Protein AF-0000000087537264 (afdb_homodimer)

Radius of gyration: 38.95 Å; Cα contacts (8 Å, |Δi|>4): 2372; chains: 2; bounding box: 138×179×101 Å

Nearest PDB structures (foldseek):
  8iyk-assembly1_J  TM=7.758E-01  e=7.927E-03  Escherichia phage Lambda
  2djs-assembly1_A  TM=6.678E-01  e=9.769E-03  Homo sapiens
  2dn7-assembly1_A  TM=6.296E-01  e=3.420E-02  Homo sapiens
  4m4p-assembly1_A  TM=7.066E-01  e=7.885E-02  Homo sapiens
  4m4r-assembly3_E  TM=4.573E-01  e=1.725E-01  Homo sapiens

Solvent-accessible surface area (backbone atoms only — not comparable to full-atom values): 61587 Å² total; per-residue (Å²): 141,79,83,76,79,78,79,81,77,75,80,76,80,79,78,82,76,78,76,78,76,74,76,72,75,76,76,78,84,72,79,81,85,74,55,74,66,70,61,75,67,54,57,50,68,74,81,53,69,80,65,58,87,62,48,70,43,25,36,40,35,38,34,28,56,49,42,67,93,79,44,10,56,36,44,65,68,60,42,72,69,51,28,49,65,52,28,58,74,67,71,48,76,80,51,22,23,25,16,27,55,22,31,31,46,96,84,36,64,30,88,94,36,42,42,48,92,58,88,59,65,38,26,34,36,29,65,38,65,60,79,60,19,69,42,89,63,59,20,35,38,33,37,41,36,89,93,53,58,49,58,94,83,32,39,53,48,34,35,39,39,49,55,87,43,70,68,63,42,47,40,54,51,45,30,58,54,30,66,76,34,60,62,41,53,55,54,60,65,42,41,28,38,39,30,39,22,61,39,41,86,42,86,78,57,52,29,38,70,69,30,61,29,37,32,42,56,53,83,36,45,64,36,27,48,73,38,73,44,58,50,68,7,36,29,28,42,33,58,54,43,41,60,64,55,52,71,87,43,58,53,45,71,84,42,92,77,50,43,66,70,63,30,37,57,26,38,32,78,52,40,41,72,74,37,60,66,58,48,52,53,26,52,55,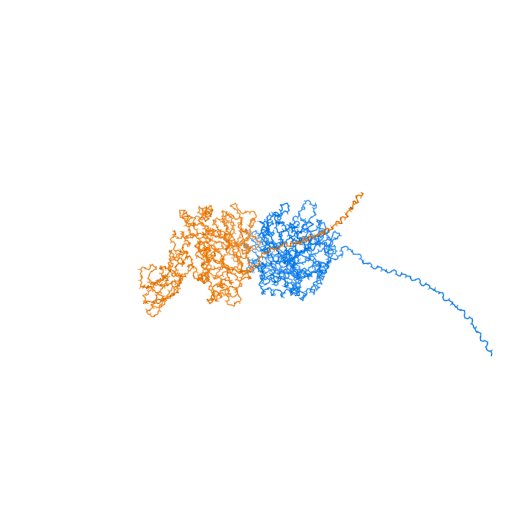67,67,35,80,86,53,59,55,69,59,49,40,69,58,33,36,45,63,65,34,52,26,41,51,51,28,52,35,33,34,38,49,29,61,78,46,48,32,20,43,31,31,44,35,25,42,67,90,34,66,28,38,42,70,34,78,38,82,45,62,54,30,64,39,66,64,56,34,56,75,67,63,43,48,66,72,53,86,53,43,39,33,62,38,42,30,51,82,14,50,62,49,34,52,44,61,71,32,68,67,50,45,53,52,25,51,50,34,34,54,53,47,53,62,67,55,26,48,67,56,46,46,53,51,49,57,48,42,45,70,44,42,51,59,42,46,72,28,59,52,39,27,65,56,50,76,52,54,72,69,56,42,54,56,40,65,69,46,46,37,54,42,33,60,54,27,45,52,44,28,57,49,36,63,68,22,38,37,54,27,49,70,48,82,59,45,59,58,81,64,33,31,37,42,40,39,53,75,61,48,42,87,82,69,50,60,57,28,29,36,42,36,33,15,42,21,91,80,52,82,48,64,78,43,74,49,71,75,34,71,60,58,54,49,73,46,69,57,66,78,64,34,42,36,26,40,34,41,36,39,30,33,75,86,66,32,61,26,44,25,71,35,51,42,70,54,97,62,31,60,40,75,14,21,47,43,30,33,36,44,92,65,59,42,70,46,73,63,75,80,46,129,137,81,79,76,77,76,76,81,78,77,80,77,81,76,75,79,74,73,75,71,73,70,77,72,73,75,80,72,58,64,57,80,81,59,55,69,66,68,62,77,67,55,55,52,67,75,81,53,69,81,67,58,88,63,49,69,44,24,36,41,36,37,35,28,42,34,24,65,76,79,43,11,59,37,42,67,67,60,40,71,69,49,27,48,66,51,29,58,74,69,68,50,76,79,52,20,23,25,17,27,54,22,30,30,47,98,90,40,64,30,86,92,36,39,42,48,92,58,90,60,66,37,25,34,38,29,65,37,64,58,80,57,19,69,42,88,65,58,20,36,38,34,36,40,36,82,48,53,56,48,60,94,83,32,40,53,48,33,36,39,40,50,57,88,42,72,70,64,42,47,40,56,51,47,30,60,54,29,66,76,35,61,60,41,51,56,54,59,65,44,40,28,39,38,29,41,22,62,37,41,88,43,88,80,57,65,73,39,74,68,29,61,29,38,31,43,57,52,84,35,44,67,36,27,46,73,38,72,45,45,47,68,7,36,30,28,42,32,57,53,41,40,59,65,55,52,73,88,42,58,53,46,71,84,42,90,77,48,43,68,70,64,30,37,57,27,38,32,76,51,38,44,72,74,36,60,65,60,49,52,52,25,51,55,67,67,34,79,87,51,59,55,68,59,48,39,69,59,34,35,43,64,63,32,52,28,42,50,50,27,50,34,32,33,38,50,29,58,78,47,46,32,20,43,31,30,44,34,25,42,68,83,34,65,28,37,44,70,35,78,36,81,46,62,52,30,65,38,65,64,55,34,54,75,67,60,39,45,66,72,49,85,50,40,40,32,64,36,40,31,52,81,14,48,60,51,34,51,43,61,71,31,67,69,47,45,52,51,26,50,51,34,34,54,54,47,52,62,68,57,27,47,68,56,46,46,55,52,48,57,48,42,46,71,46,42,51,59,42,47,71,29,82,53,38,36,79,56,51,78,53,52,72,67,56,42,52,54,40,65,68,44,46,37,54,40,34,58,54,27,45,52,43,28,58,49,36,63,69,20,38,37,52,26,48,70,49,80,60,44,58,58,82,64,33,31,36,41,40,38,53,75,61,49,44,87,81,69,50,59,57,27,28,36,43,38,32,14,63,38,93,83,52,84,49,64,79,44,74,50,68,76,34,70,61,58,57,51,72,45,68,56,64,77,64,43,60,36,26,41,35,40,36,40,31,32,75,87,66,34,60,26,42,27,69,37,53,41,77,55,98,54,31,55,40,76,13,20,47,42,34,33,38,44,89,64,57,42,68,46,74,63,76,84,80,131

Foldseek 3Di:
DDPPPPDPPPPPPDPPPPPPPPPPPPPDDDDDDDDPQQDFQFFDLVLCPPDDLLDAKEKEKEWAADDVVVLARDFPCQQLVDAPVRCVVVVHDRHKTFMQMAIDDPVDGDPPTQRVPPDGGQWMKHFDDHPQSPDNQTKMWIAGDPPSDAGSQARIKTWAQLLVQLLQCQVVLLLVLQSPPGNADHWDKHKYWYWYFTPHPHDDTDTDTSFIIMITGDPALSNCVNGVHASQWWKWAAQFEQLALPVQAQDAPPPPSHDVVSNVNGTNTRHHRGCVLVNVLSVVLPPPVDQLVVSCSQAEDLSQVLLVLLSCLLQLVLVPLGGQWMWIDHPPGNYIHIHGGDSSSGLCVLVCVVVLAPPCDFLSHALLSNCSRSSSVSLLLDPVSVVSNVVSNVVVLVSLALVVSLVSSVSNCVRSVVRCVDPPSVVSNPDDPVSSVVSSNCSSVSSVVSVVRNVLSLQAWHAWAKDFWFDDPFKIKTFIDDIDHSVPFQKFKKKWKAQDLVRPGTDDIDTRHRHRMDMDTQDDWHKMKMFMWIAGPVGHIGAHQDWDADPSGTHTRMWMWTDDPSGDIGTDDDDD/DPPPPVPPPPPPPPPPPPPPPPPPPPDDDDDDDDDPQQDFQFFDLVLCVPDDLLDAKEKEKEWAADDVVVQARDFPCVQLVDAPVRCVVVVHDRHKTFMQIAIDDPVDGDPPTQRVPPDGGQWMKHFDDHPQSPDNQTKMWIAGDPPSDAGSQARIKTWAQLLVQLLQCQQVLLLVLQSPPGNADHWDKHKYWYWYFTPHPHDDTDTDTSFIIMITGDPALSNCVNGPHASQWWKWFAQFEQLALPVQAQDAPPPPSHDVVSNNNGTNTRHHRGCVLVNVLSVVLPPPVDQLVVSCSQAEDLSQVLLVLLSCLLQLVLVPLGGQWMWIDHPPYNYIHIHGGDSSSGLCVLVCVVVLAPPCDFLSHALLSNCSRSSSVSQLLDPVSVVSNVVSNVVVLVSLALVVSLVSSVSNCVRRVVRCVDPPSVVSNPDDPVSSVVSSNCSSVSSVVSVVRNVLSLQEWHAWAKDFWFDDPFKIKTFIDDIDHSVPFQKFKKKWKAQDLVRPGTDDIDTRHRHRMDMDTQDDWHKMKMFMWMATPVGHIGAHQDWDQDPSYTHTRIWMWTDDPSGDIGTDDDDD

Secondary structure (DSSP, 8-state):
-----------------------------PPPPPPGGGPPP---GGGGTT--TT-EEEEEEEEE---GGGT-B--HHHHHH--HHHHHHHT-PPP-EEEEEEEEETTEE-TTSTTTT--S--EEEEEE-SGGGGSSS-EEEEEEPTTS--BTTBSEEEEE--TT-TTS-HHHHHHHHHTT-TTS----EEEEEEEEEE-SS-S--PBEEEEEEEEEE--SHHHHHHTT--TTSEEEEESS------TTTS--TTSTT--HHHHHHHEEE-S----HHHHHHHHHHT-TTS-HHHHHHHHB-HHHHHHHHHHHHHHT--TTSSSSEEEEE-TT---BEEEE--GGGTT-HHHHHHTT-B-S-TTSSTTGGGTTSHHHHHHHH-HHHHHHHHHHHHHHHHHS-HHHHHHHHHHHHHHHHHHHTSTTGGGG-SS-HHHHHHHHHHGGGHHHHHHHHHHHHHHSPPP-PBPPPEEETTEEEEEBPPP--TT---EEEEEEEESSTT-SSEEEEEEEE-SSEEEEE---SEEEEEEEEEEETTS-EEE-S-EEEETTEEEETEEEEEEETTTEEEE-----/-----------------------------BPPPPPGGGPPP---GGGGTT--TT-EEEEEEEEE---GGGT-B--HHHHHH--HHHHHHHT-PPP-EEEEEEEEETTEE-TTSTTTT--S--EEEEEE-SGGGGSSS-EEEEEEPTTS--BTTBSEEEEE--TT-TTS-HHHHHHHHHTT-TTS----EEEEEEEEEE-SS-S-PPPEEEEEEEEEE--SHHHHHHTT--TTSEEEEESS------TTTS--TTSTT--HHHHHHHEEE-S----HHHHHHHHHHT-TTS-HHHHHHHHB-HHHHHHHHHHHHHHT--TTSSSSEEEEE-TT---BEEEE--GGGTT-HHHHHHTT-B-S-TTSSTTGGGTTSHHHHHHHH-HHHHHHHHHHHHHHHHHS-HHHHHHHHHHHHHHHHHHHTSTTGGGG--S-HHHHHHHHHHGGGHHHHHHHHHHHHHHSPPP--BPPPEEETTEEEEEBPPP--TT---EEEEEEEESSTT-SSEEEEEEEE-SSEEEEE---SEEEEEEEEEEETTS-EEE-S-EEEETTEEEETEEEEEEETTTEEEE-----

InterPro domains:
  IPR013783 Immunoglobulin-like fold [G3DSA:2.60.40.10] (468-551)
  IPR014867 Spore coat protein CotH/Invasin CotH2/3/7 [PF08757] (125-451)
  IPR014867 Spore coat protein CotH/Invasin CotH2/3/7 [PTHR40050] (117-350)

pLDDT: mean 91.82, std 14.4, range [23.86, 98.88]

Organism: NCBI:txid88431

Sequence (1152 aa):
MSCCLTGCTTPEKTGDTSKKQTEQQEEIKKAETQDINDVHLRDKDSLYENDDEASVVTMYLTVSRGNSSEGTAHTWKEINSYSAYDYDKMGVERYQTAALLQVGDESGPQSGEVGYGENVPNATVQIRGQTSSRNSQKNYKIELKKNKGTWRGQRTINLNKHQTDGMRFRNKLSYDLLKGIPQLMSLRTQFVHLYVRDLTEGNSAEFQDYGLYTQVEQLNKTGMENHGMDSKGQLYKINSFEFFRYEDVIKKEDDPTYDQKAFEKLLEIKGDSDHTKLIQMLTDLNDTSQPIEDILDQYFDRENLTYWMAYQILTGNVDTQNRNTYLYSPQNSDTWYLIAWDNDGSFMRTEYNIQNRFDQGSWECGVSNYWENVLFQRCLQSEDFREELDAAIQDLRSYLSVDRISSMIEEYRTVTQKYLNQMPDQMYAPLTEAKYETIASAIPSEVEQNYELYKESLEKPMPFYIGKPVIKGNILKFNWDASYDFDAETITYTVELAKDYKFNEIVFRKDNIQIPEAETTVPADGQYFVRIRATNTSGQTQDAFDYYVTDAGKNYGMKCFYITGGQNVEEDIYEEMSCCLTGCTTPEKTGDTSKKQTEQQEEIKKAETQDINDVHLRDKDSLYENDDEASVVTMYLTVSRGNSSEGTAHTWKEINSYSAYDYDKMGVERYQTAALLQVGDESGPQSGEVGYGENVPNATVQIRGQTSSRNSQKNYKIELKKNKGTWRGQRTINLNKHQTDGMRFRNKLSYDLLKGIPQLMSLRTQFVHLYVRDLTEGNSAEFQDYGLYTQVEQLNKTGMENHGMDSKGQLYKINSFEFFRYEDVIKKEDDPTYDQKAFEKLLEIKGDSDHTKLIQMLTDLNDTSQPIEDILDQYFDRENLTYWMAYQILTGNVDTQNRNTYLYSPQNSDTWYLIAWDNDGSFMRTEYNIQNRFDQGSWECGVSNYWENVLFQRCLQSEDFREELDAAIQDLRSYLSVDRISSMIEEYRTVTQKYLNQMPDQMYAPLTEAKYETIASAIPSEVEQNYELYKESLEKPMPFYIGKPVIKGNILKFNWDASYDFDAETITYTVELAKDYKFNEIVFRKDNIQIPEAETTVPADGQYFVRIRATNTSGQTQDAFDYYVTDAGKNYGMKCFYITGGQNVEEDIYEE

Structure (mmCIF, N/CA/C/O backbone):
data_AF-0000000087537264-model_v1
#
loop_
_entity.id
_entity.type
_entity.pdbx_description
1 polymer 'Spore coat protein CotH'
#
loop_
_atom_site.group_PDB
_atom_site.id
_atom_site.type_symbol
_atom_site.label_atom_id
_atom_site.label_alt_id
_atom_site.label_comp_id
_atom_site.label_asym_id
_atom_site.label_entity_id
_atom_site.label_seq_id
_atom_site.pdbx_PDB_ins_code
_atom_site.Cartn_x
_atom_site.Cartn_y
_atom_site.Cartn_z
_atom_site.occupancy
_atom_site.B_iso_or_equiv
_atom_site.auth_seq_id
_atom_site.auth_comp_id
_atom_site.auth_asym_id
_atom_site.auth_atom_id
_atom_site.pdbx_PDB_model_num
ATOM 1 N N . MET A 1 1 ? 44.406 130 4.199 1 24.91 1 MET A N 1
ATOM 2 C CA . MET A 1 1 ? 45.188 129.375 5.285 1 24.91 1 MET A CA 1
ATOM 3 C C . MET A 1 1 ? 44.281 128.75 6.32 1 24.91 1 MET A C 1
ATOM 5 O O . MET A 1 1 ? 43.812 129.375 7.238 1 24.91 1 MET A O 1
ATOM 9 N N . SER A 1 2 ? 43.438 127.812 5.824 1 26.64 2 SER A N 1
ATOM 10 C CA . SER A 1 2 ? 42.25 127.062 6.133 1 26.64 2 SER A CA 1
ATOM 11 C C . SER A 1 2 ? 42.531 126 7.195 1 26.64 2 SER A C 1
ATOM 13 O O . SER A 1 2 ? 43.469 125.188 7.062 1 26.64 2 SER A O 1
ATOM 15 N N . CYS A 1 3 ? 42.219 126.25 8.531 1 26.22 3 CYS A N 1
ATOM 16 C CA . CYS A 1 3 ? 42.531 125.75 9.852 1 26.22 3 CYS A CA 1
ATOM 17 C C . CYS A 1 3 ? 42 124.312 10.008 1 26.22 3 CYS A C 1
ATOM 19 O O . CYS A 1 3 ? 40.812 124.125 10.016 1 26.22 3 CYS A O 1
ATOM 21 N N . CYS A 1 4 ? 42.656 123.312 9.352 1 26.52 4 CYS A N 1
ATOM 22 C CA . CYS A 1 4 ? 42.219 121.938 9.07 1 26.52 4 CYS A CA 1
ATOM 23 C C . CYS A 1 4 ? 42.125 121.125 10.352 1 26.52 4 CYS A C 1
ATOM 25 O O . CYS A 1 4 ? 43.156 120.875 11 1 26.52 4 CYS A O 1
ATOM 27 N N . LEU A 1 5 ? 41.062 121.375 11.172 1 25.95 5 LEU A N 1
ATOM 28 C CA . LEU A 1 5 ? 40.844 120.938 12.547 1 25.95 5 LEU A CA 1
ATOM 29 C C . LEU A 1 5 ? 40.844 119.375 12.633 1 25.95 5 LEU A C 1
ATOM 31 O O . LEU A 1 5 ? 40.031 118.75 11.984 1 25.95 5 LEU A O 1
ATOM 35 N N . THR A 1 6 ? 42 118.688 12.68 1 27.69 6 THR A N 1
ATOM 36 C CA . THR A 1 6 ? 42.281 117.25 12.523 1 27.69 6 THR A CA 1
ATOM 37 C C . THR A 1 6 ? 41.719 116.5 13.703 1 27.69 6 THR A C 1
ATOM 39 O O . THR A 1 6 ? 42.125 116.688 14.844 1 27.69 6 THR A O 1
ATOM 42 N N . GLY A 1 7 ? 40.406 116.188 13.688 1 26.19 7 GLY A N 1
ATOM 43 C CA . GLY A 1 7 ? 39.594 115.688 14.789 1 26.19 7 GLY A CA 1
ATOM 44 C C . GLY A 1 7 ? 40.094 114.312 15.312 1 26.19 7 GLY A C 1
ATOM 45 O O . GLY A 1 7 ? 40.781 113.562 14.594 1 26.19 7 GLY A O 1
ATOM 46 N N . CYS A 1 8 ? 40.312 114.062 16.641 1 27.52 8 CYS A N 1
ATOM 47 C CA . CYS A 1 8 ? 40.938 113.188 17.625 1 27.52 8 CYS A CA 1
ATOM 48 C C . CYS A 1 8 ? 40.219 111.875 17.672 1 27.52 8 CYS A C 1
ATOM 50 O O . CYS A 1 8 ? 39.062 111.75 18.125 1 27.52 8 CYS A O 1
ATOM 52 N N . THR A 1 9 ? 40.094 111.062 16.594 1 25.48 9 THR A N 1
ATOM 53 C CA . THR A 1 9 ? 39.219 109.938 16.484 1 25.48 9 THR A CA 1
ATOM 54 C C . THR A 1 9 ? 39.594 108.875 17.516 1 25.48 9 THR A C 1
ATOM 56 O O . THR A 1 9 ? 40.75 108.438 17.594 1 25.48 9 THR A O 1
ATOM 59 N N . THR A 1 10 ? 39.062 108.875 18.703 1 29.47 10 THR A N 1
ATOM 60 C CA . THR A 1 10 ? 39.344 108 19.844 1 29.47 10 THR A CA 1
ATOM 61 C C . THR A 1 10 ? 39.125 106.562 19.484 1 29.47 10 THR A C 1
ATOM 63 O O . THR A 1 10 ? 38.094 106.25 18.875 1 29.47 10 THR A O 1
ATOM 66 N N . PRO A 1 11 ? 40.125 105.625 19.453 1 26.28 11 PRO A N 1
ATOM 67 C CA . PRO A 1 11 ? 40.062 104.25 18.969 1 26.28 11 PRO A CA 1
ATOM 68 C C . PRO A 1 11 ? 39.188 103.375 19.828 1 26.28 11 PRO A C 1
ATOM 70 O O . PRO A 1 11 ? 39.281 103.375 21.062 1 26.28 11 PRO A O 1
ATOM 73 N N . GLU A 1 12 ? 37.938 103.188 19.656 1 23.86 12 GLU A N 1
ATOM 74 C CA . GLU A 1 12 ? 37 102.375 20.438 1 23.86 12 GLU A CA 1
ATOM 75 C C . GLU A 1 12 ? 37.438 100.938 20.5 1 23.86 12 GLU A C 1
ATOM 77 O O . GLU A 1 12 ? 37.531 100.25 19.453 1 23.86 12 GLU A O 1
ATOM 82 N N . LYS A 1 13 ? 38.531 100.5 21.203 1 29.45 13 LYS A N 1
ATOM 83 C CA . LYS A 1 13 ? 38.938 99.125 21.188 1 29.45 13 LYS A CA 1
ATOM 84 C C . LYS A 1 13 ? 37.75 98.188 21.5 1 29.45 13 LYS A C 1
ATOM 86 O O . LYS A 1 13 ? 37 98.5 22.422 1 29.45 13 LYS A O 1
ATOM 91 N N . THR A 1 14 ? 37.25 97.312 20.594 1 25.53 14 THR A N 1
ATOM 92 C CA . THR A 1 14 ? 36.219 96.312 20.375 1 25.53 14 THR A CA 1
ATOM 93 C C . THR A 1 14 ? 36.312 95.188 21.422 1 25.53 14 THR A C 1
ATOM 95 O O . THR A 1 14 ? 37.406 94.625 21.641 1 25.53 14 THR A O 1
ATOM 98 N N . GLY A 1 15 ? 35.719 95.312 22.609 1 26.97 15 GLY A N 1
ATOM 99 C CA . GLY A 1 15 ? 35.656 94.312 23.641 1 26.97 15 GLY A CA 1
ATOM 100 C C . GLY A 1 15 ? 35.25 92.938 23.109 1 26.97 15 GLY A C 1
ATOM 101 O O . GLY A 1 15 ? 34.469 92.812 22.188 1 26.97 15 GLY A O 1
ATOM 102 N N . ASP A 1 16 ? 36.156 91.875 23.125 1 27.77 16 ASP A N 1
ATOM 103 C CA . ASP A 1 16 ? 36.156 90.5 22.688 1 27.77 16 ASP A CA 1
ATOM 104 C C . ASP A 1 16 ? 35 89.75 23.328 1 27.77 16 ASP A C 1
ATOM 106 O O . ASP A 1 16 ? 34.906 89.688 24.547 1 27.77 16 ASP A O 1
ATOM 110 N N . THR A 1 17 ? 33.75 89.812 22.859 1 28.22 17 THR A N 1
ATOM 111 C CA . THR A 1 17 ? 32.625 89 23.281 1 28.22 17 THR A CA 1
ATOM 112 C C . THR A 1 17 ? 32.938 87.562 23.188 1 28.22 17 THR A C 1
ATOM 114 O O . THR A 1 17 ? 33.219 87 22.094 1 28.22 17 THR A O 1
ATOM 117 N N . SER A 1 18 ? 33.625 86.938 24.156 1 31.39 18 SER A N 1
ATOM 118 C CA . SER A 1 18 ? 33.75 85.438 24.266 1 31.39 18 SER A CA 1
ATOM 119 C C . SER A 1 18 ? 32.406 84.75 24.125 1 31.39 18 SER A C 1
ATOM 121 O O . SER A 1 18 ? 31.484 85.062 24.891 1 31.39 18 SER A O 1
ATOM 123 N N . LYS A 1 19 ? 31.984 84.438 22.906 1 36.12 19 LYS A N 1
ATOM 124 C CA . LYS A 1 19 ? 30.812 83.625 22.641 1 36.12 19 LYS A CA 1
ATOM 125 C C . LYS A 1 19 ? 30.859 82.312 23.422 1 36.12 19 LYS A C 1
ATOM 127 O O . LYS A 1 19 ? 31.828 81.562 23.328 1 36.12 19 LYS A O 1
ATOM 132 N N . LYS A 1 20 ? 30.141 82.25 24.562 1 38.19 20 LYS A N 1
ATOM 133 C CA . LYS A 1 20 ? 29.766 81 25.25 1 38.19 20 LYS A CA 1
ATOM 134 C C . LYS A 1 20 ? 29.188 79.938 24.266 1 38.19 20 LYS A C 1
ATOM 136 O O . LYS A 1 20 ? 28.172 80.25 23.625 1 38.19 20 LYS A O 1
ATOM 141 N N . GLN A 1 21 ? 30.016 79.188 23.547 1 33.59 21 GLN A N 1
ATOM 142 C CA . GLN A 1 21 ? 29.531 78.062 22.812 1 33.59 21 GLN A CA 1
ATOM 143 C C . GLN A 1 21 ? 28.594 77.188 23.672 1 33.59 21 GLN A C 1
ATOM 145 O O . GLN A 1 21 ? 29.016 76.688 24.703 1 33.59 21 GLN A O 1
ATOM 150 N N . THR A 1 22 ? 27.281 77.625 23.875 1 35.56 22 THR A N 1
ATOM 151 C CA . THR A 1 22 ? 26.312 76.688 24.438 1 35.56 22 THR A CA 1
ATOM 152 C C . THR A 1 22 ? 26.453 75.312 23.812 1 35.56 22 THR A C 1
ATOM 154 O O . THR A 1 22 ? 26.328 75.125 22.594 1 35.56 22 THR A O 1
ATOM 157 N N . GLU A 1 23 ? 27.281 74.375 24.344 1 40.44 23 GLU A N 1
ATOM 158 C CA . GLU A 1 23 ? 27.312 73 23.984 1 40.44 23 GLU A CA 1
ATOM 159 C C . GLU A 1 23 ? 25.891 72.438 23.75 1 40.44 23 GLU A C 1
ATOM 161 O O . GLU A 1 23 ? 25.047 72.5 24.641 1 40.44 23 GLU A O 1
ATOM 166 N N . GLN A 1 24 ? 25.266 72.625 22.594 1 43.28 24 GLN A N 1
ATOM 167 C CA . GLN A 1 24 ? 24.047 71.938 22.25 1 43.28 24 GLN A CA 1
ATOM 168 C C . GLN A 1 24 ? 24.125 70.438 22.641 1 43.28 24 GLN A C 1
ATOM 170 O O . GLN A 1 24 ? 25.016 69.75 22.172 1 43.28 24 GLN A O 1
ATOM 175 N N . GLN A 1 25 ? 23.797 70.062 23.875 1 45.69 25 GLN A N 1
ATOM 176 C CA . GLN A 1 25 ? 23.609 68.688 24.25 1 45.69 25 GLN A CA 1
ATOM 177 C C . GLN A 1 25 ? 22.922 67.938 23.141 1 45.69 25 GLN A C 1
ATOM 179 O O . GLN A 1 25 ? 21.859 68.312 22.656 1 45.69 25 GLN A O 1
ATOM 184 N N . GLU A 1 26 ? 23.688 67.312 22.266 1 51.03 26 GLU A N 1
ATOM 185 C CA . GLU A 1 26 ? 23.125 66.375 21.281 1 51.03 26 GLU A CA 1
ATOM 186 C C . GLU A 1 26 ? 21.984 65.562 21.859 1 51.03 26 GLU A C 1
ATOM 188 O O . GLU A 1 26 ? 22.156 64.938 22.906 1 51.03 26 GLU A O 1
ATOM 193 N N . GLU A 1 27 ? 20.766 65.875 21.688 1 53.91 27 GLU A N 1
ATOM 194 C CA . GLU A 1 27 ? 19.609 65.062 22.078 1 53.91 27 GLU A CA 1
ATOM 195 C C . GLU A 1 27 ? 19.766 63.625 21.641 1 53.91 27 GLU A C 1
ATOM 197 O O . GLU A 1 27 ? 20 63.344 20.469 1 53.91 27 GLU A O 1
ATOM 202 N N . ILE A 1 28 ? 20.203 62.812 22.547 1 67.94 28 ILE A N 1
ATOM 203 C CA . ILE A 1 28 ? 20.234 61.406 22.297 1 67.94 28 ILE A CA 1
ATOM 204 C C . ILE A 1 28 ? 18.828 60.906 21.938 1 67.94 28 ILE A C 1
ATOM 206 O O . ILE A 1 28 ? 17.875 61.125 22.672 1 67.94 28 ILE A O 1
ATOM 210 N N . LYS A 1 29 ? 18.547 60.562 20.688 1 70 29 LYS A N 1
ATOM 211 C CA . LYS A 1 29 ? 17.297 60 20.234 1 70 29 LYS A CA 1
ATOM 212 C C . LYS A 1 29 ? 17.141 58.562 20.766 1 70 29 LYS A C 1
ATOM 214 O O . LYS A 1 29 ? 17.906 57.688 20.406 1 70 29 LYS A O 1
ATOM 219 N N . LYS A 1 30 ? 16.234 58.375 21.734 1 70.81 30 LYS A N 1
ATOM 220 C CA . LYS A 1 30 ? 15.914 57.062 22.266 1 70.81 30 LYS A CA 1
ATOM 221 C C . LYS A 1 30 ? 14.719 56.438 21.531 1 70.81 30 LYS A C 1
ATOM 223 O O . LYS A 1 30 ? 13.773 57.156 21.172 1 70.81 30 LYS A O 1
ATOM 228 N N . ALA A 1 31 ? 14.914 55.219 21.062 1 67.38 31 ALA A N 1
ATOM 229 C CA . ALA A 1 31 ? 13.789 54.5 20.453 1 67.38 31 ALA A CA 1
ATOM 230 C C . ALA A 1 31 ? 12.617 54.406 21.438 1 67.38 31 ALA A C 1
ATOM 232 O O . ALA A 1 31 ? 12.82 54.281 22.641 1 67.38 31 ALA A O 1
ATOM 233 N N . GLU A 1 32 ? 11.414 54.656 20.969 1 69.06 32 GLU A N 1
ATOM 234 C CA . GLU A 1 32 ? 10.219 54.5 21.797 1 69.06 32 GLU A CA 1
ATOM 235 C C . GLU A 1 32 ? 10.148 53.125 22.438 1 69.06 32 GLU A C 1
ATOM 237 O O . GLU A 1 32 ? 10.523 52.125 21.812 1 69.06 32 GLU A O 1
ATOM 242 N N . THR A 1 33 ? 9.922 53.031 23.734 1 75.5 33 THR A N 1
ATOM 243 C CA . THR A 1 33 ? 9.742 51.781 24.453 1 75.5 33 THR A CA 1
ATOM 244 C C . THR A 1 33 ? 8.508 51.031 23.938 1 75.5 33 THR A C 1
ATOM 246 O O . THR A 1 33 ? 7.414 51.594 23.891 1 75.5 33 THR A O 1
ATOM 249 N N . GLN A 1 34 ? 8.672 49.844 23.5 1 74.56 34 GLN A N 1
ATOM 250 C CA . GLN A 1 34 ? 7.578 49.062 22.953 1 74.56 34 GLN A CA 1
ATOM 251 C C . GLN A 1 34 ? 6.867 48.281 24.062 1 74.56 34 GLN A C 1
ATOM 253 O O . GLN A 1 34 ? 7.5 47.812 25.016 1 74.56 34 GLN A O 1
ATOM 258 N N . ASP A 1 35 ? 5.555 48.312 23.906 1 79.12 35 ASP A N 1
ATOM 259 C CA . ASP A 1 35 ? 4.781 47.406 24.75 1 79.12 35 ASP A CA 1
ATOM 260 C C . ASP A 1 35 ? 5.039 45.938 24.375 1 79.12 35 ASP A C 1
ATOM 262 O O . ASP A 1 35 ? 5.102 45.625 23.188 1 79.12 35 ASP A O 1
ATOM 266 N N . ILE A 1 36 ? 5.266 45.188 25.328 1 78.81 36 ILE A N 1
ATOM 267 C CA . ILE A 1 36 ? 5.594 43.781 25.109 1 78.81 36 ILE A CA 1
ATOM 268 C C . ILE A 1 36 ? 4.5 43.125 24.281 1 78.81 36 ILE A C 1
ATOM 270 O O . ILE A 1 36 ? 4.766 42.188 23.531 1 78.81 36 ILE A O 1
ATOM 274 N N . ASN A 1 37 ? 3.32 43.625 24.391 1 80.38 37 ASN A N 1
ATOM 275 C CA . ASN A 1 37 ? 2.186 43.062 23.672 1 80.38 37 ASN A CA 1
ATOM 276 C C . ASN A 1 37 ? 2.115 43.562 22.234 1 80.38 37 ASN A C 1
ATOM 278 O O . ASN A 1 37 ? 1.321 43.062 21.438 1 80.38 37 ASN A O 1
ATOM 282 N N . ASP A 1 38 ? 2.982 44.438 21.891 1 81.44 38 ASP A N 1
ATOM 283 C CA . ASP A 1 38 ? 2.967 45 20.531 1 81.44 38 ASP A CA 1
ATOM 284 C C . ASP A 1 38 ? 4.211 44.594 19.75 1 81.44 38 ASP A C 1
ATOM 286 O O . ASP A 1 38 ? 4.449 45.094 18.656 1 81.44 38 ASP A O 1
ATOM 290 N N . VAL A 1 39 ? 4.871 43.656 20.297 1 83.44 39 VAL A N 1
ATOM 291 C CA . VAL A 1 39 ? 6.113 43.25 19.656 1 83.44 39 VAL A CA 1
ATOM 292 C C . VAL A 1 39 ? 5.809 42.281 18.516 1 83.44 39 VAL A C 1
ATOM 294 O O . VAL A 1 39 ? 5.074 41.312 18.688 1 83.44 39 VAL A O 1
ATOM 297 N N . HIS A 1 40 ? 6.355 42.594 17.375 1 90.81 40 HIS A N 1
ATOM 298 C CA . HIS A 1 40 ? 6.289 41.656 16.25 1 90.81 40 HIS A CA 1
ATOM 299 C C . HIS A 1 40 ? 7.371 40.594 16.344 1 90.81 40 HIS A C 1
ATOM 301 O O . HIS A 1 40 ? 8.5 40.875 16.75 1 90.81 40 HIS A O 1
ATOM 307 N N . LEU A 1 41 ? 6.984 39.438 16.062 1 90.56 41 LEU A N 1
ATOM 308 C CA . LEU A 1 41 ? 7.953 38.344 15.984 1 90.56 41 LEU A CA 1
ATOM 309 C C . LEU A 1 41 ? 8.891 38.531 14.797 1 90.56 41 LEU A C 1
ATOM 311 O O . LEU A 1 41 ? 8.445 38.812 13.688 1 90.56 41 LEU A O 1
ATOM 315 N N . ARG A 1 42 ? 10.125 38.531 15.047 1 94.44 42 ARG A N 1
ATOM 316 C CA . ARG A 1 42 ? 11.148 38.625 14.016 1 94.44 42 ARG A CA 1
ATOM 317 C C . ARG A 1 42 ? 12.227 37.562 14.227 1 94.44 42 ARG A C 1
ATOM 319 O O . ARG A 1 42 ? 12.664 37.344 15.352 1 94.44 42 ARG A O 1
ATOM 326 N N . ASP A 1 43 ? 12.617 36.969 13.156 1 94.88 43 ASP A N 1
ATOM 327 C CA . ASP A 1 43 ? 13.656 35.938 13.203 1 94.88 43 ASP A CA 1
ATOM 328 C C . ASP A 1 43 ? 15.047 36.562 13.203 1 94.88 43 ASP A C 1
ATOM 330 O O . ASP A 1 43 ? 15.188 37.781 12.938 1 94.88 43 ASP A O 1
ATOM 334 N N . LYS A 1 44 ? 16.031 35.75 13.586 1 93.56 44 LYS A N 1
ATOM 335 C CA . LYS A 1 44 ? 17.422 36.188 13.57 1 93.56 44 LYS A CA 1
ATOM 336 C C . LYS A 1 44 ? 18.109 35.812 12.258 1 93.56 44 LYS A C 1
ATOM 338 O O . LYS A 1 44 ? 18.547 34.688 12.078 1 93.56 44 LYS A O 1
ATOM 343 N N . ASP A 1 45 ? 18.422 36.75 11.477 1 92 45 ASP A N 1
ATOM 344 C CA . ASP A 1 45 ? 19 36.531 10.156 1 92 45 ASP A CA 1
ATOM 345 C C . ASP A 1 45 ? 20.391 35.906 10.266 1 92 45 ASP A C 1
ATOM 347 O O . ASP A 1 45 ? 20.812 35.156 9.383 1 92 45 ASP A O 1
ATOM 351 N N . SER A 1 46 ? 21.047 36.188 11.328 1 91.25 46 SER A N 1
ATOM 352 C CA . SER A 1 46 ? 22.422 35.75 11.508 1 91.25 46 SER A CA 1
ATOM 353 C C . SER A 1 46 ? 22.5 34.219 11.594 1 91.25 46 SER A C 1
ATOM 355 O O . SER A 1 46 ? 23.547 33.625 11.32 1 91.25 46 SER A O 1
ATOM 357 N N . LEU A 1 47 ? 21.438 33.594 11.945 1 92.69 47 LEU A N 1
ATOM 358 C CA . LEU A 1 47 ? 21.391 32.125 12.047 1 92.69 47 LEU A CA 1
ATOM 359 C C . LEU A 1 47 ? 21.578 31.484 10.68 1 92.69 47 LEU A C 1
ATOM 361 O O . LEU A 1 47 ? 22.016 30.328 10.594 1 92.69 47 LEU A O 1
ATOM 365 N N . TYR A 1 48 ? 21.281 32.312 9.609 1 94.12 48 TYR A N 1
ATOM 366 C CA . TYR A 1 48 ? 21.25 31.703 8.273 1 94.12 48 TYR A CA 1
ATOM 367 C C . TYR A 1 48 ? 22.391 32.25 7.414 1 94.12 48 TYR A C 1
ATOM 369 O O . TYR A 1 48 ? 22.531 31.844 6.254 1 94.12 48 TYR A O 1
ATOM 377 N N . GLU A 1 49 ? 23.156 33.062 7.953 1 91 49 GLU A N 1
ATOM 378 C CA . GLU A 1 49 ? 24.141 33.844 7.18 1 91 49 GLU A CA 1
ATOM 379 C C . GLU A 1 49 ? 25.156 32.906 6.516 1 91 49 GLU A C 1
ATOM 381 O O . GLU A 1 49 ? 25.625 33.188 5.414 1 91 49 GLU A O 1
ATOM 386 N N . ASN A 1 50 ? 25.438 31.781 7.078 1 87.38 50 ASN A N 1
ATOM 387 C CA . ASN A 1 50 ? 26.484 30.906 6.547 1 87.38 50 ASN A CA 1
ATOM 388 C C . ASN A 1 50 ? 25.875 29.656 5.91 1 87.38 50 ASN A C 1
ATOM 390 O O . ASN A 1 50 ? 26.594 28.703 5.629 1 87.38 50 ASN A O 1
ATOM 394 N N . ASP A 1 51 ? 24.672 29.734 5.688 1 91.19 51 ASP A N 1
ATOM 395 C CA . ASP A 1 51 ? 24.016 28.562 5.121 1 91.19 51 ASP A CA 1
ATOM 396 C C . ASP A 1 51 ? 24.391 28.375 3.654 1 91.19 51 ASP A C 1
ATOM 398 O O . ASP A 1 51 ? 24.453 29.328 2.893 1 91.19 51 ASP A O 1
ATOM 402 N N . ASP A 1 52 ? 24.828 27.156 3.342 1 93.81 52 ASP A N 1
ATOM 403 C CA . ASP A 1 52 ? 24.938 26.656 1.972 1 93.81 52 ASP A CA 1
ATOM 404 C C . ASP A 1 52 ? 23.828 25.672 1.657 1 93.81 52 ASP A C 1
ATOM 406 O O . ASP A 1 52 ? 23.922 24.484 2.018 1 93.81 52 ASP A O 1
ATOM 410 N N . GLU A 1 53 ? 22.906 26.172 0.907 1 94.88 53 GLU A N 1
ATOM 411 C CA . GLU A 1 53 ? 21.672 25.422 0.744 1 94.88 53 GLU A CA 1
ATOM 412 C C . GLU A 1 53 ? 21.875 24.156 -0.073 1 94.88 53 GLU A C 1
ATOM 414 O O . GLU A 1 53 ? 21.031 23.266 -0.079 1 94.88 53 GLU A O 1
ATOM 419 N N . ALA A 1 54 ? 22.953 24.016 -0.792 1 95.56 54 ALA A N 1
ATOM 420 C CA . ALA A 1 54 ? 23.219 22.828 -1.61 1 95.56 54 ALA A CA 1
ATOM 421 C C . ALA A 1 54 ? 24.266 21.922 -0.95 1 95.56 54 ALA A C 1
ATOM 423 O O . ALA A 1 54 ? 24.672 20.922 -1.525 1 95.56 54 ALA A O 1
ATOM 424 N N . SER A 1 55 ? 24.703 22.281 0.235 1 97 55 SER A N 1
ATOM 425 C CA . SER A 1 55 ? 25.688 21.453 0.916 1 97 55 SER A CA 1
ATOM 426 C C . SER A 1 55 ? 25.047 20.219 1.545 1 97 55 SER A C 1
ATOM 428 O O . SER A 1 55 ? 23.859 20.234 1.878 1 97 55 SER A O 1
ATOM 430 N N . VAL A 1 56 ? 25.828 19.172 1.622 1 98.06 56 VAL A N 1
ATOM 431 C CA . VAL A 1 56 ? 25.422 17.922 2.273 1 98.06 56 VAL A CA 1
ATOM 432 C C . VAL A 1 56 ? 26.391 17.594 3.404 1 98.06 56 VAL A C 1
ATOM 434 O O . VAL A 1 56 ? 27.594 17.5 3.189 1 98.06 56 VAL A O 1
ATOM 437 N N . VAL A 1 57 ? 25.875 17.516 4.621 1 98 57 VAL A N 1
ATOM 438 C CA . VAL A 1 57 ? 26.656 17.062 5.766 1 98 57 VAL A CA 1
ATOM 439 C C . VAL A 1 57 ? 26.516 15.547 5.91 1 98 57 VAL A C 1
ATOM 441 O O . VAL A 1 57 ? 25.422 14.992 5.727 1 98 57 VAL A O 1
ATOM 444 N N . THR A 1 58 ? 27.625 14.859 6.148 1 98.38 58 THR A N 1
ATOM 445 C CA . THR A 1 58 ? 27.562 13.414 6.355 1 98.38 58 THR A CA 1
ATOM 446 C C . THR A 1 58 ? 27.516 13.078 7.844 1 98.38 58 THR A C 1
ATOM 448 O O . THR A 1 58 ? 28.297 13.617 8.625 1 98.38 58 THR A O 1
ATOM 451 N N . MET A 1 59 ? 26.625 12.258 8.242 1 98.69 59 MET A N 1
ATOM 452 C CA . MET A 1 59 ? 26.5 11.805 9.625 1 98.69 59 MET A CA 1
ATOM 453 C C . MET A 1 59 ? 26.672 10.289 9.719 1 98.69 59 MET A C 1
ATOM 455 O O . MET A 1 59 ? 26.188 9.562 8.844 1 98.69 59 MET A O 1
ATOM 459 N N . TYR A 1 60 ? 27.359 9.859 10.703 1 98.25 60 TYR A N 1
ATOM 460 C CA . TYR A 1 60 ? 27.609 8.461 11.023 1 98.25 60 TYR A CA 1
ATOM 461 C C . TYR A 1 60 ? 26.969 8.086 12.359 1 98.25 60 TYR A C 1
ATOM 463 O O . TYR A 1 60 ? 27.375 8.586 13.414 1 98.25 60 TYR A O 1
ATOM 471 N N . LEU A 1 61 ? 26 7.238 12.312 1 98.44 61 LEU A N 1
ATOM 472 C CA . LEU A 1 61 ? 25.234 6.84 13.492 1 98.44 61 LEU A CA 1
ATOM 473 C C . LEU A 1 61 ? 25.484 5.375 13.836 1 98.44 61 LEU A C 1
ATOM 475 O O . LEU A 1 61 ? 25.156 4.484 13.047 1 98.44 61 LEU A O 1
ATOM 479 N N . THR A 1 62 ? 26.109 5.094 14.906 1 97.69 62 THR A N 1
ATOM 480 C CA . THR A 1 62 ? 26.25 3.742 15.438 1 97.69 62 THR A CA 1
ATOM 481 C C . THR A 1 62 ? 25.234 3.486 16.547 1 97.69 62 THR A C 1
ATOM 483 O O . THR A 1 62 ? 25.219 4.199 17.562 1 97.69 62 THR A O 1
ATOM 486 N N . VAL A 1 63 ? 24.406 2.512 16.391 1 98 63 VAL A N 1
ATOM 487 C CA . VAL A 1 63 ? 23.375 2.232 17.375 1 98 63 VAL A CA 1
ATOM 488 C C . VAL A 1 63 ? 23.734 0.978 18.172 1 98 63 VAL A C 1
ATOM 490 O O . VAL A 1 63 ? 24.328 0.043 17.625 1 98 63 VAL A O 1
ATOM 493 N N . SER A 1 64 ? 23.438 0.99 19.422 1 96.69 64 SER A N 1
ATOM 494 C CA . SER A 1 64 ? 23.688 -0.122 20.328 1 96.69 64 SER A CA 1
ATOM 495 C C . SER A 1 64 ? 22.609 -0.198 21.406 1 96.69 64 SER A C 1
ATOM 497 O O . SER A 1 64 ? 21.859 0.763 21.625 1 96.69 64 SER A O 1
ATOM 499 N N . ARG A 1 65 ? 22.484 -1.322 22.031 1 94.5 65 ARG A N 1
ATOM 500 C CA . ARG A 1 65 ? 21.516 -1.474 23.109 1 94.5 65 ARG A CA 1
ATOM 501 C C . ARG A 1 65 ? 21.906 -0.662 24.328 1 94.5 65 ARG A C 1
ATOM 503 O O . ARG A 1 65 ? 23.062 -0.711 24.766 1 94.5 65 ARG A O 1
ATOM 510 N N . GLY A 1 66 ? 21.062 0.143 24.844 1 95.62 66 GLY A N 1
ATOM 511 C CA . GLY A 1 66 ? 21.266 0.891 26.078 1 95.62 66 GLY A CA 1
ATOM 512 C C . GLY A 1 66 ? 20.703 0.196 27.297 1 95.62 66 GLY A C 1
ATOM 513 O O . GLY A 1 66 ? 20.969 -0.985 27.531 1 95.62 66 GLY A O 1
ATOM 514 N N . ASN A 1 67 ? 19.938 0.94 28.016 1 92.31 67 ASN 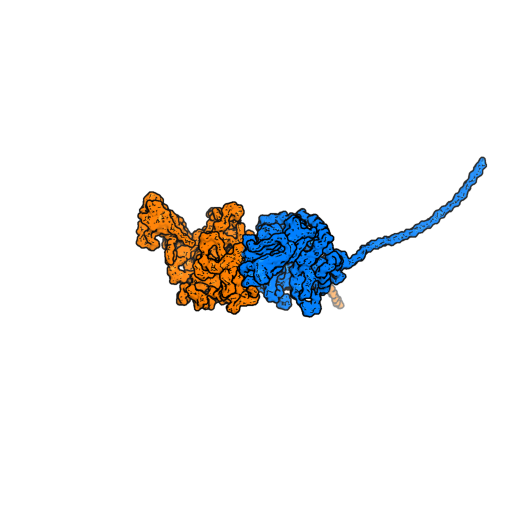A N 1
ATOM 515 C CA . ASN A 1 67 ? 19.375 0.371 29.234 1 92.31 67 ASN A CA 1
ATOM 516 C C . ASN A 1 67 ? 17.875 0.576 29.312 1 92.31 67 ASN A C 1
ATOM 518 O O . ASN A 1 67 ? 17.328 1.485 28.672 1 92.31 67 ASN A O 1
ATOM 522 N N . SER A 1 68 ? 17.141 -0.167 30.078 1 89.06 68 SER A N 1
ATOM 523 C CA . SER A 1 68 ? 15.68 -0.186 30.141 1 89.06 68 SER A CA 1
ATOM 524 C C . SER A 1 68 ? 15.141 1.077 30.797 1 89.06 68 SER A C 1
ATOM 526 O O . SER A 1 68 ? 14.055 1.552 30.438 1 89.06 68 SER A O 1
ATOM 528 N N . SER A 1 69 ? 15.875 1.658 31.734 1 88.81 69 SER A N 1
ATOM 529 C CA . SER A 1 69 ? 15.383 2.828 32.469 1 88.81 69 SER A CA 1
ATOM 530 C C . SER A 1 69 ? 15.266 4.039 31.531 1 88.81 69 SER A C 1
ATOM 532 O O . SER A 1 69 ? 14.398 4.891 31.734 1 88.81 69 SER A O 1
ATOM 534 N N . GLU A 1 70 ? 16.094 4.066 30.516 1 89.75 70 GLU A N 1
ATOM 535 C CA . GLU A 1 70 ? 16.062 5.164 29.562 1 89.75 70 GLU A CA 1
ATOM 536 C C . GLU A 1 70 ? 15.258 4.793 28.312 1 89.75 70 GLU A C 1
ATOM 538 O O . GLU A 1 70 ? 15.148 5.586 27.375 1 89.75 70 GLU A O 1
ATOM 543 N N . GLY A 1 71 ? 14.727 3.586 28.391 1 90.69 71 GLY A N 1
ATOM 544 C CA . GLY A 1 71 ? 13.93 3.131 27.25 1 90.69 71 GLY A CA 1
ATOM 545 C C . GLY A 1 71 ? 14.766 2.83 26.016 1 90.69 71 GLY A C 1
ATOM 546 O O . GLY A 1 71 ? 14.242 2.793 24.906 1 90.69 71 GLY A O 1
ATOM 547 N N . THR A 1 72 ? 16.141 2.59 26.172 1 95.19 72 THR A N 1
ATOM 548 C CA . THR A 1 72 ? 17.047 2.443 25.031 1 95.19 72 THR A CA 1
ATOM 549 C C . THR A 1 72 ? 17.469 0.987 24.859 1 95.19 72 THR A C 1
ATOM 551 O O . THR A 1 72 ? 18.391 0.69 24.109 1 95.19 72 THR A O 1
ATOM 554 N N . ALA A 1 73 ? 16.812 0.114 25.656 1 94.56 73 ALA A N 1
ATOM 555 C CA . ALA A 1 73 ? 17.188 -1.297 25.609 1 94.56 73 ALA A CA 1
ATOM 556 C C . ALA A 1 73 ? 16.422 -2.029 24.516 1 94.56 73 ALA A C 1
ATOM 558 O O . ALA A 1 73 ? 15.828 -3.078 24.75 1 94.56 73 ALA A O 1
ATOM 559 N N . HIS A 1 74 ? 16.469 -1.482 23.281 1 95.62 74 HIS A N 1
ATOM 560 C CA . HIS A 1 74 ? 15.797 -2.09 22.141 1 95.62 74 HIS A CA 1
ATOM 561 C C . HIS A 1 74 ? 16.75 -2.295 20.969 1 95.62 74 HIS A C 1
ATOM 563 O O . HIS A 1 74 ? 17.875 -1.785 20.984 1 95.62 74 HIS A O 1
ATOM 569 N N . THR A 1 75 ? 16.359 -3.076 20 1 94.56 75 THR A N 1
ATOM 570 C CA . THR A 1 75 ? 17.172 -3.316 18.812 1 94.56 75 THR A CA 1
ATOM 571 C C . THR A 1 75 ? 16.781 -2.35 17.703 1 94.56 75 THR A C 1
ATOM 573 O O . THR A 1 75 ? 15.695 -1.775 17.703 1 94.56 75 THR A O 1
ATOM 576 N N . TRP A 1 76 ? 17.719 -2.16 16.797 1 95.56 76 TRP A N 1
ATOM 577 C CA . TRP A 1 76 ? 17.484 -1.315 15.625 1 95.56 76 TRP A CA 1
ATOM 578 C C . TRP A 1 76 ? 16.375 -1.888 14.758 1 95.56 76 TRP A C 1
ATOM 580 O O . TRP A 1 76 ? 15.562 -1.141 14.203 1 95.56 76 TRP A O 1
ATOM 590 N N . LYS A 1 77 ? 16.312 -3.168 14.664 1 90.12 77 LYS A N 1
ATOM 591 C CA . LYS A 1 77 ? 15.258 -3.855 13.938 1 90.12 77 LYS A CA 1
ATOM 592 C C . LYS A 1 77 ? 13.891 -3.541 14.539 1 90.12 77 LYS A C 1
ATOM 594 O O . LYS A 1 77 ? 12.93 -3.262 13.812 1 90.12 77 LYS A O 1
ATOM 599 N N . GLU A 1 78 ? 13.758 -3.576 15.852 1 88.75 78 GLU A N 1
ATOM 600 C CA . GLU A 1 78 ? 12.508 -3.268 16.531 1 88.75 78 GLU A CA 1
ATOM 601 C C . GLU A 1 78 ? 12.062 -1.839 16.25 1 88.75 78 GLU A C 1
ATOM 603 O O . GLU A 1 78 ? 10.898 -1.604 15.906 1 88.75 78 GLU A O 1
ATOM 608 N N . ILE A 1 79 ? 13 -0.947 16.328 1 93.62 79 ILE A N 1
ATOM 609 C CA . ILE A 1 79 ? 12.727 0.475 16.141 1 93.62 79 ILE A CA 1
ATOM 610 C C . ILE A 1 79 ? 12.195 0.72 14.734 1 93.62 79 ILE A C 1
ATOM 612 O O . ILE A 1 79 ? 11.273 1.521 14.547 1 93.62 79 ILE A O 1
ATOM 616 N N . ASN A 1 80 ? 12.688 0.028 13.805 1 92.81 80 ASN A N 1
ATOM 617 C CA . ASN A 1 80 ? 12.359 0.285 12.406 1 92.81 80 ASN A CA 1
ATOM 618 C C . ASN A 1 80 ? 11.188 -0.568 11.945 1 92.81 80 ASN A C 1
ATOM 620 O O . ASN A 1 80 ? 10.734 -0.444 10.805 1 92.81 80 ASN A O 1
ATOM 624 N N . SER A 1 81 ? 10.648 -1.41 12.82 1 85.69 81 SER A N 1
ATOM 625 C CA . SER A 1 81 ? 9.539 -2.287 12.461 1 85.69 81 SER A CA 1
ATOM 626 C C . SER A 1 81 ? 8.195 -1.617 12.727 1 85.69 81 SER A C 1
ATOM 628 O O . SER A 1 81 ? 7.211 -1.899 12.039 1 85.69 81 SER A O 1
ATOM 630 N N . TYR A 1 82 ? 8.148 -0.651 13.68 1 86.12 82 TYR A N 1
ATOM 631 C CA . TYR A 1 82 ? 6.871 -0.122 14.133 1 86.12 82 TYR A CA 1
ATOM 632 C C . TYR A 1 82 ? 6.664 1.306 13.641 1 86.12 82 TYR A C 1
ATOM 634 O O . TYR A 1 82 ? 7.629 2.057 13.477 1 86.12 82 TYR A O 1
ATOM 642 N N . SER A 1 83 ? 5.406 1.622 13.406 1 88.44 83 SER A N 1
ATOM 643 C CA . SER A 1 83 ? 4.98 2.99 13.125 1 88.44 83 SER A CA 1
ATOM 644 C C . SER A 1 83 ? 4.438 3.664 14.383 1 88.44 83 SER A C 1
ATOM 646 O O . SER A 1 83 ? 4.234 3.008 15.406 1 88.44 83 SER A O 1
ATOM 648 N N . ALA A 1 84 ? 4.215 4.953 14.273 1 89.81 84 ALA A N 1
ATOM 649 C CA . ALA A 1 84 ? 3.592 5.691 15.367 1 89.81 84 ALA A CA 1
ATOM 650 C C . ALA A 1 84 ? 2.262 5.062 15.766 1 89.81 84 ALA A C 1
ATOM 652 O O . ALA A 1 84 ? 1.919 5.023 16.953 1 89.81 84 ALA A O 1
ATOM 653 N N . TYR A 1 85 ? 1.566 4.523 14.875 1 82.12 85 TYR A N 1
ATOM 654 C CA . TYR A 1 85 ? 0.257 3.93 15.117 1 82.12 85 TYR A CA 1
ATOM 655 C C . TYR A 1 85 ? 0.388 2.613 15.875 1 82.12 85 TYR A C 1
ATOM 657 O O . TYR A 1 85 ? -0.447 2.295 16.719 1 82.12 85 TYR A O 1
ATOM 665 N N . ASP A 1 86 ? 1.379 1.852 15.539 1 82.94 86 ASP A N 1
ATOM 666 C CA . ASP A 1 86 ? 1.651 0.62 16.266 1 82.94 86 ASP A CA 1
ATOM 667 C C . ASP A 1 86 ? 1.937 0.912 17.75 1 82.94 86 ASP A C 1
ATOM 669 O O . ASP A 1 86 ? 1.426 0.222 18.625 1 82.94 86 ASP A O 1
ATOM 673 N N . TYR A 1 87 ? 2.748 1.936 17.969 1 88.06 87 TYR A N 1
ATOM 674 C CA . TYR A 1 87 ? 3.082 2.311 19.344 1 88.06 87 TYR A CA 1
ATOM 675 C C . TYR A 1 87 ? 1.839 2.762 20.109 1 88.06 87 TYR A C 1
ATOM 677 O O . TYR A 1 87 ? 1.666 2.424 21.281 1 88.06 87 TYR A O 1
ATOM 685 N N . ASP A 1 88 ? 1.016 3.555 19.469 1 83.44 88 ASP A N 1
ATOM 686 C CA . ASP A 1 88 ? -0.238 3.986 20.078 1 83.44 88 ASP A CA 1
ATOM 687 C C . ASP A 1 88 ? -1.107 2.787 20.453 1 83.44 88 ASP A C 1
ATOM 689 O O . ASP A 1 88 ? -1.671 2.74 21.547 1 83.44 88 ASP A O 1
ATOM 693 N N . LYS A 1 89 ? -1.23 1.872 19.562 1 78.19 89 LYS A N 1
ATOM 694 C CA . LYS A 1 89 ? -2.027 0.671 19.797 1 78.19 89 LYS A CA 1
ATOM 695 C C . LYS A 1 89 ? -1.459 -0.15 20.953 1 78.19 89 LYS A C 1
ATOM 697 O O . LYS A 1 89 ? -2.211 -0.717 21.75 1 78.19 89 LYS A O 1
ATOM 702 N N . MET A 1 90 ? -0.127 -0.194 20.984 1 82.12 90 MET A N 1
ATOM 703 C CA . MET A 1 90 ? 0.544 -0.934 22.047 1 82.12 90 MET A CA 1
ATOM 704 C C . MET A 1 90 ? 0.477 -0.169 23.375 1 82.12 90 MET A C 1
ATOM 706 O O . MET A 1 90 ? 0.72 -0.739 24.438 1 82.12 90 MET A O 1
ATOM 710 N N . GLY A 1 91 ? 0.177 1.094 23.312 1 84.12 91 GLY A N 1
ATOM 711 C CA . GLY A 1 91 ? 0.11 1.932 24.5 1 84.12 91 GLY A CA 1
ATOM 712 C C . GLY A 1 91 ? 1.464 2.162 25.141 1 84.12 91 GLY A C 1
ATOM 713 O O . GLY A 1 91 ? 1.57 2.225 26.359 1 84.12 91 GLY A O 1
ATOM 714 N N . VAL A 1 92 ? 2.537 2.213 24.281 1 88.69 92 VAL A N 1
ATOM 715 C CA . VAL A 1 92 ? 3.889 2.391 24.812 1 88.69 92 VAL A CA 1
ATOM 716 C C . VAL A 1 92 ? 4.559 3.574 24.109 1 88.69 92 VAL A C 1
ATOM 718 O O . VAL A 1 92 ? 4.117 4.008 23.047 1 88.69 92 VAL A O 1
ATOM 721 N N . GLU A 1 93 ? 5.59 4.055 24.781 1 90.25 93 GLU A N 1
ATOM 722 C CA . GLU A 1 93 ? 6.418 5.074 24.141 1 90.25 93 GLU A CA 1
ATOM 723 C C . GLU A 1 93 ? 7.246 4.48 23 1 90.25 93 GLU A C 1
ATOM 725 O O . GLU A 1 93 ? 7.527 3.279 23 1 90.25 93 GLU A O 1
ATOM 730 N N . ARG A 1 94 ? 7.621 5.316 22.109 1 93.69 94 ARG A N 1
ATOM 731 C CA . ARG A 1 94 ? 8.445 4.844 21 1 93.69 94 ARG A CA 1
ATOM 732 C C . ARG A 1 94 ? 9.766 4.27 21.516 1 93.69 94 ARG A C 1
ATOM 734 O O . ARG A 1 94 ? 10.414 4.867 22.375 1 93.69 94 ARG A O 1
ATOM 741 N N . TYR A 1 95 ? 10.125 3.148 21.016 1 94.75 95 TYR A N 1
ATOM 742 C CA . TYR A 1 95 ? 11.383 2.498 21.391 1 94.75 95 TYR A CA 1
ATOM 743 C C . TYR A 1 95 ? 12.578 3.34 20.969 1 94.75 95 TYR A C 1
ATOM 745 O O . TYR A 1 95 ? 12.516 4.07 19.984 1 94.75 95 TYR A O 1
ATOM 753 N N . GLN A 1 96 ? 13.656 3.246 21.766 1 97.31 96 GLN A N 1
ATOM 754 C CA . GLN A 1 96 ? 14.906 3.922 21.453 1 97.31 96 GLN A CA 1
ATOM 755 C C . GLN A 1 96 ? 16.094 2.969 21.578 1 97.31 96 GLN A C 1
ATOM 757 O O . GLN A 1 96 ? 15.977 1.897 22.172 1 97.31 96 GLN A O 1
ATOM 762 N N . THR A 1 97 ? 17.156 3.307 20.984 1 97.69 97 THR A N 1
ATOM 763 C CA . THR A 1 97 ? 18.469 2.719 21.234 1 97.69 97 THR A CA 1
ATOM 764 C C . THR A 1 97 ? 19.469 3.783 21.672 1 97.69 97 THR A C 1
ATOM 766 O O . THR A 1 97 ? 19.219 4.98 21.5 1 97.69 97 THR A O 1
ATOM 769 N N . ALA A 1 98 ? 20.5 3.314 22.359 1 97.38 98 ALA A N 1
ATOM 770 C CA . ALA A 1 98 ? 21.672 4.184 22.5 1 97.38 98 ALA A CA 1
ATOM 771 C C . ALA A 1 98 ? 22.328 4.414 21.141 1 97.38 98 ALA A C 1
ATOM 773 O O . ALA A 1 98 ? 22.234 3.58 20.234 1 97.38 98 ALA A O 1
ATOM 774 N N . ALA A 1 99 ? 22.969 5.555 21.047 1 98.25 99 ALA A N 1
ATOM 775 C CA . ALA A 1 99 ? 23.578 5.871 19.75 1 98.25 99 ALA A CA 1
ATOM 776 C C . ALA A 1 99 ? 24.828 6.719 19.922 1 98.25 99 ALA A C 1
ATOM 778 O O . ALA A 1 99 ? 24.953 7.477 20.891 1 98.25 99 ALA A O 1
ATOM 779 N N . LEU A 1 100 ? 25.734 6.496 19.094 1 97.5 100 LEU A N 1
ATOM 780 C CA . LEU A 1 100 ? 26.875 7.387 18.891 1 97.5 100 LEU A CA 1
ATOM 781 C C . LEU A 1 100 ? 26.75 8.148 17.562 1 97.5 100 LEU A C 1
ATOM 783 O O . LEU A 1 100 ? 26.844 7.547 16.484 1 97.5 100 LEU A O 1
ATOM 787 N N . LEU A 1 101 ? 26.484 9.43 17.656 1 98.69 101 LEU A N 1
ATOM 788 C CA . LEU A 1 101 ? 26.438 10.289 16.484 1 98.69 101 LEU A CA 1
ATOM 789 C C . LEU A 1 101 ? 27.781 10.969 16.25 1 98.69 101 LEU A C 1
ATOM 791 O O . LEU A 1 101 ? 28.312 11.633 17.141 1 98.69 101 LEU A O 1
ATOM 795 N N . GLN A 1 102 ? 28.297 10.766 15.062 1 98.12 102 GLN A N 1
ATOM 796 C CA . GLN A 1 102 ? 29.531 11.43 14.617 1 98.12 102 GLN A CA 1
ATOM 797 C C . GLN A 1 102 ? 29.312 12.148 13.289 1 98.12 102 GLN A C 1
ATOM 799 O O . GLN A 1 102 ? 28.688 11.602 12.375 1 98.12 102 GLN A O 1
ATOM 804 N N . VAL A 1 103 ? 29.781 13.398 13.227 1 98.19 103 VAL A N 1
ATOM 805 C CA . VAL A 1 103 ? 29.547 14.219 12.039 1 98.19 103 VAL A CA 1
ATOM 806 C C . VAL A 1 103 ? 30.859 14.422 11.289 1 98.19 103 VAL A C 1
ATOM 808 O O . VAL A 1 103 ? 31.922 14.531 11.906 1 98.19 103 VAL A O 1
ATOM 811 N N . GLY A 1 104 ? 30.781 14.367 9.961 1 97.31 104 GLY A N 1
ATOM 812 C CA . GLY A 1 104 ? 31.953 14.57 9.125 1 97.31 104 GLY A CA 1
ATOM 813 C C . GLY A 1 104 ? 31.609 14.672 7.645 1 97.31 104 GLY A C 1
ATOM 814 O O . GLY A 1 104 ? 30.672 15.375 7.266 1 97.31 104 GLY A O 1
ATOM 815 N N . ASP A 1 105 ? 32.438 14.117 6.84 1 96 105 ASP A N 1
ATOM 816 C CA . ASP A 1 105 ? 32.219 14.047 5.398 1 96 105 ASP A CA 1
ATOM 817 C C . ASP A 1 105 ? 32.25 12.609 4.898 1 96 105 ASP A C 1
ATOM 819 O O . ASP A 1 105 ? 32.156 11.664 5.691 1 96 105 ASP A O 1
ATOM 823 N N . GLU A 1 106 ? 32.344 12.492 3.561 1 94.75 106 GLU A N 1
ATOM 824 C CA . GLU A 1 106 ? 32.25 11.156 2.969 1 94.75 106 GLU A CA 1
ATOM 825 C C . GLU A 1 106 ? 33.438 10.281 3.352 1 94.75 106 GLU A C 1
ATOM 827 O O . GLU A 1 106 ? 33.375 9.055 3.219 1 94.75 106 GLU A O 1
ATOM 832 N N . SER A 1 107 ? 34.438 10.867 3.84 1 94.25 107 SER A N 1
ATOM 833 C CA . SER A 1 107 ? 35.594 10.086 4.23 1 94.25 107 SER A CA 1
ATOM 834 C C . SER A 1 107 ? 35.5 9.625 5.68 1 94.25 107 SER A C 1
ATOM 836 O O . SER A 1 107 ? 36.25 8.734 6.105 1 94.25 107 SER A O 1
ATOM 838 N N . GLY A 1 108 ? 34.594 10.242 6.422 1 95.38 108 GLY A N 1
ATOM 839 C CA . GLY A 1 108 ? 34.406 9.836 7.805 1 95.38 108 GLY A CA 1
ATOM 840 C C . GLY A 1 108 ? 34.188 11.008 8.75 1 95.38 108 GLY A C 1
ATOM 841 O O . GLY A 1 108 ? 34.094 12.156 8.305 1 95.38 108 GLY A O 1
ATOM 842 N N . PRO A 1 109 ? 34.062 10.688 10.055 1 96.56 109 PRO A N 1
ATOM 843 C CA . PRO A 1 109 ? 33.938 11.758 11.047 1 96.56 109 PRO A CA 1
ATOM 844 C C . PRO A 1 109 ? 35.125 12.734 10.992 1 96.56 109 PRO A C 1
ATOM 846 O O . PRO A 1 109 ? 36.25 12.32 10.766 1 96.56 109 PRO A O 1
ATOM 849 N N . GLN A 1 110 ? 34.875 14.008 11.211 1 95.62 110 GLN A N 1
ATOM 850 C CA . GLN A 1 110 ? 35.906 15.039 11.078 1 95.62 110 GLN A CA 1
ATOM 851 C C . GLN A 1 110 ? 36.25 15.641 12.438 1 95.62 110 GLN A C 1
ATOM 853 O O . GLN A 1 110 ? 35.375 15.797 13.297 1 95.62 110 GLN A O 1
ATOM 858 N N . SER A 1 111 ? 37.469 16.094 12.531 1 94.06 111 SER A N 1
ATOM 859 C CA . SER A 1 111 ? 37.906 16.797 13.734 1 94.06 111 SER A CA 1
ATOM 860 C C . SER A 1 111 ? 37.156 18.109 13.938 1 94.06 111 SER A C 1
ATOM 862 O O . SER A 1 111 ? 36.906 18.844 12.977 1 94.06 111 SER A O 1
ATOM 864 N N . GLY A 1 112 ? 36.781 18.344 15.234 1 93.69 112 GLY A N 1
ATOM 865 C CA . GLY A 1 112 ? 36.031 19.562 15.539 1 93.69 112 GLY A CA 1
ATOM 866 C C . GLY A 1 112 ? 34.531 19.375 15.477 1 93.69 112 GLY A C 1
ATOM 867 O O . GLY A 1 112 ? 33.781 20.234 15.938 1 93.69 112 GLY A O 1
ATOM 868 N N . GLU A 1 113 ? 34.125 18.266 14.961 1 96 113 GLU A N 1
ATOM 869 C CA . GLU A 1 113 ? 32.688 17.984 14.852 1 96 113 GLU A CA 1
ATOM 870 C C . GLU A 1 113 ? 32.219 17.094 15.992 1 96 113 GLU A C 1
ATOM 872 O O . GLU A 1 113 ? 33.031 16.438 16.656 1 96 113 GLU A O 1
ATOM 877 N N . VAL A 1 114 ? 30.984 17.078 16.141 1 95.69 114 VAL A N 1
ATOM 878 C CA . VAL A 1 114 ? 30.391 16.328 17.25 1 95.69 114 VAL A CA 1
ATOM 879 C C . VAL A 1 114 ? 30.719 14.844 17.094 1 95.69 114 VAL A C 1
ATOM 881 O O . VAL A 1 114 ? 30.641 14.297 15.992 1 95.69 114 VAL A O 1
ATOM 884 N N . GLY A 1 115 ? 31.156 14.234 18.25 1 95.62 115 GLY A N 1
ATOM 885 C CA . GLY A 1 115 ? 31.344 12.797 18.328 1 95.62 115 GLY A CA 1
ATOM 886 C C . GLY A 1 115 ? 32.688 12.344 17.828 1 95.62 115 GLY A C 1
ATOM 887 O O . GLY A 1 115 ? 33.031 11.156 17.906 1 95.62 115 GLY A O 1
ATOM 888 N N . TYR A 1 116 ? 33.469 13.242 17.328 1 95.06 116 TYR A N 1
ATOM 889 C CA . TYR A 1 116 ? 34.781 12.852 16.812 1 95.06 116 TYR A CA 1
ATOM 890 C C . TYR A 1 116 ? 35.625 12.18 17.891 1 95.06 116 TYR A C 1
ATOM 892 O O . TYR A 1 116 ? 35.75 12.695 19 1 95.06 116 TYR A O 1
ATOM 900 N N . GLY A 1 117 ? 36.094 11.016 17.578 1 91.69 117 GLY A N 1
ATOM 901 C CA . GLY A 1 117 ? 37 10.305 18.469 1 91.69 117 GLY A CA 1
ATOM 902 C C . GLY A 1 117 ? 36.281 9.555 19.578 1 91.69 117 GLY A C 1
ATOM 903 O O . GLY A 1 117 ? 36.906 8.883 20.391 1 91.69 117 GLY A O 1
ATOM 904 N N . GLU A 1 118 ? 34.938 9.727 19.609 1 92.75 118 GLU A N 1
ATOM 905 C CA . GLU A 1 118 ? 34.156 9.039 20.641 1 92.75 118 GLU A CA 1
ATOM 906 C C . GLU A 1 118 ? 33.906 7.59 20.25 1 92.75 118 GLU A C 1
ATOM 908 O O . GLU A 1 118 ? 33.75 7.281 19.062 1 92.75 118 GLU A O 1
ATOM 913 N N . ASN A 1 119 ? 33.875 6.73 21.297 1 91.31 119 ASN A N 1
ATOM 914 C CA . ASN A 1 119 ? 33.594 5.316 21.047 1 91.31 119 ASN A CA 1
ATOM 915 C C . ASN A 1 119 ? 32.438 4.809 21.875 1 91.31 119 ASN A C 1
ATOM 917 O O . ASN A 1 119 ? 32.062 3.633 21.797 1 91.31 119 ASN A O 1
ATOM 921 N N . VAL A 1 120 ? 31.891 5.719 22.672 1 93.81 120 VAL A N 1
ATOM 922 C CA . VAL A 1 120 ? 30.734 5.371 23.469 1 93.81 120 VAL A CA 1
ATOM 923 C C . VAL A 1 120 ? 29.531 6.203 23.031 1 93.81 120 VAL A C 1
ATOM 925 O O . VAL A 1 120 ? 29.688 7.309 22.5 1 93.81 120 VAL A O 1
ATOM 928 N N . PRO A 1 121 ? 28.375 5.723 23.266 1 96.38 121 PRO A N 1
ATOM 929 C CA . PRO A 1 121 ? 27.172 6.449 22.828 1 96.38 121 PRO A CA 1
ATOM 930 C C . PRO A 1 121 ? 27.109 7.863 23.406 1 96.38 121 PRO A C 1
ATOM 932 O O . PRO A 1 121 ? 27.406 8.07 24.578 1 96.38 121 PRO A O 1
ATOM 935 N N . ASN A 1 122 ? 26.781 8.805 22.625 1 97.81 122 ASN A N 1
ATOM 936 C CA . ASN A 1 122 ? 26.578 10.18 23.047 1 97.81 122 ASN A CA 1
ATOM 937 C C . ASN A 1 122 ? 25.156 10.656 22.797 1 97.81 122 ASN A C 1
ATOM 939 O O . ASN A 1 122 ? 24.828 11.82 23.031 1 97.81 122 ASN A O 1
ATOM 943 N N . ALA A 1 123 ? 24.266 9.789 22.328 1 98.12 123 ALA A N 1
ATOM 944 C CA . ALA A 1 123 ? 22.906 10.156 21.953 1 98.12 123 ALA A CA 1
ATOM 945 C C . ALA A 1 123 ? 21.953 8.977 22.109 1 98.12 123 ALA A C 1
ATOM 947 O O . ALA A 1 123 ? 22.375 7.883 22.5 1 98.12 123 ALA A O 1
ATOM 948 N N . THR A 1 124 ? 20.688 9.227 21.984 1 97.94 124 THR A N 1
ATOM 949 C CA . THR A 1 124 ? 19.641 8.234 21.766 1 97.94 124 THR A CA 1
ATOM 950 C C . THR A 1 124 ? 18.922 8.469 20.438 1 97.94 124 THR A C 1
ATOM 952 O O . THR A 1 124 ? 19 9.562 19.875 1 97.94 124 THR A O 1
ATOM 955 N N . VAL A 1 125 ? 18.344 7.465 19.922 1 98.44 125 VAL A N 1
ATOM 956 C CA . VAL A 1 125 ? 17.672 7.621 18.625 1 98.44 125 VAL A CA 1
ATOM 957 C C . VAL A 1 125 ? 16.344 6.859 18.641 1 98.44 125 VAL A C 1
ATOM 959 O O . VAL A 1 125 ? 16.25 5.777 19.234 1 98.44 125 VAL A O 1
ATOM 962 N N . GLN A 1 126 ? 15.328 7.406 18.062 1 97.94 126 GLN A N 1
ATOM 963 C CA . GLN A 1 126 ? 14.016 6.824 17.812 1 97.94 126 GLN A CA 1
ATOM 964 C C . GLN A 1 126 ? 13.477 7.258 16.453 1 97.94 126 GLN A C 1
ATOM 966 O O . GLN A 1 126 ? 14.008 8.172 15.836 1 97.94 126 GLN A O 1
ATOM 971 N N . ILE A 1 127 ? 12.445 6.555 15.977 1 97.31 127 ILE A N 1
ATOM 972 C CA . ILE A 1 127 ? 11.789 7.02 14.758 1 97.31 127 ILE A CA 1
ATOM 973 C C . ILE A 1 127 ? 10.938 8.25 15.07 1 97.31 127 ILE A C 1
ATOM 975 O O . ILE A 1 127 ? 10.617 8.516 16.234 1 97.31 127 ILE A O 1
ATOM 979 N N . ARG A 1 128 ? 10.609 9.047 14.047 1 95.5 128 ARG A N 1
ATOM 980 C CA . ARG A 1 128 ? 9.727 10.195 14.219 1 95.5 128 ARG A CA 1
ATOM 981 C C . ARG A 1 128 ? 8.727 10.289 13.07 1 95.5 128 ARG A C 1
ATOM 983 O O . ARG A 1 128 ? 8.836 9.57 12.078 1 95.5 128 ARG A O 1
ATOM 990 N N . GLY A 1 129 ? 7.719 11.203 13.297 1 90.88 129 GLY A N 1
ATOM 991 C CA . GLY A 1 129 ? 6.656 11.383 12.328 1 90.88 129 GLY A CA 1
ATOM 992 C C . GLY A 1 129 ? 5.395 10.609 12.672 1 90.88 129 GLY A C 1
ATOM 993 O O . GLY A 1 129 ? 5.426 9.703 13.508 1 90.88 129 GLY A O 1
ATOM 994 N N . GLN A 1 130 ? 4.277 11.016 12.047 1 88.25 130 GLN A N 1
ATOM 995 C CA . GLN A 1 130 ? 3.008 10.312 12.188 1 88.25 130 GLN A CA 1
ATOM 996 C C . GLN A 1 130 ? 2.734 9.422 10.977 1 88.25 130 GLN A C 1
ATOM 998 O O . GLN A 1 130 ? 3.336 8.359 10.836 1 88.25 130 GLN A O 1
ATOM 1003 N N . THR A 1 131 ? 2.129 9.938 9.93 1 83.44 131 THR A N 1
ATOM 1004 C CA . THR A 1 131 ? 1.817 9.148 8.742 1 83.44 131 THR A CA 1
ATOM 1005 C C . THR A 1 131 ? 3.096 8.648 8.07 1 83.44 131 THR A C 1
ATOM 1007 O O . THR A 1 131 ? 3.154 7.508 7.605 1 83.44 131 THR A O 1
ATOM 1010 N N . SER A 1 132 ? 4.109 9.398 8.062 1 89.5 132 SER A N 1
ATOM 1011 C CA . SER A 1 132 ? 5.363 9.055 7.398 1 89.5 132 SER A CA 1
ATOM 1012 C C . SER A 1 132 ? 6.094 7.934 8.133 1 89.5 132 SER A C 1
ATOM 1014 O O . SER A 1 132 ? 7 7.309 7.582 1 89.5 132 SER A O 1
ATOM 1016 N N . SER A 1 133 ? 5.734 7.637 9.344 1 91.75 133 SER A N 1
ATOM 1017 C CA . SER A 1 133 ? 6.375 6.566 10.102 1 91.75 133 SER A CA 1
ATOM 1018 C C . SER A 1 133 ? 6.008 5.195 9.547 1 91.75 133 SER A C 1
ATOM 1020 O O . SER A 1 133 ? 6.637 4.191 9.883 1 91.75 133 SER A O 1
ATOM 1022 N N . ARG A 1 134 ? 5.031 5.133 8.688 1 85.38 134 ARG A N 1
ATOM 1023 C CA . ARG A 1 134 ? 4.633 3.879 8.055 1 85.38 134 ARG A CA 1
ATOM 1024 C C . ARG A 1 134 ? 5.566 3.523 6.902 1 85.38 134 ARG A C 1
ATOM 1026 O O . ARG A 1 134 ? 5.574 2.385 6.434 1 85.38 134 ARG A O 1
ATOM 1033 N N . ASN A 1 135 ? 6.336 4.461 6.473 1 89.69 135 ASN A N 1
ATOM 1034 C CA . ASN A 1 135 ? 7.219 4.25 5.328 1 89.69 135 ASN A CA 1
ATOM 1035 C C . ASN A 1 135 ? 8.336 3.27 5.66 1 89.69 135 ASN A C 1
ATOM 1037 O O . ASN A 1 135 ? 8.711 3.115 6.824 1 89.69 135 ASN A O 1
ATOM 1041 N N . SER A 1 136 ? 8.859 2.67 4.578 1 86.88 136 SER A N 1
ATOM 1042 C CA . SER A 1 136 ? 9.984 1.751 4.723 1 86.88 136 SER A CA 1
ATOM 1043 C C . SER A 1 136 ? 11.242 2.486 5.16 1 86.88 136 SER A C 1
ATOM 1045 O O . SER A 1 136 ? 12.016 1.981 5.98 1 86.88 136 SER A O 1
ATOM 1047 N N . GLN A 1 137 ? 11.469 3.613 4.504 1 93.62 137 GLN A N 1
ATOM 1048 C CA . GLN A 1 137 ? 12.555 4.465 4.973 1 93.62 137 GLN A CA 1
ATOM 1049 C C . GLN A 1 137 ? 12.086 5.395 6.086 1 93.62 137 GLN A C 1
ATOM 1051 O O . GLN A 1 137 ? 11.336 6.34 5.836 1 93.62 137 GLN A O 1
ATOM 1056 N N . LYS A 1 138 ? 12.57 5.238 7.285 1 96.19 138 LYS A N 1
ATOM 1057 C CA . LYS A 1 138 ? 12.07 5.914 8.477 1 96.19 138 LYS A CA 1
ATOM 1058 C C . LYS A 1 138 ? 12.711 7.293 8.641 1 96.19 138 LYS A C 1
ATOM 1060 O O . LYS A 1 138 ? 13.797 7.543 8.109 1 96.19 138 LYS A O 1
ATOM 1065 N N . ASN A 1 139 ? 12.008 8.172 9.297 1 97.75 139 ASN A N 1
ATOM 1066 C CA . ASN A 1 139 ? 12.555 9.383 9.891 1 97.75 139 ASN A CA 1
ATOM 1067 C C . ASN A 1 139 ? 13.109 9.133 11.289 1 97.75 139 ASN A C 1
ATOM 1069 O O . ASN A 1 139 ? 12.617 8.258 12.008 1 97.75 139 ASN A O 1
ATOM 1073 N N . TYR A 1 140 ? 14.086 9.977 11.672 1 98.56 140 TYR A N 1
ATOM 1074 C CA . TYR A 1 140 ? 14.703 9.711 12.969 1 98.56 140 TYR A CA 1
ATOM 1075 C C . TYR A 1 140 ? 14.812 10.992 13.789 1 98.56 140 TYR A C 1
ATOM 1077 O O . TYR A 1 140 ? 15.023 12.07 13.234 1 98.56 140 TYR A O 1
ATOM 1085 N N . LYS A 1 141 ? 14.664 10.883 15.016 1 98.25 141 LYS A N 1
ATOM 1086 C CA . LYS A 1 141 ? 15.016 11.891 16.016 1 98.25 141 LYS A CA 1
ATOM 1087 C C . LYS A 1 141 ? 16.203 11.438 16.859 1 98.25 141 LYS A C 1
ATOM 1089 O O . LYS A 1 141 ? 16.109 10.445 17.578 1 98.25 141 LYS A O 1
ATOM 1094 N N . ILE A 1 142 ? 17.281 12.102 16.719 1 98.62 142 ILE A N 1
ATOM 1095 C CA . ILE A 1 142 ? 18.5 11.828 17.469 1 98.62 142 ILE A CA 1
ATOM 1096 C C . ILE A 1 142 ? 18.688 12.891 18.547 1 98.62 142 ILE A C 1
ATOM 1098 O O . ILE A 1 142 ? 18.703 14.094 18.266 1 98.62 142 ILE A O 1
ATOM 1102 N N . GLU A 1 143 ? 18.828 12.453 19.766 1 97.62 143 GLU A N 1
ATOM 1103 C CA . GLU A 1 143 ? 19 13.391 20.859 1 97.62 143 GLU A CA 1
ATOM 1104 C C . GLU A 1 143 ? 20.359 13.234 21.531 1 97.62 143 GLU A C 1
ATOM 1106 O O . GLU A 1 143 ? 20.609 12.258 22.234 1 97.62 143 GLU A O 1
ATOM 1111 N N . LEU A 1 144 ? 21.203 14.18 21.312 1 97.38 144 LEU A N 1
ATOM 1112 C CA . LEU A 1 144 ? 22.5 14.211 21.984 1 97.38 144 LEU A CA 1
ATOM 1113 C C . LEU A 1 144 ? 22.328 14.391 23.5 1 97.38 144 LEU A C 1
ATOM 1115 O O . LEU A 1 144 ? 21.516 15.188 23.938 1 97.38 144 LEU A O 1
ATOM 1119 N N . LYS A 1 145 ? 23.016 13.609 24.188 1 94.62 145 LYS A N 1
ATOM 1120 C CA . LYS A 1 145 ? 22.969 13.711 25.641 1 94.62 145 LYS A CA 1
ATOM 1121 C C . LYS A 1 145 ? 23.531 15.047 26.125 1 94.62 145 LYS A C 1
ATOM 1123 O O . LYS A 1 145 ? 24.328 15.672 25.422 1 94.62 145 LYS A O 1
ATOM 1128 N N . LYS A 1 146 ? 23.062 15.336 27.391 1 91.25 146 LYS A N 1
ATOM 1129 C CA . LYS A 1 146 ? 23.578 16.562 27.969 1 91.25 146 LYS A CA 1
ATOM 1130 C C . LYS A 1 146 ? 25.094 16.5 28.172 1 91.25 146 LYS A C 1
ATOM 1132 O O . LYS A 1 146 ? 25.625 15.477 28.578 1 91.25 146 LYS A O 1
ATOM 1137 N N . ASN A 1 147 ? 25.844 17.484 27.844 1 89.31 147 ASN A N 1
ATOM 1138 C CA . ASN A 1 147 ? 27.281 17.625 28.016 1 89.31 147 ASN A CA 1
ATOM 1139 C C . ASN A 1 147 ? 28.062 16.781 27.016 1 89.31 147 ASN A C 1
ATOM 1141 O O . ASN A 1 147 ? 29.234 16.469 27.234 1 89.31 147 ASN A O 1
ATOM 1145 N N . LYS A 1 148 ? 27.422 16.25 26.016 1 93.56 148 LYS A N 1
ATOM 1146 C CA . LYS A 1 148 ? 28.109 15.484 24.969 1 93.56 148 LYS A CA 1
ATOM 1147 C C . LYS A 1 148 ? 28.234 16.312 23.688 1 93.56 148 LYS A C 1
ATOM 1149 O O . LYS A 1 148 ? 28.391 15.742 22.594 1 93.56 148 LYS A O 1
ATOM 1154 N N . GLY A 1 149 ? 28.094 17.578 23.859 1 91.69 149 GLY A N 1
ATOM 1155 C CA . GLY A 1 149 ? 28.234 18.484 22.734 1 91.69 149 GLY A CA 1
ATOM 1156 C C . GLY A 1 149 ? 26.922 18.75 22.016 1 91.69 149 GLY A C 1
ATOM 1157 O O . GLY A 1 149 ? 25.875 18.297 22.453 1 91.69 149 GLY A O 1
ATOM 1158 N N . THR A 1 150 ? 26.922 19.656 21.031 1 95.12 150 THR A N 1
ATOM 1159 C CA . THR A 1 150 ? 25.812 20.016 20.172 1 95.12 150 THR A CA 1
ATOM 1160 C C . THR A 1 150 ? 26.25 20.062 18.703 1 95.12 150 THR A C 1
ATOM 1162 O O . THR A 1 150 ? 27.438 20.172 18.422 1 95.12 150 THR A O 1
ATOM 1165 N N . TRP A 1 151 ? 25.391 19.828 17.844 1 96.62 151 TRP A N 1
ATOM 1166 C CA . TRP A 1 151 ? 25.625 20.078 16.438 1 96.62 151 TRP A CA 1
ATOM 1167 C C . TRP A 1 151 ? 24.938 21.375 15.984 1 96.62 151 TRP A C 1
ATOM 1169 O O . TRP A 1 151 ? 23.703 21.438 15.922 1 96.62 151 TRP A O 1
ATOM 1179 N N . ARG A 1 152 ? 25.688 22.359 15.703 1 93.81 152 ARG A N 1
ATOM 1180 C CA . ARG A 1 152 ? 25.203 23.672 15.336 1 93.81 152 ARG A CA 1
ATOM 1181 C C . ARG A 1 152 ? 24.219 24.203 16.391 1 93.81 152 ARG A C 1
ATOM 1183 O O . ARG A 1 152 ? 23.141 24.703 16.047 1 93.81 152 ARG A O 1
ATOM 1190 N N . GLY A 1 153 ? 24.531 23.969 17.594 1 92.38 153 GLY A N 1
ATOM 1191 C CA . GLY A 1 153 ? 23.75 24.469 18.719 1 92.38 153 GLY A CA 1
ATOM 1192 C C . GLY A 1 153 ? 22.516 23.641 19 1 92.38 153 GLY A C 1
ATOM 1193 O O . GLY A 1 153 ? 21.656 24.047 19.797 1 92.38 153 GLY A O 1
ATOM 1194 N N . GLN A 1 154 ? 22.406 22.531 18.375 1 95.25 154 GLN A N 1
ATOM 1195 C CA . GLN A 1 154 ? 21.234 21.672 18.531 1 95.25 154 GLN A CA 1
ATOM 1196 C C . GLN A 1 154 ? 21.594 20.375 19.25 1 95.25 154 GLN A C 1
ATOM 1198 O O . GLN A 1 154 ? 22.625 19.781 18.953 1 95.25 154 GLN A O 1
ATOM 1203 N N . ARG A 1 155 ? 20.766 19.984 20.125 1 95.69 155 ARG A N 1
ATOM 1204 C CA . ARG A 1 155 ? 20.922 18.656 20.734 1 95.69 155 ARG A CA 1
ATOM 1205 C C . ARG A 1 155 ? 19.938 17.656 20.125 1 95.69 155 ARG A C 1
ATOM 1207 O O . ARG A 1 155 ? 20.234 16.469 20.078 1 95.69 155 ARG A O 1
ATOM 1214 N N . THR A 1 156 ? 18.797 18.203 19.781 1 97.38 156 THR A N 1
ATOM 1215 C CA . THR A 1 156 ? 17.828 17.359 19.094 1 97.38 156 THR A CA 1
ATOM 1216 C C . THR A 1 156 ? 17.969 17.484 17.578 1 97.38 156 THR A C 1
ATOM 1218 O O . THR A 1 156 ? 17.766 18.547 17.016 1 97.38 156 THR A O 1
ATOM 1221 N N . ILE A 1 157 ? 18.375 16.406 16.969 1 98.38 157 ILE A N 1
ATOM 1222 C CA . ILE A 1 157 ? 18.609 16.375 15.523 1 98.38 157 ILE A CA 1
ATOM 1223 C C . ILE A 1 157 ? 17.5 15.578 14.836 1 98.38 157 ILE A C 1
ATOM 1225 O O . ILE A 1 157 ? 17.469 14.344 14.922 1 98.38 157 ILE A O 1
ATOM 1229 N N . ASN A 1 158 ? 16.609 16.297 14.125 1 98.31 158 ASN A N 1
ATOM 1230 C CA . ASN A 1 158 ? 15.539 15.641 13.367 1 98.31 158 ASN A CA 1
ATOM 1231 C C . ASN A 1 158 ? 15.977 15.344 11.938 1 98.31 158 ASN A C 1
ATOM 1233 O O . ASN A 1 158 ? 16.375 16.25 11.203 1 98.31 158 ASN A O 1
ATOM 1237 N N . LEU A 1 159 ? 15.938 14.141 11.57 1 98.62 159 LEU A N 1
ATOM 1238 C CA . LEU A 1 159 ? 16.25 13.727 10.203 1 98.62 159 LEU A CA 1
ATOM 1239 C C . LEU A 1 159 ? 14.992 13.219 9.492 1 98.62 159 LEU A C 1
ATOM 1241 O O . LEU A 1 159 ? 14.406 12.211 9.898 1 98.62 159 LEU A O 1
ATOM 1245 N N . ASN A 1 160 ? 14.602 13.906 8.453 1 98.06 160 ASN A N 1
ATOM 1246 C CA . ASN A 1 160 ? 13.422 13.562 7.664 1 98.06 160 ASN A CA 1
ATOM 1247 C C . ASN A 1 160 ? 13.805 12.945 6.32 1 98.06 160 ASN A C 1
ATOM 1249 O O . ASN A 1 160 ? 14.539 13.555 5.539 1 98.06 160 ASN A O 1
ATOM 1253 N N . LYS A 1 161 ? 13.289 11.766 6.078 1 97.38 161 LYS A N 1
ATOM 1254 C CA . LYS A 1 161 ? 13.625 11.047 4.855 1 97.38 161 LYS A CA 1
ATOM 1255 C C . LYS A 1 161 ? 12.859 11.609 3.656 1 97.38 161 LYS A C 1
ATOM 1257 O O . LYS A 1 161 ? 13.375 11.617 2.537 1 97.38 161 LYS A O 1
ATOM 1262 N N . HIS A 1 162 ? 11.617 11.992 3.855 1 95.69 162 HIS A N 1
ATOM 1263 C CA . HIS A 1 162 ? 10.719 12.508 2.828 1 95.69 162 HIS A CA 1
ATOM 1264 C C . HIS A 1 162 ? 10.547 11.5 1.693 1 95.69 162 HIS A C 1
ATOM 1266 O O . HIS A 1 162 ? 10.656 11.859 0.519 1 95.69 162 HIS A O 1
ATOM 1272 N N . GLN A 1 163 ? 10.305 10.258 2.102 1 92.94 163 GLN A N 1
ATOM 1273 C CA . GLN A 1 163 ? 10.188 9.18 1.132 1 92.94 163 GLN A CA 1
ATOM 1274 C C . GLN A 1 163 ? 9.062 9.445 0.137 1 92.94 163 GLN A C 1
ATOM 1276 O O . GLN A 1 163 ? 9.172 9.109 -1.043 1 92.94 163 GLN A O 1
ATOM 1281 N N . THR A 1 164 ? 7.984 10.125 0.517 1 89.69 164 THR A N 1
ATOM 1282 C CA . THR A 1 164 ? 6.789 10.266 -0.31 1 89.69 164 THR A CA 1
ATOM 1283 C C . THR A 1 164 ? 6.828 11.57 -1.102 1 89.69 164 THR A C 1
ATOM 1285 O O . THR A 1 164 ? 5.922 11.852 -1.891 1 89.69 164 THR A O 1
ATOM 1288 N N . ASP A 1 165 ? 7.793 12.406 -0.882 1 94.56 165 ASP A N 1
ATOM 1289 C CA . ASP A 1 165 ? 8.055 13.609 -1.67 1 94.56 165 ASP A CA 1
ATOM 1290 C C . ASP A 1 165 ? 8.938 13.297 -2.877 1 94.56 165 ASP A C 1
ATOM 1292 O O . ASP A 1 165 ? 10.141 13.086 -2.732 1 94.56 165 ASP A O 1
ATOM 1296 N N . GLY A 1 166 ? 8.367 13.422 -4.027 1 94.06 166 GLY A N 1
ATOM 1297 C CA . GLY A 1 166 ? 9.109 13.094 -5.23 1 94.06 166 GLY A CA 1
ATOM 1298 C C . GLY A 1 166 ? 10.289 14.008 -5.473 1 94.06 166 GLY A C 1
ATOM 1299 O O . GLY A 1 166 ? 11.234 13.641 -6.18 1 94.06 166 GLY A O 1
ATOM 1300 N N . MET A 1 167 ? 10.305 15.156 -4.879 1 96.44 167 MET A N 1
ATOM 1301 C CA . MET A 1 167 ? 11.383 16.125 -5.078 1 96.44 167 MET A CA 1
ATOM 1302 C C . MET A 1 167 ? 12.453 15.984 -4 1 96.44 167 MET A C 1
ATOM 1304 O O . MET A 1 167 ? 13.617 16.312 -4.227 1 96.44 167 MET A O 1
ATOM 1308 N N . ARG A 1 168 ? 12.133 15.547 -2.869 1 97.06 168 ARG A N 1
ATOM 1309 C CA . ARG A 1 168 ? 12.969 15.344 -1.692 1 97.06 168 ARG A CA 1
ATOM 1310 C C . ARG A 1 168 ? 13.438 16.672 -1.113 1 97.06 168 ARG A C 1
ATOM 1312 O O . ARG A 1 168 ? 14.375 16.719 -0.312 1 97.06 168 ARG A O 1
ATOM 1319 N N . PHE A 1 169 ? 12.805 17.859 -1.54 1 98.06 169 PHE A N 1
ATOM 1320 C CA . PHE A 1 169 ? 13.336 19.125 -1.028 1 98.06 169 PHE A CA 1
ATOM 1321 C C . PHE A 1 169 ? 12.211 20.062 -0.603 1 98.06 169 PHE A C 1
ATOM 1323 O O . PHE A 1 169 ? 12.461 21.188 -0.201 1 98.06 169 PHE A O 1
ATOM 1330 N N . ARG A 1 170 ? 10.984 19.703 -0.651 1 97.81 170 ARG A N 1
ATOM 1331 C CA . ARG A 1 170 ? 9.867 20.625 -0.467 1 97.81 170 ARG A CA 1
ATOM 1332 C C . ARG A 1 170 ? 9.875 21.219 0.94 1 97.81 170 ARG A C 1
ATOM 1334 O O . ARG A 1 170 ? 9.656 22.422 1.116 1 97.81 170 ARG A O 1
ATOM 1341 N N . ASN A 1 171 ? 10.07 20.344 1.89 1 97.5 171 ASN A N 1
ATOM 1342 C CA . ASN A 1 171 ? 10.156 20.844 3.258 1 97.5 171 ASN A CA 1
ATOM 1343 C C . ASN A 1 171 ? 11.266 21.891 3.412 1 97.5 171 ASN A C 1
ATOM 1345 O O . ASN A 1 171 ? 11.055 22.938 4.004 1 97.5 171 ASN A O 1
ATOM 1349 N N . LYS A 1 172 ? 12.422 21.594 2.883 1 98.12 172 LYS A N 1
ATOM 1350 C CA . LYS A 1 172 ? 13.555 22.516 2.93 1 98.12 172 LYS A CA 1
ATOM 1351 C C . LYS A 1 172 ? 13.25 23.797 2.15 1 98.12 172 LYS A C 1
ATOM 1353 O O . LYS A 1 172 ? 13.547 24.891 2.615 1 98.12 172 LYS A O 1
ATOM 1358 N N . LEU A 1 173 ? 12.695 23.641 0.979 1 98.56 173 LEU A N 1
ATOM 1359 C CA . LEU A 1 173 ? 12.305 24.781 0.173 1 98.56 173 LEU A CA 1
ATOM 1360 C C . LEU A 1 173 ? 11.414 25.734 0.972 1 98.56 173 LEU A C 1
ATOM 1362 O O . LEU A 1 173 ? 11.633 26.953 0.965 1 98.56 173 LEU A O 1
ATOM 1366 N N . SER A 1 174 ? 10.461 25.188 1.614 1 98.38 174 SER A N 1
ATOM 1367 C CA . SER A 1 174 ? 9.531 26 2.387 1 98.38 174 SER A CA 1
ATOM 1368 C C . SER A 1 174 ? 10.242 26.766 3.494 1 98.38 174 SER A C 1
ATOM 1370 O O . SER A 1 174 ? 10.031 27.969 3.668 1 98.38 174 SER A O 1
ATOM 1372 N N . TYR A 1 175 ? 11.102 26.109 4.223 1 98.19 175 TYR A N 1
ATOM 1373 C CA . TYR A 1 175 ? 11.82 26.781 5.297 1 98.19 175 TYR A CA 1
ATOM 1374 C C . TYR A 1 175 ? 12.75 27.859 4.734 1 98.19 175 TYR A C 1
ATOM 1376 O O . TYR A 1 175 ? 12.898 28.922 5.324 1 98.19 175 TYR A O 1
ATOM 1384 N N . ASP A 1 176 ? 13.391 27.547 3.666 1 98.06 176 ASP A N 1
ATOM 1385 C CA . ASP A 1 176 ? 14.273 28.531 3.049 1 98.06 176 ASP A CA 1
ATOM 1386 C C . ASP A 1 176 ? 13.484 29.75 2.572 1 98.06 176 ASP A C 1
ATOM 1388 O O . ASP A 1 176 ? 13.977 30.875 2.643 1 98.06 176 ASP A O 1
ATOM 1392 N N . LEU A 1 177 ? 12.32 29.547 2.045 1 98.56 177 LEU A N 1
ATOM 1393 C CA . LEU A 1 177 ? 11.461 30.672 1.655 1 98.56 177 LEU A CA 1
ATOM 1394 C C . LEU A 1 177 ? 11.039 31.484 2.875 1 98.56 177 LEU A C 1
ATOM 1396 O O . LEU A 1 177 ? 11.008 32.719 2.82 1 98.56 177 LEU A O 1
ATOM 1400 N N . LEU A 1 178 ? 10.781 30.859 3.926 1 98.31 178 LEU A N 1
ATOM 1401 C CA . LEU A 1 178 ? 10.344 31.531 5.145 1 98.31 178 LEU A CA 1
ATOM 1402 C C . LEU A 1 178 ? 11.438 32.469 5.664 1 98.31 178 LEU A C 1
ATOM 1404 O O . LEU A 1 178 ? 11.141 33.5 6.285 1 98.31 178 LEU A O 1
ATOM 1408 N N . LYS A 1 179 ? 12.703 32.219 5.352 1 97.06 179 LYS A N 1
ATOM 1409 C CA . LYS A 1 179 ? 13.812 33.062 5.773 1 97.06 179 LYS A CA 1
ATOM 1410 C C . LYS A 1 179 ? 13.648 34.5 5.262 1 97.06 179 LYS A C 1
ATOM 1412 O O . LYS A 1 179 ? 14.086 35.469 5.91 1 97.06 179 LYS A O 1
ATOM 1417 N N . GLY A 1 180 ? 13.039 34.594 4.156 1 96.69 180 GLY A N 1
ATOM 1418 C CA . GLY A 1 180 ? 12.945 35.875 3.521 1 96.69 180 GLY A CA 1
ATOM 1419 C C . GLY A 1 180 ? 11.664 36.625 3.865 1 96.69 180 GLY A C 1
ATOM 1420 O O . GLY A 1 180 ? 11.383 37.688 3.305 1 96.69 180 GLY A O 1
ATOM 1421 N N . ILE A 1 181 ? 10.891 36.094 4.762 1 98.19 181 ILE A N 1
ATOM 1422 C CA . ILE A 1 181 ? 9.633 36.719 5.176 1 98.19 181 ILE A CA 1
ATOM 1423 C C . ILE A 1 181 ? 9.75 37.219 6.617 1 98.19 181 ILE A C 1
ATOM 1425 O O . ILE A 1 181 ? 9.5 36.438 7.559 1 98.19 181 ILE A O 1
ATOM 1429 N N . PRO A 1 182 ? 9.969 38.469 6.816 1 96.94 182 PRO A N 1
ATOM 1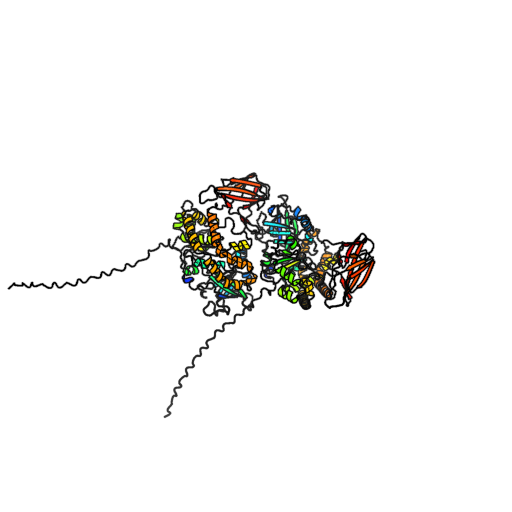430 C CA . PRO A 1 182 ? 10.266 38.969 8.156 1 96.94 182 PRO A CA 1
ATOM 1431 C C . PRO A 1 182 ? 9.125 38.75 9.141 1 96.94 182 PRO A C 1
ATOM 1433 O O . PRO A 1 182 ? 9.352 38.656 10.352 1 96.94 182 PRO A O 1
ATOM 1436 N N . GLN A 1 183 ? 7.969 38.688 8.656 1 97.44 183 GLN A N 1
ATOM 1437 C CA . GLN A 1 183 ? 6.781 38.594 9.5 1 97.44 183 GLN A CA 1
ATOM 1438 C C . GLN A 1 183 ? 6.605 37.188 10.055 1 97.44 183 GLN A C 1
ATOM 1440 O O . GLN A 1 183 ? 5.773 36.938 10.938 1 97.44 183 GLN A O 1
ATOM 1445 N N . LEU A 1 184 ? 7.418 36.188 9.547 1 98 184 LEU A N 1
ATOM 1446 C CA . LEU A 1 184 ? 7.293 34.812 9.953 1 98 184 LEU A CA 1
ATOM 1447 C C . LEU A 1 184 ? 8.633 34.25 10.422 1 98 184 LEU A C 1
ATOM 1449 O O . LEU A 1 184 ? 9.688 34.75 10.039 1 98 184 LEU A O 1
ATOM 1453 N N . MET A 1 185 ? 8.547 33.219 11.305 1 97 185 MET A N 1
ATOM 1454 C CA . MET A 1 185 ? 9.734 32.531 11.766 1 97 185 MET A CA 1
ATOM 1455 C C . MET A 1 185 ? 10.055 31.344 10.859 1 97 185 MET A C 1
ATOM 1457 O O . MET A 1 185 ? 9.148 30.656 10.375 1 97 185 MET A O 1
ATOM 1461 N N . SER A 1 186 ? 11.297 31.125 10.586 1 97.38 186 SER A N 1
ATOM 1462 C CA . SER A 1 186 ? 11.758 29.906 9.93 1 97.38 186 SER A CA 1
ATOM 1463 C C . SER A 1 186 ? 12.539 29.016 10.898 1 97.38 186 SER A C 1
ATOM 1465 O O . SER A 1 186 ? 12.57 29.281 12.102 1 97.38 186 SER A O 1
ATOM 1467 N N . LEU A 1 187 ? 12.977 27.875 10.477 1 97.69 187 LEU A N 1
ATOM 1468 C CA . LEU A 1 187 ? 13.883 26.969 11.172 1 97.69 187 LEU A CA 1
ATOM 1469 C C . LEU A 1 187 ? 15.008 26.516 10.258 1 97.69 187 LEU A C 1
ATOM 1471 O O . LEU A 1 187 ? 14.828 26.438 9.039 1 97.69 187 LEU A O 1
ATOM 1475 N N . ARG A 1 188 ? 16.141 26.281 10.773 1 97.12 188 ARG A N 1
ATOM 1476 C CA . ARG A 1 188 ? 17.297 25.875 9.984 1 97.12 188 ARG A CA 1
ATOM 1477 C C . ARG A 1 188 ? 17.078 24.484 9.391 1 97.12 188 ARG A C 1
ATOM 1479 O O . ARG A 1 188 ? 16.484 23.609 10.039 1 97.12 188 ARG A O 1
ATOM 1486 N N . THR A 1 189 ? 17.562 24.312 8.211 1 97.75 189 THR A N 1
ATOM 1487 C CA . THR A 1 189 ? 17.547 23 7.551 1 97.75 189 THR A CA 1
ATOM 1488 C C . THR A 1 189 ? 18.922 22.672 6.988 1 97.75 189 THR A C 1
ATOM 1490 O O . THR A 1 189 ? 19.75 23.562 6.77 1 97.75 189 THR A O 1
ATOM 1493 N N . GLN A 1 190 ? 19.188 21.375 6.809 1 98.06 190 GLN A N 1
ATOM 1494 C CA . GLN A 1 190 ? 20.438 20.875 6.262 1 98.06 190 GLN A CA 1
ATOM 1495 C C . GLN A 1 190 ? 20.234 19.531 5.574 1 98.06 190 GLN A C 1
ATOM 1497 O O . GLN A 1 190 ? 19.641 18.609 6.152 1 98.06 190 GLN A O 1
ATOM 1502 N N . PHE A 1 191 ? 20.703 19.422 4.281 1 98.62 191 PHE A N 1
ATOM 1503 C CA . PHE A 1 191 ? 20.781 18.094 3.695 1 98.62 191 PHE A CA 1
ATOM 1504 C C . PHE A 1 191 ? 21.797 17.234 4.426 1 98.62 191 PHE A C 1
ATOM 1506 O O . PHE A 1 191 ? 22.891 17.719 4.754 1 98.62 191 PHE A O 1
ATOM 1513 N N . VAL A 1 192 ? 21.453 15.992 4.684 1 98.75 192 VAL A N 1
ATOM 1514 C CA . VAL A 1 192 ? 22.312 15.078 5.43 1 98.75 192 VAL A CA 1
ATOM 1515 C C . VAL A 1 192 ? 22.406 13.742 4.699 1 98.75 192 VAL A C 1
ATOM 1517 O O . VAL A 1 192 ? 21.391 13.203 4.258 1 98.75 192 VAL A O 1
ATOM 1520 N N . HIS A 1 193 ? 23.547 13.281 4.434 1 98.56 193 HIS A N 1
ATOM 1521 C CA . HIS A 1 193 ? 23.781 11.891 4.059 1 98.56 193 HIS A CA 1
ATOM 1522 C C . HIS A 1 193 ? 24.031 11.031 5.285 1 98.56 193 HIS A C 1
ATOM 1524 O O . HIS A 1 193 ? 25.031 11.227 5.992 1 98.56 193 HIS A O 1
ATOM 1530 N N . LEU A 1 194 ? 23.219 10.016 5.57 1 98.56 194 LEU A N 1
ATOM 1531 C CA . LEU A 1 194 ? 23.266 9.266 6.816 1 98.56 194 LEU A CA 1
ATOM 1532 C C . LEU A 1 194 ? 23.797 7.855 6.582 1 98.56 194 LEU A C 1
ATOM 1534 O O . LEU A 1 194 ? 23.344 7.156 5.676 1 98.56 194 LEU A O 1
ATOM 1538 N N . TYR A 1 195 ? 24.797 7.477 7.324 1 97.94 195 TYR A N 1
ATOM 1539 C CA . TYR A 1 195 ? 25.25 6.098 7.453 1 97.94 195 TYR A CA 1
ATOM 1540 C C . TYR A 1 195 ? 24.922 5.543 8.836 1 97.94 195 TYR A C 1
ATOM 1542 O O . TYR A 1 195 ? 25.047 6.246 9.844 1 97.94 195 TYR A O 1
ATOM 1550 N N . VAL A 1 196 ? 24.484 4.25 8.914 1 97.56 196 VAL A N 1
ATOM 1551 C CA . VAL A 1 196 ? 24.125 3.652 10.195 1 97.56 196 VAL A CA 1
ATOM 1552 C C . VAL A 1 196 ? 24.875 2.338 10.383 1 97.56 196 VAL A C 1
ATOM 1554 O O . VAL A 1 196 ? 24.969 1.528 9.461 1 97.56 196 VAL A O 1
ATOM 1557 N N . ARG A 1 197 ? 25.469 2.174 11.453 1 97.12 197 ARG A N 1
ATOM 1558 C CA . ARG A 1 197 ? 26.078 0.919 11.891 1 97.12 197 ARG A CA 1
ATOM 1559 C C . ARG A 1 197 ? 25.297 0.317 13.055 1 97.12 197 ARG A C 1
ATOM 1561 O O . ARG A 1 197 ? 25.203 0.928 14.125 1 97.12 197 ARG A O 1
ATOM 1568 N N . ASP A 1 198 ? 24.703 -0.858 12.859 1 96.31 198 ASP A N 1
ATOM 1569 C CA . ASP A 1 198 ? 23.844 -1.502 13.844 1 96.31 198 ASP A CA 1
ATOM 1570 C C . ASP A 1 198 ? 24.641 -2.494 14.695 1 96.31 198 ASP A C 1
ATOM 1572 O O . ASP A 1 198 ? 25 -3.576 14.227 1 96.31 198 ASP A O 1
ATOM 1576 N N . LEU A 1 199 ? 24.906 -2.184 15.953 1 95.56 199 LEU A N 1
ATOM 1577 C CA . LEU A 1 199 ? 25.578 -3.066 16.891 1 95.56 199 LEU A CA 1
ATOM 1578 C C . LEU A 1 199 ? 24.609 -3.588 17.953 1 95.56 199 LEU A C 1
ATOM 1580 O O . LEU A 1 199 ? 25.031 -4.059 19.016 1 95.56 199 LEU A O 1
ATOM 1584 N N . THR A 1 200 ? 23.344 -3.426 17.688 1 94.38 200 THR A N 1
ATOM 1585 C CA . THR A 1 200 ? 22.359 -3.844 18.688 1 94.38 200 THR A CA 1
ATOM 1586 C C . THR A 1 200 ? 22.281 -5.367 18.766 1 94.38 200 THR A C 1
ATOM 1588 O O . THR A 1 200 ? 21.844 -5.922 19.781 1 94.38 200 THR A O 1
ATOM 1591 N N . GLU A 1 201 ? 22.5 -6.102 17.688 1 86.38 201 GLU A N 1
ATOM 1592 C CA . GLU A 1 201 ? 22.422 -7.559 17.703 1 86.38 201 GLU A CA 1
ATOM 1593 C C . GLU A 1 201 ? 23.797 -8.195 17.5 1 86.38 201 GLU A C 1
ATOM 1595 O O . GLU A 1 201 ? 23.906 -9.406 17.328 1 86.38 201 GLU A O 1
ATOM 1600 N N . GLY A 1 202 ? 24.797 -7.492 17.484 1 81.81 202 GLY A N 1
ATOM 1601 C CA . GLY A 1 202 ? 26.141 -8.031 17.312 1 81.81 202 GLY A CA 1
ATOM 1602 C C . GLY A 1 202 ? 27.203 -6.953 17.219 1 81.81 202 GLY A C 1
ATOM 1603 O O . GLY A 1 202 ? 26.891 -5.762 17.188 1 81.81 202 GLY A O 1
ATOM 1604 N N . ASN A 1 203 ? 28.406 -7.414 17.094 1 76.12 203 ASN A N 1
ATOM 1605 C CA . ASN A 1 203 ? 29.484 -6.445 17.234 1 76.12 203 ASN A CA 1
ATOM 1606 C C . ASN A 1 203 ? 30.25 -6.273 15.922 1 76.12 203 ASN A C 1
ATOM 1608 O O . ASN A 1 203 ? 31.312 -5.645 15.891 1 76.12 203 ASN A O 1
ATOM 1612 N N . SER A 1 204 ? 29.781 -6.82 14.93 1 74.06 204 SER A N 1
ATOM 1613 C CA . SER A 1 204 ? 30.578 -6.746 13.711 1 74.06 204 SER A CA 1
ATOM 1614 C C . SER A 1 204 ? 29.766 -6.195 12.547 1 74.06 204 SER A C 1
ATOM 1616 O O . SER A 1 204 ? 30.125 -6.371 11.391 1 74.06 204 SER A O 1
ATOM 1618 N N . ALA A 1 205 ? 29.234 -5.051 12.664 1 82.44 205 ALA A N 1
ATOM 1619 C CA . ALA A 1 205 ? 28.453 -4.523 11.555 1 82.44 205 ALA A CA 1
ATOM 1620 C C . ALA A 1 205 ? 29.156 -3.355 10.883 1 82.44 205 ALA A C 1
ATOM 1622 O O . ALA A 1 205 ? 29.891 -2.605 11.531 1 82.44 205 ALA A O 1
ATOM 1623 N N . GLU A 1 206 ? 29.109 -3.199 9.516 1 91.62 206 GLU A N 1
ATOM 1624 C CA . GLU A 1 206 ? 29.594 -2.061 8.742 1 91.62 206 GLU A CA 1
ATOM 1625 C C . GLU A 1 206 ? 28.531 -0.975 8.625 1 91.62 206 GLU A C 1
ATOM 1627 O O . GLU A 1 206 ? 27.359 -1.213 8.93 1 91.62 206 GLU A O 1
ATOM 1632 N N . PHE A 1 207 ? 29 0.224 8.328 1 95.44 207 PHE A N 1
ATOM 1633 C CA . PHE A 1 207 ? 28.062 1.311 8.094 1 95.44 207 PHE A CA 1
ATOM 1634 C C . PHE A 1 207 ? 27.25 1.063 6.828 1 95.44 207 PHE A C 1
ATOM 1636 O O . PHE A 1 207 ? 27.812 0.811 5.762 1 95.44 207 PHE A O 1
ATOM 1643 N N . GLN A 1 208 ? 25.984 1.075 6.977 1 95.06 208 GLN A N 1
ATOM 1644 C CA . GLN A 1 208 ? 25.062 0.983 5.852 1 95.06 208 GLN A CA 1
ATOM 1645 C C . GLN A 1 208 ? 24.594 2.367 5.398 1 95.06 208 GLN A C 1
ATOM 1647 O O . GLN A 1 208 ? 24.359 3.248 6.227 1 95.06 208 GLN A O 1
ATOM 1652 N N . ASP A 1 209 ? 24.531 2.568 4.082 1 96.5 209 ASP A N 1
ATOM 1653 C CA . ASP A 1 209 ? 24.094 3.83 3.498 1 96.5 209 ASP A CA 1
ATOM 1654 C C . ASP A 1 209 ? 22.578 3.98 3.611 1 96.5 209 ASP A C 1
ATOM 1656 O O . ASP A 1 209 ? 21.812 3.178 3.057 1 96.5 209 ASP A O 1
ATOM 1660 N N . TYR A 1 210 ? 22.062 5.016 4.312 1 97.44 210 TYR A N 1
ATOM 1661 C CA . TYR A 1 210 ? 20.641 5.277 4.48 1 97.44 210 TYR A CA 1
ATOM 1662 C C . TYR A 1 210 ? 20.188 6.398 3.553 1 97.44 210 TYR A C 1
ATOM 1664 O O . TYR A 1 210 ? 19 6.754 3.539 1 97.44 210 TYR A O 1
ATOM 1672 N N . GLY A 1 211 ? 21.125 6.969 2.785 1 97.81 211 GLY A N 1
ATOM 1673 C CA . GLY A 1 211 ? 20.797 7.93 1.748 1 97.81 211 GLY A CA 1
ATOM 1674 C C . GLY A 1 211 ? 20.594 9.336 2.283 1 97.81 211 GLY A C 1
ATOM 1675 O O . GLY A 1 211 ? 21.234 9.742 3.246 1 97.81 211 GLY A O 1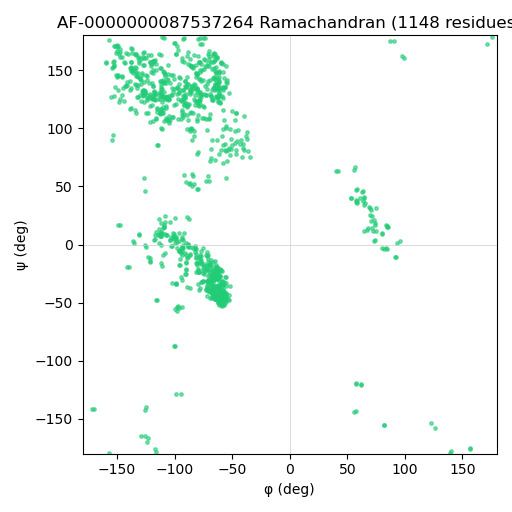
ATOM 1676 N N . LEU A 1 212 ? 19.828 10.141 1.542 1 98.5 212 LEU A N 1
ATOM 1677 C CA . LEU A 1 212 ? 19.656 11.57 1.785 1 98.5 212 LEU A CA 1
ATOM 1678 C C . LEU A 1 212 ? 18.531 11.812 2.797 1 98.5 212 LEU A C 1
ATOM 1680 O O . LEU A 1 212 ? 17.453 11.227 2.693 1 98.5 212 LEU A O 1
ATOM 1684 N N . TYR A 1 213 ? 18.797 12.602 3.756 1 98.62 213 TYR A N 1
ATOM 1685 C CA . TYR A 1 213 ? 17.828 13.141 4.707 1 98.62 213 TYR A CA 1
ATOM 1686 C C . TYR A 1 213 ? 17.859 14.664 4.699 1 98.62 213 TYR A C 1
ATOM 1688 O O . TYR A 1 213 ? 18.781 15.273 4.164 1 98.62 213 TYR A O 1
ATOM 1696 N N . THR A 1 214 ? 16.812 15.25 5.238 1 98.56 214 THR A N 1
ATOM 1697 C CA . THR A 1 214 ? 16.797 16.672 5.566 1 98.56 214 THR A CA 1
ATOM 1698 C C . THR A 1 214 ? 16.672 16.875 7.074 1 98.56 214 THR A C 1
ATOM 1700 O O . THR A 1 214 ? 15.711 16.391 7.691 1 98.56 214 THR A O 1
ATOM 1703 N N . GLN A 1 215 ? 17.672 17.469 7.57 1 98.5 215 GLN A N 1
ATOM 1704 C CA . GLN A 1 215 ? 17.594 17.875 8.969 1 98.5 215 GLN A CA 1
ATOM 1705 C C . GLN A 1 215 ? 16.766 19.141 9.125 1 98.5 215 GLN A C 1
ATOM 1707 O O . GLN A 1 215 ? 16.922 20.094 8.352 1 98.5 215 GLN A O 1
ATOM 1712 N N . VAL A 1 216 ? 15.828 19.172 10.039 1 98 216 VAL A N 1
ATOM 1713 C CA . VAL A 1 216 ? 15.062 20.359 10.406 1 98 216 VAL A CA 1
ATOM 1714 C C . VAL A 1 216 ? 15.258 20.656 11.898 1 98 216 VAL A C 1
ATOM 1716 O O . VAL A 1 216 ? 15.125 19.766 12.734 1 98 216 VAL A O 1
ATOM 1719 N N . GLU A 1 217 ? 15.586 21.859 12.18 1 97.75 217 GLU A N 1
ATOM 1720 C CA . GLU A 1 217 ? 15.781 22.266 13.57 1 97.75 217 GLU A CA 1
ATOM 1721 C C . GLU A 1 217 ? 14.516 22.047 14.391 1 97.75 217 GLU A C 1
ATOM 1723 O O . GLU A 1 217 ? 13.406 22.312 13.93 1 97.75 217 GLU A O 1
ATOM 1728 N N . GLN A 1 218 ? 14.742 21.5 15.547 1 96.94 218 GLN A N 1
ATOM 1729 C CA . GLN A 1 218 ? 13.641 21.312 16.484 1 96.94 218 GLN A CA 1
ATOM 1730 C C . GLN A 1 218 ? 13.281 22.609 17.188 1 96.94 218 GLN A C 1
ATOM 1732 O O . GLN A 1 218 ? 14.148 23.281 17.734 1 96.94 218 GLN A O 1
ATOM 1737 N N . LEU A 1 219 ? 12.031 23.016 17.109 1 96.88 219 LEU A N 1
ATOM 1738 C CA . LEU A 1 219 ? 11.602 24.188 17.875 1 96.88 219 LEU A CA 1
ATOM 1739 C C . LEU A 1 219 ? 11.219 23.781 19.297 1 96.88 219 LEU A C 1
ATOM 1741 O O . LEU A 1 219 ? 10.094 23.328 19.547 1 96.88 219 LEU A O 1
ATOM 1745 N N . ASN A 1 220 ? 12.102 23.797 20.156 1 94.56 220 ASN A N 1
ATOM 1746 C CA . ASN A 1 220 ? 12 23.609 21.594 1 94.56 220 ASN A CA 1
ATOM 1747 C C . ASN A 1 220 ? 12.625 24.766 22.359 1 94.56 220 ASN A C 1
ATOM 1749 O O . ASN A 1 220 ? 12.797 25.859 21.812 1 94.56 220 ASN A O 1
ATOM 1753 N N . LYS A 1 221 ? 12.875 24.609 23.609 1 93.31 221 LYS A N 1
ATOM 1754 C CA . LYS A 1 221 ? 13.43 25.703 24.391 1 93.31 221 LYS A CA 1
ATOM 1755 C C . LYS A 1 221 ? 14.719 26.234 23.781 1 93.31 221 LYS A C 1
ATOM 1757 O O . LYS A 1 221 ? 14.898 27.453 23.656 1 93.31 221 LYS A O 1
ATOM 1762 N N . THR A 1 222 ? 15.562 25.312 23.391 1 92.62 222 THR A N 1
ATOM 1763 C CA . THR A 1 222 ? 16.812 25.688 22.75 1 92.62 222 THR A CA 1
ATOM 1764 C C . THR A 1 222 ? 16.547 26.359 21.406 1 92.62 222 THR A C 1
ATOM 1766 O O . THR A 1 222 ? 17.203 27.359 21.062 1 92.62 222 THR A O 1
ATOM 1769 N N . GLY A 1 223 ? 15.656 25.859 20.672 1 95 223 GLY A N 1
ATOM 1770 C CA . GLY A 1 223 ? 15.281 26.469 19.406 1 95 223 GLY A CA 1
ATOM 1771 C C . GLY A 1 223 ? 14.75 27.891 19.578 1 95 223 GLY A C 1
ATOM 1772 O O . GLY A 1 223 ? 15.102 28.781 18.812 1 95 223 GLY A O 1
ATOM 1773 N N . MET A 1 224 ? 13.875 28.078 20.594 1 95.75 224 MET A N 1
ATOM 1774 C CA . MET A 1 224 ? 13.359 29.406 20.875 1 95.75 224 MET A CA 1
ATOM 1775 C C . MET A 1 224 ? 14.492 30.375 21.188 1 95.75 224 MET A C 1
ATOM 1777 O O . MET A 1 224 ? 14.531 31.484 20.641 1 95.75 224 MET A O 1
ATOM 1781 N N . GLU A 1 225 ? 15.43 29.906 21.953 1 93.25 225 GLU A N 1
ATOM 1782 C CA . GLU A 1 225 ? 16.578 30.734 22.312 1 93.25 225 GLU A CA 1
ATOM 1783 C C . GLU A 1 225 ? 17.391 31.109 21.078 1 93.25 225 GLU A C 1
ATOM 1785 O O . GLU A 1 225 ? 17.781 32.281 20.906 1 93.25 225 GLU A O 1
ATOM 1790 N N . ASN A 1 226 ? 17.641 30.188 20.281 1 93.62 226 ASN A N 1
ATOM 1791 C CA . ASN A 1 226 ? 18.422 30.406 19.078 1 93.62 226 ASN A CA 1
ATOM 1792 C C . ASN A 1 226 ? 17.781 31.469 18.188 1 93.62 226 ASN A C 1
ATOM 1794 O O . ASN A 1 226 ? 18.484 32.25 17.531 1 93.62 226 ASN A O 1
ATOM 1798 N N . HIS A 1 227 ? 16.5 31.547 18.188 1 95.94 227 HIS A N 1
ATOM 1799 C CA . HIS A 1 227 ? 15.781 32.406 17.266 1 95.94 227 HIS A CA 1
ATOM 1800 C C . HIS A 1 227 ? 15.359 33.719 17.938 1 95.94 227 HIS A C 1
ATOM 1802 O O . HIS A 1 227 ? 14.578 34.469 17.375 1 95.94 227 HIS A O 1
ATOM 1808 N N . GLY A 1 228 ? 15.766 33.938 19.188 1 92.62 228 GLY A N 1
ATOM 1809 C CA . GLY A 1 228 ? 15.531 35.188 19.891 1 92.62 228 GLY A CA 1
ATOM 1810 C C . GLY A 1 228 ? 14.164 35.281 20.547 1 92.62 228 GLY A C 1
ATOM 1811 O O . GLY A 1 228 ? 13.688 36.344 20.891 1 92.62 228 GLY A O 1
ATOM 1812 N N . MET A 1 229 ? 13.539 34.125 20.688 1 95.25 229 MET A N 1
ATOM 1813 C CA . MET A 1 229 ? 12.242 34.031 21.359 1 95.25 229 MET A CA 1
ATOM 1814 C C . MET A 1 229 ? 12.422 33.812 22.859 1 95.25 229 MET A C 1
ATOM 1816 O O . MET A 1 229 ? 13.523 33.5 23.328 1 95.25 229 MET A O 1
ATOM 1820 N N . ASP A 1 230 ? 11.367 34.062 23.625 1 95.75 230 ASP A N 1
ATOM 1821 C CA . ASP A 1 230 ? 11.367 33.812 25.062 1 95.75 230 ASP A CA 1
ATOM 1822 C C . ASP A 1 230 ? 11.273 32.312 25.344 1 95.75 230 ASP A C 1
ATOM 1824 O O . ASP A 1 230 ? 10.195 31.719 25.219 1 95.75 230 ASP A O 1
ATOM 1828 N N . SER A 1 231 ? 12.305 31.719 25.797 1 95.19 231 SER A N 1
ATOM 1829 C CA . SER A 1 231 ? 12.359 30.281 26.016 1 95.19 231 SER A CA 1
ATOM 1830 C C . SER A 1 231 ? 11.516 29.875 27.219 1 95.19 231 SER A C 1
ATOM 1832 O O . SER A 1 231 ? 11.242 28.688 27.422 1 95.19 231 SER A O 1
ATOM 1834 N N . LYS A 1 232 ? 11.062 30.828 27.969 1 95.5 232 LYS A N 1
ATOM 1835 C CA . LYS A 1 232 ? 10.227 30.547 29.125 1 95.5 232 LYS A CA 1
ATOM 1836 C C . LYS A 1 232 ? 8.75 30.672 28.781 1 95.5 232 LYS A C 1
ATOM 1838 O O . LYS A 1 232 ? 7.883 30.391 29.625 1 95.5 232 LYS A O 1
ATOM 1843 N N . GLY A 1 233 ? 8.461 31.094 27.609 1 97.19 233 GLY A N 1
ATOM 1844 C CA . GLY A 1 233 ? 7.082 31.266 27.172 1 97.19 233 GLY A CA 1
ATOM 1845 C C . GLY A 1 233 ? 6.375 29.953 26.891 1 97.19 233 GLY A C 1
ATOM 1846 O O . GLY A 1 233 ? 6.949 28.875 27.094 1 97.19 233 GLY A O 1
ATOM 1847 N N . GLN A 1 234 ? 5.078 30.047 26.531 1 97.75 234 GLN A N 1
ATOM 1848 C CA . GLN A 1 234 ? 4.285 28.891 26.125 1 97.75 234 GLN A CA 1
ATOM 1849 C C . GLN A 1 234 ? 4.555 28.516 24.672 1 97.75 234 GLN A C 1
ATOM 1851 O O . GLN A 1 234 ? 4.703 29.391 23.812 1 97.75 234 GLN A O 1
ATOM 1856 N N . LEU A 1 235 ? 4.73 27.281 24.406 1 98.31 235 LEU A N 1
ATOM 1857 C CA . LEU A 1 235 ? 4.883 26.719 23.062 1 98.31 235 LEU A CA 1
ATOM 1858 C C . LEU A 1 235 ? 4.113 25.406 22.938 1 98.31 235 LEU A C 1
ATOM 1860 O O . LEU A 1 235 ? 4.359 24.469 23.688 1 98.31 235 LEU A O 1
ATOM 1864 N N . TYR A 1 236 ? 3.139 25.438 22.062 1 98.38 236 TYR A N 1
ATOM 1865 C CA . TYR A 1 236 ? 2.338 24.25 21.781 1 98.38 236 TYR A CA 1
ATOM 1866 C C . TYR A 1 236 ? 2.467 23.812 20.328 1 98.38 236 TYR A C 1
ATOM 1868 O O . TYR A 1 236 ? 2.316 24.641 19.422 1 98.38 236 TYR A O 1
ATOM 1876 N N . LYS A 1 237 ? 2.83 22.609 20.078 1 97.31 237 LYS A N 1
ATOM 1877 C CA . LYS A 1 237 ? 2.652 22.047 18.75 1 97.31 237 LYS A CA 1
ATOM 1878 C C . LYS A 1 237 ? 1.215 21.578 18.531 1 97.31 237 LYS A C 1
ATOM 1880 O O . LYS A 1 237 ? 0.722 20.719 19.266 1 97.31 237 LYS A O 1
ATOM 1885 N N . ILE A 1 238 ? 0.599 22.062 17.562 1 96.81 238 ILE A N 1
ATOM 1886 C CA . ILE A 1 238 ? -0.797 21.719 17.312 1 96.81 238 ILE A CA 1
ATOM 1887 C C . ILE A 1 238 ? -0.879 20.359 16.625 1 96.81 238 ILE A C 1
ATOM 1889 O O . ILE A 1 238 ? -0.293 20.156 15.562 1 96.81 238 ILE A O 1
ATOM 1893 N N . ASN A 1 239 ? -1.603 19.438 17.203 1 93 239 ASN A N 1
ATOM 1894 C CA . ASN A 1 239 ? -1.843 18.125 16.641 1 93 239 ASN A CA 1
ATOM 1895 C C . ASN A 1 239 ? -3.191 18.047 15.93 1 93 239 ASN A C 1
ATOM 1897 O O . ASN A 1 239 ? -3.275 17.578 14.789 1 93 239 ASN A O 1
ATOM 1901 N N . SER A 1 240 ? -4.223 18.375 16.547 1 93.12 240 SER A N 1
ATOM 1902 C CA . SER A 1 240 ? -5.582 18.5 16.031 1 93.12 240 SER A CA 1
ATOM 1903 C C . SER A 1 240 ? -6.395 19.484 16.859 1 93.12 240 SER A C 1
ATOM 1905 O O . SER A 1 240 ? -7.078 19.078 17.812 1 93.12 240 SER A O 1
ATOM 1907 N N . PHE A 1 241 ? -6.336 20.703 16.469 1 97.19 241 PHE A N 1
ATOM 1908 C CA . PHE A 1 241 ? -6.859 21.766 17.328 1 97.19 241 PHE A CA 1
ATOM 1909 C C . PHE A 1 241 ? -7.496 22.859 16.484 1 97.19 241 PHE A C 1
ATOM 1911 O O . PHE A 1 241 ? -6.844 23.453 15.625 1 97.19 241 PHE A O 1
ATOM 1918 N N . GLU A 1 242 ? -8.844 23.172 16.75 1 97.5 242 GLU A N 1
ATOM 1919 C CA . GLU A 1 242 ? -9.602 24.125 15.945 1 97.5 242 GLU A CA 1
ATOM 1920 C C . GLU A 1 242 ? -9.898 25.391 16.75 1 97.5 242 GLU A C 1
ATOM 1922 O O . GLU A 1 242 ? -10.719 26.219 16.328 1 97.5 242 GLU A O 1
ATOM 1927 N N . PHE A 1 243 ? -9.281 25.547 17.953 1 98.44 243 PHE A N 1
ATOM 1928 C CA . PHE A 1 243 ? -9.359 26.719 18.812 1 98.44 243 PHE A CA 1
ATOM 1929 C C . PHE A 1 243 ? -10.719 26.797 19.5 1 98.44 243 PHE A C 1
ATOM 1931 O O . PHE A 1 243 ? -11.156 27.875 19.906 1 98.44 243 PHE A O 1
ATOM 1938 N N . PHE A 1 244 ? -11.398 25.672 19.531 1 97.62 244 PHE A N 1
ATOM 1939 C CA . PHE A 1 244 ? -12.531 25.594 20.453 1 97.62 244 PHE A CA 1
ATOM 1940 C C . PHE A 1 244 ? -12.055 25.672 21.906 1 97.62 244 PHE A C 1
ATOM 1942 O O . PHE A 1 244 ? -10.867 25.469 22.172 1 97.62 244 PHE A O 1
ATOM 1949 N N . ARG A 1 245 ? -12.922 25.922 22.812 1 97.69 245 ARG A N 1
ATOM 1950 C CA . ARG A 1 245 ? -12.531 26.031 24.219 1 97.69 245 ARG A CA 1
ATOM 1951 C C . ARG A 1 245 ? -12.172 24.672 24.797 1 97.69 245 ARG A C 1
ATOM 1953 O O . ARG A 1 245 ? -11.305 24.578 25.672 1 97.69 245 ARG A O 1
ATOM 1960 N N . TYR A 1 246 ? -12.711 23.609 24.406 1 97.12 246 TYR A N 1
ATOM 1961 C CA . TYR A 1 246 ? -12.508 22.266 24.891 1 97.12 246 TYR A CA 1
ATOM 1962 C C . TYR A 1 246 ? -12.383 22.234 26.406 1 97.12 246 TYR A C 1
ATOM 1964 O O . TYR A 1 246 ? -11.391 21.75 26.953 1 97.12 246 TYR A O 1
ATOM 1972 N N . GLU A 1 247 ? -13.359 22.594 27.156 1 96.69 247 GLU A N 1
ATOM 1973 C CA . GLU A 1 247 ? -13.328 22.812 28.594 1 96.69 247 GLU A CA 1
ATOM 1974 C C . GLU A 1 247 ? -13.047 21.516 29.344 1 96.69 247 GLU A C 1
ATOM 1976 O O . GLU A 1 247 ? -12.469 21.531 30.438 1 96.69 247 GLU A O 1
ATOM 1981 N N . ASP A 1 248 ? -13.375 20.406 28.766 1 97 248 ASP A N 1
ATOM 1982 C CA . ASP A 1 248 ? -13.203 19.125 29.438 1 97 248 ASP A CA 1
ATOM 1983 C C . ASP A 1 248 ? -11.758 18.641 29.328 1 97 248 ASP A C 1
ATOM 1985 O O . ASP A 1 248 ? -11.336 17.781 30.109 1 97 248 ASP A O 1
ATOM 1989 N N . VAL A 1 249 ? -11.023 19.25 28.406 1 97.62 249 VAL A N 1
ATOM 1990 C CA . VAL A 1 249 ? -9.68 18.766 28.141 1 97.62 249 VAL A CA 1
ATOM 1991 C C . VAL A 1 249 ? -8.656 19.828 28.5 1 97.62 249 VAL A C 1
ATOM 1993 O O . VAL A 1 249 ? -7.66 19.562 29.172 1 97.62 249 VAL A O 1
ATOM 1996 N N . ILE A 1 250 ? -8.867 21.062 28.062 1 98.19 250 ILE A N 1
ATOM 1997 C CA . ILE A 1 250 ? -7.938 22.156 28.297 1 98.19 250 ILE A CA 1
ATOM 1998 C C . ILE A 1 250 ? -8.242 22.812 29.641 1 98.19 250 ILE A C 1
ATOM 2000 O O . ILE A 1 250 ? -9.117 23.672 29.734 1 98.19 250 ILE A O 1
ATOM 2004 N N . LYS A 1 251 ? -7.477 22.422 30.562 1 97.5 251 LYS A N 1
ATOM 2005 C CA . LYS A 1 251 ? -7.582 22.859 31.953 1 97.5 251 LYS A CA 1
ATOM 2006 C C . LYS A 1 251 ? -6.215 23.219 32.5 1 97.5 251 LYS A C 1
ATOM 2008 O O . LYS A 1 251 ? -5.184 22.922 31.906 1 97.5 251 LYS A O 1
ATOM 2013 N N . LYS A 1 252 ? -6.285 23.938 33.625 1 96.88 252 LYS A N 1
ATOM 2014 C CA . LYS A 1 252 ? -5.031 24.188 34.344 1 96.88 252 LYS A CA 1
ATOM 2015 C C . LYS A 1 252 ? -4.391 22.891 34.812 1 96.88 252 LYS A C 1
ATOM 2017 O O . LYS A 1 252 ? -5.094 21.938 35.156 1 96.88 252 LYS A O 1
ATOM 2022 N N . GLU A 1 253 ? -3.105 22.922 34.875 1 95.44 253 GLU A N 1
ATOM 2023 C CA . GLU A 1 253 ? -2.367 21.719 35.25 1 95.44 253 GLU A CA 1
ATOM 2024 C C . GLU A 1 253 ? -2.732 21.266 36.656 1 95.44 253 GLU A C 1
ATOM 2026 O O . GLU A 1 253 ? -2.707 20.078 36.969 1 95.44 253 GLU A O 1
ATOM 2031 N N . ASP A 1 254 ? -3.078 22.219 37.562 1 95.19 254 ASP A N 1
ATOM 2032 C CA . ASP A 1 254 ? -3.354 21.891 38.938 1 95.19 254 ASP A CA 1
ATOM 2033 C C . ASP A 1 254 ? -4.809 21.484 39.125 1 95.19 254 ASP A C 1
ATOM 2035 O O . ASP A 1 254 ? -5.227 21.156 40.25 1 95.19 254 ASP A O 1
ATOM 2039 N N . ASP A 1 255 ? -5.598 21.516 38.125 1 96.75 255 ASP A N 1
ATOM 2040 C CA . ASP A 1 255 ? -6.953 20.984 38.156 1 96.75 255 ASP A CA 1
ATOM 2041 C C . ASP A 1 255 ? -6.941 19.469 38.438 1 96.75 255 ASP A C 1
ATOM 2043 O O . ASP A 1 255 ? -6.219 18.734 37.75 1 96.75 255 ASP A O 1
ATOM 2047 N N . PRO A 1 256 ? -7.715 18.984 39.375 1 96.94 256 PRO A N 1
ATOM 2048 C CA . PRO A 1 256 ? -7.699 17.562 39.719 1 96.94 256 PRO A CA 1
ATOM 2049 C C . PRO A 1 256 ? -8.117 16.656 38.562 1 96.94 256 PRO A C 1
ATOM 2051 O O . PRO A 1 256 ? -7.777 15.469 38.562 1 96.94 256 PRO A O 1
ATOM 2054 N N . THR A 1 257 ? -8.836 17.188 37.625 1 97.06 257 THR A N 1
ATOM 2055 C CA . THR A 1 257 ? -9.32 16.359 36.531 1 97.06 257 THR A CA 1
ATOM 2056 C C . THR A 1 257 ? -8.453 16.547 35.281 1 97.06 257 THR A C 1
ATOM 2058 O O . THR A 1 257 ? -8.789 16.062 34.219 1 97.06 257 THR A O 1
ATOM 2061 N N . TYR A 1 258 ? -7.363 17.281 35.438 1 96.88 258 TYR A N 1
ATOM 2062 C CA . TYR A 1 258 ? -6.441 17.5 34.312 1 96.88 258 TYR A CA 1
ATOM 2063 C C . TYR A 1 258 ? -5.844 16.172 33.844 1 96.88 258 TYR A C 1
ATOM 2065 O O . TYR A 1 258 ? -5.355 15.383 34.656 1 96.88 258 TYR A O 1
ATOM 2073 N N . ASP A 1 259 ? -5.965 15.898 32.562 1 96.69 259 ASP A N 1
ATOM 2074 C CA . ASP A 1 259 ? -5.363 14.758 31.891 1 96.69 259 ASP A CA 1
ATOM 2075 C C . ASP A 1 259 ? -4.395 15.219 30.797 1 96.69 259 ASP A C 1
ATOM 2077 O O . ASP A 1 259 ? -4.816 15.586 29.703 1 96.69 259 ASP A O 1
ATOM 2081 N N . GLN A 1 260 ? -3.172 15.109 31.016 1 94.94 260 GLN A N 1
ATOM 2082 C CA . GLN A 1 260 ? -2.148 15.602 30.109 1 94.94 260 GLN A CA 1
ATOM 2083 C C . GLN A 1 260 ? -2.209 14.859 28.766 1 94.94 260 GLN A C 1
ATOM 2085 O O . GLN A 1 260 ? -1.969 15.453 27.719 1 94.94 260 GLN A O 1
ATOM 2090 N N . LYS A 1 261 ? -2.418 13.602 28.812 1 91.31 261 LYS A N 1
ATOM 2091 C CA . LYS A 1 261 ? -2.5 12.828 27.578 1 91.31 261 LYS A CA 1
ATOM 2092 C C . LYS A 1 261 ? -3.631 13.328 26.688 1 91.31 261 LYS A C 1
ATOM 2094 O O . LYS A 1 261 ? -3.455 13.477 25.469 1 91.31 261 LYS A O 1
ATOM 2099 N N . ALA A 1 262 ? -4.738 13.539 27.281 1 94.62 262 ALA A N 1
ATOM 2100 C CA . ALA A 1 262 ? -5.867 14.078 26.531 1 94.62 262 ALA A CA 1
ATOM 2101 C C . ALA A 1 262 ? -5.547 15.469 25.969 1 94.62 262 ALA A C 1
ATOM 2103 O O . ALA A 1 262 ? -5.895 15.781 24.828 1 94.62 262 ALA A O 1
ATOM 2104 N N . PHE A 1 263 ? -4.891 16.281 26.828 1 97.25 263 PHE A N 1
ATOM 2105 C CA . PHE A 1 263 ? -4.477 17.609 26.422 1 97.25 263 PHE A CA 1
ATOM 2106 C C . PHE A 1 263 ? -3.566 17.547 25.203 1 97.25 263 PHE A C 1
ATOM 2108 O O . PHE A 1 263 ? -3.766 18.281 24.234 1 97.25 263 PHE A O 1
ATOM 2115 N N . GLU A 1 264 ? -2.666 16.656 25.156 1 94.81 264 GLU A N 1
ATOM 2116 C CA . GLU A 1 264 ? -1.614 16.609 24.156 1 94.81 264 GLU A CA 1
ATOM 2117 C C . GLU A 1 264 ? -2.121 15.977 22.859 1 94.81 264 GLU A C 1
ATOM 2119 O O . GLU A 1 264 ? -1.48 16.094 21.812 1 94.81 264 GLU A O 1
ATOM 2124 N N . LYS A 1 265 ? -3.246 15.375 22.844 1 91.31 265 LYS A N 1
ATOM 2125 C CA . LYS A 1 265 ? -3.891 14.977 21.594 1 91.31 265 LYS A CA 1
ATOM 2126 C C . LYS A 1 265 ? -4.305 16.188 20.766 1 91.31 265 LYS A C 1
ATOM 2128 O O . LYS A 1 265 ? -4.379 16.125 19.547 1 91.31 265 LYS A O 1
ATOM 2133 N N . LEU A 1 266 ? -4.5 17.281 21.5 1 96.31 266 LEU A N 1
ATOM 2134 C CA . LEU A 1 266 ? -4.84 18.531 20.844 1 96.31 266 LEU A CA 1
ATOM 2135 C C . LEU A 1 266 ? -3.596 19.391 20.641 1 96.31 266 LEU A C 1
ATOM 2137 O O . LEU A 1 266 ? -3.299 19.797 19.5 1 96.31 266 LEU A O 1
ATOM 2141 N N . LEU A 1 267 ? -2.873 19.594 21.766 1 97.75 267 LEU A N 1
ATOM 2142 C CA . LEU A 1 267 ? -1.719 20.484 21.828 1 97.75 267 LEU A CA 1
ATOM 2143 C C . LEU A 1 267 ? -0.558 19.812 22.562 1 97.75 267 LEU A C 1
ATOM 2145 O O . LEU A 1 267 ? -0.619 19.609 23.781 1 97.75 267 LEU A O 1
ATOM 2149 N N . GLU A 1 268 ? 0.495 19.594 21.875 1 96 268 GLU A N 1
ATOM 2150 C CA . GLU A 1 268 ? 1.687 19.078 22.547 1 96 268 GLU A CA 1
ATOM 2151 C C . GLU A 1 268 ? 2.451 20.203 23.25 1 96 268 GLU A C 1
ATOM 2153 O O . GLU A 1 268 ? 2.785 21.219 22.625 1 96 268 GLU A O 1
ATOM 2158 N N . ILE A 1 269 ? 2.771 19.969 24.469 1 97 269 ILE A N 1
ATOM 2159 C CA . ILE A 1 269 ? 3.447 20.969 25.266 1 97 269 ILE A CA 1
ATOM 2160 C C . ILE A 1 269 ? 4.945 20.953 24.984 1 97 269 ILE A C 1
ATOM 2162 O O . ILE A 1 269 ? 5.617 19.938 25.219 1 97 269 ILE A O 1
ATOM 2166 N N . LYS A 1 270 ? 5.461 22.047 24.531 1 96.31 270 LYS A N 1
ATOM 2167 C CA . LYS A 1 270 ? 6.875 22.125 24.188 1 96.31 270 LYS A CA 1
ATOM 2168 C C . LYS A 1 270 ? 7.57 23.25 24.969 1 96.31 270 LYS A C 1
ATOM 2170 O O . LYS A 1 270 ? 8.797 23.344 24.938 1 96.31 270 LYS A O 1
ATOM 2175 N N . GLY A 1 271 ? 6.797 24.109 25.641 1 95.94 271 GLY A N 1
ATOM 2176 C CA . GLY A 1 271 ? 7.266 25.172 26.5 1 95.94 271 GLY A CA 1
ATOM 2177 C C . GLY A 1 271 ? 6.68 25.109 27.906 1 95.94 271 GLY A C 1
ATOM 2178 O O . GLY A 1 271 ? 6.602 24.031 28.5 1 95.94 271 GLY A O 1
ATOM 2179 N N . ASP A 1 272 ? 6.383 26.281 28.359 1 95.75 272 ASP A N 1
ATOM 2180 C CA . ASP A 1 272 ? 5.777 26.359 29.688 1 95.75 272 ASP A CA 1
ATOM 2181 C C . ASP A 1 272 ? 4.41 25.672 29.703 1 95.75 272 ASP A C 1
ATOM 2183 O O . ASP A 1 272 ? 3.633 25.797 28.75 1 95.75 272 ASP A O 1
ATOM 2187 N N . SER A 1 273 ? 4.09 24.953 30.828 1 94.88 273 SER A N 1
ATOM 2188 C CA . SER A 1 273 ? 2.875 24.156 30.891 1 94.88 273 SER A CA 1
ATOM 2189 C C . SER A 1 273 ? 1.776 24.875 31.656 1 94.88 273 SER A C 1
ATOM 2191 O O . SER A 1 273 ? 0.747 24.281 31.984 1 94.88 273 SER A O 1
ATOM 2193 N N . ASP A 1 274 ? 2.105 26.109 32.031 1 96.69 274 ASP A N 1
ATOM 2194 C CA . ASP A 1 274 ? 1.017 26.922 32.562 1 96.69 274 ASP A CA 1
ATOM 2195 C C . ASP A 1 274 ? 0.025 27.297 31.469 1 96.69 274 ASP A C 1
ATOM 2197 O O . ASP A 1 274 ? 0.318 28.156 30.641 1 96.69 274 ASP A O 1
ATOM 2201 N N . HIS A 1 275 ? -1.174 26.766 31.562 1 98.06 275 HIS A N 1
ATOM 2202 C CA . HIS A 1 275 ? -2.139 26.906 30.484 1 98.06 275 HIS A CA 1
ATOM 2203 C C . HIS A 1 275 ? -3.082 28.078 30.75 1 98.06 275 HIS A C 1
ATOM 2205 O O . HIS A 1 275 ? -4.07 28.266 30.031 1 98.06 275 HIS A O 1
ATOM 2211 N N . THR A 1 276 ? -2.848 28.906 31.703 1 97.31 276 THR A N 1
ATOM 2212 C CA . THR A 1 276 ? -3.756 29.969 32.125 1 97.31 276 THR A CA 1
ATOM 2213 C C . THR A 1 276 ? -4 30.953 30.969 1 97.31 276 THR A C 1
ATOM 2215 O O . THR A 1 276 ? -5.148 31.297 30.672 1 97.31 276 THR A O 1
ATOM 2218 N N . LYS A 1 277 ? -2.965 31.406 30.344 1 96.88 277 LYS A N 1
ATOM 2219 C CA . LYS A 1 277 ? -3.1 32.344 29.234 1 96.88 277 LYS A CA 1
ATOM 2220 C C . LYS A 1 277 ? -3.869 31.734 28.062 1 96.88 277 LYS A C 1
ATOM 2222 O O . LYS A 1 277 ? -4.66 32.406 27.406 1 96.88 277 LYS A O 1
ATOM 2227 N N . LEU A 1 278 ? -3.543 30.484 27.812 1 98.44 278 LEU A N 1
ATOM 2228 C CA . LEU A 1 278 ? -4.238 29.766 26.75 1 98.44 278 LEU A CA 1
ATOM 2229 C C . LEU A 1 278 ? -5.738 29.703 27.031 1 98.44 278 LEU A C 1
ATOM 2231 O O . LEU A 1 278 ? -6.551 29.984 26.141 1 98.44 278 LEU A O 1
ATOM 2235 N N . ILE A 1 279 ? -6.09 29.344 28.25 1 98.38 279 ILE A N 1
ATOM 2236 C CA . ILE A 1 279 ? -7.48 29.203 28.656 1 98.38 279 ILE A CA 1
ATOM 2237 C C . ILE A 1 279 ? -8.195 30.547 28.531 1 98.38 279 ILE A C 1
ATOM 2239 O O . ILE A 1 279 ? -9.32 30.609 28.031 1 98.38 279 ILE A O 1
ATOM 2243 N N . GLN A 1 280 ? -7.562 31.578 28.969 1 98 280 GLN A N 1
ATOM 2244 C CA . GLN A 1 280 ? -8.164 32.906 28.891 1 98 280 GLN A CA 1
ATOM 2245 C C . GLN A 1 280 ? -8.422 33.312 27.438 1 98 280 GLN A C 1
ATOM 2247 O O . GLN A 1 280 ? -9.516 33.781 27.109 1 98 280 GLN A O 1
ATOM 2252 N N . MET A 1 281 ? -7.449 33.188 26.641 1 98.56 281 MET A N 1
ATOM 2253 C CA . MET A 1 281 ? -7.59 33.531 25.234 1 98.56 281 MET A CA 1
ATOM 2254 C C . MET A 1 281 ? -8.727 32.719 24.594 1 98.56 281 MET A C 1
ATOM 2256 O O . MET A 1 281 ? -9.57 33.281 23.906 1 98.56 281 MET A O 1
ATOM 2260 N N . LEU A 1 282 ? -8.797 31.438 24.812 1 98.69 282 LEU A N 1
ATOM 2261 C CA . LEU A 1 282 ? -9.812 30.562 24.219 1 98.69 282 LEU A CA 1
ATOM 2262 C C . LEU A 1 282 ? -11.203 30.922 24.734 1 98.69 282 LEU A C 1
ATOM 2264 O O . LEU A 1 282 ? -12.18 30.859 23.984 1 98.69 282 LEU A O 1
ATOM 2268 N N . THR A 1 283 ? -11.273 31.219 26 1 98.38 283 THR A N 1
ATOM 2269 C CA . THR A 1 283 ? -12.547 31.625 26.578 1 98.38 283 THR A CA 1
ATOM 2270 C C . THR A 1 283 ? -13.086 32.875 25.891 1 98.38 283 THR A C 1
ATOM 2272 O O . THR A 1 283 ? -14.242 32.906 25.469 1 98.38 283 THR A O 1
ATOM 2275 N N . ASP A 1 284 ? -12.266 33.844 25.781 1 98.31 284 ASP A N 1
ATOM 2276 C CA . ASP A 1 284 ? -12.688 35.094 25.156 1 98.31 284 ASP A CA 1
ATOM 2277 C C . ASP A 1 284 ? -12.969 34.906 23.672 1 98.31 284 ASP A C 1
ATOM 2279 O O . ASP A 1 284 ? -13.93 35.469 23.141 1 98.31 284 ASP A O 1
ATOM 2283 N N . LEU A 1 285 ? -12.133 34.156 23.016 1 98.56 285 LEU A N 1
ATOM 2284 C CA . LEU A 1 285 ? -12.297 33.875 21.594 1 98.56 285 LEU A CA 1
ATOM 2285 C C . LEU A 1 285 ? -13.633 33.219 21.297 1 98.56 285 LEU A C 1
ATOM 2287 O O . LEU A 1 285 ? -14.266 33.5 20.281 1 98.56 285 LEU A O 1
ATOM 2291 N N . ASN A 1 286 ? -14.047 32.344 22.172 1 98.31 286 ASN A N 1
ATOM 2292 C CA . ASN A 1 286 ? -15.281 31.578 21.953 1 98.31 286 ASN A CA 1
ATOM 2293 C C . ASN A 1 286 ? -16.5 32.312 22.5 1 98.31 286 ASN A C 1
ATOM 2295 O O . ASN A 1 286 ? -17.609 31.812 22.438 1 98.31 286 ASN A O 1
ATOM 2299 N N . ASP A 1 287 ? -16.312 33.5 23.094 1 97.62 287 ASP A N 1
ATOM 2300 C CA . ASP A 1 287 ? -17.406 34.406 23.422 1 97.62 287 ASP A CA 1
ATOM 2301 C C . ASP A 1 287 ? -17.781 35.281 22.234 1 97.62 287 ASP A C 1
ATOM 2303 O O . ASP A 1 287 ? -17.219 36.344 22.062 1 97.62 287 ASP A O 1
ATOM 2307 N N . THR A 1 288 ? -18.797 34.906 21.562 1 93.69 288 THR A N 1
ATOM 2308 C CA . THR A 1 288 ? -19.156 35.531 20.281 1 93.69 288 THR A CA 1
ATOM 2309 C C . THR A 1 288 ? -19.734 36.938 20.5 1 93.69 288 THR A C 1
ATOM 2311 O O . THR A 1 288 ? -19.922 37.688 19.547 1 93.69 288 THR A O 1
ATOM 2314 N N . SER A 1 289 ? -19.984 37.281 21.688 1 96.44 289 SER A N 1
ATOM 2315 C CA . SER A 1 289 ? -20.453 38.625 21.969 1 96.44 289 SER A CA 1
ATOM 2316 C C . SER A 1 289 ? -19.312 39.656 21.859 1 96.44 289 SER A C 1
ATOM 2318 O O . SER A 1 289 ? -19.562 40.844 21.734 1 96.44 289 SER A O 1
ATOM 2320 N N . GLN A 1 290 ? -18.094 39.219 21.906 1 96.38 290 GLN A N 1
ATOM 2321 C CA . GLN A 1 290 ? -16.938 40.094 21.766 1 96.38 290 GLN A CA 1
ATOM 2322 C C . GLN A 1 290 ? -16.531 40.219 20.297 1 96.38 290 GLN A C 1
ATOM 2324 O O . GLN A 1 290 ? -16.328 39.188 19.609 1 96.38 290 GLN A O 1
ATOM 2329 N N . PRO A 1 291 ? -16.391 41.406 19.906 1 96.62 291 PRO A N 1
ATOM 2330 C CA . PRO A 1 291 ? -15.93 41.594 18.531 1 96.62 291 PRO A CA 1
ATOM 2331 C C . PRO A 1 291 ? -14.539 41 18.297 1 96.62 291 PRO A C 1
ATOM 2333 O O . PRO A 1 291 ? -13.664 41.094 19.156 1 96.62 291 PRO A O 1
ATOM 2336 N N . ILE A 1 292 ? -14.32 40.438 17.156 1 97.81 292 ILE A N 1
ATOM 2337 C CA . ILE A 1 292 ? -13.07 39.75 16.859 1 97.81 292 ILE A CA 1
ATOM 2338 C C . ILE A 1 292 ? -11.922 40.75 16.828 1 97.81 292 ILE A C 1
ATOM 2340 O O . ILE A 1 292 ? -10.789 40.438 17.188 1 97.81 292 ILE A O 1
ATOM 2344 N N . GLU A 1 293 ? -12.18 42 16.453 1 96.81 293 GLU A N 1
ATOM 2345 C CA . GLU A 1 293 ? -11.156 43.031 16.438 1 96.81 293 GLU A CA 1
ATOM 2346 C C . GLU A 1 293 ? -10.539 43.219 17.828 1 96.81 293 GLU A C 1
ATOM 2348 O O . GLU A 1 293 ? -9.32 43.375 17.953 1 96.81 293 GLU A O 1
ATOM 2353 N N . ASP A 1 294 ? -11.367 43.156 18.828 1 97 294 ASP A N 1
ATOM 2354 C CA . ASP A 1 294 ? -10.891 43.312 20.203 1 97 294 ASP A CA 1
ATOM 2355 C C . ASP A 1 294 ? -10.047 42.125 20.625 1 97 294 ASP A C 1
ATOM 2357 O O . ASP A 1 294 ? -9.031 42.281 21.312 1 97 294 ASP A O 1
ATOM 2361 N N . ILE A 1 295 ? -10.516 41 20.219 1 97.75 295 ILE A N 1
ATOM 2362 C CA . ILE A 1 295 ? -9.805 39.75 20.547 1 97.75 295 ILE A CA 1
ATOM 2363 C C . ILE A 1 295 ? -8.422 39.781 19.891 1 97.75 295 ILE A C 1
ATOM 2365 O O . ILE A 1 295 ? -7.418 39.438 20.531 1 97.75 295 ILE A O 1
ATOM 2369 N N . LEU A 1 296 ? -8.383 40.156 18.656 1 97.25 296 LEU A N 1
ATOM 2370 C CA . LEU A 1 296 ? -7.121 40.219 17.922 1 97.25 296 LEU A CA 1
ATOM 2371 C C . LEU A 1 296 ? -6.176 41.25 18.547 1 97.25 296 LEU A C 1
ATOM 2373 O O . LEU A 1 296 ? -4.973 41 18.656 1 97.25 296 LEU A O 1
ATOM 2377 N N . ASP A 1 297 ? -6.676 42.344 18.969 1 95.5 297 ASP A N 1
ATOM 2378 C CA . ASP A 1 297 ? -5.855 43.375 19.562 1 95.5 297 ASP A CA 1
ATOM 2379 C C . ASP A 1 297 ? -5.266 42.938 20.891 1 95.5 297 ASP A C 1
ATOM 2381 O O . ASP A 1 297 ? -4.141 43.281 21.25 1 95.5 297 ASP A O 1
ATOM 2385 N N . GLN A 1 298 ? -5.988 42.125 21.516 1 96.44 298 GLN A N 1
ATOM 2386 C CA . GLN A 1 298 ? -5.586 41.75 22.875 1 96.44 298 GLN A CA 1
ATOM 2387 C C . GLN A 1 298 ? -4.652 40.531 22.844 1 96.44 298 GLN A C 1
ATOM 2389 O O . GLN A 1 298 ? -3.693 40.469 23.609 1 96.44 298 GLN A O 1
ATOM 2394 N N . TYR A 1 299 ? -4.91 39.594 21.922 1 97.75 299 TYR A N 1
ATOM 2395 C CA . TYR A 1 299 ? -4.297 38.281 22.141 1 97.75 299 TYR A CA 1
ATOM 2396 C C . TYR A 1 299 ? -3.4 37.906 20.969 1 97.75 299 TYR A C 1
ATOM 2398 O O . TYR A 1 299 ? -2.602 36.969 21.078 1 97.75 299 TYR A O 1
ATOM 2406 N N . PHE A 1 300 ? -3.506 38.594 19.828 1 98.06 300 PHE A N 1
ATOM 2407 C CA . PHE A 1 300 ? -2.787 38.062 18.672 1 98.06 300 PHE A CA 1
ATOM 2408 C C . PHE A 1 300 ? -2.014 39.188 17.969 1 98.06 300 PHE A C 1
ATOM 2410 O O . PHE A 1 300 ? -2.377 40.344 18.078 1 98.06 300 PHE A O 1
ATOM 2417 N N . ASP A 1 301 ? -0.913 38.781 17.422 1 97.06 301 ASP A N 1
ATOM 2418 C CA . ASP A 1 301 ? -0.223 39.625 16.453 1 97.06 301 ASP A CA 1
ATOM 2419 C C . ASP A 1 301 ? -0.866 39.5 15.07 1 97.06 301 ASP A C 1
ATOM 2421 O O . ASP A 1 301 ? -0.658 38.531 14.352 1 97.06 301 ASP A O 1
ATOM 2425 N N . ARG A 1 302 ? -1.573 40.5 14.594 1 96.06 302 ARG A N 1
ATOM 2426 C CA . ARG A 1 302 ? -2.342 40.5 13.352 1 96.06 302 ARG A CA 1
ATOM 2427 C C . ARG A 1 302 ? -1.432 40.281 12.148 1 96.06 302 ARG A C 1
ATOM 2429 O O . ARG A 1 302 ? -1.799 39.594 11.203 1 96.06 302 ARG A O 1
ATOM 2436 N N . GLU A 1 303 ? -0.321 40.906 12.211 1 97.25 303 GLU A N 1
ATOM 2437 C CA . GLU A 1 303 ? 0.625 40.75 11.109 1 97.25 303 GLU A CA 1
ATOM 2438 C C . GLU A 1 303 ? 1.065 39.312 10.961 1 97.25 303 GLU A C 1
ATOM 2440 O O . GLU A 1 303 ? 1.046 38.75 9.859 1 97.25 303 GLU A O 1
ATOM 2445 N N . ASN A 1 304 ? 1.432 38.75 12.062 1 98.12 304 ASN A N 1
ATOM 2446 C CA . ASN A 1 304 ? 1.837 37.344 12.062 1 98.12 304 ASN A CA 1
ATOM 2447 C C . ASN A 1 304 ? 0.721 36.438 11.547 1 98.12 304 ASN A C 1
ATOM 2449 O O . ASN A 1 304 ? 0.961 35.562 10.719 1 98.12 304 ASN A O 1
ATOM 2453 N N . LEU A 1 305 ? -0.489 36.656 12 1 97.94 305 LEU A N 1
ATOM 2454 C CA . LEU A 1 305 ? -1.629 35.844 11.648 1 97.94 305 LEU A CA 1
ATOM 2455 C C . LEU A 1 305 ? -1.922 35.906 10.148 1 97.94 305 LEU A C 1
ATOM 2457 O O . LEU A 1 305 ? -2.143 34.875 9.5 1 97.94 305 LEU A O 1
ATOM 2461 N N . THR A 1 306 ? -1.942 37.094 9.57 1 98.44 306 THR A N 1
ATOM 2462 C CA . THR A 1 306 ? -2.295 37.281 8.172 1 98.44 306 THR A CA 1
ATOM 2463 C C . THR A 1 306 ? -1.2 36.75 7.258 1 98.44 306 THR A C 1
ATOM 2465 O O . THR A 1 306 ? -1.489 36.125 6.238 1 98.44 306 THR A O 1
ATOM 2468 N N . TYR A 1 307 ? 0.089 36.969 7.66 1 98.69 307 TYR A N 1
ATOM 2469 C CA . TYR A 1 307 ? 1.181 36.469 6.832 1 98.69 307 TYR A CA 1
ATOM 2470 C C . TYR A 1 307 ? 1.266 34.938 6.906 1 98.69 307 TYR A C 1
ATOM 2472 O O . TYR A 1 307 ? 1.599 34.281 5.918 1 98.69 307 TYR A O 1
ATOM 2480 N N . TRP A 1 308 ? 1.014 34.406 8.117 1 98.62 308 TRP A N 1
ATOM 2481 C CA . TRP A 1 308 ? 0.997 32.969 8.258 1 98.62 308 TRP A CA 1
ATOM 2482 C C . TRP A 1 308 ? -0.048 32.344 7.336 1 98.62 308 TRP A C 1
ATOM 2484 O O . TRP A 1 308 ? 0.253 31.406 6.578 1 98.62 308 TRP A O 1
ATOM 2494 N N . MET A 1 309 ? -1.25 32.812 7.348 1 98.62 309 MET A N 1
ATOM 2495 C CA . MET A 1 309 ? -2.334 32.312 6.52 1 98.62 309 MET A CA 1
ATOM 2496 C C . MET A 1 309 ? -2.033 32.5 5.039 1 98.62 309 MET A C 1
ATOM 2498 O O . MET A 1 309 ? -2.248 31.594 4.227 1 98.62 309 MET A O 1
ATOM 2502 N N . ALA A 1 310 ? -1.539 33.719 4.684 1 98.88 310 ALA A N 1
ATOM 2503 C CA . ALA A 1 310 ? -1.191 34 3.299 1 98.88 310 ALA A CA 1
ATOM 2504 C C . ALA A 1 310 ? -0.168 33 2.76 1 98.88 310 ALA A C 1
ATOM 2506 O O . ALA A 1 310 ? -0.293 32.531 1.63 1 98.88 310 ALA A O 1
ATOM 2507 N N . TYR A 1 311 ? 0.845 32.781 3.539 1 98.75 311 TYR A N 1
ATOM 2508 C CA . TYR A 1 311 ? 1.9 31.859 3.115 1 98.75 311 TYR A CA 1
ATOM 2509 C C . TYR A 1 311 ? 1.342 30.469 2.848 1 98.75 311 TYR A C 1
ATOM 2511 O O . TYR A 1 311 ? 1.647 29.844 1.82 1 98.75 311 TYR A O 1
ATOM 2519 N N . GLN A 1 312 ? 0.542 29.922 3.84 1 98.5 312 GLN A N 1
ATOM 2520 C CA . GLN A 1 312 ? -0.04 28.594 3.682 1 98.5 312 GLN A CA 1
ATOM 2521 C C . GLN A 1 312 ? -0.929 28.531 2.443 1 98.5 312 GLN A C 1
ATOM 2523 O O . GLN A 1 312 ? -0.883 27.547 1.691 1 98.5 312 GLN A O 1
ATOM 2528 N N . ILE A 1 313 ? -1.746 29.562 2.217 1 98.5 313 ILE A N 1
ATOM 2529 C CA . ILE A 1 313 ? -2.666 29.594 1.087 1 98.5 313 ILE A CA 1
ATOM 2530 C C . ILE A 1 313 ? -1.878 29.594 -0.221 1 98.5 313 ILE A C 1
ATOM 2532 O O . ILE A 1 313 ? -2.156 28.797 -1.119 1 98.5 313 ILE A O 1
ATOM 2536 N N . LEU A 1 314 ? -0.815 30.406 -0.304 1 98.75 314 LEU A N 1
ATOM 2537 C CA . LEU A 1 314 ? -0.097 30.609 -1.559 1 98.75 314 LEU A CA 1
ATOM 2538 C C . LEU A 1 314 ? 0.779 29.406 -1.881 1 98.75 314 LEU A C 1
ATOM 2540 O O . LEU A 1 314 ? 1.1 29.156 -3.045 1 98.75 314 LEU A O 1
ATOM 2544 N N . THR A 1 315 ? 1.196 28.625 -0.895 1 98.38 315 THR A N 1
ATOM 2545 C CA . THR A 1 315 ? 2.043 27.453 -1.125 1 98.38 315 THR A CA 1
ATOM 2546 C C . THR A 1 315 ? 1.201 26.188 -1.218 1 98.38 315 THR A C 1
ATOM 2548 O O . THR A 1 315 ? 1.731 25.094 -1.464 1 98.38 315 THR A O 1
ATOM 2551 N N . GLY A 1 316 ? -0.08 26.281 -0.981 1 96.69 316 GLY A N 1
ATOM 2552 C CA . GLY A 1 316 ? -0.976 25.141 -1.058 1 96.69 316 GLY A CA 1
ATOM 2553 C C . GLY A 1 316 ? -0.775 24.156 0.072 1 96.69 316 GLY A C 1
ATOM 2554 O O . GLY A 1 316 ? -0.972 22.953 -0.109 1 96.69 316 GLY A O 1
ATOM 2555 N N . ASN A 1 317 ? -0.244 24.594 1.22 1 96.38 317 ASN A N 1
ATOM 2556 C CA . ASN A 1 317 ? -0.058 23.734 2.391 1 96.38 317 ASN A CA 1
ATOM 2557 C C . ASN A 1 317 ? -1.36 23.562 3.168 1 96.38 317 ASN A C 1
ATOM 2559 O O . ASN A 1 317 ? -1.5 24.078 4.277 1 96.38 317 ASN A O 1
ATOM 2563 N N . VAL A 1 318 ? -2.213 22.719 2.711 1 93.56 318 VAL A N 1
ATOM 2564 C CA . VAL A 1 318 ? -3.613 22.703 3.123 1 93.56 318 VAL A CA 1
ATOM 2565 C C . VAL A 1 318 ? -3.744 21.969 4.461 1 93.56 318 VAL A C 1
ATOM 2567 O O . VAL A 1 318 ? -4.684 22.219 5.219 1 93.56 318 VAL A O 1
ATOM 2570 N N . ASP A 1 319 ? -2.797 21.094 4.785 1 91.69 319 ASP A N 1
ATOM 2571 C CA . ASP A 1 319 ? -2.873 20.344 6.043 1 91.69 319 ASP A CA 1
ATOM 2572 C C . ASP A 1 319 ? -2.391 21.203 7.215 1 91.69 319 ASP A C 1
ATOM 2574 O O . ASP A 1 319 ? -1.512 20.797 7.973 1 91.69 319 ASP A O 1
ATOM 2578 N N . THR A 1 320 ? -2.865 22.359 7.277 1 96.06 320 THR A N 1
ATOM 2579 C CA . THR A 1 320 ? -2.475 23.297 8.32 1 96.06 320 THR A CA 1
ATOM 2580 C C . THR A 1 320 ? -3.703 23.938 8.969 1 96.06 320 THR A C 1
ATOM 2582 O O . THR A 1 320 ? -3.588 24.922 9.703 1 96.06 320 THR A O 1
ATOM 2585 N N . GLN A 1 321 ? -4.891 23.438 8.641 1 94.75 321 GLN A N 1
ATOM 2586 C CA . GLN A 1 321 ? -6.125 24.016 9.148 1 94.75 321 GLN A CA 1
ATOM 2587 C C . GLN A 1 321 ? -6.277 23.781 10.648 1 94.75 321 GLN A C 1
ATOM 2589 O O . GLN A 1 321 ? -6.902 24.578 11.352 1 94.75 321 GLN A O 1
ATOM 2594 N N . ASN A 1 322 ? -5.734 22.688 11.133 1 95.81 322 ASN A N 1
ATOM 2595 C CA . ASN A 1 322 ? -5.84 22.406 12.562 1 95.81 322 ASN A CA 1
ATOM 2596 C C . ASN A 1 322 ? -4.621 21.625 13.062 1 95.81 322 ASN A C 1
ATOM 2598 O O . ASN A 1 322 ? -4.688 20.969 14.102 1 95.81 322 ASN A O 1
ATOM 2602 N N . ARG A 1 323 ? -3.541 21.656 12.219 1 94.44 323 ARG A N 1
ATOM 2603 C CA . ARG A 1 323 ? -2.301 20.984 12.602 1 94.44 323 ARG A CA 1
ATOM 2604 C C . ARG A 1 323 ? -1.108 21.578 11.859 1 94.44 323 ARG A C 1
ATOM 2606 O O . ARG A 1 323 ? -1.259 22.531 11.094 1 94.44 323 ARG A O 1
ATOM 2613 N N . ASN A 1 324 ? 0.136 21.094 12.18 1 94.38 324 ASN A N 1
ATOM 2614 C CA . ASN A 1 324 ? 1.391 21.453 11.523 1 94.38 324 ASN A CA 1
ATOM 2615 C C . ASN A 1 324 ? 1.729 22.922 11.719 1 94.38 324 ASN A C 1
ATOM 2617 O O . ASN A 1 324 ? 2.148 23.594 10.773 1 94.38 324 ASN A O 1
ATOM 2621 N N . THR A 1 325 ? 1.497 23.344 12.859 1 97.38 325 THR A N 1
ATOM 2622 C CA . THR A 1 325 ? 1.789 24.703 13.289 1 97.38 325 THR A CA 1
ATOM 2623 C C . THR A 1 325 ? 2.082 24.75 14.789 1 97.38 325 THR A C 1
ATOM 2625 O O . THR A 1 325 ? 1.542 23.953 15.555 1 97.38 325 THR A O 1
ATOM 2628 N N . TYR A 1 326 ? 2.971 25.625 15.172 1 98.25 326 TYR A N 1
ATOM 2629 C CA . TYR A 1 326 ? 3.178 25.906 16.594 1 98.25 326 TYR A CA 1
ATOM 2630 C C . TYR A 1 326 ? 2.389 27.141 17.016 1 98.25 326 TYR A C 1
ATOM 2632 O O . TYR A 1 326 ? 2.219 28.078 16.25 1 98.25 326 TYR A O 1
ATOM 2640 N N . LEU A 1 327 ? 1.883 27.094 18.219 1 98.56 327 LEU A N 1
ATOM 2641 C CA . LEU A 1 327 ? 1.309 28.234 18.922 1 98.56 327 LEU A CA 1
ATOM 2642 C C . LEU A 1 327 ? 2.234 28.703 20.047 1 98.56 327 LEU A C 1
ATOM 2644 O O . LEU A 1 327 ? 2.561 27.938 20.953 1 98.56 327 LEU A O 1
ATOM 2648 N N . TYR A 1 328 ? 2.693 30.016 19.938 1 98.31 328 TYR A N 1
ATOM 2649 C CA . TYR A 1 328 ? 3.723 30.531 20.828 1 98.31 328 TYR A CA 1
ATOM 2650 C C . TYR A 1 328 ? 3.27 31.828 21.5 1 98.31 328 TYR A C 1
ATOM 2652 O O . TYR A 1 328 ? 2.615 32.656 20.875 1 98.31 328 TYR A O 1
ATOM 2660 N N . SER A 1 329 ? 3.592 31.953 22.781 1 98.06 329 SER A N 1
ATOM 2661 C CA . SER A 1 329 ? 3.371 33.188 23.516 1 98.06 329 SER A CA 1
ATOM 2662 C C . SER A 1 329 ? 4.469 33.406 24.547 1 98.06 329 SER A C 1
ATOM 2664 O O . SER A 1 329 ? 4.758 32.531 25.359 1 98.06 329 SER A O 1
ATOM 2666 N N . PRO A 1 330 ? 5.117 34.625 24.547 1 96.56 330 PRO A N 1
ATOM 2667 C CA . PRO A 1 330 ? 6.098 34.938 25.594 1 96.56 330 PRO A CA 1
ATOM 2668 C C . PRO A 1 330 ? 5.5 34.844 27 1 96.56 330 PRO A C 1
ATOM 2670 O O . PRO A 1 330 ? 4.309 35.125 27.188 1 96.56 330 PRO A O 1
ATOM 2673 N N . GLN A 1 331 ? 6.332 34.625 27.922 1 95 331 GLN A N 1
ATOM 2674 C CA . GLN A 1 331 ? 5.898 34.344 29.297 1 95 331 GLN A CA 1
ATOM 2675 C C . GLN A 1 331 ? 5.051 35.5 29.844 1 95 331 GLN A C 1
ATOM 2677 O O . GLN A 1 331 ? 4.047 35.25 30.516 1 95 331 GLN A O 1
ATOM 2682 N N . ASN A 1 332 ? 5.453 36.719 29.547 1 94.31 332 ASN A N 1
ATOM 2683 C CA . ASN A 1 332 ? 4.805 37.844 30.188 1 94.31 332 ASN A CA 1
ATOM 2684 C C . ASN A 1 332 ? 4.016 38.688 29.188 1 94.31 332 ASN A C 1
ATOM 2686 O O . ASN A 1 332 ? 3.822 39.906 29.391 1 94.31 332 ASN A O 1
ATOM 2690 N N . SER A 1 333 ? 3.68 38.125 28.125 1 94.5 333 SER A N 1
ATOM 2691 C CA . SER A 1 333 ? 2.83 38.75 27.109 1 94.5 333 SER A CA 1
ATOM 2692 C C . SER A 1 333 ? 1.545 37.938 26.922 1 94.5 333 SER A C 1
ATOM 2694 O O . SER A 1 333 ? 1.536 36.719 27.078 1 94.5 333 SER A O 1
ATOM 2696 N N . ASP A 1 334 ? 0.495 38.594 26.562 1 95.31 334 ASP A N 1
ATOM 2697 C CA . ASP A 1 334 ? -0.761 37.906 26.266 1 95.31 334 ASP A CA 1
ATOM 2698 C C . ASP A 1 334 ? -0.873 37.594 24.766 1 95.31 334 ASP A C 1
ATOM 2700 O O . ASP A 1 334 ? -1.825 36.969 24.328 1 95.31 334 ASP A O 1
ATOM 2704 N N . THR A 1 335 ? 0.144 38.031 24.047 1 97.31 335 THR A N 1
ATOM 2705 C CA . THR A 1 335 ? 0.08 37.938 22.594 1 97.31 335 THR A CA 1
ATOM 2706 C C . THR A 1 335 ? 0.52 36.531 22.141 1 97.31 335 THR A C 1
ATOM 2708 O O . THR A 1 335 ? 1.53 36.031 22.609 1 97.31 335 THR A O 1
ATOM 2711 N N . TRP A 1 336 ? -0.254 35.969 21.25 1 98.19 336 TRP A N 1
ATOM 2712 C CA . TRP A 1 336 ? 0.035 34.656 20.688 1 98.19 336 TRP A CA 1
ATOM 2713 C C . TRP A 1 336 ? 0.485 34.781 19.234 1 98.19 336 TRP A C 1
ATOM 2715 O O . TRP A 1 336 ? 0.029 35.656 18.5 1 98.19 336 TRP A O 1
ATOM 2725 N N . TYR A 1 337 ? 1.403 33.875 18.812 1 98.19 337 TYR A N 1
ATOM 2726 C CA . TYR A 1 337 ? 1.968 33.812 17.469 1 98.19 337 TYR A CA 1
ATOM 2727 C C . TYR A 1 337 ? 1.852 32.406 16.891 1 98.19 337 TYR A C 1
ATOM 2729 O O . TYR A 1 337 ? 1.898 31.422 17.625 1 98.19 337 TYR A O 1
ATOM 2737 N N . LEU A 1 338 ? 1.654 32.344 15.594 1 98.31 338 LEU A N 1
ATOM 2738 C CA . LEU A 1 338 ? 1.723 31.094 14.859 1 98.31 338 LEU A CA 1
ATOM 2739 C C . LEU A 1 338 ? 3.078 30.922 14.188 1 98.31 338 LEU A C 1
ATOM 2741 O O . LEU A 1 338 ? 3.621 31.891 13.633 1 98.31 338 LEU A O 1
ATOM 2745 N N . ILE A 1 339 ? 3.648 29.734 14.312 1 98.38 339 ILE A N 1
ATOM 2746 C CA . ILE A 1 339 ? 4.926 29.406 13.68 1 98.38 339 ILE A CA 1
ATOM 2747 C C . ILE A 1 339 ? 4.762 28.172 12.797 1 98.38 339 ILE A C 1
ATOM 2749 O O . ILE A 1 339 ? 4.34 27.125 13.266 1 98.38 339 ILE A O 1
ATOM 2753 N N . ALA A 1 340 ? 5.133 28.328 11.508 1 97.19 340 ALA A N 1
ATOM 2754 C CA . ALA A 1 340 ? 4.98 27.25 10.547 1 97.19 340 ALA A CA 1
ATOM 2755 C C . ALA A 1 340 ? 5.832 26.047 10.938 1 97.19 340 ALA A C 1
ATOM 2757 O O . ALA A 1 340 ? 6.965 26.203 11.398 1 97.19 340 ALA A O 1
ATOM 2758 N N . TRP A 1 341 ? 5.305 24.875 10.812 1 96.31 341 TRP A N 1
ATOM 2759 C CA . TRP A 1 341 ? 5.961 23.609 11.125 1 96.31 341 TRP A CA 1
ATOM 2760 C C . TRP A 1 341 ? 5.516 22.516 10.164 1 96.31 341 TRP A C 1
ATOM 2762 O O . TRP A 1 341 ? 4.359 22.484 9.734 1 96.31 341 TRP A O 1
ATOM 2772 N N . ASP A 1 342 ? 6.469 21.547 9.781 1 91.75 342 ASP A N 1
ATOM 2773 C CA . ASP A 1 342 ? 6.168 20.391 8.938 1 91.75 342 ASP A CA 1
ATOM 2774 C C . ASP A 1 342 ? 5.551 20.812 7.609 1 91.75 342 ASP A C 1
ATOM 2776 O O . ASP A 1 342 ? 4.453 20.375 7.258 1 91.75 342 ASP A O 1
ATOM 2780 N N . ASN A 1 343 ? 6.277 21.516 6.82 1 95.12 343 ASN A N 1
ATOM 2781 C CA . ASN A 1 343 ? 5.816 22.141 5.586 1 95.12 343 ASN A CA 1
ATOM 2782 C C . ASN A 1 343 ? 5.926 21.188 4.398 1 95.12 343 ASN A C 1
ATOM 2784 O O . ASN A 1 343 ? 6.02 21.625 3.252 1 95.12 343 ASN A O 1
ATOM 2788 N N . ASP A 1 344 ? 5.957 19.891 4.645 1 91.12 344 ASP A N 1
ATOM 2789 C CA . ASP A 1 344 ? 6.219 18.922 3.586 1 91.12 344 ASP A CA 1
ATOM 2790 C C . ASP A 1 344 ? 4.992 18.75 2.689 1 91.12 344 ASP A C 1
ATOM 2792 O O . ASP A 1 344 ? 5.086 18.141 1.617 1 91.12 344 ASP A O 1
ATOM 2796 N N . GLY A 1 345 ? 3.867 19.406 2.988 1 92.19 345 GLY A N 1
ATOM 2797 C CA . GLY A 1 345 ? 2.684 19.359 2.145 1 92.19 345 GLY A CA 1
ATOM 2798 C C . GLY A 1 345 ? 2.588 20.531 1.191 1 92.19 345 GLY A C 1
ATOM 2799 O O . GLY A 1 345 ? 1.637 20.641 0.415 1 92.19 345 GLY A O 1
ATOM 2800 N N . SER A 1 346 ? 3.596 21.422 1.167 1 96 346 SER A N 1
ATOM 2801 C CA . SER A 1 346 ? 3.617 22.578 0.29 1 96 346 SER A CA 1
ATOM 2802 C C . SER A 1 346 ? 4 22.188 -1.135 1 96 346 SER A C 1
ATOM 2804 O O . SER A 1 346 ? 4.84 21.312 -1.342 1 96 346 SER A O 1
ATOM 2806 N N . PHE A 1 347 ? 3.373 22.828 -2.111 1 97.31 347 PHE A N 1
ATOM 2807 C CA . PHE A 1 347 ? 3.719 22.719 -3.523 1 97.31 347 PHE A CA 1
ATOM 2808 C C . PHE A 1 347 ? 3.518 21.297 -4.027 1 97.31 347 PHE A C 1
ATOM 2810 O O . PHE A 1 347 ? 4.391 20.734 -4.699 1 97.31 347 PHE A O 1
ATOM 2817 N N . MET A 1 348 ? 2.375 20.719 -3.648 1 95.44 348 MET A N 1
ATOM 2818 C CA . MET A 1 348 ? 2.129 19.328 -3.969 1 95.44 348 MET A CA 1
ATOM 2819 C C . MET A 1 348 ? 1.066 19.188 -5.055 1 95.44 348 MET A C 1
ATOM 2821 O O . MET A 1 348 ? 0.811 18.094 -5.551 1 95.44 348 MET A O 1
ATOM 2825 N N . ARG A 1 349 ? 0.389 20.234 -5.496 1 93.56 349 ARG A N 1
ATOM 2826 C CA . ARG A 1 349 ? -0.8 20.156 -6.34 1 93.56 349 ARG A CA 1
ATOM 2827 C C . ARG A 1 349 ? -0.508 19.422 -7.641 1 93.56 349 ARG A C 1
ATOM 2829 O O . ARG A 1 349 ? -1.256 18.516 -8.031 1 93.56 349 ARG A O 1
ATOM 2836 N N . THR A 1 350 ? 0.563 19.75 -8.312 1 94.12 350 THR A N 1
ATOM 2837 C CA . THR A 1 350 ? 0.894 19.125 -9.586 1 94.12 350 THR A CA 1
ATOM 2838 C C . THR A 1 350 ? 1.208 17.641 -9.391 1 94.12 350 THR A C 1
ATOM 2840 O O . THR A 1 350 ? 0.777 16.797 -10.188 1 94.12 350 THR A O 1
ATOM 2843 N N . GLU A 1 351 ? 1.997 17.312 -8.367 1 92.81 351 GLU A N 1
ATOM 2844 C CA . GLU A 1 351 ? 2.352 15.914 -8.117 1 92.81 351 GLU A CA 1
ATOM 2845 C C . GLU A 1 351 ? 1.113 15.078 -7.805 1 92.81 351 GLU A C 1
ATOM 2847 O O . GLU A 1 351 ? 0.969 13.961 -8.305 1 92.81 351 GLU A O 1
ATOM 2852 N N . TYR A 1 352 ? 0.195 15.609 -7.023 1 87.94 352 TYR A N 1
ATOM 2853 C CA . TYR A 1 352 ? -1.035 14.891 -6.707 1 87.94 352 TYR A CA 1
ATOM 2854 C C . TYR A 1 352 ? -1.87 14.656 -7.961 1 87.94 352 TYR A C 1
ATOM 2856 O O . TYR A 1 352 ? -2.438 13.578 -8.148 1 87.94 352 TYR A O 1
ATOM 2864 N N . ASN A 1 353 ? -1.955 15.617 -8.789 1 88.69 353 ASN A N 1
ATOM 2865 C CA . ASN A 1 353 ? -2.689 15.484 -10.047 1 88.69 353 ASN A CA 1
ATOM 2866 C C . ASN A 1 353 ? -2.09 14.398 -10.93 1 88.69 353 ASN A C 1
ATOM 2868 O O . ASN A 1 353 ? -2.816 13.57 -11.492 1 88.69 353 ASN A O 1
ATOM 2872 N N . ILE A 1 354 ? -0.774 14.43 -10.969 1 87.12 354 ILE A N 1
ATOM 2873 C CA . ILE A 1 354 ? -0.072 13.469 -11.812 1 87.12 354 ILE A CA 1
ATOM 2874 C C . ILE A 1 354 ? -0.256 12.062 -11.258 1 87.12 354 ILE A C 1
ATOM 2876 O O . ILE A 1 354 ? -0.362 11.094 -12.016 1 87.12 354 ILE A O 1
ATOM 2880 N N . GLN A 1 355 ? -0.418 11.938 -9.992 1 81.5 355 GLN A N 1
ATOM 2881 C CA . GLN A 1 355 ? -0.611 10.641 -9.344 1 81.5 355 GLN A CA 1
ATOM 2882 C C . GLN A 1 355 ? -2.092 10.273 -9.273 1 81.5 355 GLN A C 1
ATOM 2884 O O . GLN A 1 355 ? -2.461 9.273 -8.664 1 81.5 355 GLN A O 1
ATOM 2889 N N . ASN A 1 356 ? -3.064 11.117 -9.812 1 78.62 356 ASN A N 1
ATOM 2890 C CA . ASN A 1 356 ? -4.508 10.914 -9.812 1 78.62 356 ASN A CA 1
ATOM 2891 C C . ASN A 1 356 ? -5.055 10.781 -8.391 1 78.62 356 ASN A C 1
ATOM 2893 O O . ASN A 1 356 ? -5.898 9.922 -8.125 1 78.62 356 ASN A O 1
ATOM 2897 N N . ARG A 1 357 ? -4.457 11.523 -7.57 1 77.62 357 ARG A N 1
ATOM 2898 C CA . ARG A 1 357 ? -4.938 11.602 -6.195 1 77.62 357 ARG A CA 1
ATOM 2899 C C . ARG A 1 357 ? -5.922 12.758 -6.027 1 77.62 357 ARG A C 1
ATOM 2901 O O . ARG A 1 357 ? -5.645 13.883 -6.438 1 77.62 357 ARG A O 1
ATOM 2908 N N . PHE A 1 358 ? -7.098 12.375 -5.52 1 75.94 358 PHE A N 1
ATOM 2909 C CA . PHE A 1 358 ? -8.148 13.367 -5.387 1 75.94 358 PHE A CA 1
ATOM 2910 C C . PHE A 1 358 ? -8.109 14.023 -4.012 1 75.94 358 PHE A C 1
ATOM 2912 O O . PHE A 1 358 ? -9.031 13.852 -3.209 1 75.94 358 PHE A O 1
ATOM 2919 N N . ASP A 1 359 ? -7.016 14.641 -3.727 1 76.62 359 ASP A N 1
ATOM 2920 C CA . ASP A 1 359 ? -6.84 15.438 -2.516 1 76.62 359 ASP A CA 1
ATOM 2921 C C . ASP A 1 359 ? -6.695 16.922 -2.85 1 76.62 359 ASP A C 1
ATOM 2923 O O . ASP A 1 359 ? -6.453 17.281 -4.004 1 76.62 359 ASP A O 1
ATOM 2927 N N . GLN A 1 360 ? -7.086 17.797 -1.962 1 84.31 360 GLN A N 1
ATOM 2928 C CA . GLN A 1 360 ? -6.984 19.25 -2.078 1 84.31 360 GLN A CA 1
ATOM 2929 C C . GLN A 1 360 ? -8.031 19.797 -3.041 1 84.31 360 GLN A C 1
ATOM 2931 O O . GLN A 1 360 ? -7.758 20.734 -3.795 1 84.31 360 GLN A O 1
ATOM 2936 N N . GLY A 1 361 ? -9.172 19.109 -3.086 1 85.44 361 GLY A N 1
ATOM 2937 C CA . GLY A 1 361 ? -10.297 19.578 -3.877 1 85.44 361 GLY A CA 1
ATOM 2938 C C . GLY A 1 361 ? -11.359 20.281 -3.047 1 85.44 361 GLY A C 1
ATOM 2939 O O . GLY A 1 361 ? -11.227 20.391 -1.826 1 85.44 361 GLY A O 1
ATOM 2940 N N . SER A 1 362 ? -12.289 20.812 -3.725 1 92.31 362 SER A N 1
ATOM 2941 C CA . SER A 1 362 ? -13.453 21.406 -3.08 1 92.31 362 SER A CA 1
ATOM 2942 C C . SER A 1 362 ? -13.039 22.5 -2.098 1 92.31 362 SER A C 1
ATOM 2944 O O . SER A 1 362 ? -12.344 23.453 -2.473 1 92.31 362 SER A O 1
ATOM 2946 N N . TRP A 1 363 ? -13.383 22.297 -0.865 1 95.19 363 TRP A N 1
ATOM 2947 C CA . TRP A 1 363 ? -13.172 23.344 0.138 1 95.19 363 TRP A CA 1
ATOM 2948 C C . TRP A 1 363 ? -11.734 23.328 0.65 1 95.19 363 TRP A C 1
ATOM 2950 O O . TRP A 1 363 ? -11.328 24.219 1.395 1 95.19 363 TRP A O 1
ATOM 2960 N N . GLU A 1 364 ? -10.867 22.438 0.204 1 93.5 364 GLU A N 1
ATOM 2961 C CA . GLU A 1 364 ? -9.492 22.344 0.682 1 93.5 364 GLU A CA 1
ATOM 2962 C C . GLU A 1 364 ? -8.586 23.328 -0.073 1 93.5 364 GLU A C 1
ATOM 2964 O O . GLU A 1 364 ? -7.57 22.922 -0.637 1 93.5 364 GLU A O 1
ATOM 2969 N N . CYS A 1 365 ? -8.984 24.562 -0.14 1 94 365 CYS A N 1
ATOM 2970 C CA . CYS A 1 365 ? -8.219 25.625 -0.782 1 94 365 CYS A CA 1
ATOM 2971 C C . CYS A 1 365 ? -8.656 27 -0.287 1 94 365 CYS A C 1
ATOM 2973 O O . CYS A 1 365 ? -9.766 27.156 0.239 1 94 365 CYS A O 1
ATOM 2975 N N . GLY A 1 366 ? -7.754 27.938 -0.405 1 97.19 366 GLY A N 1
ATOM 2976 C CA . GLY A 1 366 ? -8.078 29.312 -0.052 1 97.19 366 GLY A CA 1
ATOM 2977 C C . GLY A 1 366 ? -8.555 29.469 1.379 1 97.19 366 GLY A C 1
ATOM 2978 O O . GLY A 1 366 ? -8.031 28.812 2.287 1 97.19 366 GLY A O 1
ATOM 2979 N N . VAL A 1 367 ? -9.484 30.344 1.557 1 98.31 367 VAL A N 1
ATOM 2980 C CA . VAL A 1 367 ? -9.938 30.641 2.908 1 98.31 367 VAL A CA 1
ATOM 2981 C C . VAL A 1 367 ? -10.906 29.562 3.389 1 98.31 367 VAL A C 1
ATOM 2983 O O . VAL A 1 367 ? -11.086 29.375 4.594 1 98.31 367 VAL A O 1
ATOM 2986 N N . SER A 1 368 ? -11.523 28.812 2.449 1 98.12 368 SER A N 1
ATOM 2987 C CA . SER A 1 368 ? -12.461 27.75 2.805 1 98.12 368 SER A CA 1
ATOM 2988 C C . SER A 1 368 ? -11.797 26.688 3.664 1 98.12 368 SER A C 1
ATOM 2990 O O . SER A 1 368 ? -12.422 26.109 4.551 1 98.12 368 SER A O 1
ATOM 2992 N N . ASN A 1 369 ? -10.516 26.469 3.387 1 97.38 369 ASN A N 1
ATOM 2993 C CA . ASN A 1 369 ? -9.742 25.438 4.086 1 97.38 369 ASN A CA 1
ATOM 2994 C C . ASN A 1 369 ? -9.688 25.719 5.586 1 97.38 369 ASN A C 1
ATOM 2996 O O . ASN A 1 369 ? -9.461 24.797 6.379 1 97.38 369 ASN A O 1
ATOM 3000 N N . TYR A 1 370 ? -9.914 26.906 5.996 1 98.12 370 TYR A N 1
ATOM 3001 C CA . TYR A 1 370 ? -9.664 27.297 7.375 1 98.12 370 TYR A CA 1
ATOM 3002 C C . TYR A 1 370 ? -10.969 27.609 8.102 1 98.12 370 TYR A C 1
ATOM 3004 O O . TYR A 1 370 ? -10.953 28.047 9.258 1 98.12 370 TYR A O 1
ATOM 3012 N N . TRP A 1 371 ? -12.078 27.359 7.5 1 98.12 371 TRP A N 1
ATOM 3013 C CA . TRP A 1 371 ? -13.375 27.797 8.008 1 98.12 371 TRP A CA 1
ATOM 3014 C C . TRP A 1 371 ? -13.797 26.969 9.219 1 98.12 371 TRP A C 1
ATOM 3016 O O . TRP A 1 371 ? -14.617 27.406 10.023 1 98.12 371 TRP A O 1
ATOM 3026 N N . GLU A 1 372 ? -13.273 25.797 9.359 1 96.12 372 GLU A N 1
ATOM 3027 C CA . GLU A 1 372 ? -13.648 24.953 10.492 1 96.12 372 GLU A CA 1
ATOM 3028 C C . GLU A 1 372 ? -12.961 25.422 11.773 1 96.12 372 GLU A C 1
ATOM 3030 O O . GLU A 1 372 ? -13.375 25.047 12.875 1 96.12 372 GLU A O 1
ATOM 3035 N N . ASN A 1 373 ? -12.008 26.203 11.68 1 97.56 373 ASN A N 1
ATOM 3036 C CA . ASN A 1 373 ? -11.211 26.734 12.781 1 97.56 373 ASN A CA 1
ATOM 3037 C C . ASN A 1 373 ? -11.82 28 13.359 1 97.56 373 ASN A C 1
ATOM 3039 O O . ASN A 1 373 ? -11.898 29.031 12.672 1 97.56 373 ASN A O 1
ATOM 3043 N N . VAL A 1 374 ? -12.164 28.031 14.625 1 97.69 374 VAL A N 1
ATOM 3044 C CA . VAL A 1 374 ? -12.922 29.109 15.242 1 97.69 374 VAL A CA 1
ATOM 3045 C C . VAL A 1 374 ? -12.156 30.422 15.102 1 97.69 374 VAL A C 1
ATOM 3047 O O . VAL A 1 374 ? -12.742 31.453 14.773 1 97.69 374 VAL A O 1
ATOM 3050 N N . LEU A 1 375 ? -10.859 30.391 15.367 1 98.38 375 LEU A N 1
ATOM 3051 C CA . LEU A 1 375 ? -10.031 31.578 15.242 1 98.38 375 LEU A CA 1
ATOM 3052 C C . LEU A 1 375 ? -10.094 32.125 13.82 1 98.38 375 LEU A C 1
ATOM 3054 O O . LEU A 1 375 ? -10.414 33.312 13.625 1 98.38 375 LEU A O 1
ATOM 3058 N N . PHE A 1 376 ? -9.875 31.328 12.883 1 98.44 376 PHE A N 1
ATOM 3059 C CA . PHE A 1 376 ? -9.797 31.781 11.5 1 98.44 376 PHE A CA 1
ATOM 3060 C C . PHE A 1 376 ? -11.18 32.156 10.969 1 98.44 376 PHE A C 1
ATOM 3062 O O . PHE A 1 376 ? -11.312 33.094 10.188 1 98.44 376 PHE A O 1
ATOM 3069 N N . GLN A 1 377 ? -12.172 31.375 11.367 1 98.06 377 GLN A N 1
ATOM 3070 C CA . GLN A 1 377 ? -13.539 31.688 10.969 1 98.06 377 GLN A CA 1
ATOM 3071 C C . GLN A 1 377 ? -13.922 33.094 11.406 1 98.06 377 GLN A C 1
ATOM 3073 O O . GLN A 1 377 ? -14.422 33.906 10.602 1 98.06 377 GLN A O 1
ATOM 3078 N N . ARG A 1 378 ? -13.742 33.438 12.672 1 98.25 378 ARG A N 1
ATOM 3079 C CA . ARG A 1 378 ? -14.086 34.75 13.195 1 98.25 378 ARG A CA 1
ATOM 3080 C C . ARG A 1 378 ? -13.242 35.844 12.539 1 98.25 378 ARG A C 1
ATOM 3082 O O . ARG A 1 378 ? -13.742 36.938 12.234 1 98.25 378 ARG A O 1
ATOM 3089 N N . CYS A 1 379 ? -11.93 35.562 12.344 1 98.31 379 CYS A N 1
ATOM 3090 C CA . CYS A 1 379 ? -11.055 36.531 11.656 1 98.31 379 CYS A CA 1
ATOM 3091 C C . CYS A 1 379 ? -11.578 36.844 10.258 1 98.31 379 CYS A C 1
ATOM 3093 O O . CYS A 1 379 ? -11.68 38 9.867 1 98.31 379 CYS A O 1
ATOM 3095 N N . LEU A 1 380 ? -11.938 35.812 9.547 1 98.44 380 LEU A N 1
ATOM 3096 C CA . LEU A 1 380 ? -12.32 35.969 8.141 1 98.44 380 LEU A CA 1
ATOM 3097 C C . LEU A 1 380 ? -13.672 36.656 8.023 1 98.44 380 LEU A C 1
ATOM 3099 O O . LEU A 1 380 ? -13.977 37.25 6.977 1 98.44 380 LEU A O 1
ATOM 3103 N N . GLN A 1 381 ? -14.445 36.625 9.023 1 97.25 381 GLN A N 1
ATOM 3104 C CA . GLN A 1 381 ? -15.719 37.312 9.016 1 97.25 381 GLN A CA 1
ATOM 3105 C C . GLN A 1 381 ? -15.508 38.844 9.141 1 97.25 381 GLN A C 1
ATOM 3107 O O . GLN A 1 381 ? -16.422 39.625 8.852 1 97.25 381 GLN A O 1
ATOM 3112 N N . SER A 1 382 ? -14.367 39.25 9.586 1 97.19 382 SER A N 1
ATOM 3113 C CA . SER A 1 382 ? -14 40.656 9.688 1 97.19 382 SER A CA 1
ATOM 3114 C C . SER A 1 382 ? -13.5 41.188 8.352 1 97.19 382 SER A C 1
ATOM 3116 O O . SER A 1 382 ? -12.523 40.688 7.797 1 97.19 382 SER A O 1
ATOM 3118 N N . GLU A 1 383 ? -14.109 42.219 7.855 1 96.38 383 GLU A N 1
ATOM 3119 C CA . GLU A 1 383 ? -13.672 42.875 6.613 1 96.38 383 GLU A CA 1
ATOM 3120 C C . GLU A 1 383 ? -12.258 43.406 6.75 1 96.38 383 GLU A C 1
ATOM 3122 O O . GLU A 1 383 ? -11.453 43.312 5.824 1 96.38 383 GLU A O 1
ATOM 3127 N N . ASP A 1 384 ? -11.992 43.969 7.91 1 96.94 384 ASP A N 1
ATOM 3128 C CA . ASP A 1 384 ? -10.664 44.5 8.172 1 96.94 384 ASP A CA 1
ATOM 3129 C C . ASP A 1 384 ? -9.594 43.438 8.078 1 96.94 384 ASP A C 1
ATOM 3131 O O . ASP A 1 384 ? -8.531 43.656 7.492 1 96.94 384 ASP A O 1
ATOM 3135 N N . PHE A 1 385 ? -9.867 42.375 8.664 1 97.81 385 PHE A N 1
ATOM 3136 C CA . PHE A 1 385 ? -8.906 41.25 8.625 1 97.81 385 PHE A CA 1
ATOM 3137 C C . PHE A 1 385 ? -8.703 40.781 7.191 1 97.81 385 PHE A C 1
ATOM 3139 O O . PHE A 1 385 ? -7.578 40.5 6.785 1 97.81 385 PHE A O 1
ATOM 3146 N N . ARG A 1 386 ? -9.789 40.625 6.367 1 98.19 386 ARG A N 1
ATOM 3147 C CA . ARG A 1 386 ? -9.68 40.156 4.988 1 98.19 386 ARG A CA 1
ATOM 3148 C C . ARG A 1 386 ? -8.852 41.125 4.152 1 98.19 386 ARG A C 1
ATOM 3150 O O . ARG A 1 386 ? -8.117 40.719 3.25 1 98.19 386 ARG A O 1
ATOM 3157 N N . GLU A 1 387 ? -8.961 42.375 4.445 1 98.12 387 GLU A N 1
ATOM 3158 C CA . GLU A 1 387 ? -8.156 43.375 3.748 1 98.12 387 GLU A CA 1
ATOM 3159 C C . GLU A 1 387 ? -6.676 43.219 4.086 1 98.12 387 GLU A C 1
ATOM 3161 O O . GLU A 1 387 ? -5.82 43.312 3.203 1 98.12 387 GLU A O 1
ATOM 3166 N N . GLU A 1 388 ? -6.402 43.031 5.383 1 98.25 388 GLU A N 1
ATOM 3167 C CA . GLU A 1 388 ? -5.023 42.812 5.809 1 98.25 388 GLU A CA 1
ATOM 3168 C C . GLU A 1 388 ? -4.473 41.531 5.203 1 98.25 388 GLU A C 1
ATOM 3170 O O . GLU A 1 388 ? -3.307 41.469 4.801 1 98.25 388 GLU A O 1
ATOM 3175 N N . LEU A 1 389 ? -5.301 40.5 5.16 1 98.75 389 LEU A N 1
ATOM 3176 C CA . LEU A 1 389 ? -4.898 39.25 4.559 1 98.75 389 LEU A CA 1
ATOM 3177 C C . LEU A 1 389 ? -4.59 39.406 3.076 1 98.75 389 LEU A C 1
ATOM 3179 O O . LEU A 1 389 ? -3.586 38.906 2.578 1 98.75 389 LEU A O 1
ATOM 3183 N N . ASP A 1 390 ? -5.457 40.125 2.385 1 98.62 390 ASP A N 1
ATOM 3184 C CA . ASP A 1 390 ? -5.246 40.375 0.962 1 98.62 390 ASP A CA 1
ATOM 3185 C C . ASP A 1 390 ? -3.934 41.125 0.722 1 98.62 390 ASP A C 1
ATOM 3187 O O . ASP A 1 390 ? -3.217 40.844 -0.239 1 98.62 390 ASP A O 1
ATOM 3191 N N . ALA A 1 391 ? -3.633 42.031 1.569 1 98.69 391 ALA A N 1
ATOM 3192 C CA . ALA A 1 391 ? -2.373 42.75 1.461 1 98.69 391 ALA A CA 1
ATOM 3193 C C . ALA A 1 391 ? -1.181 41.812 1.66 1 98.69 391 ALA A C 1
ATOM 3195 O O . ALA A 1 391 ? -0.192 41.906 0.928 1 98.69 391 ALA A O 1
ATOM 3196 N N . ALA A 1 392 ? -1.256 41 2.682 1 98.75 392 ALA A N 1
ATOM 3197 C CA . ALA A 1 392 ? -0.204 40.031 2.924 1 98.75 392 ALA A CA 1
ATOM 3198 C C . ALA A 1 392 ? -0.053 39.094 1.733 1 98.75 392 ALA A C 1
ATOM 3200 O O . ALA A 1 392 ? 1.065 38.75 1.343 1 98.75 392 ALA A O 1
ATOM 3201 N N . ILE A 1 393 ? -1.201 38.656 1.126 1 98.81 393 ILE A N 1
ATOM 3202 C CA . ILE A 1 393 ? -1.21 37.781 -0.033 1 98.81 393 ILE A CA 1
ATOM 3203 C C . ILE A 1 393 ? -0.467 38.438 -1.192 1 98.81 393 ILE A C 1
ATOM 3205 O O . ILE A 1 393 ? 0.381 37.812 -1.831 1 98.81 393 ILE A O 1
ATOM 3209 N N . GLN A 1 394 ? -0.782 39.656 -1.404 1 98.69 394 GLN A N 1
ATOM 3210 C CA . GLN A 1 394 ? -0.149 40.375 -2.512 1 98.69 394 GLN A CA 1
ATOM 3211 C C . GLN A 1 394 ? 1.348 40.562 -2.27 1 98.69 394 GLN A C 1
ATOM 3213 O O . GLN A 1 394 ? 2.152 40.406 -3.191 1 98.69 394 GLN A O 1
ATOM 3218 N N . ASP A 1 395 ? 1.708 40.844 -1.084 1 98.69 395 ASP A N 1
ATOM 3219 C CA . ASP A 1 395 ? 3.113 41 -0.717 1 98.69 395 ASP A CA 1
ATOM 3220 C C . ASP A 1 395 ? 3.877 39.688 -0.929 1 98.69 395 ASP A C 1
ATOM 3222 O O . ASP A 1 395 ? 4.914 39.688 -1.595 1 98.69 395 ASP A O 1
ATOM 3226 N N . LEU A 1 396 ? 3.359 38.625 -0.44 1 98.81 396 LEU A N 1
ATOM 3227 C CA . LEU A 1 396 ? 4.035 37.344 -0.524 1 98.81 396 LEU A CA 1
ATOM 3228 C C . LEU A 1 396 ? 4.008 36.812 -1.951 1 98.81 396 LEU A C 1
ATOM 3230 O O . LEU A 1 396 ? 4.945 36.125 -2.385 1 98.81 396 LEU A O 1
ATOM 3234 N N . ARG A 1 397 ? 2.902 37.062 -2.625 1 98.31 397 ARG A N 1
ATOM 3235 C CA . ARG A 1 397 ? 2.826 36.688 -4.031 1 98.31 397 ARG A CA 1
ATOM 3236 C C . ARG A 1 397 ? 3.992 37.25 -4.824 1 98.31 397 ARG A C 1
ATOM 3238 O O . ARG A 1 397 ? 4.578 36.594 -5.664 1 98.31 397 ARG A O 1
ATOM 3245 N N . SER A 1 398 ? 4.293 38.469 -4.551 1 98 398 SER A N 1
ATOM 3246 C CA . SER A 1 398 ? 5.426 39.125 -5.195 1 98 398 SER A CA 1
ATOM 3247 C C . SER A 1 398 ? 6.746 38.5 -4.77 1 98 398 SER A C 1
ATOM 3249 O O . SER A 1 398 ? 7.652 38.344 -5.59 1 98 398 SER A O 1
ATOM 3251 N N . TYR A 1 399 ? 6.902 38.188 -3.547 1 98.44 399 TYR A N 1
ATOM 3252 C CA . TYR A 1 399 ? 8.109 37.594 -2.996 1 98.44 399 TYR A CA 1
ATOM 3253 C C . TYR A 1 399 ? 8.305 36.188 -3.533 1 98.44 399 TYR A C 1
ATOM 3255 O O . TYR A 1 399 ? 9.422 35.781 -3.891 1 98.44 399 TYR A O 1
ATOM 3263 N N . LEU A 1 400 ? 7.227 35.406 -3.607 1 98.81 400 LEU A N 1
ATOM 3264 C CA . LEU A 1 400 ? 7.258 34.031 -4.082 1 98.81 400 LEU A CA 1
ATOM 3265 C C . LEU A 1 400 ? 7.184 33.969 -5.605 1 98.81 400 LEU A C 1
ATOM 3267 O O . LEU A 1 400 ? 6.324 33.312 -6.164 1 98.81 400 LEU A O 1
ATOM 3271 N N . SER A 1 401 ? 8.078 34.562 -6.238 1 98.19 401 SER A N 1
ATOM 3272 C CA . SER A 1 401 ? 8.055 34.719 -7.691 1 98.19 401 SER A CA 1
ATOM 3273 C C . SER A 1 401 ? 8.516 33.438 -8.375 1 98.19 401 SER A C 1
ATOM 3275 O O . SER A 1 401 ? 9.227 32.625 -7.777 1 98.19 401 SER A O 1
ATOM 3277 N N . VAL A 1 402 ? 8.109 33.312 -9.586 1 97.81 402 VAL A N 1
ATOM 3278 C CA . VAL A 1 402 ? 8.5 32.188 -10.414 1 97.81 402 VAL A CA 1
ATOM 3279 C C . VAL A 1 402 ? 10.023 32.094 -10.492 1 97.81 402 VAL A C 1
ATOM 3281 O O . VAL A 1 402 ? 10.609 31.016 -10.352 1 97.81 402 VAL A O 1
ATOM 3284 N N . ASP A 1 403 ? 10.688 33.219 -10.656 1 97.94 403 ASP A N 1
ATOM 3285 C CA . ASP A 1 403 ? 12.141 33.25 -10.789 1 97.94 403 ASP A CA 1
ATOM 3286 C C . ASP A 1 403 ? 12.82 32.781 -9.508 1 97.94 403 ASP A C 1
ATOM 3288 O O . ASP A 1 403 ? 13.773 32 -9.547 1 97.94 403 ASP A O 1
ATOM 3292 N N . ARG A 1 404 ? 12.391 33.281 -8.375 1 98.12 404 ARG A N 1
ATOM 3293 C CA . ARG A 1 404 ? 12.977 32.906 -7.098 1 98.12 404 ARG A CA 1
ATOM 3294 C C . ARG A 1 404 ? 12.852 31.391 -6.848 1 98.12 404 ARG A C 1
ATOM 3296 O O . ARG A 1 404 ? 13.844 30.734 -6.555 1 98.12 404 ARG A O 1
ATOM 3303 N N . ILE A 1 405 ? 11.68 30.875 -6.988 1 98.62 405 ILE A N 1
ATOM 3304 C CA . ILE A 1 405 ? 11.422 29.469 -6.691 1 98.62 405 ILE A CA 1
ATOM 3305 C C . ILE A 1 405 ? 12.164 28.578 -7.691 1 98.62 405 ILE A C 1
ATOM 3307 O O . ILE A 1 405 ? 12.75 27.562 -7.316 1 98.62 405 ILE A O 1
ATOM 3311 N N . SER A 1 406 ? 12.125 28.969 -8.977 1 98.38 406 SER A N 1
ATOM 3312 C CA . SER A 1 406 ? 12.836 28.203 -9.992 1 98.38 406 SER A CA 1
ATOM 3313 C C . SER A 1 406 ? 14.328 28.109 -9.672 1 98.38 406 SER A C 1
ATOM 3315 O O . SER A 1 406 ? 14.93 27.047 -9.797 1 98.38 406 SER A O 1
ATOM 3317 N N . SER A 1 407 ? 14.906 29.234 -9.273 1 98.31 407 SER A N 1
ATOM 3318 C CA . SER A 1 407 ? 16.328 29.266 -8.953 1 98.31 407 SER A CA 1
ATOM 3319 C C . SER A 1 407 ? 16.656 28.391 -7.75 1 98.31 407 SER A C 1
ATOM 3321 O O . SER A 1 407 ? 17.656 27.672 -7.75 1 98.31 407 SER A O 1
ATOM 3323 N N . MET A 1 408 ? 15.859 28.438 -6.777 1 98.31 408 MET A N 1
ATOM 3324 C CA . MET A 1 408 ? 16.047 27.625 -5.586 1 98.31 408 MET A CA 1
ATOM 3325 C C . MET A 1 408 ? 15.945 26.141 -5.922 1 98.31 408 MET A C 1
ATOM 3327 O O . MET A 1 408 ? 16.766 25.328 -5.465 1 98.31 408 MET A O 1
ATOM 3331 N N . ILE A 1 409 ? 14.977 25.766 -6.746 1 98.25 409 ILE A N 1
ATOM 3332 C CA . ILE A 1 409 ? 14.75 24.375 -7.137 1 98.25 409 ILE A CA 1
ATOM 3333 C C . ILE A 1 409 ? 15.969 23.859 -7.902 1 98.25 409 ILE A C 1
ATOM 3335 O O . ILE A 1 409 ? 16.438 22.75 -7.648 1 98.25 409 ILE A O 1
ATOM 3339 N N . GLU A 1 410 ? 16.484 24.656 -8.773 1 97.88 410 GLU A N 1
ATOM 3340 C CA . GLU A 1 410 ? 17.656 24.234 -9.547 1 97.88 410 GLU A CA 1
ATOM 3341 C C . GLU A 1 410 ? 18.844 23.953 -8.633 1 97.88 410 GLU A C 1
ATOM 3343 O O . GLU A 1 410 ? 19.594 23 -8.875 1 97.88 410 GLU A O 1
ATOM 3348 N N . GLU A 1 411 ? 18.969 24.75 -7.66 1 97.69 411 GLU A N 1
ATOM 3349 C CA . GLU A 1 411 ? 20.047 24.531 -6.703 1 97.69 411 GLU A CA 1
ATOM 3350 C C . GLU A 1 411 ? 19.859 23.234 -5.938 1 97.69 411 GLU A C 1
ATOM 3352 O O . GLU A 1 411 ? 20.797 22.438 -5.805 1 97.69 411 GLU A O 1
ATOM 3357 N N . TYR A 1 412 ? 18.656 22.984 -5.441 1 98.19 412 TYR A N 1
ATOM 3358 C CA . TYR A 1 412 ? 18.375 21.781 -4.668 1 98.19 412 TYR A CA 1
ATOM 3359 C C . TYR A 1 412 ? 18.562 20.531 -5.516 1 98.19 412 TYR A C 1
ATOM 3361 O O . TYR A 1 412 ? 19.031 19.5 -5.02 1 98.19 412 TYR A O 1
ATOM 3369 N N . ARG A 1 413 ? 18.156 20.578 -6.758 1 97.19 413 ARG A N 1
ATOM 3370 C CA . ARG A 1 413 ? 18.188 19.422 -7.66 1 97.19 413 ARG A CA 1
ATOM 3371 C C . ARG A 1 413 ? 19.609 18.922 -7.855 1 97.19 413 ARG A C 1
ATOM 3373 O O . ARG A 1 413 ? 19.828 17.734 -8.109 1 97.19 413 ARG A O 1
ATOM 3380 N N . THR A 1 414 ? 20.609 19.797 -7.715 1 96.94 414 THR A N 1
ATOM 3381 C CA . THR A 1 414 ? 22.016 19.391 -7.824 1 96.94 414 THR A CA 1
ATOM 3382 C C . THR A 1 414 ? 22.359 18.375 -6.734 1 96.94 414 THR A C 1
ATOM 3384 O O . THR A 1 414 ? 23.297 17.594 -6.895 1 96.94 414 THR A O 1
ATOM 3387 N N . VAL A 1 415 ? 21.609 18.391 -5.676 1 97.69 415 VAL A N 1
ATOM 3388 C CA . VAL A 1 415 ? 21.828 17.469 -4.562 1 97.69 415 VAL A CA 1
ATOM 3389 C C . VAL A 1 415 ? 20.875 16.281 -4.664 1 97.69 415 VAL A C 1
ATOM 3391 O O . VAL A 1 415 ? 21.297 15.133 -4.746 1 97.69 415 VAL A O 1
ATOM 3394 N N . THR A 1 416 ? 19.562 16.562 -4.707 1 97.31 416 THR A N 1
ATOM 3395 C CA . THR A 1 416 ? 18.531 15.531 -4.52 1 97.31 416 THR A CA 1
ATOM 3396 C C . THR A 1 416 ? 18.562 14.531 -5.668 1 97.31 416 THR A C 1
ATOM 3398 O O . THR A 1 416 ? 18.359 13.328 -5.457 1 97.31 416 THR A O 1
ATOM 3401 N N . GLN A 1 417 ? 18.828 14.93 -6.859 1 95.62 417 GLN A N 1
ATOM 3402 C CA . GLN A 1 417 ? 18.797 14.023 -7.996 1 95.62 417 GLN A CA 1
ATOM 3403 C C . GLN A 1 417 ? 19.938 13.016 -7.93 1 95.62 417 GLN A C 1
ATOM 3405 O O . GLN A 1 417 ? 19.797 11.875 -8.367 1 95.62 417 GLN A O 1
ATOM 3410 N N . LYS A 1 418 ? 21.062 13.492 -7.398 1 95.56 418 LYS A N 1
ATOM 3411 C CA . LYS A 1 418 ? 22.172 12.562 -7.211 1 95.56 418 LYS A CA 1
ATOM 3412 C C . LYS A 1 418 ? 21.75 11.367 -6.367 1 95.56 418 LYS A C 1
ATOM 3414 O O . LYS A 1 418 ? 22 10.219 -6.738 1 95.56 418 LYS A O 1
ATOM 3419 N N . TYR A 1 419 ? 21.109 11.633 -5.309 1 96.25 419 TYR A N 1
ATOM 3420 C CA . TYR A 1 419 ? 20.734 10.578 -4.371 1 96.25 419 TYR A CA 1
ATOM 3421 C C . TYR A 1 419 ? 19.531 9.789 -4.887 1 96.25 419 TYR A C 1
ATOM 3423 O O . TYR A 1 419 ? 19.438 8.578 -4.652 1 96.25 419 TYR A O 1
ATOM 3431 N N . LEU A 1 420 ? 18.641 10.43 -5.605 1 94.75 420 LEU A N 1
ATOM 3432 C CA . LEU A 1 420 ? 17.469 9.758 -6.164 1 94.75 420 LEU A CA 1
ATOM 3433 C C . LEU A 1 420 ? 17.875 8.797 -7.281 1 94.75 420 LEU A C 1
ATOM 3435 O O . LEU A 1 420 ? 17.094 7.91 -7.652 1 94.75 420 LEU A O 1
ATOM 3439 N N . ASN A 1 421 ? 19.078 8.992 -7.82 1 92.5 421 ASN A N 1
ATOM 3440 C CA . ASN A 1 421 ? 19.562 8.141 -8.906 1 92.5 421 ASN A CA 1
ATOM 3441 C C . ASN A 1 421 ? 20.547 7.09 -8.406 1 92.5 421 ASN A C 1
ATOM 3443 O O . ASN A 1 421 ? 21.203 6.41 -9.203 1 92.5 421 ASN A O 1
ATOM 3447 N N . GLN A 1 422 ? 20.641 6.977 -7.082 1 92.88 422 GLN A N 1
ATOM 3448 C CA . GLN A 1 422 ? 21.531 5.98 -6.492 1 92.88 422 GLN A CA 1
ATOM 3449 C C . GLN A 1 422 ? 20.844 5.258 -5.336 1 92.88 422 GLN A C 1
ATOM 3451 O O . GLN A 1 422 ? 19.969 5.816 -4.68 1 92.88 422 GLN A O 1
ATOM 3456 N N . MET A 1 423 ? 21.219 3.963 -5.195 1 92.5 423 MET A N 1
ATOM 3457 C CA . MET A 1 423 ? 20.75 3.236 -4.02 1 92.5 423 MET A CA 1
ATOM 3458 C C . MET A 1 423 ? 21.266 3.881 -2.74 1 92.5 423 MET A C 1
ATOM 3460 O O . MET A 1 423 ? 22.375 4.445 -2.729 1 92.5 423 MET A O 1
ATOM 3464 N N . PRO A 1 424 ? 20.516 3.996 -1.648 1 94.81 424 PRO A N 1
ATOM 3465 C CA . PRO A 1 424 ? 19.281 3.246 -1.5 1 94.81 424 PRO A CA 1
ATOM 3466 C C . PRO A 1 424 ? 18.047 4.051 -1.927 1 94.81 424 PRO A C 1
ATOM 3468 O O . PRO A 1 424 ? 16.969 3.486 -2.096 1 94.81 424 PRO A O 1
ATOM 3471 N N . ASP A 1 425 ? 18.156 5.34 -2.133 1 94.69 425 ASP A N 1
ATOM 3472 C CA . ASP A 1 425 ? 17 6.199 -2.336 1 94.69 425 ASP A CA 1
ATOM 3473 C C . ASP A 1 425 ? 16.312 5.891 -3.664 1 94.69 425 ASP A C 1
ATOM 3475 O O . ASP A 1 425 ? 15.086 6.012 -3.781 1 94.69 425 ASP A O 1
ATOM 3479 N N . GLN A 1 426 ? 17.047 5.414 -4.578 1 92.44 426 GLN A N 1
ATOM 3480 C CA . GLN A 1 426 ? 16.531 5.102 -5.906 1 92.44 426 GLN A CA 1
ATOM 3481 C C . GLN A 1 426 ? 15.438 4.043 -5.828 1 92.44 426 GLN A C 1
ATOM 3483 O O . GLN A 1 426 ? 14.445 4.113 -6.555 1 92.44 426 GLN A O 1
ATOM 3488 N N . MET A 1 427 ? 15.555 3.082 -4.965 1 89.88 427 MET A N 1
ATOM 3489 C CA . MET A 1 427 ? 14.617 1.975 -4.809 1 89.88 427 MET A CA 1
ATOM 3490 C C . MET A 1 427 ? 13.258 2.475 -4.328 1 89.88 427 MET A C 1
ATOM 3492 O O . MET A 1 427 ? 12.234 1.849 -4.594 1 89.88 427 MET A O 1
ATOM 3496 N N . TYR A 1 428 ? 13.25 3.643 -3.66 1 90.5 428 TYR A N 1
ATOM 3497 C CA . TYR A 1 428 ? 12.031 4.117 -3.012 1 90.5 428 TYR A CA 1
ATOM 3498 C C . TYR A 1 428 ? 11.555 5.422 -3.637 1 90.5 428 TYR A C 1
ATOM 3500 O O . TYR A 1 428 ? 10.664 6.086 -3.098 1 90.5 428 TYR A O 1
ATOM 3508 N N . ALA A 1 429 ? 12.211 5.832 -4.758 1 91.75 429 ALA A N 1
ATOM 3509 C CA . ALA A 1 429 ? 11.781 7.047 -5.445 1 91.75 429 ALA A CA 1
ATOM 3510 C C . ALA A 1 429 ? 10.367 6.891 -6 1 91.75 429 ALA A C 1
ATOM 3512 O O . ALA A 1 429 ? 10.094 5.957 -6.754 1 91.75 429 ALA A O 1
ATOM 3513 N N . PRO A 1 430 ? 9.461 7.828 -5.676 1 89.69 430 PRO A N 1
ATOM 3514 C CA . PRO A 1 430 ? 8.062 7.652 -6.082 1 89.69 430 PRO A CA 1
ATOM 3515 C C . PRO A 1 430 ? 7.82 8.07 -7.531 1 89.69 430 PRO A C 1
ATOM 3517 O O . PRO A 1 430 ? 6.754 7.785 -8.086 1 89.69 430 PRO A O 1
ATOM 3520 N N . LEU A 1 431 ? 8.797 8.742 -8.219 1 92.12 431 LEU A N 1
ATOM 3521 C CA . LEU A 1 431 ? 8.609 9.273 -9.562 1 92.12 431 LEU A CA 1
ATOM 3522 C C . LEU A 1 431 ? 9.664 8.727 -10.516 1 92.12 431 LEU A C 1
ATOM 3524 O O . LEU A 1 431 ? 10.812 8.516 -10.117 1 92.12 431 LEU A O 1
ATOM 3528 N N . THR A 1 432 ? 9.203 8.531 -11.758 1 88.5 432 THR A N 1
ATOM 3529 C CA . THR A 1 432 ? 10.188 8.352 -12.82 1 88.5 432 THR A CA 1
ATOM 3530 C C . THR A 1 432 ? 10.922 9.656 -13.102 1 88.5 432 THR A C 1
ATOM 3532 O O . THR A 1 432 ? 10.484 10.727 -12.68 1 88.5 432 THR A O 1
ATOM 3535 N N . GLU A 1 433 ? 11.977 9.547 -13.82 1 89.12 433 GLU A N 1
ATOM 3536 C CA . GLU A 1 433 ? 12.75 10.734 -14.164 1 89.12 433 GLU A CA 1
ATOM 3537 C C . GLU A 1 433 ? 11.906 11.727 -14.953 1 89.12 433 GLU A C 1
ATOM 3539 O O . GLU A 1 433 ? 11.977 12.938 -14.719 1 89.12 433 GLU A O 1
ATOM 3544 N N . ALA A 1 434 ? 11.094 11.219 -15.883 1 90.69 434 ALA A N 1
ATOM 3545 C CA . ALA A 1 434 ? 10.266 12.078 -16.719 1 90.69 434 ALA A CA 1
ATOM 3546 C C . ALA A 1 434 ? 9.234 12.828 -15.883 1 90.69 434 ALA A C 1
ATOM 3548 O O . ALA A 1 434 ? 9.016 14.023 -16.062 1 90.69 434 ALA A O 1
ATOM 3549 N N . LYS A 1 435 ? 8.531 12.148 -14.984 1 92.94 435 LYS A N 1
ATOM 3550 C CA . LYS A 1 435 ? 7.551 12.773 -14.109 1 92.94 435 LYS A CA 1
ATOM 3551 C C . LYS A 1 435 ? 8.211 13.781 -13.164 1 92.94 435 LYS A C 1
ATOM 3553 O O . LYS A 1 435 ? 7.641 14.828 -12.875 1 92.94 435 LYS A O 1
ATOM 3558 N N . TYR A 1 436 ? 9.445 13.438 -12.734 1 95.56 436 TYR A N 1
ATOM 3559 C CA . TYR A 1 436 ? 10.211 14.336 -11.875 1 95.56 436 TYR A CA 1
ATOM 3560 C C . TYR A 1 436 ? 10.438 15.68 -12.555 1 95.56 436 TYR A C 1
ATOM 3562 O O . TYR A 1 436 ? 10.195 16.734 -11.961 1 95.56 436 TYR A O 1
ATOM 3570 N N . GLU A 1 437 ? 10.836 15.664 -13.797 1 96.31 437 GLU A N 1
ATOM 3571 C CA . GLU A 1 437 ? 11.133 16.891 -14.539 1 96.31 437 GLU A CA 1
ATOM 3572 C C . GLU A 1 437 ? 9.875 17.734 -14.75 1 96.31 437 GLU A C 1
ATOM 3574 O O . GLU A 1 437 ? 9.914 18.953 -14.633 1 96.31 437 GLU A O 1
ATOM 3579 N N . THR A 1 438 ? 8.82 17.031 -15.031 1 96.56 438 THR A N 1
ATOM 3580 C CA . THR A 1 438 ? 7.543 17.719 -15.242 1 96.56 438 THR A CA 1
ATOM 3581 C C . THR A 1 438 ? 7.105 18.453 -13.977 1 96.56 438 THR A C 1
ATOM 3583 O O . THR A 1 438 ? 6.707 19.609 -14.031 1 96.56 438 THR A O 1
ATOM 3586 N N . ILE A 1 439 ? 7.238 17.797 -12.898 1 96.88 439 ILE A N 1
ATOM 3587 C CA . ILE A 1 439 ? 6.785 18.344 -11.625 1 96.88 439 ILE A CA 1
ATOM 3588 C C . ILE A 1 439 ? 7.715 19.484 -11.188 1 96.88 439 ILE A C 1
ATOM 3590 O O . ILE A 1 439 ? 7.254 20.547 -10.797 1 96.88 439 ILE A O 1
ATOM 3594 N N . ALA A 1 440 ? 9.039 19.281 -11.32 1 97.44 440 ALA A N 1
ATOM 3595 C CA . ALA A 1 440 ? 10.008 20.297 -10.938 1 97.44 440 ALA A CA 1
ATOM 3596 C C . ALA A 1 440 ? 9.766 21.594 -11.703 1 97.44 440 ALA A C 1
ATOM 3598 O O . ALA A 1 440 ? 9.883 22.688 -11.133 1 97.44 440 ALA A O 1
ATOM 3599 N N . SER A 1 441 ? 9.352 21.484 -12.906 1 97.25 441 SER A N 1
ATOM 3600 C CA . SER A 1 441 ? 9.148 22.641 -13.766 1 97.25 441 SER A CA 1
ATOM 3601 C C . SER A 1 441 ? 7.828 23.344 -13.453 1 97.25 441 SER A C 1
ATOM 3603 O O . SER A 1 441 ? 7.664 24.531 -13.734 1 97.25 441 SER A O 1
ATOM 3605 N N . ALA A 1 442 ? 6.895 22.609 -12.883 1 97.75 442 ALA A N 1
ATOM 3606 C CA . ALA A 1 442 ? 5.547 23.141 -12.672 1 97.75 442 ALA A CA 1
ATOM 3607 C C . ALA A 1 442 ? 5.434 23.828 -11.312 1 97.75 442 ALA A C 1
ATOM 3609 O O . ALA A 1 442 ? 4.59 24.703 -11.125 1 97.75 442 ALA A O 1
ATOM 3610 N N . ILE A 1 443 ? 6.289 23.547 -10.359 1 98.06 443 ILE A N 1
ATOM 3611 C CA . ILE A 1 443 ? 6.168 23.953 -8.961 1 98.06 443 ILE A CA 1
ATOM 3612 C C . ILE A 1 443 ? 6.137 25.484 -8.867 1 98.06 443 ILE A C 1
ATOM 3614 O O . ILE A 1 443 ? 5.289 26.047 -8.18 1 98.06 443 ILE A O 1
ATOM 3618 N N . PRO A 1 444 ? 6.961 26.281 -9.625 1 98.31 444 PRO A N 1
ATOM 3619 C CA . PRO A 1 444 ? 6.961 27.734 -9.492 1 98.31 444 PRO A CA 1
ATOM 3620 C C . PRO A 1 444 ? 5.617 28.359 -9.859 1 98.31 444 PRO A C 1
ATOM 3622 O O . PRO A 1 444 ? 5.254 29.422 -9.32 1 98.31 444 PRO A O 1
ATOM 3625 N N . SER A 1 445 ? 4.844 27.688 -10.625 1 97.81 445 SER A N 1
ATOM 3626 C CA . SER A 1 445 ? 3.572 28.234 -11.078 1 97.81 445 SER A CA 1
ATOM 3627 C C . SER A 1 445 ? 2.453 27.953 -10.086 1 97.81 445 SER A C 1
ATOM 3629 O O . SER A 1 445 ? 1.35 28.484 -10.219 1 97.81 445 SER A O 1
ATOM 3631 N N . GLU A 1 446 ? 2.721 27.141 -9.102 1 97.69 446 GLU A N 1
ATOM 3632 C CA . GLU A 1 446 ? 1.668 26.766 -8.164 1 97.69 446 GLU A CA 1
ATOM 3633 C C . GLU A 1 446 ? 1.256 27.938 -7.293 1 97.69 446 GLU A C 1
ATOM 3635 O O . GLU A 1 446 ? 0.127 27.984 -6.801 1 97.69 446 GLU A O 1
ATOM 3640 N N . VAL A 1 447 ? 2.141 28.938 -7.105 1 98.56 447 VAL A N 1
ATOM 3641 C CA . VAL A 1 447 ? 1.81 30.125 -6.32 1 98.56 447 VAL A CA 1
ATOM 3642 C C . VAL A 1 447 ? 0.631 30.859 -6.957 1 98.56 447 VAL A C 1
ATOM 3644 O O . VAL A 1 447 ? -0.338 31.188 -6.273 1 98.56 447 VAL A O 1
ATOM 3647 N N . GLU A 1 448 ? 0.719 31.047 -8.25 1 98.38 448 GLU A N 1
ATOM 3648 C CA . GLU A 1 448 ? -0.358 31.734 -8.953 1 98.38 448 GLU A CA 1
ATOM 3649 C C . GLU A 1 448 ? -1.63 30.891 -8.984 1 98.38 448 GLU A C 1
ATOM 3651 O O . GLU A 1 448 ? -2.738 31.438 -8.906 1 98.38 448 GLU A O 1
ATOM 3656 N N . GLN A 1 449 ? -1.447 29.594 -9.164 1 97.19 449 GLN A N 1
ATOM 3657 C CA . GLN A 1 449 ? -2.602 28.703 -9.117 1 97.19 449 GLN A CA 1
ATOM 3658 C C . GLN A 1 449 ? -3.33 28.828 -7.781 1 97.19 449 GLN A C 1
ATOM 3660 O O . GLN A 1 449 ? -4.559 28.922 -7.742 1 97.19 449 GLN A O 1
ATOM 3665 N N . ASN A 1 450 ? -2.604 28.828 -6.727 1 98.19 450 ASN A N 1
ATOM 3666 C CA . ASN A 1 450 ? -3.186 28.922 -5.395 1 98.19 450 ASN A CA 1
ATOM 3667 C C . ASN A 1 450 ? -3.799 30.312 -5.156 1 98.19 450 ASN A C 1
ATOM 3669 O O . ASN A 1 450 ? -4.805 30.438 -4.453 1 98.19 450 ASN A O 1
ATOM 3673 N N . TYR A 1 451 ? -3.191 31.344 -5.75 1 98.62 451 TYR A N 1
ATOM 3674 C CA . TYR A 1 451 ? -3.76 32.688 -5.66 1 98.62 451 TYR A CA 1
ATOM 3675 C C . TYR A 1 451 ? -5.137 32.719 -6.312 1 98.62 451 TYR A C 1
ATOM 3677 O O . TYR A 1 451 ? -6.07 33.312 -5.766 1 98.62 451 TYR A O 1
ATOM 3685 N N . GLU A 1 452 ? -5.262 32.125 -7.43 1 98.31 452 GLU A N 1
ATOM 3686 C CA . GLU A 1 452 ? -6.551 32.094 -8.117 1 98.31 452 GLU A CA 1
ATOM 3687 C C . GLU A 1 452 ? -7.594 31.344 -7.293 1 98.31 452 GLU A C 1
ATOM 3689 O O . GLU A 1 452 ? -8.75 31.766 -7.219 1 98.31 452 GLU A O 1
ATOM 3694 N N . LEU A 1 453 ? -7.191 30.281 -6.727 1 97.56 453 LEU A N 1
ATOM 3695 C CA . LEU A 1 453 ? -8.086 29.516 -5.867 1 97.56 453 LEU A CA 1
ATOM 3696 C C . LEU A 1 453 ? -8.516 30.328 -4.656 1 97.56 453 LEU A C 1
ATOM 3698 O O . LEU A 1 453 ? -9.648 30.234 -4.195 1 97.56 453 LEU A O 1
ATOM 3702 N N . TYR A 1 454 ? -7.574 31.141 -4.145 1 98.12 454 TYR A N 1
ATOM 3703 C CA . TYR A 1 454 ? -7.887 32.031 -3.049 1 98.12 454 TYR A CA 1
ATOM 3704 C C . TYR A 1 454 ? -8.977 33.031 -3.449 1 98.12 454 TYR A C 1
ATOM 3706 O O . TYR A 1 454 ? -9.977 33.188 -2.746 1 98.12 454 TYR A O 1
ATOM 3714 N N . LYS A 1 455 ? -8.797 33.625 -4.574 1 98.19 455 LYS A N 1
ATOM 3715 C CA . LYS A 1 455 ? -9.781 34.594 -5.062 1 98.19 455 LYS A CA 1
ATOM 3716 C C . LYS A 1 455 ? -11.148 33.938 -5.238 1 98.19 455 LYS A C 1
ATOM 3718 O O . LYS A 1 455 ? -12.172 34.5 -4.844 1 98.19 455 LYS A O 1
ATOM 3723 N N . GLU A 1 456 ? -11.148 32.75 -5.73 1 97.5 456 GLU A N 1
ATOM 3724 C CA . GLU A 1 456 ? -12.391 32.031 -5.941 1 97.5 456 GLU A CA 1
ATOM 3725 C C . GLU A 1 456 ? -13.07 31.703 -4.613 1 97.5 456 GLU A C 1
ATOM 3727 O O . GLU A 1 456 ? -14.297 31.766 -4.504 1 97.5 456 GLU A O 1
ATOM 3732 N N . SER A 1 457 ? -12.281 31.344 -3.656 1 97.81 457 SER A N 1
ATOM 3733 C CA . SER A 1 457 ? -12.836 30.938 -2.367 1 97.81 457 SER A CA 1
ATOM 3734 C C . SER A 1 457 ? -13.547 32.094 -1.68 1 97.81 457 SER A C 1
ATOM 3736 O O . SER A 1 457 ? -14.469 31.891 -0.887 1 97.81 457 SER A O 1
ATOM 3738 N N . LEU A 1 458 ? -13.164 33.344 -1.966 1 97.88 458 LEU A N 1
ATOM 3739 C CA . LEU A 1 458 ? -13.789 34.531 -1.384 1 97.88 458 LEU A CA 1
ATOM 3740 C C . LEU A 1 458 ? -15.18 34.75 -1.973 1 97.88 458 LEU A C 1
ATOM 3742 O O . LEU A 1 458 ? -16.031 35.375 -1.35 1 97.88 458 LEU A O 1
ATOM 3746 N N . GLU A 1 459 ? -15.398 34.156 -3.166 1 97.69 459 GLU A N 1
ATOM 3747 C CA . GLU A 1 459 ? -16.656 34.375 -3.871 1 97.69 459 GLU A CA 1
ATOM 3748 C C . GLU A 1 459 ? -17.656 33.25 -3.598 1 97.69 459 GLU A C 1
ATOM 3750 O O . GLU A 1 459 ? -18.844 33.406 -3.838 1 97.69 459 GLU A O 1
ATOM 3755 N N . LYS A 1 460 ? -17.188 32.125 -3.109 1 97.88 460 LYS A N 1
ATOM 3756 C CA . LYS A 1 460 ? -18.016 30.969 -2.807 1 97.88 460 LYS A CA 1
ATOM 3757 C C . LYS A 1 460 ? -18.594 31.062 -1.395 1 97.88 460 LYS A C 1
ATOM 3759 O O . LYS A 1 460 ? -18 31.703 -0.522 1 97.88 460 LYS A O 1
ATOM 3764 N N . PRO A 1 461 ? -19.75 30.391 -1.162 1 98.38 461 PRO A N 1
ATOM 3765 C CA . PRO A 1 461 ? -20.141 30.188 0.237 1 98.38 461 PRO A CA 1
ATOM 3766 C C . PRO A 1 461 ? -19.094 29.391 1.025 1 98.38 461 PRO A C 1
ATOM 3768 O O . PRO A 1 461 ? -18.266 28.688 0.435 1 98.38 461 PRO A O 1
ATOM 3771 N N . MET A 1 462 ? -19.109 29.562 2.291 1 98.69 462 MET A N 1
ATOM 3772 C CA . MET A 1 462 ? -18.203 28.781 3.127 1 98.69 462 MET A CA 1
ATOM 3773 C C . MET A 1 462 ? -18.766 27.375 3.387 1 98.69 462 MET A C 1
ATOM 3775 O O . MET A 1 462 ? -19.969 27.188 3.35 1 98.69 462 MET A O 1
ATOM 3779 N N . PRO A 1 463 ? -17.891 26.375 3.527 1 98.44 463 PRO A N 1
ATOM 3780 C CA . PRO A 1 463 ? -18.375 25.016 3.799 1 98.44 463 PRO A CA 1
ATOM 3781 C C . PRO A 1 463 ? -19.031 24.891 5.168 1 98.44 463 PRO A C 1
ATOM 3783 O O . PRO A 1 463 ? -18.906 25.781 6.004 1 98.44 463 PRO A O 1
ATOM 3786 N N . PHE A 1 464 ? -19.781 23.891 5.391 1 98.38 464 PHE A N 1
ATOM 3787 C CA . PHE A 1 464 ? -20.594 23.625 6.574 1 98.38 464 PHE A CA 1
ATOM 3788 C C . PHE A 1 464 ? -20.688 22.125 6.836 1 98.38 464 PHE A C 1
ATOM 3790 O O . PHE A 1 464 ? -20.281 21.312 5.992 1 98.38 464 PHE A O 1
ATOM 3797 N N . TYR A 1 465 ? -21.172 21.703 7.98 1 97.69 465 TYR A N 1
ATOM 3798 C CA . TYR A 1 465 ? -21.281 20.281 8.297 1 97.69 465 TYR A CA 1
ATOM 3799 C C . TYR A 1 465 ? -22.719 19.797 8.164 1 97.69 465 TYR A C 1
ATOM 3801 O O . TYR A 1 465 ? -23.656 20.531 8.492 1 97.69 465 TYR A O 1
ATOM 3809 N N . ILE A 1 466 ? -22.812 18.547 7.734 1 98.19 466 ILE A N 1
ATOM 3810 C CA . ILE A 1 466 ? -24.094 17.859 7.691 1 98.19 466 ILE A CA 1
ATOM 3811 C C . ILE A 1 466 ? -24.328 17.125 9.008 1 98.19 466 ILE A C 1
ATOM 3813 O O . ILE A 1 466 ? -23.469 16.375 9.469 1 98.19 466 ILE A O 1
ATOM 3817 N N . GLY A 1 467 ? -25.469 17.375 9.625 1 97.69 467 GLY A N 1
ATOM 3818 C CA . GLY A 1 467 ? -25.812 16.641 10.828 1 97.69 467 GLY A CA 1
ATOM 3819 C C . GLY A 1 467 ? -26.141 15.188 10.57 1 97.69 467 GLY A C 1
ATOM 3820 O O . GLY A 1 467 ? -26.406 14.805 9.43 1 97.69 467 GLY A O 1
ATOM 3821 N N . LYS A 1 468 ? -26.062 14.359 11.594 1 96.12 468 LYS A N 1
ATOM 3822 C CA . LYS A 1 468 ? -26.516 12.977 11.469 1 96.12 468 LYS A CA 1
ATOM 3823 C C . LYS A 1 468 ? -28.016 12.906 11.156 1 96.12 468 LYS A C 1
ATOM 3825 O O . LYS A 1 468 ? -28.828 13.484 11.867 1 96.12 468 LYS A O 1
ATOM 3830 N N . PRO A 1 469 ? -28.391 12.258 10.109 1 97.62 469 PRO A N 1
ATOM 3831 C CA . PRO A 1 469 ? -29.828 12.109 9.828 1 97.62 469 PRO A CA 1
ATOM 3832 C C . PRO A 1 469 ? -30.578 11.422 10.961 1 97.62 469 PRO A C 1
ATOM 3834 O O . PRO A 1 469 ? -30.031 10.555 11.641 1 97.62 469 PRO A O 1
ATOM 3837 N N . VAL A 1 470 ? -31.875 11.82 11.109 1 97.19 470 VAL A N 1
ATOM 3838 C CA . VAL A 1 470 ? -32.688 11.281 12.18 1 97.19 470 VAL A CA 1
ATOM 3839 C C . VAL A 1 470 ? -34.031 10.789 11.617 1 97.19 470 VAL A C 1
ATOM 3841 O O . VAL A 1 470 ? -34.594 11.422 10.727 1 97.19 470 VAL A O 1
ATOM 3844 N N . ILE A 1 471 ? -34.469 9.703 12.172 1 96.81 471 ILE A N 1
ATOM 3845 C CA . ILE A 1 471 ? -35.781 9.172 11.773 1 96.81 471 ILE A CA 1
ATOM 3846 C C . ILE A 1 471 ? -36.781 9.359 12.914 1 96.81 471 ILE A C 1
ATOM 3848 O O . ILE A 1 471 ? -36.5 8.984 14.055 1 96.81 471 ILE A O 1
ATOM 3852 N N . LYS A 1 472 ? -37.844 9.977 12.648 1 94.94 472 LYS A N 1
ATOM 3853 C CA . LYS A 1 472 ? -38.969 10.086 13.539 1 94.94 472 LYS A CA 1
ATOM 3854 C C . LYS A 1 472 ? -40.25 9.594 12.852 1 94.94 472 LYS A C 1
ATOM 3856 O O . LYS A 1 472 ? -40.812 10.273 11.984 1 94.94 472 LYS A O 1
ATOM 3861 N N . GLY A 1 473 ? -40.781 8.438 13.406 1 93.5 473 GLY A N 1
ATOM 3862 C CA . GLY A 1 473 ? -41.875 7.809 12.68 1 93.5 473 GLY A CA 1
ATOM 3863 C C . GLY A 1 473 ? -41.469 7.359 11.289 1 93.5 473 GLY A C 1
ATOM 3864 O O . GLY A 1 473 ? -40.5 6.602 11.117 1 93.5 473 GLY A O 1
ATOM 3865 N N . ASN A 1 474 ? -42.125 7.875 10.281 1 94.88 474 ASN A N 1
ATOM 3866 C CA . ASN A 1 474 ? -41.844 7.516 8.898 1 94.88 474 ASN A CA 1
ATOM 3867 C C . ASN A 1 474 ? -41.156 8.664 8.156 1 94.88 474 ASN A C 1
ATOM 3869 O O . ASN A 1 474 ? -41.25 8.75 6.934 1 94.88 474 ASN A O 1
ATOM 3873 N N . ILE A 1 475 ? -40.594 9.539 8.984 1 97.19 475 ILE A N 1
ATOM 3874 C CA . ILE A 1 475 ? -39.969 10.719 8.383 1 97.19 475 ILE A CA 1
ATOM 3875 C C . ILE A 1 475 ? -38.469 10.688 8.617 1 97.19 475 ILE A C 1
ATOM 3877 O O . ILE A 1 475 ? -38 10.516 9.75 1 97.19 475 ILE A O 1
ATOM 3881 N N . LEU A 1 476 ? -37.688 10.773 7.598 1 98.06 476 LEU A N 1
ATOM 3882 C CA . LEU A 1 476 ? -36.25 10.977 7.648 1 98.06 476 LEU A CA 1
ATOM 3883 C C . LEU A 1 476 ? -35.875 12.461 7.582 1 98.06 476 LEU A C 1
ATOM 3885 O O . LEU A 1 476 ? -36.219 13.133 6.602 1 98.06 476 LEU A O 1
ATOM 3889 N N . LYS A 1 477 ? -35.25 12.898 8.547 1 98.06 477 LYS A N 1
ATOM 3890 C CA . LYS A 1 477 ? -34.969 14.32 8.672 1 98.06 477 LYS A CA 1
ATOM 3891 C C . LYS A 1 477 ? -33.469 14.602 8.5 1 98.06 477 LYS A C 1
ATOM 3893 O O . LYS A 1 477 ? -32.625 13.891 9.062 1 98.06 477 LYS A O 1
ATOM 3898 N N . PHE A 1 478 ? -33.188 15.594 7.707 1 98.38 478 PHE A N 1
ATOM 3899 C CA . PHE A 1 478 ? -31.828 16.109 7.539 1 98.38 478 PHE A CA 1
ATOM 3900 C C . PHE A 1 478 ? -31.703 17.5 8.125 1 98.38 478 PHE A C 1
ATOM 3902 O O . PHE A 1 478 ? -32.625 18.328 8.008 1 98.38 478 PHE A O 1
ATOM 3909 N N . ASN A 1 479 ? -30.625 17.75 8.742 1 98.38 479 ASN A N 1
ATOM 3910 C CA . ASN A 1 479 ? -30.234 19.078 9.195 1 98.38 479 ASN A CA 1
ATOM 3911 C C . ASN A 1 479 ? -28.75 19.344 8.938 1 98.38 479 ASN A C 1
ATOM 3913 O O . ASN A 1 479 ? -27.953 18.406 8.867 1 98.38 479 ASN A O 1
ATOM 3917 N N . TRP A 1 480 ? -28.375 20.531 8.703 1 98.38 480 TRP A N 1
ATOM 3918 C CA . TRP A 1 480 ? -26.984 20.922 8.508 1 98.38 480 TRP A CA 1
ATOM 3919 C C . TRP A 1 480 ? -26.734 22.344 9.023 1 98.38 480 TRP A C 1
ATOM 3921 O O . TRP A 1 480 ? -27.688 23.062 9.336 1 98.38 480 TRP A O 1
ATOM 3931 N N . ASP A 1 481 ? -25.5 22.75 9.188 1 97.94 481 ASP A N 1
ATOM 3932 C CA . ASP A 1 481 ? -25.141 24.094 9.625 1 97.94 481 ASP A CA 1
ATOM 3933 C C . ASP A 1 481 ? -25.359 25.109 8.5 1 97.94 481 ASP A C 1
ATOM 3935 O O . ASP A 1 481 ? -25.297 24.766 7.32 1 97.94 481 ASP A O 1
ATOM 3939 N N . ALA A 1 482 ? -25.594 26.297 8.875 1 97.62 482 ALA A N 1
ATOM 3940 C CA . ALA A 1 482 ? -25.734 27.359 7.871 1 97.62 482 ALA A CA 1
ATOM 3941 C C . ALA A 1 482 ? -24.375 27.703 7.254 1 97.62 482 ALA A C 1
ATOM 3943 O O . ALA A 1 482 ? -23.375 27.766 7.957 1 97.62 482 ALA A O 1
ATOM 3944 N N . SER A 1 483 ? -24.422 27.875 6 1 98.12 483 SER A N 1
ATOM 3945 C CA . SER A 1 483 ? -23.25 28.406 5.305 1 98.12 483 SER A CA 1
ATOM 3946 C C . SER A 1 483 ? -23.141 29.906 5.488 1 98.12 483 SER A C 1
ATOM 3948 O O . SER A 1 483 ? -23.953 30.531 6.168 1 98.12 483 SER A O 1
ATOM 3950 N N . TYR A 1 484 ? -22.016 30.438 5.016 1 98.06 484 TYR A N 1
ATOM 3951 C CA . TYR A 1 484 ? -21.703 31.859 5.176 1 98.06 484 TYR A CA 1
ATOM 3952 C C . TYR A 1 484 ? -21.203 32.469 3.869 1 98.06 484 TYR A C 1
ATOM 3954 O O . TYR A 1 484 ? -20.484 31.812 3.115 1 98.06 484 TYR A O 1
ATOM 3962 N N . ASP A 1 485 ? -21.672 33.625 3.57 1 97.81 485 ASP A N 1
ATOM 3963 C CA . ASP A 1 485 ? -21.219 34.375 2.396 1 97.81 485 ASP A CA 1
ATOM 3964 C C . ASP A 1 485 ? -20.625 35.719 2.795 1 97.81 485 ASP A C 1
ATOM 3966 O O . ASP A 1 485 ? -21.281 36.531 3.463 1 97.81 485 ASP A O 1
ATOM 3970 N N . PHE A 1 486 ? -19.406 36.031 2.373 1 97.31 486 PHE A N 1
ATOM 3971 C CA . PHE A 1 486 ? -18.688 37.219 2.801 1 97.31 486 PHE A CA 1
ATOM 3972 C C . PHE A 1 486 ? -19.359 38.5 2.275 1 97.31 486 PHE A C 1
ATOM 3974 O O . PHE A 1 486 ? -19.219 39.562 2.861 1 97.31 486 PHE A O 1
ATOM 3981 N N . ASP A 1 487 ? -20.188 38.438 1.212 1 96 487 ASP A N 1
ATOM 3982 C CA . ASP A 1 487 ? -20.875 39.594 0.617 1 96 487 ASP A CA 1
ATOM 3983 C C . ASP A 1 487 ? -22.344 39.625 1.029 1 96 487 ASP A C 1
ATOM 3985 O O . ASP A 1 487 ? -23.141 40.344 0.421 1 96 487 ASP A O 1
ATOM 3989 N N . ALA A 1 488 ? -22.703 38.75 1.893 1 95.81 488 ALA A N 1
ATOM 3990 C CA . ALA A 1 488 ? -24.062 38.688 2.434 1 95.81 488 ALA A CA 1
ATOM 3991 C C . ALA A 1 488 ? -25.078 38.344 1.343 1 95.81 488 ALA A C 1
ATOM 3993 O O . ALA A 1 488 ? -26.188 38.875 1.328 1 95.81 488 ALA A O 1
ATOM 3994 N N . GLU A 1 489 ? -24.625 37.562 0.464 1 97.06 489 GLU A N 1
ATOM 3995 C CA . GLU A 1 489 ? -25.562 37.062 -0.54 1 97.06 489 GLU A CA 1
ATOM 3996 C C . GLU A 1 489 ? -26.484 36 0.05 1 97.06 489 GLU A C 1
ATOM 3998 O O . GLU A 1 489 ? -26.125 35.312 0.996 1 97.06 489 GLU A O 1
ATOM 4003 N N . THR A 1 490 ? -27.672 35.969 -0.565 1 98 490 THR A N 1
ATOM 4004 C CA . THR A 1 490 ? -28.594 34.906 -0.169 1 98 490 THR A CA 1
ATOM 4005 C C . THR A 1 490 ? -28.031 33.531 -0.562 1 98 490 THR A C 1
ATOM 4007 O O . THR A 1 490 ? -27.531 33.344 -1.67 1 98 490 THR A O 1
ATOM 4010 N N . ILE A 1 491 ? -28.141 32.625 0.371 1 98.5 491 ILE A N 1
ATOM 4011 C CA . ILE A 1 491 ? -27.656 31.25 0.137 1 98.5 491 ILE A CA 1
ATOM 4012 C C . ILE A 1 491 ? -28.844 30.297 0.102 1 98.5 491 ILE A C 1
ATOM 4014 O O . ILE A 1 491 ? -29.766 30.391 0.929 1 98.5 491 ILE A O 1
ATOM 4018 N N . THR A 1 492 ? -28.922 29.484 -0.856 1 98.69 492 THR A N 1
ATOM 4019 C CA . THR A 1 492 ? -29.859 28.375 -0.926 1 98.69 492 THR A CA 1
ATOM 4020 C C . THR A 1 492 ? -29.125 27.031 -1.001 1 98.69 492 THR A C 1
ATOM 4022 O O . THR A 1 492 ? -27.938 27 -1.303 1 98.69 492 THR A O 1
ATOM 4025 N N . TYR A 1 493 ? -29.844 26 -0.62 1 98.75 493 TYR A N 1
ATOM 4026 C CA . TYR A 1 493 ? -29.203 24.688 -0.559 1 98.75 493 TYR A CA 1
ATOM 4027 C C . TYR A 1 493 ? -29.906 23.703 -1.487 1 98.75 493 TYR A C 1
ATOM 4029 O O . TYR A 1 493 ? -31.094 23.828 -1.759 1 98.75 493 TYR A O 1
ATOM 4037 N N . THR A 1 494 ? -29.156 22.797 -2 1 98.69 494 THR A N 1
ATOM 4038 C CA . THR A 1 494 ? -29.641 21.594 -2.686 1 98.69 494 THR A CA 1
ATOM 4039 C C . THR A 1 494 ? -29.312 20.344 -1.879 1 98.69 494 THR A C 1
ATOM 4041 O O . THR A 1 494 ? -28.172 20.141 -1.477 1 98.69 494 THR A O 1
ATOM 4044 N N . VAL A 1 495 ? -30.328 19.562 -1.594 1 98.62 495 VAL A N 1
ATOM 4045 C CA . VAL A 1 495 ? -30.156 18.312 -0.868 1 98.62 495 VAL A CA 1
ATOM 4046 C C . VAL A 1 495 ? -30.5 17.141 -1.784 1 98.62 495 VAL A C 1
ATOM 4048 O O . VAL A 1 495 ? -31.531 17.141 -2.447 1 98.62 495 VAL A O 1
ATOM 4051 N N . GLU A 1 496 ? -29.578 16.172 -1.853 1 98.62 496 GLU A N 1
ATOM 4052 C CA . GLU A 1 496 ? -29.781 14.938 -2.605 1 98.62 496 GLU A CA 1
ATOM 4053 C C . GLU A 1 496 ? -29.516 13.703 -1.741 1 98.62 496 GLU A C 1
ATOM 4055 O O . GLU A 1 496 ? -28.547 13.664 -0.993 1 98.62 496 GLU A O 1
ATOM 4060 N N . LEU A 1 497 ? -30.422 12.82 -1.726 1 98.38 497 LEU A N 1
ATOM 4061 C CA . LEU A 1 497 ? -30.281 11.508 -1.109 1 98.38 497 LEU A CA 1
ATOM 4062 C C . LEU A 1 497 ? -30.156 10.414 -2.172 1 98.38 497 LEU A C 1
ATOM 4064 O O . LEU A 1 497 ? -31.016 10.32 -3.062 1 98.38 497 LEU A O 1
ATOM 4068 N N . ALA A 1 498 ? -29.125 9.633 -2.113 1 97.75 498 ALA A N 1
ATOM 4069 C CA . ALA A 1 498 ? -28.891 8.617 -3.139 1 97.75 498 ALA A CA 1
ATOM 4070 C C . ALA A 1 498 ? -28.531 7.273 -2.508 1 97.75 498 ALA A C 1
ATOM 4072 O O . ALA A 1 498 ? -28.172 7.211 -1.328 1 97.75 498 ALA A O 1
ATOM 4073 N N . LYS A 1 499 ? -28.625 6.227 -3.297 1 94.81 499 LYS A N 1
ATOM 4074 C CA . LYS A 1 499 ? -28.281 4.871 -2.869 1 94.81 499 LYS A CA 1
ATOM 4075 C C . LYS A 1 499 ? -26.844 4.539 -3.221 1 94.81 499 LYS A C 1
ATOM 4077 O O . LYS A 1 499 ? -26.344 3.467 -2.867 1 94.81 499 LYS A O 1
ATOM 4082 N N . ASP A 1 500 ? -26.188 5.496 -3.877 1 93.75 500 ASP A N 1
ATOM 4083 C CA . ASP A 1 500 ? -24.797 5.305 -4.273 1 93.75 500 ASP A CA 1
ATOM 4084 C C . ASP A 1 500 ? -24 6.609 -4.168 1 93.75 500 ASP A C 1
ATOM 4086 O O . ASP A 1 500 ? -24.578 7.695 -4.305 1 93.75 500 ASP A O 1
ATOM 4090 N N . TYR A 1 501 ? -22.656 6.543 -4.031 1 92.5 501 TYR A N 1
ATOM 4091 C CA . TYR A 1 501 ? -21.859 7.723 -3.709 1 92.5 501 TYR A CA 1
ATOM 4092 C C . TYR A 1 501 ? -21.656 8.594 -4.941 1 92.5 501 TYR A C 1
ATOM 4094 O O . TYR A 1 501 ? -21.25 9.75 -4.828 1 92.5 501 TYR A O 1
ATOM 4102 N N . LYS A 1 502 ? -21.984 8.039 -6.172 1 94 502 LYS A N 1
ATOM 4103 C CA . LYS A 1 502 ? -21.875 8.828 -7.395 1 94 502 LYS A CA 1
ATOM 4104 C C . LYS A 1 502 ? -23.172 9.547 -7.711 1 94 502 LYS A C 1
ATOM 4106 O O . LYS A 1 502 ? -23.25 10.352 -8.641 1 94 502 LYS A O 1
ATOM 4111 N N . PHE A 1 503 ? -24.219 9.242 -6.953 1 96.31 503 PHE A N 1
ATOM 4112 C CA . PHE A 1 503 ? -25.547 9.844 -7.07 1 96.31 503 PHE A CA 1
ATOM 4113 C C . PHE A 1 503 ? -26.172 9.531 -8.43 1 96.31 503 PHE A C 1
ATOM 4115 O O . PHE A 1 503 ? -26.75 10.406 -9.062 1 96.31 503 PHE A O 1
ATOM 4122 N N . ASN A 1 504 ? -25.938 8.328 -8.906 1 94 504 ASN A N 1
ATOM 4123 C CA . ASN A 1 504 ? -26.609 7.832 -10.102 1 94 504 ASN A CA 1
ATOM 4124 C C . ASN A 1 504 ? -28.062 7.445 -9.812 1 94 504 ASN A C 1
ATOM 4126 O O . ASN A 1 504 ? -28.922 7.523 -10.688 1 94 504 ASN A O 1
ATOM 4130 N N . GLU A 1 505 ? -28.266 7 -8.57 1 94.31 505 GLU A N 1
ATOM 4131 C CA . GLU A 1 505 ? -29.609 6.602 -8.133 1 94.31 505 GLU A CA 1
ATOM 4132 C C . GLU A 1 505 ? -30.109 7.516 -7.02 1 94.31 505 GLU A C 1
ATOM 4134 O O . GLU A 1 505 ? -30.188 7.109 -5.859 1 94.31 505 GLU A O 1
ATOM 4139 N N . ILE A 1 506 ? -30.688 8.625 -7.418 1 97.19 506 ILE A N 1
ATOM 4140 C CA . ILE A 1 506 ? -31.203 9.609 -6.473 1 97.19 506 ILE A CA 1
ATOM 4141 C C . ILE A 1 506 ? -32.625 9.242 -6.066 1 97.19 506 ILE A C 1
ATOM 4143 O O . ILE A 1 506 ? -33.469 8.977 -6.926 1 97.19 506 ILE A O 1
ATOM 4147 N N . VAL A 1 507 ? -32.906 9.25 -4.738 1 96.69 507 VAL A N 1
ATOM 4148 C CA . VAL A 1 507 ? -34.219 8.852 -4.273 1 96.69 507 VAL A CA 1
ATOM 4149 C C . VAL A 1 507 ? -34.969 10.062 -3.723 1 96.69 507 VAL A C 1
ATOM 4151 O O . VAL A 1 507 ? -36.188 10.023 -3.537 1 96.69 507 VAL A O 1
ATOM 4154 N N . PHE A 1 508 ? -34.281 11.07 -3.424 1 97.69 508 PHE A N 1
ATOM 4155 C CA . PHE A 1 508 ? -34.844 12.32 -2.953 1 97.69 508 PHE A CA 1
ATOM 4156 C C . PHE A 1 508 ? -34 13.508 -3.371 1 97.69 508 PHE A C 1
ATOM 4158 O O . PHE A 1 508 ? -32.781 13.438 -3.328 1 97.69 508 PHE A O 1
ATOM 4165 N N . ARG A 1 509 ? -34.562 14.57 -3.898 1 98.19 509 ARG A N 1
ATOM 4166 C CA . ARG A 1 509 ? -33.875 15.82 -4.219 1 98.19 509 ARG A CA 1
ATOM 4167 C C . ARG A 1 509 ? -34.781 17.016 -3.912 1 98.19 509 ARG A C 1
ATOM 4169 O O . ARG A 1 509 ? -35.969 17 -4.176 1 98.19 509 ARG A O 1
ATOM 4176 N N . LYS A 1 510 ? -34.25 17.953 -3.344 1 98.12 510 LYS A N 1
ATOM 4177 C CA . LYS A 1 510 ? -34.906 19.25 -3.109 1 98.12 510 LYS A CA 1
ATOM 4178 C C . LYS A 1 510 ? -33.938 20.406 -3.354 1 98.12 510 LYS A C 1
ATOM 4180 O O . LYS A 1 510 ? -32.812 20.406 -2.852 1 98.12 510 LYS A O 1
ATOM 4185 N N . ASP A 1 511 ? -34.406 21.406 -4.098 1 97.62 511 ASP A N 1
ATOM 4186 C CA . ASP A 1 511 ? -33.594 22.562 -4.457 1 97.62 511 ASP A CA 1
ATOM 4187 C C . ASP A 1 511 ? -34.094 23.828 -3.785 1 97.62 511 ASP A C 1
ATOM 4189 O O . ASP A 1 511 ? -35.219 23.844 -3.23 1 97.62 511 ASP A O 1
ATOM 4193 N N . ASN A 1 512 ? -33.219 24.828 -3.768 1 97.5 512 ASN A N 1
ATOM 4194 C CA . ASN A 1 512 ? -33.562 26.188 -3.354 1 97.5 512 ASN A CA 1
ATOM 4195 C C . ASN A 1 512 ? -34.094 26.234 -1.932 1 97.5 512 ASN A C 1
ATOM 4197 O O . ASN A 1 512 ? -35.094 26.906 -1.662 1 97.5 512 ASN A O 1
ATOM 4201 N N . ILE A 1 513 ? -33.5 25.406 -1.134 1 98 513 ILE A N 1
ATOM 4202 C CA . ILE A 1 513 ? -33.875 25.375 0.275 1 98 513 ILE A CA 1
ATOM 4203 C C . ILE A 1 513 ? -33.219 26.547 1.002 1 98 513 ILE A C 1
ATOM 4205 O O . ILE A 1 513 ? -32 26.75 0.913 1 98 513 ILE A O 1
ATOM 4209 N N . GLN A 1 514 ? -33.938 27.297 1.76 1 96.62 514 GLN A N 1
ATOM 4210 C CA . GLN A 1 514 ? -33.375 28.453 2.463 1 96.62 514 GLN A CA 1
ATOM 4211 C C . GLN A 1 514 ? -33.062 28.109 3.914 1 96.62 514 GLN A C 1
ATOM 4213 O O . GLN A 1 514 ? -32.062 28.594 4.465 1 96.62 514 GLN A O 1
ATOM 4218 N N . ILE A 1 515 ? -33.906 27.234 4.492 1 96.75 515 ILE A N 1
ATOM 4219 C CA . ILE A 1 515 ? -33.688 26.781 5.867 1 96.75 515 ILE A CA 1
ATOM 4220 C C . ILE A 1 515 ? -32.875 25.5 5.875 1 96.75 515 ILE A C 1
ATOM 4222 O O . ILE A 1 515 ? -33.156 24.578 5.105 1 96.75 515 ILE A O 1
ATOM 4226 N N . PRO A 1 516 ? -31.859 25.375 6.691 1 98.19 516 PRO A N 1
ATOM 4227 C CA . PRO A 1 516 ? -30.938 24.25 6.664 1 98.19 516 PRO A CA 1
ATOM 4228 C C . PRO A 1 516 ? -31.562 22.969 7.215 1 98.19 516 PRO A C 1
ATOM 4230 O O . PRO A 1 516 ? -31.016 22.344 8.133 1 98.19 516 PRO A O 1
ATOM 4233 N N . GLU A 1 517 ? -32.625 22.594 6.699 1 98.12 517 GLU A N 1
ATOM 4234 C CA . GLU A 1 517 ? -33.281 21.328 7.027 1 98.12 517 GLU A CA 1
ATOM 4235 C C . GLU A 1 517 ? -34.125 20.828 5.852 1 98.12 517 GLU A C 1
ATOM 4237 O O . GLU A 1 517 ? -34.531 21.594 4.988 1 98.12 517 GLU A O 1
ATOM 4242 N N . ALA A 1 518 ? -34.281 19.594 5.816 1 98.12 518 ALA A N 1
ATOM 4243 C CA . ALA A 1 518 ? -35.125 18.922 4.82 1 98.12 518 ALA A CA 1
ATOM 4244 C C . ALA A 1 518 ? -35.656 17.594 5.355 1 98.12 518 ALA A C 1
ATOM 4246 O O . ALA A 1 518 ? -35.094 17.031 6.293 1 98.12 518 ALA A O 1
ATOM 4247 N N . GLU A 1 519 ? -36.75 17.219 4.863 1 97.81 519 GLU A N 1
ATOM 4248 C CA . GLU A 1 519 ? -37.344 15.961 5.297 1 97.81 519 GLU A CA 1
ATOM 4249 C C . GLU A 1 519 ? -37.875 15.164 4.109 1 97.81 519 GLU A C 1
ATOM 4251 O O . GLU A 1 519 ? -38.25 15.734 3.074 1 97.81 519 GLU A O 1
ATOM 4256 N N . THR A 1 520 ? -37.875 13.922 4.23 1 97.56 520 THR A N 1
ATOM 4257 C CA . THR A 1 520 ? -38.469 12.992 3.271 1 97.56 520 THR A CA 1
ATOM 4258 C C . THR A 1 520 ? -38.969 11.734 3.977 1 97.56 520 THR A C 1
ATOM 4260 O O . THR A 1 520 ? -38.844 11.594 5.191 1 97.56 520 THR A O 1
ATOM 4263 N N . THR A 1 521 ? -39.719 10.891 3.27 1 97.06 521 THR A N 1
ATOM 4264 C CA . THR A 1 521 ? -40.156 9.625 3.824 1 97.06 521 THR A CA 1
ATOM 4265 C C . THR A 1 521 ? -39 8.648 3.998 1 97.06 521 THR A C 1
ATOM 4267 O O . THR A 1 521 ? -38.094 8.594 3.156 1 97.06 521 THR A O 1
ATOM 4270 N N . VAL A 1 522 ? -39.031 7.918 5.07 1 96.75 522 VAL A N 1
ATOM 4271 C CA . VAL A 1 522 ? -37.969 6.938 5.328 1 96.75 522 VAL A CA 1
ATOM 4272 C C . VAL A 1 522 ? -37.938 5.91 4.195 1 96.75 522 VAL A C 1
ATOM 4274 O O . VAL A 1 522 ? -38.969 5.277 3.895 1 96.75 522 VAL A O 1
ATOM 4277 N N . PRO A 1 523 ? -36.781 5.82 3.555 1 95.38 523 PRO A N 1
ATOM 4278 C CA . PRO A 1 523 ? -36.688 4.773 2.535 1 95.38 523 PRO A CA 1
ATOM 4279 C C . PRO A 1 523 ? -36.438 3.391 3.137 1 95.38 523 PRO A C 1
ATOM 4281 O O . PRO A 1 523 ? -36.406 3.244 4.359 1 95.38 523 PRO A O 1
ATOM 4284 N N . ALA A 1 524 ? -36.406 2.381 2.293 1 90.81 524 ALA A N 1
ATOM 4285 C CA . ALA A 1 524 ? -36.125 1.013 2.729 1 90.81 524 ALA A CA 1
ATOM 4286 C C . ALA A 1 524 ? -34.75 0.905 3.385 1 90.81 524 ALA A C 1
ATOM 4288 O O . ALA A 1 524 ? -33.906 1.762 3.18 1 90.81 524 ALA A O 1
ATOM 4289 N N . ASP A 1 525 ? -34.594 -0.122 4.203 1 89 525 ASP A N 1
ATOM 4290 C CA . ASP A 1 525 ? -33.312 -0.378 4.844 1 89 525 ASP A CA 1
ATOM 4291 C C . ASP A 1 525 ? -32.188 -0.48 3.811 1 89 525 ASP A C 1
ATOM 4293 O O . ASP A 1 525 ? -32.375 -1.03 2.725 1 89 525 ASP A O 1
ATOM 4297 N N . GLY A 1 526 ? -30.953 0.132 4.145 1 88.5 526 GLY A N 1
ATOM 4298 C CA . GLY A 1 526 ? -29.812 0.076 3.238 1 88.5 526 GLY A CA 1
ATOM 4299 C C . GLY A 1 526 ? -28.812 1.195 3.465 1 88.5 526 GLY A C 1
ATOM 4300 O O . GLY A 1 526 ? -28.875 1.885 4.484 1 88.5 526 GLY A O 1
ATOM 4301 N N . GLN A 1 527 ? -27.812 1.229 2.605 1 91.56 527 GLN A N 1
ATOM 4302 C CA . GLN A 1 527 ? -26.797 2.283 2.604 1 91.56 527 GLN A CA 1
ATOM 4303 C C . GLN A 1 527 ? -27.266 3.496 1.808 1 91.56 527 GLN A C 1
ATOM 4305 O O . GLN A 1 527 ? -27.828 3.35 0.718 1 91.56 527 GLN A O 1
ATOM 4310 N N . TYR A 1 528 ? -27.031 4.652 2.359 1 95.75 528 TYR A N 1
ATOM 4311 C CA . TYR A 1 528 ? -27.453 5.883 1.702 1 95.75 528 TYR A CA 1
ATOM 4312 C C . TYR A 1 528 ? -26.375 6.953 1.804 1 95.75 528 TYR A C 1
ATOM 4314 O O . TYR A 1 528 ? -25.5 6.883 2.676 1 95.75 528 TYR A O 1
ATOM 4322 N N . PHE A 1 529 ? -26.438 7.891 0.887 1 97 529 PHE A N 1
ATOM 4323 C CA . PHE A 1 529 ? -25.547 9.055 0.825 1 97 529 PHE A CA 1
ATOM 4324 C C . PHE A 1 529 ? -26.359 10.336 0.708 1 97 529 PHE A C 1
ATOM 4326 O O . PHE A 1 529 ? -27.188 10.477 -0.188 1 97 529 PHE A O 1
ATOM 4333 N N . VAL A 1 530 ? -26.141 11.203 1.594 1 98.5 530 VAL A N 1
ATOM 4334 C CA . VAL A 1 530 ? -26.766 12.516 1.476 1 98.5 530 VAL A CA 1
ATOM 4335 C C . VAL A 1 530 ? -25.719 13.562 1.102 1 98.5 530 VAL A C 1
ATOM 4337 O O . VAL A 1 530 ? -24.641 13.602 1.692 1 98.5 530 VAL A O 1
ATOM 4340 N N . ARG A 1 531 ? -25.953 14.289 0.082 1 98.44 531 ARG A N 1
ATOM 4341 C CA . ARG A 1 531 ? -25.078 15.367 -0.378 1 98.44 531 ARG A CA 1
ATOM 4342 C C . ARG A 1 531 ? -25.781 16.719 -0.286 1 98.44 531 ARG A C 1
ATOM 4344 O O . ARG A 1 531 ? -26.938 16.844 -0.699 1 98.44 531 ARG A O 1
ATOM 4351 N N . ILE A 1 532 ? -25.172 17.672 0.273 1 98.56 532 ILE A N 1
ATOM 4352 C CA . ILE A 1 532 ? -25.734 19.016 0.396 1 98.56 532 ILE A CA 1
ATOM 4353 C C . ILE A 1 532 ? -24.766 20.031 -0.175 1 98.56 532 ILE A C 1
ATOM 4355 O O . ILE A 1 532 ? -23.578 20.031 0.169 1 98.56 532 ILE A O 1
ATOM 4359 N N . ARG A 1 533 ? -25.25 20.938 -1.021 1 98.38 533 ARG A N 1
ATOM 4360 C CA . ARG A 1 533 ? -24.453 21.984 -1.645 1 98.38 533 ARG A CA 1
ATOM 4361 C C . ARG A 1 533 ? -25.094 23.359 -1.418 1 98.38 533 ARG A C 1
ATOM 4363 O O . ARG A 1 533 ? -26.312 23.516 -1.527 1 98.38 533 ARG A O 1
ATOM 4370 N N . ALA A 1 534 ? -24.281 24.312 -1.015 1 98.69 534 ALA A N 1
ATOM 4371 C CA . ALA A 1 534 ? -24.719 25.703 -0.876 1 98.69 534 ALA A CA 1
ATOM 4372 C C . ALA A 1 534 ? -24.484 26.484 -2.166 1 98.69 534 ALA A C 1
ATOM 4374 O O . ALA A 1 534 ? -23.453 26.312 -2.826 1 98.69 534 ALA A O 1
ATOM 4375 N N . THR A 1 535 ? -25.438 27.266 -2.574 1 98.69 535 THR A N 1
ATOM 4376 C CA . THR A 1 535 ? -25.328 28.141 -3.736 1 98.69 535 THR A CA 1
ATOM 4377 C C . THR A 1 535 ? -25.703 29.562 -3.375 1 98.69 535 THR A C 1
ATOM 4379 O O . THR A 1 535 ? -26.766 29.812 -2.781 1 98.69 535 THR A O 1
ATOM 4382 N N . ASN A 1 536 ? -24.875 30.547 -3.678 1 98.44 536 ASN A N 1
ATOM 4383 C CA . ASN A 1 536 ? -25.219 31.938 -3.408 1 98.44 536 ASN A CA 1
ATOM 4384 C C . ASN A 1 536 ? -25.891 32.594 -4.613 1 98.44 536 ASN A C 1
ATOM 4386 O O . ASN A 1 536 ? -26.094 31.938 -5.645 1 98.44 536 ASN A O 1
ATOM 4390 N N . THR A 1 537 ? -26.297 33.812 -4.48 1 97.94 537 THR A N 1
ATOM 4391 C CA . THR A 1 537 ? -27.062 34.5 -5.5 1 97.94 537 THR A CA 1
ATOM 4392 C C . THR A 1 537 ? -26.266 34.625 -6.797 1 97.94 537 THR A C 1
ATOM 4394 O O . THR A 1 537 ? -26.844 34.594 -7.891 1 97.94 537 THR A O 1
ATOM 4397 N N . SER A 1 538 ? -24.969 34.656 -6.742 1 97.88 538 SER A N 1
ATOM 4398 C CA . SER A 1 538 ? -24.094 34.781 -7.906 1 97.88 538 SER A CA 1
ATOM 4399 C C . SER A 1 538 ? -23.891 33.438 -8.602 1 97.88 538 SER A C 1
ATOM 4401 O O . SER A 1 538 ? -23.203 33.375 -9.625 1 97.88 538 SER A O 1
ATOM 4403 N N . GLY A 1 539 ? -24.359 32.375 -8.008 1 97.88 539 GLY A N 1
ATOM 4404 C CA . GLY A 1 539 ? -24.297 31.078 -8.656 1 97.88 539 GLY A CA 1
ATOM 4405 C C . GLY A 1 539 ? -23.094 30.266 -8.242 1 97.88 539 GLY A C 1
ATOM 4406 O O . GLY A 1 539 ? -22.875 29.172 -8.758 1 97.88 539 GLY A O 1
ATOM 4407 N N . GLN A 1 540 ? -22.297 30.797 -7.324 1 98 540 GLN A N 1
ATOM 4408 C CA . GLN A 1 540 ? -21.156 30.047 -6.816 1 98 540 GLN A CA 1
ATOM 4409 C C . GLN A 1 540 ? -21.609 28.984 -5.816 1 98 540 GLN A C 1
ATOM 4411 O O . GLN A 1 540 ? -22.531 29.219 -5.027 1 98 540 GLN A O 1
ATOM 4416 N N . THR A 1 541 ? -20.969 27.781 -5.879 1 98.12 541 THR A N 1
ATOM 4417 C CA . THR A 1 541 ? -21.406 26.656 -5.051 1 98.12 541 THR A CA 1
ATOM 4418 C C . THR A 1 541 ? -20.266 26.188 -4.141 1 98.12 541 THR A C 1
ATOM 4420 O O . THR A 1 541 ? -19.094 26.453 -4.422 1 98.12 541 THR A O 1
ATOM 4423 N N . GLN A 1 542 ? -20.625 25.609 -3.023 1 98.31 542 GLN A N 1
ATOM 4424 C CA . GLN A 1 542 ? -19.688 25.016 -2.076 1 98.31 542 GLN A CA 1
ATOM 4425 C C . GLN A 1 542 ? -20.234 23.734 -1.475 1 98.31 542 GLN A C 1
ATOM 4427 O O . GLN A 1 542 ? -21.422 23.641 -1.17 1 98.31 542 GLN A O 1
ATOM 4432 N N . ASP A 1 543 ? -19.391 22.719 -1.371 1 97.44 543 ASP A N 1
ATOM 4433 C CA . ASP A 1 543 ? -19.703 21.453 -0.72 1 97.44 543 ASP A CA 1
ATOM 4434 C C . ASP A 1 543 ? -19.656 21.594 0.8 1 97.44 543 ASP A C 1
ATOM 4436 O O . ASP A 1 543 ? -18.969 22.469 1.328 1 97.44 543 ASP A O 1
ATOM 4440 N N . ALA A 1 544 ? -20.422 20.672 1.5 1 98 544 ALA A N 1
ATOM 4441 C CA . ALA A 1 544 ? -20.234 20.484 2.936 1 98 544 ALA A CA 1
ATOM 4442 C C . ALA A 1 544 ? -18.828 19.969 3.242 1 98 544 ALA A C 1
ATOM 4444 O O . ALA A 1 544 ? -18.156 19.453 2.354 1 98 544 ALA A O 1
ATOM 4445 N N . PHE A 1 545 ? -18.391 20.109 4.449 1 96.56 545 PHE A N 1
ATOM 4446 C CA . PHE A 1 545 ? -17.094 19.625 4.895 1 96.56 545 PHE A CA 1
ATOM 4447 C C . PHE A 1 545 ? -17.016 18.109 4.777 1 96.56 545 PHE A C 1
ATOM 4449 O O . PHE A 1 545 ? -15.93 17.562 4.574 1 96.56 545 PHE A O 1
ATOM 4456 N N . ASP A 1 546 ? -18.156 17.438 4.863 1 95.62 546 ASP A N 1
ATOM 4457 C CA . ASP A 1 546 ? -18.219 15.977 4.914 1 95.62 546 ASP A CA 1
ATOM 4458 C C . ASP A 1 546 ? -17.766 15.352 3.596 1 95.62 546 ASP A C 1
ATOM 4460 O O . ASP A 1 546 ? -17.891 15.969 2.535 1 95.62 546 ASP A O 1
ATOM 4464 N N . TYR A 1 547 ? -17.234 14.172 3.67 1 92.88 547 TYR A N 1
ATOM 4465 C CA . TYR A 1 547 ? -16.828 13.461 2.469 1 92.88 547 TYR A CA 1
ATOM 4466 C C . TYR A 1 547 ? -16.859 11.953 2.689 1 92.88 547 TYR A C 1
ATOM 4468 O O . TYR A 1 547 ? -16.891 11.484 3.832 1 92.88 547 TYR A O 1
ATOM 4476 N N . TYR A 1 548 ? -16.969 11.242 1.636 1 90.5 548 TYR A N 1
ATOM 4477 C CA . TYR A 1 548 ? -16.875 9.789 1.581 1 90.5 548 TYR A CA 1
ATOM 4478 C C . TYR A 1 548 ? -15.586 9.352 0.897 1 90.5 548 TYR A C 1
ATOM 4480 O O . TYR A 1 548 ? -15.227 9.883 -0.159 1 90.5 548 TYR A O 1
ATOM 4488 N N . VAL A 1 549 ? -14.844 8.445 1.479 1 86.38 549 VAL A N 1
ATOM 4489 C CA . VAL A 1 549 ? -13.531 8.078 0.954 1 86.38 549 VAL A CA 1
ATOM 4490 C C . VAL A 1 549 ? -13.617 6.742 0.224 1 86.38 549 VAL A C 1
ATOM 4492 O O . VAL A 1 549 ? -14.172 5.777 0.752 1 86.38 549 VAL A O 1
ATOM 4495 N N . THR A 1 550 ? -13.133 6.691 -0.969 1 81.31 550 THR A N 1
ATOM 4496 C CA . THR A 1 550 ? -12.906 5.484 -1.757 1 81.31 550 THR A CA 1
ATOM 4497 C C . THR A 1 550 ? -11.422 5.289 -2.041 1 81.31 550 THR A C 1
ATOM 4499 O O . THR A 1 550 ? -10.594 6.07 -1.574 1 81.31 550 THR A O 1
ATOM 4502 N N . ASP A 1 551 ? -10.992 4.27 -2.758 1 72.38 551 ASP A N 1
ATOM 4503 C CA . ASP A 1 551 ? -9.594 4.027 -3.098 1 72.38 551 ASP A CA 1
ATOM 4504 C C . ASP A 1 551 ? -9.039 5.148 -3.973 1 72.38 551 ASP A C 1
ATOM 4506 O O . ASP A 1 551 ? -7.828 5.383 -3.998 1 72.38 551 ASP A O 1
ATOM 4510 N N . ALA A 1 552 ? -9.953 5.848 -4.566 1 74.69 552 ALA A N 1
ATOM 4511 C CA . ALA A 1 552 ? -9.539 6.938 -5.453 1 74.69 552 ALA A CA 1
ATOM 4512 C C . ALA A 1 552 ? -9.398 8.242 -4.684 1 74.69 552 ALA A C 1
ATOM 4514 O O . ALA A 1 552 ? -8.906 9.242 -5.219 1 74.69 552 ALA A O 1
ATOM 4515 N N . GLY A 1 553 ? -9.859 8.281 -3.492 1 79.81 553 GLY A N 1
ATOM 4516 C CA . GLY A 1 553 ? -9.727 9.484 -2.689 1 79.81 553 GLY A CA 1
ATOM 4517 C C . GLY A 1 553 ? -11.055 9.977 -2.131 1 79.81 553 GLY A C 1
ATOM 4518 O O . GLY A 1 553 ? -11.992 9.195 -1.966 1 79.81 553 GLY A O 1
ATOM 4519 N N . LYS A 1 554 ? -11.07 11.227 -1.812 1 86.75 554 LYS A N 1
ATOM 4520 C CA . LYS A 1 554 ? -12.234 11.828 -1.159 1 86.75 554 LYS A CA 1
ATOM 4521 C C . LYS A 1 554 ? -13.328 12.156 -2.172 1 86.75 554 LYS A C 1
ATOM 4523 O O . LYS A 1 554 ? -13.039 12.625 -3.275 1 86.75 554 LYS A O 1
ATOM 4528 N N . ASN A 1 555 ? -14.492 11.805 -1.849 1 90.56 555 ASN A N 1
ATOM 4529 C CA . ASN A 1 555 ? -15.703 12.305 -2.494 1 90.56 555 ASN A CA 1
ATOM 4530 C C . ASN A 1 555 ? -16.422 13.336 -1.623 1 90.56 555 ASN A C 1
ATOM 4532 O O . ASN A 1 555 ? -17.047 12.977 -0.631 1 90.56 555 ASN A O 1
ATOM 4536 N N . TYR A 1 556 ? -16.359 14.594 -2.004 1 94.31 556 TYR A N 1
ATOM 4537 C CA . TYR A 1 556 ? -16.656 15.727 -1.132 1 94.31 556 TYR A CA 1
ATOM 4538 C C . TYR A 1 556 ? -18.156 15.969 -1.045 1 94.31 556 TYR A C 1
ATOM 4540 O O . TYR A 1 556 ? -18.906 15.594 -1.954 1 94.31 556 TYR A O 1
ATOM 4548 N N . GLY A 1 557 ? -18.672 16.594 0.07 1 96.69 557 GLY A N 1
ATOM 4549 C CA . GLY A 1 557 ? -19.984 17.188 0.221 1 96.69 557 GLY A CA 1
ATOM 4550 C C . GLY A 1 557 ? -21.047 16.188 0.613 1 96.69 557 GLY A C 1
ATOM 4551 O O . GLY A 1 557 ? -22.25 16.453 0.486 1 96.69 557 GLY A O 1
ATOM 4552 N N . MET A 1 558 ? -20.562 14.984 1.097 1 96.81 558 MET A N 1
ATOM 4553 C CA . MET A 1 558 ? -21.594 13.961 1.326 1 96.81 558 MET A CA 1
ATOM 4554 C C . MET A 1 558 ? -21.328 13.211 2.627 1 96.81 558 MET A C 1
ATOM 4556 O O . MET A 1 558 ? -20.188 13.18 3.111 1 96.81 558 MET A O 1
ATOM 4560 N N . LYS A 1 559 ? -22.344 12.75 3.18 1 96.31 559 LYS A N 1
ATOM 4561 C CA . LYS A 1 559 ? -22.312 11.867 4.344 1 96.31 559 LYS A CA 1
ATOM 4562 C C . LYS A 1 559 ? -22.922 10.508 4.02 1 96.31 559 LYS A C 1
ATOM 4564 O O . LYS A 1 559 ? -23.984 10.43 3.385 1 96.31 559 LYS A O 1
ATOM 4569 N N . CYS A 1 560 ? -22.203 9.461 4.387 1 94.44 560 CYS A N 1
ATOM 4570 C CA . CYS A 1 560 ? -22.672 8.094 4.203 1 94.44 560 CYS A CA 1
ATOM 4571 C C . CYS A 1 560 ? -23.312 7.559 5.48 1 94.44 560 CYS A C 1
ATOM 4573 O O . CYS A 1 560 ? -22.781 7.766 6.574 1 94.44 560 CYS A O 1
ATOM 4575 N N . PHE A 1 561 ? -24.484 6.91 5.395 1 94.75 561 PHE A N 1
ATOM 4576 C CA . PHE A 1 561 ? -25.141 6.324 6.562 1 94.75 561 PHE A CA 1
ATOM 4577 C C . PHE A 1 561 ? -25.969 5.102 6.168 1 94.75 561 PHE A C 1
ATOM 4579 O O . PHE A 1 561 ? -26.156 4.836 4.977 1 94.75 561 PHE A O 1
ATOM 4586 N N . TYR A 1 562 ? -26.375 4.352 7.152 1 91.88 562 TYR A N 1
ATOM 4587 C CA . TYR A 1 562 ? -27.156 3.141 6.969 1 91.88 562 TYR A CA 1
ATOM 4588 C C . TYR A 1 562 ? -28.469 3.229 7.73 1 91.88 562 TYR A C 1
ATOM 4590 O O . TYR A 1 562 ? -28.516 3.752 8.844 1 91.88 562 TYR A O 1
ATOM 4598 N N . ILE A 1 563 ? -29.516 2.771 7.145 1 92.69 563 ILE A N 1
ATOM 4599 C CA . ILE A 1 563 ? -30.812 2.629 7.797 1 92.69 563 ILE A CA 1
ATOM 4600 C C . ILE A 1 563 ? -31.094 1.15 8.047 1 92.69 563 ILE A C 1
ATOM 4602 O O . ILE A 1 563 ? -30.984 0.326 7.141 1 92.69 563 ILE A O 1
ATOM 4606 N N . THR A 1 564 ? -31.391 0.86 9.281 1 86.5 564 THR A N 1
ATOM 4607 C CA . THR A 1 564 ? -31.75 -0.506 9.641 1 86.5 564 THR A CA 1
ATOM 4608 C C . THR A 1 564 ? -33.062 -0.533 10.43 1 86.5 564 THR A C 1
ATOM 4610 O O . THR A 1 564 ? -33.281 0.327 11.281 1 86.5 564 THR A O 1
ATOM 4613 N N . GLY A 1 565 ? -33.906 -1.529 10.188 1 84.81 565 GLY A N 1
ATOM 4614 C CA . GLY A 1 565 ? -35.125 -1.705 10.922 1 84.81 565 GLY A CA 1
ATOM 4615 C C . GLY A 1 565 ? -36.125 -0.564 10.719 1 84.81 565 GLY A C 1
ATOM 4616 O O . GLY A 1 565 ? -37.062 -0.398 11.5 1 84.81 565 GLY A O 1
ATOM 4617 N N . GLY A 1 566 ? -35.875 0.247 9.781 1 86.44 566 GLY A N 1
ATOM 4618 C CA . GLY A 1 566 ? -36.75 1.365 9.477 1 86.44 566 GLY A CA 1
ATOM 4619 C C . GLY A 1 566 ? -36.656 2.48 10.5 1 86.44 566 GLY A C 1
ATOM 4620 O O . GLY A 1 566 ? -37.344 3.498 10.367 1 86.44 566 GLY A O 1
ATOM 4621 N N . GLN A 1 567 ? -35.812 2.377 11.477 1 89.62 567 GLN A N 1
ATOM 4622 C CA . GLN A 1 567 ? -35.844 3.369 12.547 1 89.62 567 GLN A CA 1
ATOM 4623 C C . GLN A 1 567 ? -34.406 3.75 12.969 1 89.62 567 GLN A C 1
ATOM 4625 O O . GLN A 1 567 ? -34.219 4.785 13.609 1 89.62 567 GLN A O 1
ATOM 4630 N N . ASN A 1 568 ? -33.531 2.924 12.641 1 91.06 568 ASN A N 1
ATOM 4631 C CA . ASN A 1 568 ? -32.156 3.152 13.117 1 91.06 568 ASN A CA 1
ATOM 4632 C C . ASN A 1 568 ? -31.266 3.74 12.023 1 91.06 568 ASN A C 1
ATOM 4634 O O . ASN A 1 568 ? -31.297 3.283 10.883 1 91.06 568 ASN A O 1
ATOM 4638 N N . VAL A 1 569 ? -30.516 4.844 12.375 1 94.62 569 VAL A N 1
ATOM 4639 C CA . VAL A 1 569 ? -29.547 5.457 11.469 1 94.62 569 VAL A CA 1
ATOM 4640 C C . VAL A 1 569 ? -28.141 5.344 12.062 1 94.62 569 VAL A C 1
ATOM 4642 O O . VAL A 1 569 ? -27.906 5.738 13.211 1 94.62 569 VAL A O 1
ATOM 4645 N N . GLU A 1 570 ? -27.25 4.77 11.328 1 91.62 570 GLU A N 1
ATOM 4646 C CA . GLU A 1 570 ? -25.844 4.699 11.719 1 91.62 570 GLU A CA 1
ATOM 4647 C C . GLU A 1 570 ? -24.953 5.305 10.641 1 91.62 570 GLU A C 1
ATOM 4649 O O . GLU A 1 570 ? -25.062 4.957 9.461 1 91.62 570 GLU A O 1
ATOM 4654 N N . GLU A 1 571 ? -24.094 6.211 11.039 1 91.25 571 GLU A N 1
ATOM 4655 C CA . GLU A 1 571 ? -23.188 6.875 10.102 1 91.25 571 GLU A CA 1
ATOM 4656 C C . GLU A 1 571 ? -21.969 6.012 9.797 1 91.25 571 GLU A C 1
ATOM 4658 O O . GLU A 1 571 ? -21.484 5.281 10.672 1 91.25 571 GLU A O 1
ATOM 4663 N N . ASP A 1 572 ? -21.531 6.109 8.547 1 87.25 572 ASP A N 1
ATOM 4664 C CA . ASP A 1 572 ? -20.234 5.562 8.172 1 87.25 572 ASP A CA 1
ATOM 4665 C C . ASP A 1 572 ? -19.125 6.562 8.445 1 87.25 572 ASP A C 1
ATOM 4667 O O . ASP A 1 572 ? -18.859 7.449 7.629 1 87.25 572 ASP A O 1
ATOM 4671 N N . ILE A 1 573 ? -18.422 6.438 9.477 1 78.62 573 ILE A N 1
ATOM 4672 C CA . ILE A 1 573 ? -17.438 7.43 9.898 1 78.62 573 ILE A CA 1
ATOM 4673 C C . ILE A 1 573 ? -16.047 7.004 9.445 1 78.62 573 ILE A C 1
ATOM 4675 O O . ILE A 1 573 ? -15.664 5.84 9.586 1 78.62 573 ILE A O 1
ATOM 4679 N N . TYR A 1 574 ? -15.422 7.953 8.828 1 69.12 574 TYR A N 1
ATOM 4680 C CA . TYR A 1 574 ? -14.047 7.766 8.391 1 69.12 574 TYR A CA 1
ATOM 4681 C C . TYR A 1 574 ? -13.078 7.941 9.555 1 69.12 574 TYR A C 1
ATOM 4683 O O . TYR A 1 574 ? -13.164 8.922 10.297 1 69.12 574 TYR A O 1
ATOM 4691 N N . GLU A 1 575 ? -12.273 6.84 9.742 1 60.66 575 GLU A N 1
ATOM 4692 C CA . GLU A 1 575 ? -11.242 6.953 10.773 1 60.66 575 GLU A CA 1
ATOM 4693 C C . GLU A 1 575 ? -9.922 7.438 10.18 1 60.66 575 GLU A C 1
ATOM 4695 O O . GLU A 1 575 ? -9.469 6.922 9.156 1 60.66 575 GLU A O 1
ATOM 4700 N N . GLU A 1 576 ? -9.445 8.672 10.438 1 56.09 576 GLU A N 1
ATOM 4701 C CA . GLU A 1 576 ? -8.172 9.18 9.938 1 56.09 576 GLU A CA 1
ATOM 4702 C C . GLU A 1 576 ? -7.012 8.312 10.414 1 56.09 576 GLU A C 1
ATOM 4704 O O . GLU A 1 576 ? -7.051 7.762 11.508 1 56.09 576 GLU A O 1
ATOM 4709 N N . MET B 1 1 ? 97.25 16.062 48.625 1 25.14 1 MET B N 1
ATOM 4710 C CA . MET B 1 1 ? 96.375 17.219 48.531 1 25.14 1 MET B CA 1
ATOM 4711 C C . MET B 1 1 ? 95.5 17.109 47.281 1 25.14 1 MET B C 1
ATOM 4713 O O . MET B 1 1 ? 95.938 17.344 46.156 1 25.14 1 MET B O 1
ATOM 4717 N N . SER B 1 2 ? 94.688 16.031 47.25 1 24.72 2 SER B N 1
ATOM 4718 C CA . SER B 1 2 ? 93.938 15.211 46.312 1 24.72 2 SER B CA 1
ATOM 4719 C C . SER B 1 2 ? 92.75 15.961 45.719 1 24.72 2 SER B C 1
ATOM 4721 O O . SER B 1 2 ? 91.812 16.359 46.438 1 24.72 2 SER B O 1
ATOM 4723 N N . CYS B 1 3 ? 93.125 16.938 44.812 1 24.59 3 CYS B N 1
ATOM 4724 C CA . CYS B 1 3 ? 92.25 17.938 44.156 1 24.59 3 CYS B CA 1
ATOM 4725 C C . CYS B 1 3 ? 91.125 17.266 43.406 1 24.59 3 CYS B C 1
ATOM 4727 O O . CYS B 1 3 ? 91.312 16.422 42.562 1 24.59 3 CYS B O 1
ATOM 4729 N N . CYS B 1 4 ? 90 16.984 44.125 1 24.19 4 CYS B N 1
ATOM 4730 C CA . CYS B 1 4 ? 88.688 16.359 43.875 1 24.19 4 CYS B CA 1
ATOM 4731 C C . CYS B 1 4 ? 88 17.062 42.75 1 24.19 4 CYS B C 1
ATOM 4733 O O . CYS B 1 4 ? 87.5 18.188 42.938 1 24.19 4 CYS B O 1
ATOM 4735 N N . LEU B 1 5 ? 88.625 17.141 41.562 1 25.61 5 LEU B N 1
ATOM 4736 C CA . LEU B 1 5 ? 88 17.891 40.438 1 25.61 5 LEU B CA 1
ATOM 4737 C C . LEU B 1 5 ? 86.625 17.406 40.125 1 25.61 5 LEU B C 1
ATOM 4739 O O . LEU B 1 5 ? 86.438 16.234 39.812 1 25.61 5 LEU B O 1
ATOM 4743 N N . THR B 1 6 ? 85.562 17.844 40.906 1 26.06 6 THR B N 1
ATOM 4744 C CA . THR B 1 6 ? 84.188 17.5 40.875 1 26.06 6 THR B CA 1
ATOM 4745 C C . THR B 1 6 ? 83.562 17.859 39.531 1 26.06 6 THR B C 1
ATOM 4747 O O . THR B 1 6 ? 83.625 19.016 39.094 1 26.06 6 THR B O 1
ATOM 4750 N N . GLY B 1 7 ? 83.812 17.031 38.5 1 25.97 7 GLY B N 1
ATOM 4751 C CA . GLY B 1 7 ? 83.438 17.234 37.094 1 25.97 7 GLY B CA 1
ATOM 4752 C C . GLY B 1 7 ? 81.938 17.469 36.938 1 25.97 7 GLY B C 1
ATOM 4753 O O . GLY B 1 7 ? 81.125 16.781 37.562 1 25.97 7 GLY B O 1
ATOM 4754 N N . CYS B 1 8 ? 81.375 18.719 36.781 1 27 8 CYS B N 1
ATOM 4755 C CA . CYS B 1 8 ? 80.062 19.25 36.625 1 27 8 CYS B CA 1
ATOM 4756 C C . CYS B 1 8 ? 79.312 18.594 35.438 1 27 8 CYS B C 1
ATOM 4758 O O . CYS B 1 8 ? 79.812 18.719 34.312 1 27 8 CYS B O 1
ATOM 4760 N N . THR B 1 9 ? 78.875 17.312 35.531 1 25.89 9 THR B N 1
ATOM 4761 C CA . THR B 1 9 ? 78.188 16.594 34.438 1 25.89 9 THR B CA 1
ATOM 4762 C C . THR B 1 9 ? 76.938 17.328 34.031 1 25.89 9 THR B C 1
ATOM 4764 O O . THR B 1 9 ? 76.125 17.672 34.875 1 25.89 9 THR B O 1
ATOM 4767 N N . THR B 1 10 ? 77 18.219 33 1 28.92 10 THR B N 1
ATOM 4768 C CA . THR B 1 10 ? 75.875 18.969 32.438 1 28.92 10 THR B CA 1
ATOM 4769 C C . THR B 1 10 ? 74.75 18.031 32 1 28.92 10 THR B C 1
ATOM 4771 O O . THR B 1 10 ? 75 17.062 31.281 1 28.92 10 THR B O 1
ATOM 4774 N N . PRO B 1 11 ? 73.625 17.859 32.75 1 29 11 PRO B N 1
ATOM 4775 C CA . PRO B 1 11 ? 72.5 16.953 32.406 1 29 11 PRO B CA 1
ATOM 4776 C C . PRO B 1 11 ? 71.875 17.266 31.047 1 29 11 PRO B C 1
ATOM 4778 O O . PRO B 1 11 ? 71.75 18.438 30.703 1 29 11 PRO B O 1
ATOM 4781 N N . GLU B 1 12 ? 72.25 16.516 30.031 1 26.3 12 GLU B N 1
ATOM 4782 C CA . GLU B 1 12 ? 71.625 16.609 28.703 1 26.3 12 GLU B CA 1
ATOM 4783 C C . GLU B 1 12 ? 70.125 16.594 28.781 1 26.3 12 GLU B C 1
ATOM 4785 O O . GLU B 1 12 ? 69.5 15.758 29.453 1 26.3 12 GLU B O 1
ATOM 4790 N N . LYS B 1 13 ? 69.438 17.766 28.547 1 29.89 13 LYS B N 1
ATOM 4791 C CA . LYS B 1 13 ? 68 17.969 28.438 1 29.89 13 LYS B CA 1
ATOM 4792 C C . LYS B 1 13 ? 67.375 17.016 27.422 1 29.89 13 LYS B C 1
ATOM 4794 O O . LYS B 1 13 ? 67.812 17.016 26.25 1 29.89 13 LYS B O 1
ATOM 4799 N N . THR B 1 14 ? 67.062 15.758 27.812 1 28.78 14 THR B N 1
ATOM 4800 C CA . THR B 1 14 ? 66.312 14.812 26.984 1 28.78 14 THR B CA 1
ATOM 4801 C C . THR B 1 14 ? 65 15.461 26.453 1 28.78 14 THR B C 1
ATOM 4803 O O . THR B 1 14 ? 64.25 16.016 27.203 1 28.78 14 THR B O 1
ATOM 4806 N N . GLY B 1 15 ? 65.125 16.062 25.266 1 27.45 15 GLY B N 1
ATOM 4807 C CA . GLY B 1 15 ? 64 16.578 24.5 1 27.45 15 GLY B CA 1
ATOM 4808 C C . GLY B 1 15 ? 62.812 15.602 24.438 1 27.45 15 GLY B C 1
ATOM 4809 O O . GLY B 1 15 ? 63.031 14.422 24.125 1 27.45 15 GLY B O 1
ATOM 4810 N N . ASP B 1 16 ? 61.812 15.797 25.281 1 28.31 16 ASP B N 1
ATOM 4811 C CA . ASP B 1 16 ? 60.562 15.094 25.312 1 28.31 16 ASP B CA 1
ATOM 4812 C C . ASP B 1 16 ? 59.875 15.086 23.938 1 28.31 16 ASP B C 1
ATOM 4814 O O . ASP B 1 16 ? 59.562 16.141 23.406 1 28.31 16 ASP B O 1
ATOM 4818 N N . THR B 1 17 ? 60.375 14.211 23.016 1 30.16 17 THR B N 1
ATOM 4819 C CA . THR B 1 17 ? 59.594 13.977 21.797 1 30.16 17 THR B CA 1
ATOM 4820 C C . THR B 1 17 ? 58.156 13.633 22.141 1 30.16 17 THR B C 1
ATOM 4822 O O . THR B 1 17 ? 57.875 12.602 22.766 1 30.16 17 THR B O 1
ATOM 4825 N N . SER B 1 18 ? 57.344 14.555 22.391 1 27.58 18 SER B N 1
ATOM 4826 C CA . SER B 1 18 ? 55.938 14.289 22.422 1 27.58 18 SER B CA 1
ATOM 4827 C C . SER B 1 18 ? 55.5 13.531 21.156 1 27.58 18 SER B C 1
ATOM 4829 O O . SER B 1 18 ? 55.656 14.023 20.047 1 27.58 18 SER B O 1
ATOM 4831 N N . LYS B 1 19 ? 55.594 12.156 21.094 1 31.42 19 LYS B N 1
ATOM 4832 C CA . LYS B 1 19 ? 54.844 11.398 20.094 1 31.42 19 LYS B CA 1
ATOM 4833 C C . LYS B 1 19 ? 53.438 11.953 19.922 1 31.42 19 LYS B C 1
ATOM 4835 O O . LYS B 1 19 ? 52.625 11.922 20.844 1 31.42 19 LYS B O 1
ATOM 4840 N N . LYS B 1 20 ? 53.406 12.953 19.125 1 33.22 20 LYS B N 1
ATOM 4841 C CA . LYS B 1 20 ? 52.062 13.281 18.578 1 33.22 20 LYS B CA 1
ATOM 4842 C C . LYS B 1 20 ? 51.312 12.016 18.219 1 33.22 20 LYS B C 1
ATOM 4844 O O . LYS B 1 20 ? 51.719 11.266 17.328 1 33.22 20 LYS B O 1
ATOM 4849 N N . GLN B 1 21 ? 50.625 11.438 19.141 1 32.44 21 GLN B N 1
ATOM 4850 C CA . GLN B 1 21 ? 49.656 10.398 18.797 1 32.44 21 GLN B CA 1
ATOM 4851 C C . GLN B 1 21 ? 48.875 10.781 17.562 1 32.44 21 GLN B C 1
ATOM 4853 O O . GLN B 1 21 ? 48.062 11.727 17.578 1 32.44 21 GLN B O 1
ATOM 4858 N N . THR B 1 22 ? 49.469 10.68 16.422 1 36.28 22 THR B N 1
ATOM 4859 C CA . THR B 1 22 ? 48.625 10.648 15.234 1 36.28 22 THR B CA 1
ATOM 4860 C C . THR B 1 22 ? 47.344 9.891 15.5 1 36.28 22 THR B C 1
ATOM 4862 O O . THR B 1 22 ? 47.344 8.688 15.797 1 36.28 22 THR B O 1
ATOM 4865 N N . GLU B 1 23 ? 46.344 10.492 16.125 1 42 23 GLU B N 1
ATOM 4866 C CA . GLU B 1 23 ? 45 9.953 16.219 1 42 23 GLU B CA 1
ATOM 4867 C C . GLU B 1 23 ? 44.594 9.188 14.961 1 42 23 GLU B C 1
ATOM 4869 O O . GLU B 1 23 ? 44.5 9.773 13.875 1 42 23 GLU B O 1
ATOM 4874 N N . GLN B 1 24 ? 45.094 8.016 14.789 1 41.06 24 GLN B N 1
ATOM 4875 C CA . GLN B 1 24 ? 44.625 7.113 13.734 1 41.06 24 GLN B CA 1
ATOM 4876 C C . GLN B 1 24 ? 43.125 7.223 13.531 1 41.06 24 GLN B C 1
ATOM 4878 O O . GLN B 1 24 ? 42.344 6.914 14.43 1 41.06 24 GLN B O 1
ATOM 4883 N N . GLN B 1 25 ? 42.719 8.062 12.688 1 51.16 25 GLN B N 1
ATOM 4884 C CA . GLN B 1 25 ? 41.344 8.062 12.219 1 51.16 25 GLN B CA 1
ATOM 4885 C C . GLN B 1 25 ? 40.875 6.652 11.867 1 51.16 25 GLN B C 1
ATOM 4887 O O . GLN B 1 25 ? 41.5 5.984 11.031 1 51.16 25 GLN B O 1
ATOM 4892 N N . GLU B 1 26 ? 40.344 5.926 12.75 1 57.31 26 GLU B N 1
ATOM 4893 C CA . GLU B 1 26 ? 39.781 4.617 12.453 1 57.31 26 GLU B CA 1
ATOM 4894 C C . GLU B 1 26 ? 39.031 4.621 11.117 1 57.31 26 GLU B C 1
ATOM 4896 O O . GLU B 1 26 ? 38.25 5.531 10.844 1 57.31 26 GLU B O 1
ATOM 4901 N N . GLU B 1 27 ? 39.625 3.924 10.195 1 68.06 27 GLU B N 1
ATOM 4902 C CA . GLU B 1 27 ? 39.031 3.684 8.883 1 68.06 27 GLU B CA 1
ATOM 4903 C C . GLU B 1 27 ? 37.562 3.24 9 1 68.06 27 GLU B C 1
ATOM 4905 O O . GLU B 1 27 ? 37.25 2.287 9.719 1 68.06 27 GLU B O 1
ATOM 4910 N N . ILE B 1 28 ? 36.594 4.059 8.539 1 82.25 28 ILE B N 1
ATOM 4911 C CA . ILE B 1 28 ? 35.188 3.764 8.508 1 82.25 28 ILE B CA 1
ATOM 4912 C C . ILE B 1 28 ? 34.875 2.734 7.414 1 82.25 28 ILE B C 1
ATOM 4914 O O . ILE B 1 28 ? 35.219 2.951 6.246 1 82.25 28 ILE B O 1
ATOM 4918 N N . LYS B 1 29 ? 34.562 1.555 7.805 1 85.19 29 LYS B N 1
ATOM 4919 C CA . LYS B 1 29 ? 34.156 0.526 6.855 1 85.19 29 LYS B CA 1
ATOM 4920 C C . LYS B 1 29 ? 32.688 0.713 6.438 1 85.19 29 LYS B C 1
ATOM 4922 O O . LYS B 1 29 ? 31.781 0.505 7.242 1 85.19 29 LYS B O 1
ATOM 4927 N N . LYS B 1 30 ? 32.594 1.092 5.129 1 87.25 30 LYS B N 1
ATOM 4928 C CA . LYS B 1 30 ? 31.266 1.269 4.543 1 87.25 30 LYS B CA 1
ATOM 4929 C C . LYS B 1 30 ? 30.906 0.091 3.643 1 87.25 30 LYS B C 1
ATOM 4931 O O . LYS B 1 30 ? 31.75 -0.419 2.904 1 87.25 30 LYS B O 1
ATOM 4936 N N . ALA B 1 31 ? 29.656 -0.292 3.773 1 83.06 31 ALA B N 1
ATOM 4937 C CA . ALA B 1 31 ? 29.172 -1.305 2.842 1 83.06 31 ALA B CA 1
ATOM 4938 C C . ALA B 1 31 ? 29.141 -0.768 1.414 1 83.06 31 ALA B C 1
ATOM 4940 O O . ALA B 1 31 ? 28.891 0.419 1.195 1 83.06 31 ALA B O 1
ATOM 4941 N N . GLU B 1 32 ? 29.484 -1.634 0.457 1 82.25 32 GLU B N 1
ATOM 4942 C CA . GLU B 1 32 ? 29.453 -1.232 -0.946 1 82.25 32 GLU B CA 1
ATOM 4943 C C . GLU B 1 32 ? 28.031 -0.873 -1.384 1 82.25 32 GLU B C 1
ATOM 4945 O O . GLU B 1 32 ? 27.078 -1.529 -0.985 1 82.25 32 GLU B O 1
ATOM 4950 N N . THR B 1 33 ? 28 0.225 -2.172 1 82.06 33 THR B N 1
ATOM 4951 C CA . THR B 1 33 ? 26.719 0.612 -2.723 1 82.06 33 THR B CA 1
ATOM 4952 C C . THR B 1 33 ? 26.297 -0.325 -3.855 1 82.06 33 THR B C 1
ATOM 4954 O O . THR B 1 33 ? 27.062 -0.539 -4.797 1 82.06 33 THR B O 1
ATOM 4957 N N . GLN B 1 34 ? 25.188 -0.791 -3.783 1 84.06 34 GLN B N 1
ATOM 4958 C CA . GLN B 1 34 ? 24.703 -1.742 -4.777 1 84.06 34 GLN B CA 1
ATOM 4959 C C . GLN B 1 34 ? 24.031 -1.024 -5.945 1 84.06 34 GLN B C 1
ATOM 4961 O O . GLN B 1 34 ? 23.5 0.069 -5.777 1 84.06 34 GLN B O 1
ATOM 4966 N N . ASP B 1 35 ? 24.25 -1.632 -7.141 1 87.94 35 ASP B N 1
ATOM 4967 C CA . ASP B 1 35 ? 23.422 -1.245 -8.273 1 87.94 35 ASP B CA 1
ATOM 4968 C C . ASP B 1 35 ? 21.984 -1.77 -8.117 1 87.94 35 ASP B C 1
ATOM 4970 O O . ASP B 1 35 ? 21.781 -2.912 -7.707 1 87.94 35 ASP B O 1
ATOM 4974 N N . ILE B 1 36 ? 21.078 -0.885 -8.383 1 87.62 36 ILE B N 1
ATOM 4975 C CA . ILE B 1 36 ? 19.688 -1.241 -8.18 1 87.62 36 ILE B CA 1
ATOM 4976 C C . ILE B 1 36 ? 19.344 -2.49 -8.992 1 87.62 36 ILE B C 1
ATOM 4978 O O . ILE B 1 36 ? 18.484 -3.279 -8.594 1 87.62 36 ILE B O 1
ATOM 4982 N N . ASN B 1 37 ? 20.047 -2.684 -10.102 1 86.38 37 ASN B N 1
ATOM 4983 C CA . ASN B 1 37 ? 19.766 -3.811 -10.984 1 86.38 37 ASN B CA 1
ATOM 4984 C C . ASN B 1 37 ? 20.438 -5.09 -10.492 1 86.38 37 ASN B C 1
ATOM 4986 O O . ASN B 1 37 ? 20.203 -6.168 -11.039 1 86.38 37 ASN B O 1
ATOM 4990 N N . ASP B 1 38 ? 21.188 -4.996 -9.422 1 88.38 38 ASP B N 1
ATOM 4991 C CA . ASP B 1 38 ? 21.891 -6.16 -8.891 1 88.38 38 ASP B CA 1
ATOM 4992 C C . ASP B 1 38 ? 21.328 -6.578 -7.535 1 88.38 38 ASP B C 1
ATOM 4994 O O . ASP B 1 38 ? 21.891 -7.43 -6.855 1 88.38 38 ASP B O 1
ATOM 4998 N N . VAL B 1 39 ? 20.25 -6 -7.207 1 90.06 39 VAL B N 1
ATOM 4999 C CA . VAL B 1 39 ? 19.656 -6.277 -5.902 1 90.06 39 VAL B CA 1
ATOM 5000 C C . VAL B 1 39 ? 18.922 -7.613 -5.941 1 90.06 39 VAL B C 1
ATOM 5002 O O . VAL B 1 39 ? 18.094 -7.848 -6.832 1 90.06 39 VAL B O 1
ATOM 5005 N N . HIS B 1 40 ? 19.219 -8.539 -4.984 1 93.31 40 HIS B N 1
ATOM 5006 C CA . HIS B 1 40 ? 18.469 -9.773 -4.809 1 93.31 40 HIS B CA 1
ATOM 5007 C C . HIS B 1 40 ? 17.219 -9.539 -3.98 1 93.31 40 HIS B C 1
ATOM 5009 O O . HIS B 1 40 ? 17.234 -8.773 -3.014 1 93.31 40 HIS B O 1
ATOM 5015 N N . LEU B 1 41 ? 16.188 -10.133 -4.402 1 91.56 41 LEU B N 1
ATOM 5016 C CA . LEU B 1 41 ? 14.953 -10.094 -3.623 1 91.56 41 LEU B CA 1
ATOM 5017 C C . LEU B 1 41 ? 15.109 -10.867 -2.32 1 91.56 41 LEU B C 1
ATOM 5019 O O . LEU B 1 41 ? 15.594 -12 -2.32 1 91.56 41 LEU B O 1
ATOM 5023 N N . ARG B 1 42 ? 14.852 -10.219 -1.243 1 94.06 42 ARG B N 1
ATOM 5024 C CA . ARG B 1 42 ? 14.867 -10.852 0.074 1 94.06 42 ARG B CA 1
ATOM 5025 C C . ARG B 1 42 ? 13.617 -10.484 0.869 1 94.06 42 ARG B C 1
ATOM 5027 O O . ARG B 1 42 ? 13.195 -9.328 0.878 1 94.06 42 ARG B O 1
ATOM 5034 N N . ASP B 1 43 ? 13.023 -11.492 1.479 1 94.19 43 ASP B N 1
ATOM 5035 C CA . ASP B 1 43 ? 11.828 -11.281 2.289 1 94.19 43 ASP B CA 1
ATOM 5036 C C . ASP B 1 43 ? 12.188 -10.742 3.672 1 94.19 43 ASP B C 1
ATOM 5038 O O . ASP B 1 43 ? 13.352 -10.781 4.074 1 94.19 43 ASP B O 1
ATOM 5042 N N . LYS B 1 44 ? 11.195 -10.172 4.375 1 88.31 44 LYS B N 1
ATOM 5043 C CA . LYS B 1 44 ? 11.367 -9.688 5.742 1 88.31 44 LYS B CA 1
ATOM 5044 C C . LYS B 1 44 ? 11.008 -10.766 6.754 1 88.31 44 LYS B C 1
ATOM 5046 O O . LYS B 1 44 ? 9.836 -11.016 7.027 1 88.31 44 LYS B O 1
ATOM 5051 N N . ASP B 1 45 ? 11.922 -11.258 7.457 1 87.94 45 ASP B N 1
ATOM 5052 C CA . ASP B 1 45 ? 11.727 -12.344 8.414 1 87.94 45 ASP B CA 1
ATOM 5053 C C . ASP B 1 45 ? 10.844 -11.898 9.578 1 87.94 45 ASP B C 1
ATOM 5055 O O . ASP B 1 45 ? 10.109 -12.703 10.148 1 87.94 45 ASP B O 1
ATOM 5059 N N . SER B 1 46 ? 10.898 -10.664 9.867 1 83.62 46 SER B N 1
ATOM 5060 C CA . SER B 1 46 ? 10.172 -10.125 11.016 1 83.62 46 SER B CA 1
ATOM 5061 C C . SER B 1 46 ? 8.664 -10.25 10.828 1 83.62 46 SER B C 1
ATOM 5063 O O . SER B 1 46 ? 7.91 -10.273 11.805 1 83.62 46 SER B O 1
ATOM 5065 N N . LEU B 1 47 ? 8.227 -10.367 9.625 1 88.38 47 LEU B N 1
ATOM 5066 C CA . LEU B 1 47 ? 6.805 -10.516 9.328 1 88.38 47 LEU B CA 1
ATOM 5067 C C . LEU B 1 47 ? 6.27 -11.828 9.891 1 88.38 47 LEU B C 1
ATOM 5069 O O . LEU B 1 47 ? 5.07 -11.945 10.156 1 88.38 47 LEU B O 1
ATOM 5073 N N . TYR B 1 48 ? 7.215 -12.773 10.086 1 92.5 48 TYR B N 1
ATOM 5074 C CA . TYR B 1 48 ? 6.777 -14.117 10.43 1 92.5 48 TYR B CA 1
ATOM 5075 C C . TYR B 1 48 ? 7.16 -14.469 11.859 1 92.5 48 TYR B C 1
ATOM 5077 O O . TYR B 1 48 ? 6.863 -15.57 12.336 1 92.5 48 TYR B O 1
ATOM 5085 N N . GLU B 1 49 ? 7.797 -13.578 12.547 1 85.94 49 GLU B N 1
ATOM 5086 C CA . GLU B 1 49 ? 8.43 -13.875 13.828 1 85.94 49 GLU B CA 1
ATOM 5087 C C . GLU B 1 49 ? 7.406 -14.32 14.859 1 85.94 49 GLU B C 1
ATOM 5089 O O . GLU B 1 49 ? 7.703 -15.156 15.719 1 85.94 49 GLU B O 1
ATOM 5094 N N . ASN B 1 50 ? 6.176 -13.867 14.758 1 83.25 50 ASN B N 1
ATOM 5095 C CA . ASN B 1 50 ? 5.176 -14.188 15.773 1 83.25 50 ASN B CA 1
ATOM 5096 C C . ASN B 1 50 ? 4.129 -15.164 15.242 1 83.25 50 ASN B C 1
ATOM 5098 O O . ASN B 1 50 ? 3.086 -15.359 15.867 1 83.25 50 ASN B O 1
ATOM 5102 N N . ASP B 1 51 ? 4.43 -15.789 14.195 1 90.38 51 ASP B N 1
ATOM 5103 C CA . ASP B 1 51 ? 3.471 -16.719 13.602 1 90.38 51 ASP B CA 1
ATOM 5104 C C . ASP B 1 51 ? 3.359 -18 14.438 1 90.38 51 ASP B C 1
ATOM 5106 O O . ASP B 1 51 ? 4.363 -18.516 14.914 1 90.38 51 ASP B O 1
ATOM 5110 N N . ASP B 1 52 ? 2.143 -18.344 14.758 1 93.62 52 ASP B N 1
ATOM 5111 C CA . ASP B 1 52 ? 1.781 -19.672 15.25 1 93.62 52 ASP B CA 1
ATOM 5112 C C . ASP B 1 52 ? 1.058 -20.469 14.172 1 93.62 52 ASP B C 1
ATOM 5114 O O . ASP B 1 52 ? -0.143 -20.297 13.953 1 93.62 52 ASP B O 1
ATOM 5118 N N . GLU B 1 53 ? 1.78 -21.406 13.633 1 94.94 53 GLU B N 1
ATOM 5119 C CA . GLU B 1 53 ? 1.321 -22.078 12.422 1 94.94 53 GLU B CA 1
ATOM 5120 C C . GLU B 1 53 ? 0.115 -22.969 12.703 1 94.94 53 GLU B C 1
ATOM 5122 O O . GLU B 1 53 ? -0.584 -23.375 11.773 1 94.94 53 GLU B O 1
ATOM 5127 N N . ALA B 1 54 ? -0.147 -23.312 13.922 1 96.06 54 ALA B N 1
ATOM 5128 C CA . ALA B 1 54 ? -1.272 -24.172 14.258 1 96.06 54 ALA B CA 1
ATOM 5129 C C . ALA B 1 54 ? -2.42 -23.375 14.867 1 96.06 54 ALA B C 1
ATOM 5131 O O . ALA B 1 54 ? -3.428 -23.938 15.289 1 96.06 54 ALA B O 1
ATOM 5132 N N . SER B 1 55 ? -2.281 -22.062 14.938 1 97.06 55 SER B N 1
ATOM 5133 C CA . SER B 1 55 ? -3.354 -21.25 15.492 1 97.06 55 SER B CA 1
ATOM 5134 C C . SER B 1 55 ? -4.488 -21.062 14.492 1 97.06 55 SER B C 1
ATOM 5136 O O . SER B 1 55 ? -4.273 -21.141 13.281 1 97.06 55 SER B O 1
ATOM 5138 N N . VAL B 1 56 ? -5.684 -20.953 15.016 1 98.06 56 VAL B N 1
ATOM 5139 C CA . VAL B 1 56 ? -6.871 -20.672 14.219 1 98.06 56 VAL B CA 1
ATOM 5140 C C . VAL B 1 56 ? -7.508 -19.359 14.68 1 98.06 56 VAL B C 1
ATOM 5142 O O . VAL B 1 56 ? -7.805 -19.188 15.867 1 98.06 56 VAL B O 1
ATOM 5145 N N . VAL B 1 57 ? -7.617 -18.375 13.781 1 98 57 VAL B N 1
ATOM 5146 C CA . VAL B 1 57 ? -8.328 -17.141 14.047 1 98 57 VAL B CA 1
ATOM 5147 C C . VAL B 1 57 ? -9.797 -17.281 13.633 1 98 57 VAL B C 1
ATOM 5149 O O . VAL B 1 57 ? -10.102 -17.875 12.594 1 98 57 VAL B O 1
ATOM 5152 N N . THR B 1 58 ? -10.703 -16.828 14.461 1 98.69 58 THR B N 1
ATOM 5153 C CA . THR B 1 58 ? -12.117 -16.875 14.109 1 98.69 58 THR B CA 1
ATOM 5154 C C . THR B 1 58 ? -12.562 -15.539 13.516 1 98.69 58 THR B C 1
ATOM 5156 O O . THR B 1 58 ? -12.273 -14.477 14.062 1 98.69 58 THR B O 1
ATOM 5159 N N . MET B 1 59 ? -13.219 -15.578 12.406 1 98.81 59 MET B N 1
ATOM 5160 C CA . MET B 1 59 ? -13.758 -14.391 11.75 1 98.81 59 MET B CA 1
ATOM 5161 C C . MET B 1 59 ? -15.281 -14.477 11.633 1 98.81 59 MET B C 1
ATOM 5163 O O . MET B 1 59 ? -15.82 -15.555 11.359 1 98.81 59 MET B O 1
ATOM 5167 N N . TYR B 1 60 ? -15.945 -13.438 11.906 1 98.56 60 TYR B N 1
ATOM 5168 C CA . TYR B 1 60 ? -17.391 -13.266 11.805 1 98.56 60 TYR B CA 1
ATOM 5169 C C . TYR B 1 60 ? -17.75 -12.273 10.703 1 98.56 60 TYR B C 1
ATOM 5171 O O . TYR B 1 60 ? -17.422 -11.086 10.805 1 98.56 60 TYR B O 1
ATOM 5179 N N . LEU B 1 61 ? -18.359 -12.734 9.703 1 98.5 61 LEU B N 1
ATOM 5180 C CA . LEU B 1 61 ? -18.703 -11.93 8.531 1 98.5 61 LEU B CA 1
ATOM 5181 C C . LEU B 1 61 ? -20.203 -11.758 8.414 1 98.5 61 LEU B C 1
ATOM 5183 O O . LEU B 1 61 ? -20.938 -12.734 8.234 1 98.5 61 LEU B O 1
ATOM 5187 N N . THR B 1 62 ? -20.688 -10.555 8.57 1 97.25 62 THR B N 1
ATOM 5188 C CA . THR B 1 62 ? -22.078 -10.219 8.312 1 97.25 62 THR B CA 1
ATOM 5189 C C . THR B 1 62 ? -22.234 -9.539 6.949 1 97.25 62 THR B C 1
ATOM 5191 O O . THR B 1 62 ? -21.625 -8.5 6.699 1 97.25 62 THR B O 1
ATOM 5194 N N . VAL B 1 63 ? -23 -10.125 6.066 1 97.06 63 VAL B N 1
ATOM 5195 C CA . VAL B 1 63 ? -23.156 -9.57 4.727 1 97.06 63 VAL B CA 1
ATOM 5196 C C . VAL B 1 63 ? -24.531 -8.906 4.598 1 97.06 63 VAL B C 1
ATOM 5198 O O . VAL B 1 63 ? -25.5 -9.375 5.176 1 97.06 63 VAL B O 1
ATOM 5201 N N . SER B 1 64 ? -24.562 -7.789 3.9 1 93.75 64 SER B N 1
ATOM 5202 C CA . SER B 1 64 ? -25.766 -7.027 3.639 1 93.75 64 SER B CA 1
ATOM 5203 C C . SER B 1 64 ? -25.719 -6.367 2.264 1 93.75 64 SER B C 1
ATOM 5205 O O . SER B 1 64 ? -24.656 -6.281 1.646 1 93.75 64 SER B O 1
ATOM 5207 N N . ARG B 1 65 ? -26.859 -5.988 1.792 1 90.56 65 ARG B N 1
ATOM 5208 C CA . ARG B 1 65 ? -26.906 -5.309 0.503 1 90.56 65 ARG B CA 1
ATOM 5209 C C . ARG B 1 65 ? -26.281 -3.918 0.596 1 90.56 65 ARG B C 1
ATOM 5211 O O . ARG B 1 65 ? -26.562 -3.166 1.531 1 90.56 65 ARG B O 1
ATOM 5218 N N . GLY B 1 66 ? -25.391 -3.611 -0.292 1 90.75 66 GLY B N 1
ATOM 5219 C CA . GLY B 1 66 ? -24.766 -2.299 -0.375 1 90.75 66 GLY B CA 1
ATOM 5220 C C . GLY B 1 66 ? -25.391 -1.412 -1.437 1 90.75 66 GLY B C 1
ATOM 5221 O O . GLY B 1 66 ? -26.609 -1.242 -1.472 1 90.75 66 GLY B O 1
ATOM 5222 N N . ASN B 1 67 ? -24.531 -0.865 -2.275 1 85.94 67 ASN B N 1
ATOM 5223 C CA . ASN B 1 67 ? -25.031 0.057 -3.291 1 85.94 67 ASN B CA 1
ATOM 5224 C C . ASN B 1 67 ? -24.562 -0.333 -4.688 1 85.94 67 ASN B C 1
ATOM 5226 O O . ASN B 1 67 ? -23.531 -0.993 -4.832 1 85.94 67 ASN B O 1
ATOM 5230 N N . SER B 1 68 ? -25.188 0.136 -5.703 1 85.25 68 SER B N 1
ATOM 5231 C CA . SER B 1 68 ? -24.938 -0.27 -7.082 1 85.25 68 SER B CA 1
ATOM 5232 C C . SER B 1 68 ? -23.641 0.341 -7.605 1 85.25 68 SER B C 1
ATOM 5234 O O . SER B 1 68 ? -22.938 -0.279 -8.406 1 85.25 68 SER B O 1
ATOM 5236 N N . SER B 1 69 ? -23.312 1.515 -7.125 1 82.94 69 SER B N 1
ATOM 5237 C CA . SER B 1 69 ? -22.125 2.201 -7.641 1 82.94 69 SER B CA 1
ATOM 5238 C C . SER B 1 69 ? -20.844 1.47 -7.25 1 82.94 69 SER B C 1
ATOM 5240 O O . SER B 1 69 ? -19.844 1.548 -7.957 1 82.94 69 SER B O 1
ATOM 5242 N N . GLU B 1 70 ? -20.922 0.782 -6.156 1 84.81 70 GLU B N 1
ATOM 5243 C CA . GLU B 1 70 ? -19.75 0.017 -5.707 1 84.81 70 GLU B CA 1
ATOM 5244 C C . GLU B 1 70 ? -19.891 -1.455 -6.086 1 84.81 70 GLU B C 1
ATOM 5246 O O . GLU B 1 70 ? -19.016 -2.268 -5.75 1 84.81 70 GLU B O 1
ATOM 5251 N N . GLY B 1 71 ? -21.016 -1.826 -6.773 1 87.31 71 GLY B N 1
ATOM 5252 C CA . GLY B 1 71 ? -21.234 -3.199 -7.195 1 87.31 71 GLY B CA 1
ATOM 5253 C C . GLY B 1 71 ? -21.594 -4.129 -6.051 1 87.31 71 GLY B C 1
ATOM 5254 O O . GLY B 1 71 ? -21.438 -5.348 -6.16 1 87.31 71 GLY B O 1
ATOM 5255 N N . THR B 1 72 ? -22.094 -3.553 -4.918 1 92.19 72 THR B N 1
ATOM 5256 C CA . THR B 1 72 ? -22.312 -4.359 -3.723 1 92.19 72 THR B CA 1
ATOM 5257 C C . THR B 1 72 ? -23.797 -4.59 -3.5 1 92.19 72 THR B C 1
ATOM 5259 O O . THR B 1 72 ? -24.219 -5.074 -2.441 1 92.19 72 THR B O 1
ATOM 5262 N N . ALA B 1 73 ? -24.641 -4.184 -4.492 1 91.06 73 ALA B N 1
ATOM 5263 C CA . ALA B 1 73 ? -26.094 -4.32 -4.344 1 91.06 73 ALA B CA 1
ATOM 5264 C C . ALA B 1 73 ? -26.562 -5.699 -4.797 1 91.06 73 ALA B C 1
ATOM 5266 O O . ALA B 1 73 ? -27.469 -5.812 -5.613 1 91.06 73 ALA B O 1
ATOM 5267 N N . HIS B 1 74 ? -25.938 -6.789 -4.25 1 94.62 74 HIS B N 1
ATOM 5268 C CA . HIS B 1 74 ? -26.297 -8.164 -4.594 1 94.62 74 HIS B CA 1
ATOM 5269 C C . HIS B 1 74 ? -26.578 -8.992 -3.344 1 94.62 74 HIS B C 1
ATOM 5271 O O . HIS B 1 74 ? -26.297 -8.547 -2.227 1 94.62 74 HIS B O 1
ATOM 5277 N N . THR B 1 75 ? -27.203 -10.141 -3.533 1 95.19 75 THR B N 1
ATOM 5278 C CA . THR B 1 75 ? -27.5 -11.039 -2.418 1 95.19 75 THR B CA 1
ATOM 5279 C C . THR B 1 75 ? -26.375 -12.055 -2.236 1 95.19 75 THR B C 1
ATOM 5281 O O . THR B 1 75 ? -25.609 -12.312 -3.166 1 95.19 75 THR B O 1
ATOM 5284 N N . TRP B 1 76 ? -26.297 -12.586 -1.023 1 96.5 76 TRP B N 1
ATOM 5285 C CA . TRP B 1 76 ? -25.312 -13.617 -0.716 1 96.5 76 TRP B CA 1
ATOM 5286 C C . TRP B 1 76 ? -25.562 -14.867 -1.554 1 96.5 76 TRP B C 1
ATOM 5288 O O . TRP B 1 76 ? -24.609 -15.523 -1.992 1 96.5 76 TRP B O 1
ATOM 5298 N N . LYS B 1 77 ? -26.812 -15.164 -1.796 1 94.94 77 LYS B N 1
ATOM 5299 C CA . LYS B 1 77 ? -27.188 -16.281 -2.652 1 94.94 77 LYS B CA 1
ATOM 5300 C C . LYS B 1 77 ? -26.672 -16.094 -4.07 1 94.94 77 LYS B C 1
ATOM 5302 O O . LYS B 1 77 ? -26.125 -17.031 -4.672 1 94.94 77 LYS B O 1
ATOM 5307 N N . GLU B 1 78 ? -26.797 -14.922 -4.582 1 94.5 78 GLU B N 1
ATOM 5308 C CA . GLU B 1 78 ? -26.297 -14.625 -5.926 1 94.5 78 GLU B CA 1
ATOM 5309 C C . GLU B 1 78 ? -24.797 -14.812 -6.016 1 94.5 78 GLU B C 1
ATOM 5311 O O . GLU B 1 78 ? -24.297 -15.445 -6.949 1 94.5 78 GLU B O 1
ATOM 5316 N N . ILE B 1 79 ? -24.125 -14.273 -5.074 1 95.06 79 ILE B N 1
ATOM 5317 C CA . ILE B 1 79 ? -22.656 -14.312 -5.035 1 95.06 79 ILE B CA 1
ATOM 5318 C C . ILE B 1 79 ? -22.188 -15.758 -5.023 1 95.06 79 ILE B C 1
ATOM 5320 O O . ILE B 1 79 ? -21.203 -16.109 -5.695 1 95.06 79 ILE B O 1
ATOM 5324 N N . ASN B 1 80 ? -22.844 -16.594 -4.316 1 95.75 80 ASN B N 1
ATOM 5325 C CA . ASN B 1 80 ? -22.406 -17.969 -4.117 1 95.75 80 ASN B CA 1
ATOM 5326 C C . ASN B 1 80 ? -22.938 -18.906 -5.203 1 95.75 80 ASN B C 1
ATOM 5328 O O . ASN B 1 80 ? -22.625 -20.094 -5.223 1 95.75 80 ASN B O 1
ATOM 5332 N N . SER B 1 81 ? -23.719 -18.391 -6.133 1 94.25 81 SER B N 1
ATOM 5333 C CA . SER B 1 81 ? -24.312 -19.219 -7.176 1 94.25 81 SER B CA 1
ATOM 5334 C C . SER B 1 81 ? -23.422 -19.297 -8.406 1 94.25 81 SER B C 1
ATOM 5336 O O . SER B 1 81 ? -23.469 -20.266 -9.172 1 94.25 81 SER B O 1
ATOM 5338 N N . TYR B 1 82 ? -22.609 -18.297 -8.586 1 92.94 82 TYR B N 1
ATOM 5339 C CA . TYR B 1 82 ? -21.891 -18.188 -9.844 1 92.94 82 TYR B CA 1
ATOM 5340 C C . TYR B 1 82 ? -20.406 -18.484 -9.648 1 92.94 82 TYR B C 1
ATOM 5342 O O . TYR B 1 82 ? -19.859 -18.234 -8.578 1 92.94 82 TYR B O 1
ATOM 5350 N N . SER B 1 83 ? -19.828 -19.062 -10.68 1 93.88 83 SER B N 1
ATOM 5351 C CA . SER B 1 83 ? -18.375 -19.25 -10.766 1 93.88 83 SER B CA 1
ATOM 5352 C C . SER B 1 83 ? -17.719 -18.141 -11.594 1 93.88 83 SER B C 1
ATOM 5354 O O . SER B 1 83 ? -18.422 -17.344 -12.242 1 93.88 83 SER B O 1
ATOM 5356 N N . ALA B 1 84 ? -16.438 -18.062 -11.523 1 91 84 ALA B N 1
ATOM 5357 C CA . ALA B 1 84 ? -15.688 -17.109 -12.344 1 91 84 ALA B CA 1
ATOM 5358 C C . ALA B 1 84 ? -16.078 -17.25 -13.82 1 91 84 ALA B C 1
ATOM 5360 O O . ALA B 1 84 ? -16.141 -16.25 -14.539 1 91 84 ALA B O 1
ATOM 5361 N N . TYR B 1 85 ? -16.344 -18.422 -14.281 1 88.75 85 TYR B N 1
ATOM 5362 C CA . TYR B 1 85 ? -16.688 -18.703 -15.68 1 88.75 85 TYR B CA 1
ATOM 5363 C C . TYR B 1 85 ? -18.062 -18.141 -16.016 1 88.75 85 TYR B C 1
ATOM 5365 O O . TYR B 1 85 ? -18.281 -17.641 -17.125 1 88.75 85 TYR B O 1
ATOM 5373 N N . ASP B 1 86 ? -18.969 -18.266 -15.086 1 92.25 86 ASP B N 1
ATOM 5374 C CA . ASP B 1 86 ? -20.281 -17.672 -15.281 1 92.25 86 ASP B CA 1
ATOM 5375 C C . ASP B 1 86 ? -20.188 -16.156 -15.461 1 92.25 86 ASP B C 1
ATOM 5377 O O . ASP B 1 86 ? -20.844 -15.594 -16.344 1 92.25 86 ASP B O 1
ATOM 5381 N N . TYR B 1 87 ? -19.422 -15.523 -14.602 1 91.94 87 TYR B N 1
ATOM 5382 C CA . TYR B 1 87 ? -19.25 -14.078 -14.695 1 91.94 87 TYR B CA 1
ATOM 5383 C C . TYR B 1 87 ? -18.625 -13.688 -16.031 1 91.94 87 TYR B C 1
ATOM 5385 O O . TYR B 1 87 ? -19.031 -12.695 -16.641 1 91.94 87 TYR B O 1
ATOM 5393 N N . ASP B 1 88 ? -17.625 -14.406 -16.484 1 86.62 88 ASP B N 1
ATOM 5394 C CA . ASP B 1 88 ? -17 -14.164 -17.781 1 86.62 88 ASP B CA 1
ATOM 5395 C C . ASP B 1 88 ? -18.031 -14.266 -18.906 1 86.62 88 ASP B C 1
ATOM 5397 O O . ASP B 1 88 ? -18.047 -13.43 -19.812 1 86.62 88 ASP B O 1
ATOM 5401 N N . LYS B 1 89 ? -18.828 -15.312 -18.875 1 89.25 89 LYS B N 1
ATOM 5402 C CA . LYS B 1 89 ? -19.875 -15.523 -19.875 1 89.25 89 LYS B CA 1
ATOM 5403 C C . LYS B 1 89 ? -20.875 -14.375 -19.875 1 89.25 89 LYS B C 1
ATOM 5405 O O . LYS B 1 89 ? -21.328 -13.938 -20.938 1 89.25 89 LYS B O 1
ATOM 5410 N N . MET B 1 90 ? -21.172 -13.922 -18.672 1 92.44 90 MET B N 1
ATOM 5411 C CA . MET B 1 90 ? -22.125 -12.82 -18.516 1 92.44 90 MET B CA 1
ATOM 5412 C C . MET B 1 90 ? -21.484 -11.492 -18.906 1 92.44 90 MET B C 1
ATOM 5414 O O . MET B 1 90 ? -22.188 -10.516 -19.172 1 92.44 90 MET B O 1
ATOM 5418 N N . GLY B 1 91 ? -20.156 -11.461 -18.906 1 89.31 91 GLY B N 1
ATOM 5419 C CA . GLY B 1 91 ? -19.438 -10.242 -19.234 1 89.31 91 GLY B CA 1
ATOM 5420 C C . GLY B 1 91 ? -19.562 -9.172 -18.172 1 89.31 91 GLY B C 1
ATOM 5421 O O . GLY B 1 91 ? -19.641 -7.984 -18.484 1 89.31 91 GLY B O 1
ATOM 5422 N N . VAL B 1 92 ? -19.688 -9.562 -16.906 1 90.81 92 VAL B N 1
ATOM 5423 C CA . VAL B 1 92 ? -19.844 -8.617 -15.805 1 90.81 92 VAL B CA 1
ATOM 5424 C C . VAL B 1 92 ? -18.766 -8.875 -14.758 1 90.81 92 VAL B C 1
ATOM 5426 O O . VAL B 1 92 ? -18.156 -9.945 -14.727 1 90.81 92 VAL B O 1
ATOM 5429 N N . GLU B 1 93 ? -18.531 -7.887 -13.945 1 90.69 93 GLU B N 1
ATOM 5430 C CA . GLU B 1 93 ? -17.656 -8.07 -12.797 1 90.69 93 GLU B CA 1
ATOM 5431 C C . GLU B 1 93 ? -18.297 -8.969 -11.742 1 90.69 93 GLU B C 1
ATOM 5433 O O . GLU B 1 93 ? -19.516 -9.078 -11.68 1 90.69 93 GLU B O 1
ATOM 5438 N N . ARG B 1 94 ? -17.469 -9.594 -11 1 94.38 94 ARG B N 1
ATOM 5439 C CA . ARG B 1 94 ? -17.984 -10.438 -9.93 1 94.38 94 ARG B CA 1
ATOM 5440 C C . ARG B 1 94 ? -18.844 -9.633 -8.969 1 94.38 94 ARG B C 1
ATOM 5442 O O . ARG B 1 94 ? -18.469 -8.531 -8.562 1 94.38 94 ARG B O 1
ATOM 5449 N N . TYR B 1 95 ? -20 -10.18 -8.656 1 95.31 95 TYR B N 1
ATOM 5450 C CA . TYR B 1 95 ? -20.922 -9.531 -7.727 1 95.31 95 TYR B CA 1
ATOM 5451 C C . TYR B 1 95 ? -20.312 -9.43 -6.336 1 95.31 95 TYR B C 1
ATOM 5453 O O . TYR B 1 95 ? -19.516 -10.289 -5.938 1 95.31 95 TYR B O 1
ATOM 5461 N N . GLN B 1 96 ? -20.656 -8.359 -5.609 1 96.81 96 GLN B N 1
ATOM 5462 C CA . GLN B 1 96 ? -20.219 -8.164 -4.23 1 96.81 96 GLN B CA 1
ATOM 5463 C C . GLN B 1 96 ? -21.406 -7.805 -3.326 1 96.81 96 GLN B C 1
ATOM 5465 O O . GLN B 1 96 ? -22.484 -7.457 -3.811 1 96.81 96 GLN B O 1
ATOM 5470 N N . THR B 1 97 ? -21.234 -7.961 -2.08 1 96.5 97 THR B N 1
ATOM 5471 C CA . THR B 1 97 ? -22.094 -7.402 -1.04 1 96.5 97 THR B CA 1
ATOM 5472 C C . THR B 1 97 ? -21.297 -6.504 -0.104 1 96.5 97 THR B C 1
ATOM 5474 O O . THR B 1 97 ? -20.062 -6.562 -0.084 1 96.5 97 THR B O 1
ATOM 5477 N N . ALA B 1 98 ? -21.984 -5.605 0.544 1 93.94 98 ALA B N 1
ATOM 5478 C CA . ALA B 1 98 ? -21.391 -4.992 1.726 1 93.94 98 ALA B CA 1
ATOM 5479 C C . ALA B 1 98 ? -21.172 -6.023 2.828 1 93.94 98 ALA B C 1
ATOM 5481 O O . ALA B 1 98 ? -21.859 -7.051 2.873 1 93.94 98 ALA B O 1
ATOM 5482 N N . ALA B 1 99 ? -20.172 -5.742 3.662 1 97.19 99 ALA B N 1
ATOM 5483 C CA . ALA B 1 99 ? -19.875 -6.719 4.707 1 97.19 99 ALA B CA 1
ATOM 5484 C C . ALA B 1 99 ? -19.312 -6.035 5.949 1 97.19 99 ALA B C 1
ATOM 5486 O O . ALA B 1 99 ? -18.688 -4.977 5.859 1 97.19 99 ALA B O 1
ATOM 5487 N N . LEU B 1 100 ? -19.672 -6.562 7.035 1 96.25 100 LEU B N 1
ATOM 5488 C CA . LEU B 1 100 ? -19.016 -6.258 8.297 1 96.25 100 LEU B CA 1
ATOM 5489 C C . LEU B 1 100 ? -18.125 -7.418 8.742 1 96.25 100 LEU B C 1
ATOM 5491 O O . LEU B 1 100 ? -18.625 -8.484 9.086 1 96.25 100 LEU B O 1
ATOM 5495 N N . LEU B 1 101 ? -16.844 -7.234 8.664 1 98.5 101 LEU B N 1
ATOM 5496 C CA . LEU B 1 101 ? -15.883 -8.219 9.156 1 98.5 101 LEU B CA 1
ATOM 5497 C C . LEU B 1 101 ? -15.477 -7.918 10.594 1 98.5 101 LEU B C 1
ATOM 5499 O O . LEU B 1 101 ? -15.023 -6.809 10.891 1 98.5 101 LEU B O 1
ATOM 5503 N N . GLN B 1 102 ? -15.648 -8.836 11.477 1 98.31 102 GLN B N 1
ATOM 5504 C CA . GLN B 1 102 ? -15.211 -8.766 12.867 1 98.31 102 GLN B CA 1
ATOM 5505 C C . GLN B 1 102 ? -14.352 -9.969 13.234 1 98.31 102 GLN B C 1
ATOM 5507 O O . GLN B 1 102 ? -14.695 -11.109 12.914 1 98.31 102 GLN B O 1
ATOM 5512 N N . VAL B 1 103 ? -13.195 -9.727 13.836 1 98.25 103 VAL B N 1
ATOM 5513 C CA . VAL B 1 103 ? -12.25 -10.789 14.148 1 98.25 103 VAL B CA 1
ATOM 5514 C C . VAL B 1 103 ? -12.234 -11.047 15.648 1 98.25 103 VAL B C 1
ATOM 5516 O O . VAL B 1 103 ? -12.391 -10.125 16.453 1 98.25 103 VAL B O 1
ATOM 5519 N N . GLY B 1 104 ? -12.172 -12.312 16.047 1 97.88 104 GLY B N 1
ATOM 5520 C CA . GLY B 1 104 ? -12.117 -12.703 17.438 1 97.88 104 GLY B CA 1
ATOM 5521 C C . GLY B 1 104 ? -11.812 -14.18 17.641 1 97.88 104 GLY B C 1
ATOM 5522 O O . GLY B 1 104 ? -10.914 -14.727 17 1 97.88 104 GLY B O 1
ATOM 5523 N N . ASP B 1 105 ? -12.438 -14.734 18.594 1 96.81 105 ASP B N 1
ATOM 5524 C CA . ASP B 1 105 ? -12.336 -16.172 18.875 1 96.81 105 ASP B CA 1
ATOM 5525 C C . ASP B 1 105 ? -13.711 -16.828 18.875 1 96.81 105 ASP B C 1
ATOM 5527 O O . ASP B 1 105 ? -14.68 -16.25 18.375 1 96.81 105 ASP B O 1
ATOM 5531 N N . GLU B 1 106 ? -13.75 -18.094 19.328 1 96.31 106 GLU B N 1
ATOM 5532 C CA . GLU B 1 106 ? -14.977 -18.891 19.219 1 96.31 106 GLU B CA 1
ATOM 5533 C C . GLU B 1 106 ? -16.094 -18.281 20.078 1 96.31 106 GLU B C 1
ATOM 5535 O O . GLU B 1 106 ? -17.266 -18.625 19.891 1 96.31 106 GLU B O 1
ATOM 5540 N N . SER B 1 107 ? -15.734 -17.391 20.953 1 96.69 107 SER B N 1
ATOM 5541 C CA . SER B 1 107 ? -16.75 -16.766 21.797 1 96.69 107 SER B CA 1
ATOM 5542 C C . SER B 1 107 ? -17.312 -15.508 21.141 1 96.69 107 SER B C 1
ATOM 5544 O O . SER B 1 107 ? -18.359 -14.992 21.562 1 96.69 107 SER B O 1
ATOM 5546 N N . GLY B 1 108 ? -16.625 -15.008 20.156 1 96.88 108 GLY B N 1
ATOM 5547 C CA . GLY B 1 108 ? -17.109 -13.828 19.453 1 96.88 108 GLY B CA 1
ATOM 5548 C C . GLY B 1 108 ? -16.016 -12.844 19.125 1 96.88 108 GLY B C 1
ATOM 5549 O O . GLY B 1 108 ? -14.828 -13.109 19.344 1 96.88 108 GLY B O 1
ATOM 5550 N N . PRO B 1 109 ? -16.422 -11.703 18.469 1 97.12 109 PRO B N 1
ATOM 5551 C CA . PRO B 1 109 ? -15.453 -10.648 18.203 1 97.12 109 PRO B CA 1
ATOM 5552 C C . PRO B 1 109 ? -14.727 -10.18 19.469 1 97.12 109 PRO B C 1
ATOM 5554 O O . PRO B 1 109 ? -15.328 -10.094 20.531 1 97.12 109 PRO B O 1
ATOM 5557 N N . GLN B 1 110 ? -13.469 -9.891 19.375 1 95.5 110 GLN B N 1
ATOM 5558 C CA . GLN B 1 110 ? -12.656 -9.531 20.531 1 95.5 110 GLN B CA 1
ATOM 5559 C C . GLN B 1 110 ? -12.273 -8.055 20.484 1 95.5 110 GLN B C 1
ATOM 5561 O O . GLN B 1 110 ? -12.031 -7.496 19.422 1 95.5 110 GLN B O 1
ATOM 5566 N N . SER B 1 111 ? -12.117 -7.445 21.656 1 92.12 111 SER B N 1
ATOM 5567 C CA . SER B 1 111 ? -11.648 -6.066 21.781 1 92.12 111 SER B CA 1
ATOM 5568 C C . SER B 1 111 ? -10.234 -5.91 21.234 1 92.12 111 SER B C 1
ATOM 5570 O O . SER B 1 111 ? -9.375 -6.77 21.453 1 92.12 111 SER B O 1
ATOM 5572 N N . GLY B 1 112 ? -10.039 -4.84 20.484 1 88.38 112 GLY B N 1
ATOM 5573 C CA . GLY B 1 112 ? -8.727 -4.602 19.891 1 88.38 112 GLY B CA 1
ATOM 5574 C C . GLY B 1 112 ? -8.586 -5.168 18.5 1 88.38 112 GLY B C 1
ATOM 5575 O O . GLY B 1 112 ? -7.645 -4.824 17.781 1 88.38 112 GLY B O 1
ATOM 5576 N N . GLU B 1 113 ? -9.523 -5.965 18.062 1 93.44 113 GLU B N 1
ATOM 5577 C CA . GLU B 1 113 ? -9.492 -6.551 16.734 1 93.44 113 GLU B CA 1
ATOM 5578 C C . GLU B 1 113 ? -10.375 -5.766 15.758 1 93.44 113 GLU B C 1
ATOM 5580 O O . GLU B 1 113 ? -11.234 -4.996 16.188 1 93.44 113 GLU B O 1
ATOM 5585 N N . VAL B 1 114 ? -10.156 -6.02 14.562 1 93.94 114 VAL B N 1
ATOM 5586 C CA . VAL B 1 114 ? -10.867 -5.293 13.516 1 93.94 114 VAL B CA 1
ATOM 5587 C C . VAL B 1 114 ? -12.367 -5.57 13.625 1 93.94 114 VAL B C 1
ATOM 5589 O O . VAL B 1 114 ? -12.781 -6.715 13.828 1 93.94 114 VAL B O 1
ATOM 5592 N N . GLY B 1 115 ? -13.117 -4.469 13.531 1 94.31 115 GLY B N 1
ATOM 5593 C CA . GLY B 1 115 ? -14.562 -4.562 13.461 1 94.31 115 GLY B CA 1
ATOM 5594 C C . GLY B 1 115 ? -15.219 -4.676 14.828 1 94.31 115 GLY B C 1
ATOM 5595 O O . GLY B 1 115 ? -16.453 -4.691 14.93 1 94.31 115 GLY B O 1
ATOM 5596 N N . TYR B 1 116 ? -14.461 -4.746 15.906 1 94.5 116 TYR B N 1
ATOM 5597 C CA . TYR B 1 116 ? -15.047 -4.883 17.234 1 94.5 116 TYR B CA 1
ATOM 5598 C C . TYR B 1 116 ? -15.969 -3.707 17.531 1 94.5 116 TYR B C 1
ATOM 5600 O O . TYR B 1 116 ? -15.594 -2.549 17.359 1 94.5 116 TYR B O 1
ATOM 5608 N N . GLY B 1 117 ? -17.156 -3.984 17.922 1 90.5 117 GLY B N 1
ATOM 5609 C CA . GLY B 1 117 ? -18.109 -2.973 18.328 1 90.5 117 GLY B CA 1
ATOM 5610 C C . GLY B 1 117 ? -18.797 -2.279 17.172 1 90.5 117 GLY B C 1
ATOM 5611 O O . GLY B 1 117 ? -19.656 -1.415 17.359 1 90.5 117 GLY B O 1
ATOM 5612 N N . GLU B 1 118 ? -18.406 -2.619 15.953 1 89.44 118 GLU B N 1
ATOM 5613 C CA . GLU B 1 118 ? -19 -2.004 14.773 1 89.44 118 GLU B CA 1
ATOM 5614 C C . GLU B 1 118 ? -20.344 -2.656 14.43 1 89.44 118 GLU B C 1
ATOM 5616 O O . GLU B 1 118 ? -20.516 -3.861 14.625 1 89.44 118 GLU B O 1
ATOM 5621 N N . ASN B 1 119 ? -21.234 -1.803 13.898 1 87.5 119 ASN B N 1
ATOM 5622 C CA . ASN B 1 119 ? -22.547 -2.316 13.523 1 87.5 119 ASN B CA 1
ATOM 5623 C C . ASN B 1 119 ? -22.875 -2.025 12.062 1 87.5 119 ASN B C 1
ATOM 5625 O O . ASN B 1 119 ? -23.906 -2.449 11.555 1 87.5 119 ASN B O 1
ATOM 5629 N N . VAL B 1 120 ? -21.969 -1.334 11.414 1 88.19 120 VAL B N 1
ATOM 5630 C CA . VAL B 1 120 ? -22.156 -1.042 9.992 1 88.19 120 VAL B CA 1
ATOM 5631 C C . VAL B 1 120 ? -21.047 -1.701 9.18 1 88.19 120 VAL B C 1
ATOM 5633 O O . VAL B 1 120 ? -19.953 -1.973 9.711 1 88.19 120 VAL B O 1
ATOM 5636 N N . PRO B 1 121 ? -21.297 -1.909 7.91 1 92.12 121 PRO B N 1
ATOM 5637 C CA . PRO B 1 121 ? -20.297 -2.578 7.07 1 92.12 121 PRO B CA 1
ATOM 5638 C C . PRO B 1 121 ? -18.953 -1.846 7.047 1 92.12 121 PRO B C 1
ATOM 5640 O O . PRO B 1 121 ? -18.922 -0.613 6.992 1 92.12 121 PRO B O 1
ATOM 5643 N N . ASN B 1 122 ? -17.938 -2.584 7.191 1 93.75 122 ASN B N 1
ATOM 5644 C CA . ASN B 1 122 ? -16.578 -2.031 7.086 1 93.75 122 ASN B CA 1
ATOM 5645 C C . ASN B 1 122 ? -15.812 -2.65 5.926 1 93.75 122 ASN B C 1
ATOM 5647 O O . ASN B 1 122 ? -14.625 -2.367 5.742 1 93.75 122 ASN B O 1
ATOM 5651 N N . ALA B 1 123 ? -16.469 -3.508 5.129 1 96.06 123 ALA B N 1
ATOM 5652 C CA . ALA B 1 123 ? -15.805 -4.23 4.047 1 96.06 123 ALA B CA 1
ATOM 5653 C C . ALA B 1 123 ? -16.781 -4.566 2.926 1 96.06 123 ALA B C 1
ATOM 5655 O O . ALA B 1 123 ? -17.969 -4.25 3.014 1 96.06 123 ALA B O 1
ATOM 5656 N N . THR B 1 124 ? -16.281 -5.047 1.84 1 96 124 THR B N 1
ATOM 5657 C CA . THR B 1 124 ? -17.016 -5.727 0.781 1 96 124 THR B CA 1
ATOM 5658 C C . THR B 1 124 ? -16.516 -7.16 0.605 1 96 124 THR B C 1
ATOM 5660 O O . THR B 1 124 ? -15.422 -7.496 1.05 1 96 124 THR B O 1
ATOM 5663 N N . VAL B 1 125 ? -17.312 -8.008 0.041 1 98.12 125 VAL B N 1
ATOM 5664 C CA . VAL B 1 125 ? -16.906 -9.398 -0.132 1 98.12 125 VAL B CA 1
ATOM 5665 C C . VAL B 1 125 ? -17.391 -9.914 -1.485 1 98.12 125 VAL B C 1
ATOM 5667 O O . VAL B 1 125 ? -18.469 -9.562 -1.938 1 98.12 125 VAL B O 1
ATOM 5670 N N . GLN B 1 126 ? -16.594 -10.672 -2.152 1 97.88 126 GLN B N 1
ATOM 5671 C CA . GLN B 1 126 ? -16.875 -11.414 -3.375 1 97.88 126 GLN B CA 1
ATOM 5672 C C . GLN B 1 126 ? -16.219 -12.797 -3.346 1 97.88 126 GLN B C 1
ATOM 5674 O O . GLN B 1 126 ? -15.383 -13.07 -2.486 1 97.88 126 GLN B O 1
ATOM 5679 N N . ILE B 1 127 ? -16.656 -13.672 -4.234 1 97.5 127 ILE B N 1
ATOM 5680 C CA . ILE B 1 127 ? -15.961 -14.945 -4.367 1 97.5 127 ILE B CA 1
ATOM 5681 C C . ILE B 1 127 ? -14.625 -14.734 -5.066 1 97.5 127 ILE B C 1
ATOM 5683 O O . ILE B 1 127 ? -14.414 -13.711 -5.727 1 97.5 127 ILE B O 1
ATOM 5687 N N . ARG B 1 128 ? -13.719 -15.664 -4.883 1 95.81 128 ARG B N 1
ATOM 5688 C CA . ARG B 1 128 ? -12.438 -15.602 -5.574 1 95.81 128 ARG B CA 1
ATOM 5689 C C . ARG B 1 128 ? -12.039 -16.969 -6.113 1 95.81 128 ARG B C 1
ATOM 5691 O O . ARG B 1 128 ? -12.672 -17.984 -5.789 1 95.81 128 ARG B O 1
ATOM 5698 N N . GLY B 1 129 ? -10.984 -16.953 -6.992 1 91.62 129 GLY B N 1
ATOM 5699 C CA . GLY B 1 129 ? -10.508 -18.172 -7.621 1 91.62 129 GLY B CA 1
ATOM 5700 C C . GLY B 1 129 ? -11.023 -18.359 -9.039 1 91.62 129 GLY B C 1
ATOM 5701 O O . GLY B 1 129 ? -11.992 -17.703 -9.438 1 91.62 129 GLY B O 1
ATOM 5702 N N . GLN B 1 130 ? -10.344 -19.188 -9.766 1 88.94 130 GLN B N 1
ATOM 5703 C CA . GLN B 1 130 ? -10.781 -19.562 -11.102 1 88.94 130 GLN B CA 1
ATOM 5704 C C . GLN B 1 130 ? -11.492 -20.922 -11.086 1 88.94 130 GLN B C 1
ATOM 5706 O O . GLN B 1 130 ? -12.648 -21.016 -10.672 1 88.94 130 GLN B O 1
ATOM 5711 N N . THR B 1 131 ? -10.766 -22.016 -11.203 1 85.69 131 THR B N 1
ATOM 5712 C CA . THR B 1 131 ? -11.375 -23.344 -11.211 1 85.69 131 THR B CA 1
ATOM 5713 C C . THR B 1 131 ? -12.055 -23.625 -9.875 1 85.69 131 THR B C 1
ATOM 5715 O O . THR B 1 131 ? -13.141 -24.219 -9.844 1 85.69 131 THR B O 1
ATOM 5718 N N . SER B 1 132 ? -11.516 -23.203 -8.867 1 90.31 132 SER B N 1
ATOM 5719 C CA . SER B 1 132 ? -12.031 -23.484 -7.531 1 90.31 132 SER B CA 1
ATOM 5720 C C . SER B 1 132 ? -13.336 -22.734 -7.281 1 90.31 132 SER B C 1
ATOM 5722 O O . SER B 1 132 ? -14.078 -23.047 -6.348 1 90.31 132 SER B O 1
ATOM 5724 N N . SER B 1 133 ? -13.641 -21.766 -8.023 1 92.88 133 SER B N 1
ATOM 5725 C CA . SER B 1 133 ? -14.875 -21 -7.863 1 92.88 133 SER B CA 1
ATOM 5726 C C . SER B 1 133 ? -16.094 -21.844 -8.227 1 92.88 133 SER B C 1
ATOM 5728 O O . SER B 1 133 ? -17.234 -21.469 -7.91 1 92.88 133 SER B O 1
ATOM 5730 N N . ARG B 1 134 ? -15.891 -23.016 -8.883 1 91.25 134 ARG B N 1
ATOM 5731 C CA . ARG B 1 134 ? -16.984 -23.906 -9.234 1 91.25 134 ARG B CA 1
ATOM 5732 C C . ARG B 1 134 ? -17.406 -24.75 -8.031 1 91.25 134 ARG B C 1
ATOM 5734 O O . ARG B 1 134 ? -18.484 -25.359 -8.039 1 91.25 134 ARG B O 1
ATOM 5741 N N . ASN B 1 135 ? -16.578 -24.797 -7.035 1 93 135 ASN B N 1
ATOM 5742 C CA . ASN B 1 135 ? -16.859 -25.625 -5.867 1 93 135 ASN B CA 1
ATOM 5743 C C . ASN B 1 135 ? -18.062 -25.109 -5.094 1 93 135 ASN B C 1
ATOM 5745 O O . ASN B 1 135 ? -18.422 -23.922 -5.191 1 93 135 ASN B O 1
ATOM 5749 N N . SER B 1 136 ? -18.672 -26.047 -4.336 1 92.56 136 SER B N 1
ATOM 5750 C CA . SER B 1 136 ? -19.812 -25.688 -3.5 1 92.56 136 SER B CA 1
ATOM 5751 C C . SER B 1 136 ? -19.391 -24.766 -2.361 1 92.56 136 SER B C 1
ATOM 5753 O O . SER B 1 136 ? -20.109 -23.812 -2.029 1 92.56 136 SER B O 1
ATOM 5755 N N . GLN B 1 137 ? -18.312 -25.141 -1.725 1 95.44 137 GLN B N 1
ATOM 5756 C CA . GLN B 1 137 ? -17.75 -24.219 -0.737 1 95.44 137 GLN B CA 1
ATOM 5757 C C . GLN B 1 137 ? -16.844 -23.188 -1.398 1 95.44 137 GLN B C 1
ATOM 5759 O O . GLN B 1 137 ? -15.75 -23.531 -1.858 1 95.44 137 GLN B O 1
ATOM 5764 N N . LYS B 1 138 ? -17.203 -21.953 -1.4 1 97.38 138 LYS B N 1
ATOM 5765 C CA . LYS B 1 138 ? -16.547 -20.891 -2.162 1 97.38 138 LYS B CA 1
ATOM 5766 C C . LYS B 1 138 ? -15.344 -20.328 -1.406 1 97.38 138 LYS B C 1
ATOM 5768 O O . LYS B 1 138 ? -15.266 -20.453 -0.182 1 97.38 138 LYS B O 1
ATOM 5773 N N . ASN B 1 139 ? -14.43 -19.859 -2.141 1 97.88 139 ASN B N 1
ATOM 5774 C CA . ASN B 1 139 ? -13.406 -18.953 -1.633 1 97.88 139 ASN B CA 1
ATOM 5775 C C . ASN B 1 139 ? -13.883 -17.5 -1.638 1 97.88 139 ASN B C 1
ATOM 5777 O O . ASN B 1 139 ? -14.703 -17.125 -2.475 1 97.88 139 ASN B O 1
ATOM 5781 N N . TYR B 1 140 ? -13.312 -16.688 -0.724 1 98.62 140 TYR B N 1
ATOM 5782 C CA . TYR B 1 140 ? -13.805 -15.32 -0.635 1 98.62 140 TYR B CA 1
ATOM 5783 C C . TYR B 1 140 ? -12.648 -14.328 -0.604 1 98.62 140 TYR B C 1
ATOM 5785 O O . TYR B 1 140 ? -11.586 -14.625 -0.057 1 98.62 140 TYR B O 1
ATOM 5793 N N . LYS B 1 141 ? -12.844 -13.234 -1.194 1 98.31 141 LYS B N 1
ATOM 5794 C CA . LYS B 1 141 ? -12.016 -12.039 -1.048 1 98.31 141 LYS B CA 1
ATOM 5795 C C . LYS B 1 141 ? -12.773 -10.938 -0.299 1 98.31 141 LYS B C 1
ATOM 5797 O O . LYS B 1 141 ? -13.789 -10.438 -0.783 1 98.31 141 LYS B O 1
ATOM 5802 N N . ILE B 1 142 ? -12.32 -10.617 0.879 1 98.56 142 ILE B N 1
ATOM 5803 C CA . ILE B 1 142 ? -12.906 -9.578 1.718 1 98.56 142 ILE B CA 1
ATOM 5804 C C . ILE B 1 142 ? -12.008 -8.336 1.691 1 98.56 142 ILE B C 1
ATOM 5806 O O . ILE B 1 142 ? -10.812 -8.422 1.976 1 98.56 142 ILE B O 1
ATOM 5810 N N . GLU B 1 143 ? -12.578 -7.23 1.346 1 96.81 143 GLU B N 1
ATOM 5811 C CA . GLU B 1 143 ? -11.797 -6 1.274 1 96.81 143 GLU B CA 1
ATOM 5812 C C . GLU B 1 143 ? -12.281 -4.977 2.295 1 96.81 143 GLU B C 1
ATOM 5814 O O . GLU B 1 143 ? -13.359 -4.398 2.137 1 96.81 143 GLU B O 1
ATOM 5819 N N . LEU B 1 144 ? -11.492 -4.762 3.309 1 95.56 144 LEU B N 1
ATOM 5820 C CA . LEU B 1 144 ? -11.773 -3.711 4.281 1 95.56 144 LEU B CA 1
ATOM 5821 C C . LEU B 1 144 ? -11.688 -2.332 3.631 1 95.56 144 LEU B C 1
ATOM 5823 O O . LEU B 1 144 ? -10.789 -2.068 2.836 1 95.56 144 LEU B O 1
ATOM 5827 N N . LYS B 1 145 ? -12.641 -1.531 3.896 1 89.06 145 LYS B N 1
ATOM 5828 C CA . LYS B 1 145 ? -12.672 -0.173 3.361 1 89.06 145 LYS B CA 1
ATOM 5829 C C . LYS B 1 145 ? -11.531 0.667 3.926 1 89.06 145 LYS B C 1
ATOM 5831 O O . LYS B 1 145 ? -11 0.368 5 1 89.06 145 LYS B O 1
ATOM 5836 N N . LYS B 1 146 ? -11.25 1.722 3.117 1 83.38 146 LYS B N 1
ATOM 5837 C CA . LYS B 1 146 ? -10.203 2.629 3.584 1 83.38 146 LYS B CA 1
ATOM 5838 C C . LYS B 1 146 ? -10.586 3.266 4.918 1 83.38 146 LYS B C 1
ATOM 5840 O O . LYS B 1 146 ? -11.742 3.652 5.121 1 83.38 146 LYS B O 1
ATOM 5845 N N . ASN B 1 147 ? -9.727 3.328 5.867 1 77.44 147 ASN B N 1
ATOM 5846 C CA . ASN B 1 147 ? -9.844 3.951 7.184 1 77.44 147 ASN B CA 1
ATOM 5847 C C . ASN B 1 147 ? -10.766 3.15 8.102 1 77.44 147 ASN B C 1
ATOM 5849 O O . ASN B 1 147 ? -11.336 3.699 9.047 1 77.44 147 ASN B O 1
ATOM 5853 N N . LYS B 1 148 ? -11.141 1.951 7.73 1 87.81 148 LYS B N 1
ATOM 5854 C CA . LYS B 1 148 ? -11.914 1.078 8.609 1 87.81 148 LYS B CA 1
ATOM 5855 C C . LYS B 1 148 ? -11.016 0.048 9.289 1 87.81 148 LYS B C 1
ATOM 5857 O O . LYS B 1 148 ? -11.492 -1.009 9.719 1 87.81 148 LYS B O 1
ATOM 5862 N N . GLY B 1 149 ? -9.812 0.352 9.367 1 86.12 149 GLY B N 1
ATOM 5863 C CA . GLY B 1 149 ? -8.844 -0.521 10.016 1 86.12 149 GLY B CA 1
ATOM 5864 C C . GLY B 1 149 ? -8.258 -1.559 9.078 1 86.12 149 GLY B C 1
ATOM 5865 O O . GLY B 1 149 ? -8.562 -1.57 7.887 1 86.12 149 GLY B O 1
ATOM 5866 N N . THR B 1 150 ? -7.324 -2.316 9.555 1 91.56 150 THR B N 1
ATOM 5867 C CA . THR B 1 150 ? -6.672 -3.424 8.867 1 91.56 150 THR B CA 1
ATOM 5868 C C . THR B 1 150 ? -6.57 -4.645 9.781 1 91.56 150 THR B C 1
ATOM 5870 O O . THR B 1 150 ? -6.684 -4.523 11 1 91.56 150 THR B O 1
ATOM 5873 N N . TRP B 1 151 ? -6.539 -5.773 9.234 1 95.31 151 TRP B N 1
ATOM 5874 C CA . TRP B 1 151 ? -6.195 -6.988 9.969 1 95.31 151 TRP B CA 1
ATOM 5875 C C . TRP B 1 151 ? -4.758 -7.406 9.688 1 95.31 151 TRP B C 1
ATOM 5877 O O . TRP B 1 151 ? -4.434 -7.824 8.57 1 95.31 151 TRP B O 1
ATOM 5887 N N . ARG B 1 152 ? -3.904 -7.27 10.664 1 91 152 ARG B N 1
ATOM 5888 C CA . ARG B 1 152 ? -2.479 -7.547 10.539 1 91 152 ARG B CA 1
ATOM 5889 C C . ARG B 1 152 ? -1.876 -6.789 9.359 1 91 152 ARG B C 1
ATOM 5891 O O . ARG B 1 152 ? -1.146 -7.363 8.547 1 91 152 ARG B O 1
ATOM 5898 N N . GLY B 1 153 ? -2.307 -5.602 9.227 1 88.38 153 GLY B N 1
ATOM 5899 C CA . GLY B 1 153 ? -1.777 -4.719 8.195 1 88.38 153 GLY B CA 1
ATOM 5900 C C . GLY B 1 153 ? -2.371 -4.973 6.824 1 88.38 153 GLY B C 1
ATOM 5901 O O . GLY B 1 153 ? -1.913 -4.41 5.828 1 88.38 153 GLY B O 1
ATOM 5902 N N . GLN B 1 154 ? -3.373 -5.785 6.734 1 94.06 154 GLN B N 1
ATOM 5903 C CA . GLN B 1 154 ? -3.988 -6.141 5.461 1 94.06 154 GLN B CA 1
ATOM 5904 C C . GLN B 1 154 ? -5.398 -5.566 5.348 1 94.06 154 GLN B C 1
ATOM 5906 O O . GLN B 1 154 ? -6.18 -5.641 6.297 1 94.06 154 GLN B O 1
ATOM 5911 N N . ARG B 1 155 ? -5.684 -5.02 4.215 1 94.31 155 ARG B N 1
ATOM 5912 C CA . ARG B 1 155 ? -7.062 -4.629 3.939 1 94.31 155 ARG B CA 1
ATOM 5913 C C . ARG B 1 155 ? -7.773 -5.684 3.096 1 94.31 155 ARG B C 1
ATOM 5915 O O . ARG B 1 155 ? -8.992 -5.852 3.199 1 94.31 155 ARG B O 1
ATOM 5922 N N . THR B 1 156 ? -7.016 -6.309 2.252 1 97 156 THR B N 1
ATOM 5923 C CA . THR B 1 156 ? -7.57 -7.395 1.451 1 97 156 THR B CA 1
ATOM 5924 C C . THR B 1 156 ? -7.328 -8.742 2.125 1 97 156 THR B C 1
ATOM 5926 O O . THR B 1 156 ? -6.184 -9.156 2.295 1 97 156 THR B O 1
ATOM 5929 N N . ILE B 1 157 ? -8.367 -9.406 2.508 1 98.25 157 ILE B N 1
ATOM 5930 C CA . ILE B 1 157 ? -8.32 -10.688 3.203 1 98.25 157 ILE B CA 1
ATOM 5931 C C . ILE B 1 157 ? -8.805 -11.797 2.277 1 98.25 157 ILE B C 1
ATOM 5933 O O . ILE B 1 157 ? -10.008 -11.938 2.045 1 98.25 157 ILE B O 1
ATOM 5937 N N . ASN B 1 158 ? -7.902 -12.625 1.785 1 98.25 158 ASN B N 1
ATOM 5938 C CA . ASN B 1 158 ? -8.25 -13.766 0.952 1 98.25 158 ASN B CA 1
ATOM 5939 C C . ASN B 1 158 ? -8.492 -15.023 1.793 1 98.25 158 ASN B C 1
ATOM 5941 O O . ASN B 1 158 ? -7.613 -15.445 2.541 1 98.25 158 ASN B O 1
ATOM 5945 N N . LEU B 1 159 ? -9.609 -15.586 1.699 1 98.62 159 LEU B N 1
ATOM 5946 C CA . LEU B 1 159 ? -9.945 -16.828 2.375 1 98.62 159 LEU B CA 1
ATOM 5947 C C . LEU B 1 159 ? -10.117 -17.969 1.37 1 98.62 159 LEU B C 1
ATOM 5949 O O . LEU B 1 159 ? -11.023 -17.922 0.531 1 98.62 159 LEU B O 1
ATOM 5953 N N . ASN B 1 160 ? -9.289 -18.953 1.462 1 98.06 160 ASN B N 1
ATOM 5954 C CA . ASN B 1 160 ? -9.32 -20.109 0.578 1 98.06 160 ASN B CA 1
ATOM 5955 C C . ASN B 1 160 ? -9.867 -21.344 1.286 1 98.06 160 ASN B C 1
ATOM 5957 O O . ASN B 1 160 ? -9.344 -21.75 2.324 1 98.06 160 ASN B O 1
ATOM 5961 N N . LYS B 1 161 ? -10.852 -21.922 0.712 1 97.31 161 LYS B N 1
ATOM 5962 C CA . LYS B 1 161 ? -11.508 -23.078 1.313 1 97.31 161 LYS B CA 1
ATOM 5963 C C . LYS B 1 161 ? -10.688 -24.344 1.09 1 97.31 161 LYS B C 1
ATOM 5965 O O . LYS B 1 161 ? -10.688 -25.25 1.933 1 97.31 161 LYS B O 1
ATOM 5970 N N . HIS B 1 162 ? -10.094 -24.516 -0.058 1 95.5 162 HIS B N 1
ATOM 5971 C CA . HIS B 1 162 ? -9.32 -25.672 -0.47 1 95.5 162 HIS B CA 1
ATOM 5972 C C . HIS B 1 162 ? -10.164 -26.953 -0.412 1 95.5 162 HIS B C 1
ATOM 5974 O O . HIS B 1 162 ? -9.719 -27.969 0.129 1 95.5 162 HIS B O 1
ATOM 5980 N N . GLN B 1 163 ? -11.336 -26.828 -0.977 1 93.62 163 GLN B N 1
ATOM 5981 C CA . GLN B 1 163 ? -12.273 -27.938 -0.934 1 93.62 163 GLN B CA 1
ATOM 5982 C C . GLN B 1 163 ? -11.688 -29.188 -1.599 1 93.62 163 GLN B C 1
ATOM 5984 O O . GLN B 1 163 ? -11.914 -30.297 -1.143 1 93.62 163 GLN B O 1
ATOM 5989 N N . THR B 1 164 ? -10.867 -29.047 -2.65 1 90.5 164 THR B N 1
ATOM 5990 C CA . THR B 1 164 ? -10.414 -30.172 -3.451 1 90.5 164 THR B CA 1
ATOM 5991 C C . THR B 1 164 ? -9.07 -30.703 -2.939 1 90.5 164 THR B C 1
ATOM 5993 O O . THR B 1 164 ? -8.539 -31.672 -3.465 1 90.5 164 THR B O 1
ATOM 5996 N N . ASP B 1 165 ? -8.492 -30.094 -1.963 1 94.12 165 ASP B N 1
ATOM 5997 C CA . ASP B 1 165 ? -7.293 -30.547 -1.272 1 94.12 165 ASP B CA 1
ATOM 5998 C C . ASP B 1 165 ? -7.645 -31.453 -0.089 1 94.12 165 ASP B C 1
ATOM 6000 O O . ASP B 1 165 ? -8.102 -30.969 0.948 1 94.12 165 ASP B O 1
ATOM 6004 N N . GLY B 1 166 ? -7.316 -32.688 -0.219 1 95.12 166 GLY B N 1
ATOM 6005 C CA . GLY B 1 166 ? -7.664 -33.625 0.828 1 95.12 166 GLY B CA 1
ATOM 6006 C C . GLY B 1 166 ? -6.98 -33.344 2.148 1 95.12 166 GLY B C 1
ATOM 6007 O O . GLY B 1 166 ? -7.457 -33.75 3.207 1 95.12 166 GLY B O 1
ATOM 6008 N N . MET B 1 167 ? -5.934 -32.625 2.164 1 96.25 167 MET B N 1
ATOM 6009 C CA . MET B 1 167 ? -5.18 -32.312 3.377 1 96.25 167 MET B CA 1
ATOM 6010 C C . MET B 1 167 ? -5.621 -31 3.986 1 96.25 167 MET B C 1
ATOM 6012 O O . MET B 1 167 ? -5.504 -30.797 5.195 1 96.25 167 MET B O 1
ATOM 6016 N N . ARG B 1 168 ? -6.059 -30.062 3.227 1 97.12 168 ARG B N 1
ATOM 6017 C CA . ARG B 1 168 ? -6.539 -28.734 3.582 1 97.12 168 ARG B CA 1
ATOM 6018 C C . ARG B 1 168 ? -5.387 -27.844 4.039 1 97.12 168 ARG B C 1
ATOM 6020 O O . ARG B 1 168 ? -5.609 -26.781 4.629 1 97.12 168 ARG B O 1
ATOM 6027 N N . PHE B 1 169 ? -4.094 -28.234 3.803 1 97.94 169 PHE B N 1
ATOM 6028 C CA . PHE B 1 169 ? -3.018 -27.406 4.328 1 97.94 169 PHE B CA 1
ATOM 6029 C C . PHE B 1 169 ? -1.921 -27.203 3.289 1 97.94 169 PHE B C 1
ATOM 6031 O O . PHE B 1 169 ? -0.896 -26.578 3.568 1 97.94 169 PHE B O 1
ATOM 6038 N N . ARG B 1 170 ? -2.018 -27.719 2.105 1 97.88 170 ARG B N 1
ATOM 6039 C CA . ARG B 1 170 ? -0.915 -27.75 1.15 1 97.88 170 ARG B CA 1
ATOM 6040 C C . ARG B 1 170 ? -0.478 -26.344 0.776 1 97.88 170 ARG B C 1
ATOM 6042 O O . ARG B 1 170 ? 0.719 -26.062 0.706 1 97.88 170 ARG B O 1
ATOM 6049 N N . ASN B 1 171 ? -1.49 -25.5 0.482 1 97.62 171 ASN B N 1
ATOM 6050 C CA . ASN B 1 171 ? -1.163 -24.125 0.176 1 97.62 171 ASN B CA 1
ATOM 6051 C C . ASN B 1 171 ? -0.379 -23.469 1.311 1 97.62 171 ASN B C 1
ATOM 6053 O O . ASN B 1 171 ? 0.639 -22.812 1.072 1 97.62 171 ASN B O 1
ATOM 6057 N N . LYS B 1 172 ? -0.843 -23.609 2.537 1 98.19 172 LYS B N 1
ATOM 6058 C CA . LYS B 1 172 ? -0.167 -23.078 3.713 1 98.19 172 LYS B CA 1
ATOM 6059 C C . LYS B 1 172 ? 1.216 -23.703 3.885 1 98.19 172 LYS B C 1
ATOM 6061 O O . LYS B 1 172 ? 2.188 -23 4.172 1 98.19 172 LYS B O 1
ATOM 6066 N N . LEU B 1 173 ? 1.314 -25 3.736 1 98.56 173 LEU B N 1
ATOM 6067 C CA . LEU B 1 173 ? 2.594 -25.688 3.818 1 98.56 173 LEU B CA 1
ATOM 6068 C C . LEU B 1 173 ? 3.613 -25.078 2.869 1 98.56 173 LEU B C 1
ATOM 6070 O O . LEU B 1 173 ? 4.754 -24.812 3.26 1 98.56 173 LEU B O 1
ATOM 6074 N N . SER B 1 174 ? 3.168 -24.875 1.686 1 98.44 174 SER B N 1
ATOM 6075 C CA . SER B 1 174 ? 4.066 -24.312 0.68 1 98.44 174 SER B CA 1
ATOM 6076 C C . SER B 1 174 ? 4.562 -22.922 1.089 1 98.44 174 SER B C 1
ATOM 6078 O O . SER B 1 174 ? 5.758 -22.641 1.008 1 98.44 174 SER B O 1
ATOM 6080 N N . TYR B 1 175 ? 3.688 -22.031 1.54 1 98.31 175 TYR B N 1
ATOM 6081 C CA . TYR B 1 175 ? 4.105 -20.703 1.943 1 98.31 175 TYR B CA 1
ATOM 6082 C C . TYR B 1 175 ? 5.023 -20.75 3.158 1 98.31 175 TYR B C 1
ATOM 6084 O O . TYR B 1 175 ? 5.977 -19.984 3.26 1 98.31 175 TYR B O 1
ATOM 6092 N N . ASP B 1 176 ? 4.711 -21.609 4.078 1 98.06 176 ASP B N 1
ATOM 6093 C CA . ASP B 1 176 ? 5.57 -21.75 5.25 1 98.06 176 ASP B CA 1
ATOM 6094 C C . ASP B 1 176 ? 6.961 -22.25 4.859 1 98.06 176 ASP B C 1
ATOM 6096 O O . ASP B 1 176 ? 7.961 -21.844 5.457 1 98.06 176 ASP B O 1
ATOM 6100 N N . LEU B 1 177 ? 7.051 -23.141 3.904 1 98.56 177 LEU B N 1
ATOM 6101 C CA . LEU B 1 177 ? 8.344 -23.594 3.402 1 98.56 177 LEU B CA 1
ATOM 6102 C C . LEU B 1 177 ? 9.094 -22.453 2.725 1 98.56 177 LEU B C 1
ATOM 6104 O O . LEU B 1 177 ? 10.312 -22.328 2.893 1 98.56 177 LEU B O 1
ATOM 6108 N N . LEU B 1 178 ? 8.422 -21.672 2.02 1 98.44 178 LEU B N 1
ATOM 6109 C CA . LEU B 1 178 ? 9.039 -20.562 1.304 1 98.44 178 LEU B CA 1
ATOM 6110 C C . LEU B 1 178 ? 9.695 -19.578 2.277 1 98.44 178 LEU B C 1
ATOM 6112 O O . LEU B 1 178 ? 10.688 -18.938 1.939 1 98.44 178 LEU B O 1
ATOM 6116 N N . LYS B 1 179 ? 9.211 -19.484 3.533 1 97 179 LYS B N 1
ATOM 6117 C CA . LYS B 1 179 ? 9.773 -18.609 4.547 1 97 179 LYS B CA 1
ATOM 6118 C C . LYS B 1 179 ? 11.258 -18.906 4.766 1 97 179 LYS B C 1
ATOM 6120 O O . LYS B 1 179 ? 12.031 -18 5.082 1 97 179 LYS B O 1
ATOM 6125 N N . GLY B 1 180 ? 11.602 -20.094 4.605 1 96.88 180 GLY B N 1
ATOM 6126 C CA . GLY B 1 180 ? 12.961 -20.516 4.922 1 96.88 180 GLY B CA 1
ATOM 6127 C C . GLY B 1 180 ? 13.891 -20.469 3.725 1 96.88 180 GLY B C 1
ATOM 6128 O O . GLY B 1 180 ? 15.039 -20.922 3.807 1 96.88 180 GLY B O 1
ATOM 6129 N N . ILE B 1 181 ? 13.43 -19.984 2.604 1 98.19 181 ILE B N 1
ATOM 6130 C CA . ILE B 1 181 ? 14.234 -19.906 1.387 1 98.19 181 ILE B CA 1
ATOM 6131 C C . ILE B 1 181 ? 14.539 -18.438 1.072 1 98.19 181 ILE B C 1
ATOM 6133 O O . ILE B 1 181 ? 13.742 -17.75 0.432 1 98.19 181 ILE B O 1
ATOM 6137 N N . PRO B 1 182 ? 15.703 -17.938 1.403 1 96.62 182 PRO B N 1
ATOM 6138 C CA . PRO B 1 182 ? 16.031 -16.516 1.297 1 96.62 182 PRO B CA 1
ATOM 6139 C C . PRO B 1 182 ? 15.922 -15.992 -0.135 1 96.62 182 PRO B C 1
ATOM 6141 O O . PRO B 1 182 ? 15.656 -14.805 -0.345 1 96.62 182 PRO B O 1
ATOM 6144 N N . GLN B 1 183 ? 16.109 -16.844 -1.095 1 97.69 183 GLN B N 1
ATOM 6145 C CA . GLN B 1 183 ? 16.156 -16.453 -2.498 1 97.69 183 GLN B CA 1
ATOM 6146 C C . GLN B 1 183 ? 14.758 -16.219 -3.053 1 97.69 183 GLN B C 1
ATOM 6148 O O . GLN B 1 183 ? 14.594 -15.719 -4.168 1 97.69 183 GLN B O 1
ATOM 6153 N N . LEU B 1 184 ? 13.719 -16.594 -2.229 1 98.19 184 LEU B N 1
ATOM 6154 C CA . LEU B 1 184 ? 12.336 -16.484 -2.682 1 98.19 184 LEU B CA 1
ATOM 6155 C C . LEU B 1 184 ? 11.492 -15.711 -1.676 1 98.19 184 LEU B C 1
ATOM 6157 O O . LEU B 1 184 ? 11.828 -15.648 -0.492 1 98.19 184 LEU B O 1
ATOM 6161 N N . MET B 1 185 ? 10.406 -15.094 -2.203 1 97.31 185 MET B N 1
ATOM 6162 C CA . MET B 1 185 ? 9.438 -14.406 -1.355 1 97.31 185 MET B CA 1
ATOM 6163 C C . MET B 1 185 ? 8.32 -15.352 -0.927 1 97.31 185 MET B C 1
ATOM 6165 O O . MET B 1 185 ? 7.879 -16.188 -1.713 1 97.31 185 MET B O 1
ATOM 6169 N N . SER B 1 186 ? 7.914 -15.211 0.282 1 97.62 186 SER B N 1
ATOM 6170 C CA . SER B 1 186 ? 6.699 -15.875 0.742 1 97.62 186 SER B CA 1
ATOM 6171 C C . SER B 1 186 ? 5.586 -14.867 1.011 1 97.62 186 SER B C 1
ATOM 6173 O O . SER B 1 186 ? 5.699 -13.695 0.643 1 97.62 186 SER B O 1
ATOM 6175 N N . LEU B 1 187 ? 4.438 -15.32 1.397 1 97.81 187 LEU B N 1
ATOM 6176 C CA . LEU B 1 187 ? 3.305 -14.531 1.87 1 97.81 187 LEU B CA 1
ATOM 6177 C C . LEU B 1 187 ? 2.74 -15.109 3.162 1 97.81 187 LEU B C 1
ATOM 6179 O O . LEU B 1 187 ? 2.799 -16.328 3.383 1 97.81 187 LEU B O 1
ATOM 6183 N N . ARG B 1 188 ? 2.291 -14.25 4.043 1 96.94 188 ARG B N 1
ATOM 6184 C CA . ARG B 1 188 ? 1.742 -14.695 5.32 1 96.94 188 ARG B CA 1
ATOM 6185 C C . ARG B 1 188 ? 0.487 -15.531 5.117 1 96.94 188 ARG B C 1
ATOM 6187 O O . ARG B 1 188 ? -0.312 -15.258 4.223 1 96.94 188 ARG B O 1
ATOM 6194 N N . THR B 1 189 ? 0.291 -16.531 5.922 1 97.88 189 THR B N 1
ATOM 6195 C CA . THR B 1 189 ? -0.909 -17.359 5.93 1 97.88 189 THR B CA 1
ATOM 6196 C C . THR B 1 189 ? -1.452 -17.516 7.352 1 97.88 189 THR B C 1
ATOM 6198 O O . THR B 1 189 ? -0.718 -17.328 8.32 1 97.88 189 THR B O 1
ATOM 6201 N N . GLN B 1 190 ? -2.744 -17.844 7.473 1 98.12 190 GLN B N 1
ATOM 6202 C CA . GLN B 1 190 ? -3.432 -18.047 8.742 1 98.12 190 GLN B CA 1
ATOM 6203 C C . GLN B 1 190 ? -4.637 -18.969 8.578 1 98.12 190 GLN B C 1
ATOM 6205 O O . GLN B 1 190 ? -5.461 -18.766 7.688 1 98.12 190 GLN B O 1
ATOM 6210 N N . PHE B 1 191 ? -4.688 -20.047 9.406 1 98.69 191 PHE B N 1
ATOM 6211 C CA . PHE B 1 191 ? -5.941 -20.781 9.469 1 98.69 191 PHE B CA 1
ATOM 6212 C C . PHE B 1 191 ? -7.055 -19.922 10.047 1 98.69 191 PHE B C 1
ATOM 6214 O O . PHE B 1 191 ? -6.844 -19.203 11.023 1 98.69 191 PHE B O 1
ATOM 6221 N N . VAL B 1 192 ? -8.211 -19.984 9.414 1 98.75 192 VAL B N 1
ATOM 6222 C CA . VAL B 1 192 ? -9.336 -19.156 9.82 1 98.75 192 VAL B CA 1
ATOM 6223 C C . VAL B 1 192 ? -10.594 -20.016 9.945 1 98.75 192 VAL B C 1
ATOM 6225 O O . VAL B 1 192 ? -10.883 -20.828 9.062 1 98.75 192 VAL B O 1
ATOM 6228 N N . HIS B 1 193 ? -11.266 -19.969 11.047 1 98.81 193 HIS B N 1
ATOM 6229 C CA . HIS B 1 193 ? -12.633 -20.453 11.18 1 98.81 193 HIS B CA 1
ATOM 6230 C C . HIS B 1 193 ? -13.641 -19.359 10.867 1 98.81 193 HIS B C 1
ATOM 6232 O O . HIS B 1 193 ? -13.703 -18.344 11.57 1 98.81 193 HIS B O 1
ATOM 6238 N N . LEU B 1 194 ? -14.492 -19.531 9.82 1 98.75 194 LEU B N 1
ATOM 6239 C CA . LEU B 1 194 ? -15.344 -18.469 9.328 1 98.75 194 LEU B CA 1
ATOM 6240 C C . LEU B 1 194 ? -16.812 -18.734 9.68 1 98.75 194 LEU B C 1
ATOM 6242 O O . LEU B 1 194 ? -17.312 -19.828 9.445 1 98.75 194 LEU B O 1
ATOM 6246 N N . TYR B 1 195 ? -17.453 -17.781 10.297 1 98.56 195 TYR B N 1
ATOM 6247 C CA . TYR B 1 195 ? -18.906 -17.719 10.461 1 98.56 195 TYR B CA 1
ATOM 6248 C C . TYR B 1 195 ? -19.5 -16.609 9.602 1 98.56 195 TYR B C 1
ATOM 6250 O O . TYR B 1 195 ? -18.922 -15.523 9.484 1 98.56 195 TYR B O 1
ATOM 6258 N N . VAL B 1 196 ? -20.672 -16.859 8.953 1 98.12 196 VAL B N 1
ATOM 6259 C CA . VAL B 1 196 ? -21.281 -15.867 8.086 1 98.12 196 VAL B CA 1
ATOM 6260 C C . VAL B 1 196 ? -22.734 -15.641 8.516 1 98.12 196 VAL B C 1
ATOM 6262 O O . VAL B 1 196 ? -23.469 -16.609 8.773 1 98.12 196 VAL B O 1
ATOM 6265 N N . ARG B 1 197 ? -23.078 -14.414 8.688 1 97.5 197 ARG B N 1
ATOM 6266 C CA . ARG B 1 197 ? -24.469 -14 8.898 1 97.5 197 ARG B CA 1
ATOM 6267 C C . ARG B 1 197 ? -25 -13.242 7.691 1 97.5 197 ARG B C 1
ATOM 6269 O O . ARG B 1 197 ? -24.469 -12.195 7.324 1 97.5 197 ARG B O 1
ATOM 6276 N N . ASP B 1 198 ? -26.062 -13.805 7.059 1 96.44 198 ASP B N 1
ATOM 6277 C CA . ASP B 1 198 ? -26.609 -13.258 5.824 1 96.44 198 ASP B CA 1
ATOM 6278 C C . ASP B 1 198 ? -27.812 -12.359 6.105 1 96.44 198 ASP B C 1
ATOM 6280 O O . ASP B 1 198 ? -28.906 -12.844 6.398 1 96.44 198 ASP B O 1
ATOM 6284 N N . LEU B 1 199 ? -27.609 -11.062 5.945 1 93.25 199 LEU B N 1
ATOM 6285 C CA . LEU B 1 199 ? -28.703 -10.102 6.121 1 93.25 199 LEU B CA 1
ATOM 6286 C C . LEU B 1 199 ? -29.109 -9.492 4.785 1 93.25 199 LEU B C 1
ATOM 6288 O O . LEU B 1 199 ? -29.75 -8.445 4.746 1 93.25 199 LEU B O 1
ATOM 6292 N N . THR B 1 200 ? -28.688 -10.062 3.705 1 92.38 200 THR B N 1
ATOM 6293 C CA . THR B 1 200 ? -28.969 -9.484 2.395 1 92.38 200 THR B CA 1
ATOM 6294 C C . THR B 1 200 ? -30.453 -9.648 2.049 1 92.38 200 THR B C 1
ATOM 6296 O O . THR B 1 200 ? -30.969 -8.93 1.194 1 92.38 200 THR B O 1
ATOM 6299 N N . GLU B 1 201 ? -31.109 -10.633 2.559 1 85.81 201 GLU B N 1
ATOM 6300 C CA . GLU B 1 201 ? -32.531 -10.852 2.258 1 85.81 201 GLU B CA 1
ATOM 6301 C C . GLU B 1 201 ? -33.375 -10.703 3.51 1 85.81 201 GLU B C 1
ATOM 6303 O O . GLU B 1 201 ? -34.562 -11.023 3.494 1 85.81 201 GLU B O 1
ATOM 6308 N N . GLY B 1 202 ? -32.906 -10.25 4.543 1 78.81 202 GLY B N 1
ATOM 6309 C CA . GLY B 1 202 ? -33.688 -10.055 5.758 1 78.81 202 GLY B CA 1
ATOM 6310 C C . GLY B 1 202 ? -32.844 -9.68 6.953 1 78.81 202 GLY B C 1
ATOM 6311 O O . GLY B 1 202 ? -31.609 -9.633 6.859 1 78.81 202 GLY B O 1
ATOM 6312 N N . ASN B 1 203 ? -33.438 -9.344 8.062 1 72.81 203 ASN B N 1
ATOM 6313 C CA . ASN B 1 203 ? -32.719 -8.766 9.188 1 72.81 203 ASN B CA 1
ATOM 6314 C C . ASN B 1 203 ? -32.594 -9.75 10.344 1 72.81 203 ASN B C 1
ATOM 6316 O O . ASN B 1 203 ? -32.219 -9.367 11.453 1 72.81 203 ASN B O 1
ATOM 6320 N N . SER B 1 204 ? -32.938 -10.945 10.172 1 75.88 204 SER B N 1
ATOM 6321 C CA . SER B 1 204 ? -32.969 -11.82 11.344 1 75.88 204 SER B CA 1
ATOM 6322 C C . SER B 1 204 ? -32.125 -13.078 11.109 1 75.88 204 SER B C 1
ATOM 6324 O O . SER B 1 204 ? -32.312 -14.086 11.797 1 75.88 204 SER B O 1
ATOM 6326 N N . ALA B 1 205 ? -31.031 -13.039 10.641 1 82.88 205 ALA B N 1
ATOM 6327 C CA . ALA B 1 205 ? -30.25 -14.242 10.367 1 82.88 205 ALA B CA 1
ATOM 6328 C C . ALA B 1 205 ? -29.203 -14.477 11.453 1 82.88 205 ALA B C 1
ATOM 6330 O O . ALA B 1 205 ? -28.734 -13.531 12.078 1 82.88 205 ALA B O 1
ATOM 6331 N N . GLU B 1 206 ? -28.906 -15.789 11.789 1 93.25 206 GLU B N 1
ATOM 6332 C CA . GLU B 1 206 ? -27.844 -16.203 12.703 1 93.25 206 GLU B CA 1
ATOM 6333 C C . GLU B 1 206 ? -26.547 -16.516 11.953 1 93.25 206 GLU B C 1
ATOM 6335 O O . GLU B 1 206 ? -26.562 -16.703 10.734 1 93.25 206 GLU B O 1
ATOM 6340 N N . PHE B 1 207 ? -25.484 -16.5 12.703 1 96.94 207 PHE B N 1
ATOM 6341 C CA . PHE B 1 207 ? -24.203 -16.875 12.102 1 96.94 207 PHE B CA 1
ATOM 6342 C C . PHE B 1 207 ? -24.188 -18.359 11.75 1 96.94 207 PHE B C 1
ATOM 6344 O O . PHE B 1 207 ? -24.547 -19.203 12.578 1 96.94 207 PHE B O 1
ATOM 6351 N N . GLN B 1 208 ? -23.859 -18.672 10.555 1 97 208 GLN B N 1
ATOM 6352 C CA . GLN B 1 208 ? -23.672 -20.031 10.07 1 97 208 GLN B CA 1
ATOM 6353 C C . GLN B 1 208 ? -22.203 -20.406 10.008 1 97 208 GLN B C 1
ATOM 6355 O O . GLN B 1 208 ? -21.359 -19.562 9.633 1 97 208 GLN B O 1
ATOM 6360 N N . ASP B 1 209 ? -21.906 -21.641 10.344 1 97.75 209 ASP B N 1
ATOM 6361 C CA . ASP B 1 209 ? -20.531 -22.141 10.336 1 97.75 209 ASP B CA 1
ATOM 6362 C C . ASP B 1 209 ? -20.094 -22.5 8.914 1 97.75 209 ASP B C 1
ATOM 6364 O O . ASP B 1 209 ? -20.688 -23.375 8.281 1 97.75 209 ASP B O 1
ATOM 6368 N N . TYR B 1 210 ? -19.031 -21.844 8.398 1 98.31 210 TYR B N 1
ATOM 6369 C CA . TYR B 1 210 ? -18.516 -22.109 7.062 1 98.31 210 TYR B CA 1
ATOM 6370 C C . TYR B 1 210 ? -17.25 -22.953 7.125 1 98.31 210 TYR B C 1
ATOM 6372 O O . TYR B 1 210 ? -16.688 -23.312 6.09 1 98.31 210 TYR B O 1
ATOM 6380 N N . GLY B 1 211 ? -16.812 -23.281 8.344 1 98.31 211 GLY B N 1
ATOM 6381 C CA . GLY B 1 211 ? -15.703 -24.203 8.539 1 98.31 211 GLY B CA 1
ATOM 6382 C C . GLY B 1 211 ? -14.344 -23.562 8.383 1 98.31 211 GLY B C 1
ATOM 6383 O O . GLY B 1 211 ? -14.164 -22.391 8.719 1 98.31 211 GLY B O 1
ATOM 6384 N N . LEU B 1 212 ? -13.312 -24.359 8.039 1 98.56 212 LEU B N 1
ATOM 6385 C CA . LEU B 1 212 ? -11.906 -23.969 8.023 1 98.56 212 LEU B CA 1
ATOM 6386 C C . LEU B 1 212 ? -11.539 -23.328 6.684 1 98.56 212 LEU B C 1
ATOM 6388 O O . LEU B 1 212 ? -11.883 -23.859 5.625 1 98.56 212 LEU B O 1
ATOM 6392 N N . TYR B 1 213 ? -10.953 -22.234 6.73 1 98.62 213 TYR B N 1
ATOM 6393 C CA . TYR B 1 213 ? -10.32 -21.562 5.598 1 98.62 213 TYR B CA 1
ATOM 6394 C C . TYR B 1 213 ? -8.836 -21.344 5.859 1 98.62 213 TYR B C 1
ATOM 6396 O O . TYR B 1 213 ? -8.375 -21.453 7 1 98.62 213 TYR B O 1
ATOM 6404 N N . THR B 1 214 ? -8.109 -21.078 4.836 1 98.5 214 THR B N 1
ATOM 6405 C CA . THR B 1 214 ? -6.75 -20.562 4.926 1 98.5 214 THR B CA 1
ATOM 6406 C C . THR B 1 214 ? -6.672 -19.156 4.332 1 98.5 214 THR B C 1
ATOM 6408 O O . THR B 1 214 ? -7.012 -18.953 3.168 1 98.5 214 THR B O 1
ATOM 6411 N N . GLN B 1 215 ? -6.355 -18.234 5.188 1 98.56 215 GLN B N 1
ATOM 6412 C CA . GLN B 1 215 ? -6.078 -16.891 4.703 1 98.56 215 GLN B CA 1
ATOM 6413 C C . GLN B 1 215 ? -4.684 -16.797 4.086 1 98.56 215 GLN B C 1
ATOM 6415 O O . GLN B 1 215 ? -3.721 -17.328 4.648 1 98.56 215 GLN B O 1
ATOM 6420 N N . VAL B 1 216 ? -4.594 -16.266 2.875 1 98.06 216 VAL B N 1
ATOM 6421 C CA . VAL B 1 216 ? -3.322 -15.977 2.225 1 98.06 216 VAL B CA 1
ATOM 6422 C C . VAL B 1 216 ? -3.213 -14.477 1.954 1 98.06 216 VAL B C 1
ATOM 6424 O O . VAL B 1 216 ? -4.137 -13.867 1.406 1 98.06 216 VAL B O 1
ATOM 6427 N N . GLU B 1 217 ? -2.146 -13.859 2.379 1 97.69 217 GLU B N 1
ATOM 6428 C CA . GLU B 1 217 ? -1.91 -12.438 2.152 1 97.69 217 GLU B CA 1
ATOM 6429 C C . GLU B 1 217 ? -1.96 -12.102 0.666 1 97.69 217 GLU B C 1
ATOM 6431 O O . GLU B 1 217 ? -1.434 -12.844 -0.163 1 97.69 217 GLU B O 1
ATOM 6436 N N . GLN B 1 218 ? -2.643 -11.023 0.391 1 97.06 218 GLN B N 1
ATOM 6437 C CA . GLN B 1 218 ? -2.707 -10.539 -0.984 1 97.06 218 GLN B CA 1
ATOM 6438 C C . GLN B 1 218 ? -1.434 -9.789 -1.362 1 97.06 218 GLN B C 1
ATOM 6440 O O . GLN B 1 218 ? -1.004 -8.883 -0.645 1 97.06 218 GLN B O 1
ATOM 6445 N N . LEU B 1 219 ? -0.787 -10.211 -2.416 1 97.06 219 LEU B N 1
ATOM 6446 C CA . LEU B 1 219 ? 0.343 -9.43 -2.908 1 97.06 219 LEU B CA 1
ATOM 6447 C C . LEU B 1 219 ? -0.134 -8.281 -3.795 1 97.06 219 LEU B C 1
ATOM 6449 O O . LEU B 1 219 ? -0.457 -8.492 -4.965 1 97.06 219 LEU B O 1
ATOM 6453 N N . ASN B 1 220 ? -0.322 -7.168 -3.285 1 95.19 220 ASN B N 1
ATOM 6454 C CA . ASN B 1 220 ? -0.655 -5.879 -3.883 1 95.19 220 ASN B CA 1
ATOM 6455 C C . ASN B 1 220 ? 0.279 -4.777 -3.395 1 95.19 220 ASN B C 1
ATOM 6457 O O . ASN B 1 220 ? 1.371 -5.055 -2.898 1 95.19 220 ASN B O 1
ATOM 6461 N N . LYS B 1 221 ? -0.076 -3.545 -3.594 1 91 221 LYS B N 1
ATOM 6462 C CA . LYS B 1 221 ? 0.806 -2.455 -3.186 1 91 221 LYS B CA 1
ATOM 6463 C C . LYS B 1 221 ? 1.146 -2.551 -1.701 1 91 221 LYS B C 1
ATOM 6465 O O . LYS B 1 221 ? 2.311 -2.43 -1.316 1 91 221 LYS B O 1
ATOM 6470 N N . THR B 1 222 ? 0.126 -2.75 -0.898 1 91.12 222 THR B N 1
ATOM 6471 C CA . THR B 1 222 ? 0.33 -2.908 0.538 1 91.12 222 THR B CA 1
ATOM 6472 C C . THR B 1 222 ? 1.184 -4.141 0.83 1 91.12 222 THR B C 1
ATOM 6474 O O . THR B 1 222 ? 2.07 -4.098 1.687 1 91.12 222 THR B O 1
ATOM 6477 N N . GLY B 1 223 ? 0.893 -5.254 0.152 1 94.31 223 GLY B N 1
ATOM 6478 C CA . GLY B 1 223 ? 1.708 -6.445 0.304 1 94.31 223 GLY B CA 1
ATOM 6479 C C . GLY B 1 223 ? 3.168 -6.223 -0.046 1 94.31 223 GLY B C 1
ATOM 6480 O O . GLY B 1 223 ? 4.059 -6.691 0.664 1 94.31 223 GLY B O 1
ATOM 6481 N N . MET B 1 224 ? 3.43 -5.523 -1.136 1 94.06 224 MET B N 1
ATOM 6482 C CA . MET B 1 224 ? 4.801 -5.199 -1.52 1 94.06 224 MET B CA 1
ATOM 6483 C C . MET B 1 224 ? 5.5 -4.402 -0.424 1 94.06 224 MET B C 1
ATOM 6485 O O . MET B 1 224 ? 6.621 -4.727 -0.033 1 94.06 224 MET B O 1
ATOM 6489 N N . GLU B 1 225 ? 4.824 -3.41 0.121 1 87.75 225 GLU B N 1
ATOM 6490 C CA . GLU B 1 225 ? 5.387 -2.59 1.188 1 87.75 225 GLU B CA 1
ATOM 6491 C C . GLU B 1 225 ? 5.719 -3.434 2.416 1 87.75 225 GLU B C 1
ATOM 6493 O O . GLU B 1 225 ? 6.793 -3.293 3 1 87.75 225 GLU B O 1
ATOM 6498 N N . ASN B 1 226 ? 4.828 -4.289 2.783 1 89.75 226 ASN B N 1
ATOM 6499 C CA . ASN B 1 226 ? 5.02 -5.145 3.951 1 89.75 226 ASN B CA 1
ATOM 6500 C C . ASN B 1 226 ? 6.266 -6.016 3.811 1 89.75 226 ASN B C 1
ATOM 6502 O O . ASN B 1 226 ? 6.957 -6.277 4.793 1 89.75 226 ASN B O 1
ATOM 6506 N N . HIS B 1 227 ? 6.527 -6.402 2.615 1 93.44 227 HIS B N 1
ATOM 6507 C CA . HIS B 1 227 ? 7.602 -7.359 2.391 1 93.44 227 HIS B CA 1
ATOM 6508 C C . HIS B 1 227 ? 8.883 -6.656 1.958 1 93.44 227 HIS B C 1
ATOM 6510 O O . HIS B 1 227 ? 9.836 -7.309 1.525 1 93.44 227 HIS B O 1
ATOM 6516 N N . GLY B 1 228 ? 8.875 -5.34 1.974 1 86.06 228 GLY B N 1
ATOM 6517 C CA . GLY B 1 228 ? 10.078 -4.566 1.708 1 86.06 228 GLY B CA 1
ATOM 6518 C C . GLY B 1 228 ? 10.336 -4.355 0.229 1 86.06 228 GLY B C 1
ATOM 6519 O O . GLY B 1 228 ? 11.438 -3.979 -0.166 1 86.06 228 GLY B O 1
ATOM 6520 N N . MET B 1 229 ? 9.359 -4.594 -0.593 1 92.56 229 MET B N 1
ATOM 6521 C CA . MET B 1 229 ? 9.461 -4.367 -2.031 1 92.56 229 MET B CA 1
ATOM 6522 C C . MET B 1 229 ? 9.055 -2.941 -2.387 1 92.56 229 MET B C 1
ATOM 6524 O O . MET B 1 229 ? 8.5 -2.223 -1.554 1 92.56 229 MET B O 1
ATOM 6528 N N . ASP B 1 230 ? 9.391 -2.516 -3.65 1 91.75 230 ASP B N 1
ATOM 6529 C CA . ASP B 1 230 ? 8.977 -1.212 -4.16 1 91.75 230 ASP B CA 1
ATOM 6530 C C . ASP B 1 230 ? 7.504 -1.217 -4.551 1 91.75 230 ASP B C 1
ATOM 6532 O O . ASP B 1 230 ? 7.129 -1.788 -5.574 1 91.75 230 ASP B O 1
ATOM 6536 N N . SER B 1 231 ? 6.68 -0.541 -3.768 1 91.44 231 SER B N 1
ATOM 6537 C CA . SER B 1 231 ? 5.238 -0.554 -3.992 1 91.44 231 SER B CA 1
ATOM 6538 C C . SER B 1 231 ? 4.867 0.237 -5.242 1 91.44 231 SER B C 1
ATOM 6540 O O . SER B 1 231 ? 3.736 0.151 -5.723 1 91.44 231 SER B O 1
ATOM 6542 N N . LYS B 1 232 ? 5.812 0.953 -5.836 1 89.69 232 LYS B N 1
ATOM 6543 C CA . LYS B 1 232 ? 5.551 1.733 -7.039 1 89.69 232 LYS B CA 1
ATOM 6544 C C . LYS B 1 232 ? 5.988 0.976 -8.289 1 89.69 232 LYS B C 1
ATOM 6546 O O . LYS B 1 232 ? 5.781 1.445 -9.414 1 89.69 232 LYS B O 1
ATOM 6551 N N . GLY B 1 233 ? 6.562 -0.174 -8.102 1 94.75 233 GLY B N 1
ATOM 6552 C CA . GLY B 1 233 ? 7.031 -0.982 -9.219 1 94.75 233 GLY B CA 1
ATOM 6553 C C . GLY B 1 233 ? 5.91 -1.678 -9.961 1 94.75 233 GLY B C 1
ATOM 6554 O O . GLY B 1 233 ? 4.738 -1.505 -9.633 1 94.75 233 GLY B O 1
ATOM 6555 N N . GLN B 1 234 ? 6.332 -2.389 -11.039 1 97.12 234 GLN B N 1
ATOM 6556 C CA . GLN B 1 234 ? 5.398 -3.205 -11.805 1 97.12 234 GLN B CA 1
ATOM 6557 C C . GLN B 1 234 ? 5.141 -4.539 -11.117 1 97.12 234 GLN B C 1
ATOM 6559 O O . GLN B 1 234 ? 6.062 -5.148 -10.562 1 97.12 234 GLN B O 1
ATOM 6564 N N . LEU B 1 235 ? 3.934 -4.922 -11.023 1 98.31 235 LEU B N 1
ATOM 6565 C CA . LEU B 1 235 ? 3.508 -6.219 -10.516 1 98.31 235 LEU B CA 1
ATOM 6566 C C . LEU B 1 235 ? 2.387 -6.797 -11.367 1 98.31 235 LEU B C 1
ATOM 6568 O O . LEU B 1 235 ? 1.332 -6.176 -11.523 1 98.31 235 LEU B O 1
ATOM 6572 N N . TYR B 1 236 ? 2.674 -7.918 -11.969 1 98.5 236 TYR B N 1
ATOM 6573 C CA . TYR B 1 236 ? 1.691 -8.617 -12.789 1 98.5 236 TYR B CA 1
ATOM 6574 C C . TYR B 1 236 ? 1.405 -10.008 -12.227 1 98.5 236 TYR B C 1
ATOM 6576 O O . TYR B 1 236 ? 2.33 -10.773 -11.945 1 98.5 236 TYR B O 1
ATOM 6584 N N . LYS B 1 237 ? 0.192 -10.328 -11.977 1 97.69 237 LYS B N 1
ATOM 6585 C CA . LYS B 1 237 ? -0.186 -11.727 -11.766 1 97.69 237 LYS B CA 1
ATOM 6586 C C . LYS B 1 237 ? -0.353 -12.453 -13.102 1 97.69 237 LYS B C 1
ATOM 6588 O O . LYS B 1 237 ? -1.179 -12.062 -13.93 1 97.69 237 LYS B O 1
ATOM 6593 N N . ILE B 1 238 ? 0.33 -13.453 -13.289 1 97.38 238 ILE B N 1
ATOM 6594 C CA . ILE B 1 238 ? 0.275 -14.188 -14.547 1 97.38 238 ILE B CA 1
ATOM 6595 C C . ILE B 1 238 ? -0.973 -15.062 -14.578 1 97.38 238 ILE B C 1
ATOM 6597 O O . ILE B 1 238 ? -1.159 -15.922 -13.711 1 97.38 238 ILE B O 1
ATOM 6601 N N . ASN B 1 239 ? -1.783 -14.844 -15.539 1 94.19 239 ASN B N 1
ATOM 6602 C CA . ASN B 1 239 ? -2.98 -15.656 -15.75 1 94.19 239 ASN B CA 1
ATOM 6603 C C . ASN B 1 239 ? -2.74 -16.766 -16.766 1 94.19 239 ASN B C 1
ATOM 6605 O O . ASN B 1 239 ? -3.08 -17.922 -16.531 1 94.19 239 ASN B O 1
ATOM 6609 N N . SER B 1 240 ? -2.305 -16.453 -17.891 1 94.44 240 SER B N 1
ATOM 6610 C CA . SER B 1 240 ? -1.874 -17.344 -18.953 1 94.44 240 SER B CA 1
ATOM 6611 C C . SER B 1 240 ? -0.855 -16.656 -19.859 1 94.44 240 SER B C 1
ATOM 6613 O O . SER B 1 240 ? -1.224 -16.031 -20.859 1 94.44 240 SER B O 1
ATOM 6615 N N . PHE B 1 241 ? 0.385 -16.891 -19.516 1 97.75 241 PHE B N 1
ATOM 6616 C CA . PHE B 1 241 ? 1.427 -16.078 -20.141 1 97.75 241 PHE B CA 1
ATOM 6617 C C . PHE B 1 241 ? 2.711 -16.891 -20.297 1 97.75 241 PHE B C 1
ATOM 6619 O O . PHE B 1 241 ? 3.248 -17.406 -19.328 1 97.75 241 PHE B O 1
ATOM 6626 N N . GLU B 1 242 ? 3.217 -17 -21.594 1 97.94 242 GLU B N 1
ATOM 6627 C CA . GLU B 1 242 ? 4.375 -17.828 -21.891 1 97.94 242 GLU B CA 1
ATOM 6628 C C . GLU B 1 242 ? 5.582 -16.984 -22.281 1 97.94 242 GLU B C 1
ATOM 6630 O O . GLU B 1 242 ? 6.574 -17.5 -22.797 1 97.94 242 GLU B O 1
ATOM 6635 N N . PHE B 1 243 ? 5.48 -15.617 -22.078 1 98.5 243 PHE B N 1
ATOM 6636 C CA . PHE B 1 243 ? 6.562 -14.664 -22.281 1 98.5 243 PHE B CA 1
ATOM 6637 C C . PHE B 1 243 ? 6.805 -14.43 -23.766 1 98.5 243 PHE B C 1
ATOM 6639 O O . PHE B 1 243 ? 7.898 -14.031 -24.172 1 98.5 243 PHE B O 1
ATOM 6646 N N . PHE B 1 244 ? 5.82 -14.82 -24.609 1 97.94 244 PHE B N 1
ATOM 6647 C CA . PHE B 1 244 ? 5.871 -14.328 -25.984 1 97.94 244 PHE B CA 1
ATOM 6648 C C . PHE B 1 244 ? 5.703 -12.82 -26.031 1 97.94 244 PHE B C 1
ATOM 6650 O O . PHE B 1 244 ? 5.258 -12.211 -25.047 1 97.94 244 PHE B O 1
ATOM 6657 N N . ARG B 1 245 ? 6.016 -12.188 -27.062 1 97.81 245 ARG B N 1
ATOM 6658 C CA . ARG B 1 245 ? 5.918 -10.734 -27.156 1 97.81 245 ARG B CA 1
ATOM 6659 C C . ARG B 1 245 ? 4.461 -10.289 -27.203 1 97.81 245 ARG B C 1
ATOM 6661 O O . ARG B 1 245 ? 4.121 -9.211 -26.703 1 97.81 245 ARG B O 1
ATOM 6668 N N . TYR B 1 246 ? 3.551 -11.008 -27.766 1 97.5 246 TYR B N 1
ATOM 6669 C CA . TYR B 1 246 ? 2.137 -10.688 -27.922 1 97.5 246 TYR B CA 1
ATOM 6670 C C . TYR B 1 246 ? 1.947 -9.227 -28.328 1 97.5 246 TYR B C 1
ATOM 6672 O O . TYR B 1 246 ? 1.236 -8.484 -27.641 1 97.5 246 TYR B O 1
ATOM 6680 N N . GLU B 1 247 ? 2.389 -8.797 -29.422 1 97 247 GLU B N 1
ATOM 6681 C CA . GLU B 1 247 ? 2.465 -7.402 -29.844 1 97 247 GLU B CA 1
ATOM 6682 C C . GLU B 1 247 ? 1.071 -6.805 -30.031 1 97 247 GLU B C 1
ATOM 6684 O O . GLU B 1 247 ? 0.883 -5.598 -29.859 1 97 247 GLU B O 1
ATOM 6689 N N . ASP B 1 248 ? 0.101 -7.656 -30.297 1 97.06 248 ASP B N 1
ATOM 6690 C CA . ASP B 1 248 ? -1.252 -7.172 -30.547 1 97.06 248 ASP B CA 1
ATOM 6691 C C . ASP B 1 248 ? -1.982 -6.875 -29.25 1 97.06 248 ASP B C 1
ATOM 6693 O O . ASP B 1 248 ? -2.982 -6.152 -29.234 1 97.06 248 ASP B O 1
ATOM 6697 N N . VAL B 1 249 ? -1.454 -7.422 -28.172 1 97.88 249 VAL B N 1
ATOM 6698 C CA . VAL B 1 249 ? -2.16 -7.312 -26.891 1 97.88 249 VAL B CA 1
ATOM 6699 C C . VAL B 1 249 ? -1.331 -6.488 -25.906 1 97.88 249 VAL B C 1
ATOM 6701 O O . VAL B 1 249 ? -1.851 -5.582 -25.266 1 97.88 249 VAL B O 1
ATOM 6704 N N . ILE B 1 250 ? -0.057 -6.758 -25.766 1 98.31 250 ILE B N 1
ATOM 6705 C CA . ILE B 1 250 ? 0.822 -6.074 -24.828 1 98.31 250 ILE B CA 1
ATOM 6706 C C . ILE B 1 250 ? 1.38 -4.805 -25.469 1 98.31 250 ILE B C 1
ATOM 6708 O O . ILE B 1 250 ? 2.346 -4.863 -26.234 1 98.31 250 ILE B O 1
ATOM 6712 N N . LYS B 1 251 ? 0.75 -3.771 -25.141 1 97.75 251 LYS B N 1
ATOM 6713 C CA . LYS B 1 251 ? 1.053 -2.434 -25.641 1 97.75 251 LYS B CA 1
ATOM 6714 C C . LYS B 1 251 ? 1.09 -1.416 -24.516 1 97.75 251 LYS B C 1
ATOM 6716 O O . LYS B 1 251 ? 0.666 -1.712 -23.391 1 97.75 251 LYS B O 1
ATOM 6721 N N . LYS B 1 252 ? 1.695 -0.275 -24.828 1 96.62 252 LYS B N 1
ATOM 6722 C CA . LYS B 1 252 ? 1.646 0.818 -23.875 1 96.62 252 LYS B CA 1
ATOM 6723 C C . LYS B 1 252 ? 0.208 1.262 -23.609 1 96.62 252 LYS B C 1
ATOM 6725 O O . LYS B 1 252 ? -0.632 1.206 -24.516 1 96.62 252 LYS B O 1
ATOM 6730 N N . GLU B 1 253 ? -0.029 1.698 -22.422 1 94.06 253 GLU B N 1
ATOM 6731 C CA . GLU B 1 253 ? -1.378 2.1 -22.031 1 94.06 253 GLU B CA 1
ATOM 6732 C C . GLU B 1 253 ? -1.893 3.234 -22.922 1 94.06 253 GLU B C 1
ATOM 6734 O O . GLU B 1 253 ? -3.092 3.324 -23.188 1 94.06 253 GLU B O 1
ATOM 6739 N N . ASP B 1 254 ? -1.003 4.133 -23.375 1 93.06 254 ASP B N 1
ATOM 6740 C CA . ASP B 1 254 ? -1.42 5.301 -24.141 1 93.06 254 ASP B CA 1
ATOM 6741 C C . ASP B 1 254 ? -1.573 4.961 -25.625 1 93.06 254 ASP B C 1
ATOM 6743 O O . ASP B 1 254 ? -1.933 5.82 -26.438 1 93.06 254 ASP B O 1
ATOM 6747 N N . ASP B 1 255 ? -1.269 3.74 -26.047 1 96.19 255 ASP B N 1
ATOM 6748 C CA . ASP B 1 255 ? -1.548 3.283 -27.406 1 96.19 255 ASP B CA 1
ATOM 6749 C C . ASP B 1 255 ? -3.049 3.281 -27.688 1 96.19 255 ASP B C 1
ATOM 6751 O O . ASP B 1 255 ? -3.832 2.746 -26.906 1 96.19 255 ASP B O 1
ATOM 6755 N N . PRO B 1 256 ? -3.518 3.885 -28.75 1 96.44 256 PRO B N 1
ATOM 6756 C CA . PRO B 1 256 ? -4.945 3.996 -29.047 1 96.44 256 PRO B CA 1
ATOM 6757 C C . PRO B 1 256 ? -5.629 2.639 -29.172 1 96.44 256 PRO B C 1
ATOM 6759 O O . PRO B 1 256 ? -6.852 2.539 -29.016 1 96.44 256 PRO B O 1
ATOM 6762 N N . THR B 1 257 ? -4.863 1.602 -29.469 1 96.88 257 THR B N 1
ATOM 6763 C CA . THR B 1 257 ? -5.449 0.28 -29.656 1 96.88 257 THR B CA 1
ATOM 6764 C C . THR B 1 257 ? -5.285 -0.579 -28.406 1 96.88 257 THR B C 1
ATOM 6766 O O . THR B 1 257 ? -5.59 -1.773 -28.438 1 96.88 257 THR B O 1
ATOM 6769 N N . TYR B 1 258 ? -4.766 0.066 -27.406 1 97.12 258 TYR B N 1
ATOM 6770 C CA . TYR B 1 258 ? -4.609 -0.648 -26.141 1 97.12 258 TYR B CA 1
ATOM 6771 C C . TYR B 1 258 ? -5.957 -1.117 -25.609 1 97.12 258 TYR B C 1
ATOM 6773 O O . TYR B 1 258 ? -6.914 -0.341 -25.547 1 97.12 258 TYR B O 1
ATOM 6781 N N . ASP B 1 259 ? -6.051 -2.434 -25.281 1 96.81 259 ASP B N 1
ATOM 6782 C CA . ASP B 1 259 ? -7.211 -3.053 -24.641 1 96.81 259 ASP B CA 1
ATOM 6783 C C . ASP B 1 259 ? -6.828 -3.699 -23.312 1 96.81 259 ASP B C 1
ATOM 6785 O O . ASP B 1 259 ? -6.266 -4.797 -23.297 1 96.81 259 ASP B O 1
ATOM 6789 N N . GLN B 1 260 ? -7.18 -3.084 -22.266 1 95.25 260 GLN B N 1
ATOM 6790 C CA . GLN B 1 260 ? -6.785 -3.541 -20.938 1 95.25 260 GLN B CA 1
ATOM 6791 C C . GLN B 1 260 ? -7.352 -4.926 -20.641 1 95.25 260 GLN B C 1
ATOM 6793 O O . GLN B 1 260 ? -6.699 -5.742 -19.984 1 95.25 260 GLN B O 1
ATOM 6798 N N . LYS B 1 261 ? -8.562 -5.184 -21.031 1 92.44 261 LYS B N 1
ATOM 6799 C CA . LYS B 1 261 ? -9.172 -6.488 -20.797 1 92.44 261 LYS B CA 1
ATOM 6800 C C . LYS B 1 261 ? -8.375 -7.598 -21.484 1 92.44 261 LYS B C 1
ATOM 6802 O O . LYS B 1 261 ? -8.141 -8.648 -20.891 1 92.44 261 LYS B O 1
ATOM 6807 N N . ALA B 1 262 ? -8.031 -7.352 -22.688 1 95.38 262 ALA B N 1
ATOM 6808 C CA . ALA B 1 262 ? -7.211 -8.32 -23.422 1 95.38 262 ALA B CA 1
ATOM 6809 C C . ALA B 1 262 ? -5.859 -8.516 -22.734 1 95.38 262 ALA B C 1
ATOM 6811 O O . ALA B 1 262 ? -5.371 -9.641 -22.625 1 95.38 262 ALA B O 1
ATOM 6812 N N . PHE B 1 263 ? -5.297 -7.422 -22.344 1 97.75 263 PHE B N 1
ATOM 6813 C CA . PHE B 1 263 ? -4.023 -7.461 -21.625 1 97.75 263 PHE B CA 1
ATOM 6814 C C . PHE B 1 263 ? -4.125 -8.328 -20.375 1 97.75 263 PHE B C 1
ATOM 6816 O O . PHE B 1 263 ? -3.268 -9.18 -20.141 1 97.75 263 PHE B O 1
ATOM 6823 N N . GLU B 1 264 ? -5.152 -8.188 -19.625 1 95.5 264 GLU B N 1
ATOM 6824 C CA . GLU B 1 264 ? -5.277 -8.805 -18.312 1 95.5 264 GLU B CA 1
ATOM 6825 C C . GLU B 1 264 ? -5.66 -10.281 -18.422 1 95.5 264 GLU B C 1
ATOM 6827 O O . GLU B 1 264 ? -5.559 -11.031 -17.453 1 95.5 264 GLU B O 1
ATOM 6832 N N . LYS B 1 265 ? -6.031 -10.742 -19.562 1 92.94 265 LYS B N 1
ATOM 6833 C CA . LYS B 1 265 ? -6.176 -12.18 -19.781 1 92.94 265 LYS B CA 1
ATOM 6834 C C . LYS B 1 265 ? -4.82 -12.883 -19.719 1 92.94 265 LYS B C 1
ATOM 6836 O O . LYS B 1 265 ? -4.746 -14.062 -19.375 1 92.94 265 LYS B O 1
ATOM 6841 N N . LEU B 1 266 ? -3.824 -12.133 -20.031 1 97.12 266 LEU B N 1
ATOM 6842 C CA . LEU B 1 266 ? -2.463 -12.648 -19.953 1 97.12 266 LEU B CA 1
ATOM 6843 C C . LEU B 1 266 ? -1.832 -12.32 -18.594 1 97.12 266 LEU B C 1
ATOM 6845 O O . LEU B 1 266 ? -1.363 -13.219 -17.891 1 97.12 266 LEU B O 1
ATOM 6849 N N . LEU B 1 267 ? -1.879 -11 -18.281 1 98.06 267 LEU B N 1
ATOM 6850 C CA . LEU B 1 267 ? -1.227 -10.43 -17.109 1 98.06 267 LEU B CA 1
ATOM 6851 C C . LEU B 1 267 ? -2.168 -9.484 -16.359 1 98.06 267 LEU B C 1
ATOM 6853 O O . LEU B 1 267 ? -2.486 -8.398 -16.859 1 98.06 267 LEU B O 1
ATOM 6857 N N . GLU B 1 268 ? -2.547 -9.867 -15.18 1 96.75 268 GLU B N 1
ATOM 6858 C CA . GLU B 1 268 ? -3.342 -8.953 -14.367 1 96.75 268 GLU B CA 1
ATOM 6859 C C . GLU B 1 268 ? -2.469 -7.867 -13.742 1 96.75 268 GLU B C 1
ATOM 6861 O O . GLU B 1 268 ? -1.466 -8.172 -13.094 1 96.75 268 GLU B O 1
ATOM 6866 N N . ILE B 1 269 ? -2.848 -6.66 -13.938 1 97.19 269 ILE B N 1
ATOM 6867 C CA . ILE B 1 269 ? -2.074 -5.531 -13.438 1 97.19 269 ILE B CA 1
ATOM 6868 C C . ILE B 1 269 ? -2.344 -5.34 -11.945 1 97.19 269 ILE B C 1
ATOM 6870 O O . ILE B 1 269 ? -3.479 -5.07 -11.547 1 97.19 269 ILE B O 1
ATOM 6874 N N . LYS B 1 270 ? -1.327 -5.438 -11.117 1 96.81 270 LYS B N 1
ATOM 6875 C CA . LYS B 1 270 ? -1.468 -5.305 -9.672 1 96.81 270 LYS B CA 1
ATOM 6876 C C . LYS B 1 270 ? -0.596 -4.172 -9.133 1 96.81 270 LYS B C 1
ATOM 6878 O O . LYS B 1 270 ? -0.714 -3.789 -7.969 1 96.81 270 LYS B O 1
ATOM 6883 N N . GLY B 1 271 ? 0.286 -3.668 -9.961 1 94.69 271 GLY B N 1
ATOM 6884 C CA . GLY B 1 271 ? 1.15 -2.535 -9.672 1 94.69 271 GLY B CA 1
ATOM 6885 C C . GLY B 1 271 ? 1.052 -1.432 -10.711 1 94.69 271 GLY B C 1
ATOM 6886 O O . GLY B 1 271 ? -0.042 -1.108 -11.18 1 94.69 271 GLY B O 1
ATOM 6887 N N . ASP B 1 272 ? 2.193 -0.815 -11.008 1 92.94 272 ASP B N 1
ATOM 6888 C CA . ASP B 1 272 ? 2.244 0.248 -12.008 1 92.94 272 ASP B CA 1
ATOM 6889 C C . ASP B 1 272 ? 1.832 -0.271 -13.383 1 92.94 272 ASP B C 1
ATOM 6891 O O . ASP B 1 272 ? 2.211 -1.377 -13.773 1 92.94 272 ASP B O 1
ATOM 6895 N N . SER B 1 273 ? 1.068 0.533 -14.117 1 93.44 273 SER B N 1
ATOM 6896 C CA . SER B 1 273 ? 0.512 0.077 -15.391 1 93.44 273 SER B CA 1
ATOM 6897 C C . SER B 1 273 ? 1.341 0.578 -16.562 1 93.44 273 SER B C 1
ATOM 6899 O O . SER B 1 273 ? 0.917 0.471 -17.719 1 93.44 273 SER B O 1
ATOM 6901 N N . ASP B 1 274 ? 2.455 1.228 -16.25 1 94.12 274 ASP B N 1
ATOM 6902 C CA . ASP B 1 274 ? 3.395 1.522 -17.328 1 94.12 274 ASP B CA 1
ATOM 6903 C C . ASP B 1 274 ? 4.07 0.25 -17.828 1 94.12 274 ASP B C 1
ATOM 6905 O O . ASP B 1 274 ? 4.949 -0.299 -17.156 1 94.12 274 ASP B O 1
ATOM 6909 N N . HIS B 1 275 ? 3.717 -0.183 -19.016 1 97.94 275 HIS B N 1
ATOM 6910 C CA . HIS B 1 275 ? 4.156 -1.477 -19.531 1 97.94 275 HIS B CA 1
ATOM 6911 C C . HIS B 1 275 ? 5.445 -1.342 -20.328 1 97.94 275 HIS B C 1
ATOM 6913 O O . HIS B 1 275 ? 5.875 -2.291 -20.984 1 97.94 275 HIS B O 1
ATOM 6919 N N . THR B 1 276 ? 6.121 -0.2 -20.312 1 96.44 276 THR B N 1
ATOM 6920 C CA . THR B 1 276 ? 7.285 0.072 -21.156 1 96.44 276 THR B CA 1
ATOM 6921 C C . THR B 1 276 ? 8.406 -0.925 -20.859 1 96.44 276 THR B C 1
ATOM 6923 O O . THR B 1 276 ? 8.977 -1.509 -21.781 1 96.44 276 THR B O 1
ATOM 6926 N N . LYS B 1 277 ? 8.734 -1.153 -19.625 1 96.06 277 LYS B N 1
ATOM 6927 C CA . LYS B 1 277 ? 9.797 -2.078 -19.25 1 96.06 277 LYS B CA 1
ATOM 6928 C C . LYS B 1 277 ? 9.453 -3.508 -19.656 1 96.06 277 LYS B C 1
ATOM 6930 O O . LYS B 1 277 ? 10.328 -4.27 -20.078 1 96.06 277 LYS B O 1
ATOM 6935 N N . LEU B 1 278 ? 8.203 -3.852 -19.438 1 98.56 278 LEU B N 1
ATOM 6936 C CA . LEU B 1 278 ? 7.742 -5.176 -19.828 1 98.56 278 LEU B CA 1
ATOM 6937 C C . LEU B 1 278 ? 7.938 -5.398 -21.328 1 98.56 278 LEU B C 1
ATOM 6939 O O . LEU B 1 278 ? 8.461 -6.438 -21.75 1 98.56 278 LEU B O 1
ATOM 6943 N N . ILE B 1 279 ? 7.516 -4.402 -22.125 1 98.56 279 ILE B N 1
ATOM 6944 C CA . ILE B 1 279 ? 7.598 -4.473 -23.578 1 98.56 279 ILE B CA 1
ATOM 6945 C C . ILE B 1 279 ? 9.055 -4.605 -24.016 1 98.56 279 ILE B C 1
ATOM 6947 O O . ILE B 1 279 ? 9.383 -5.434 -24.859 1 98.56 279 ILE B O 1
ATOM 6951 N N . GLN B 1 280 ? 9.914 -3.834 -23.422 1 98.19 280 GLN B N 1
ATOM 6952 C CA . GLN B 1 280 ? 11.336 -3.881 -23.766 1 98.19 280 GLN B CA 1
ATOM 6953 C C . GLN B 1 280 ? 11.93 -5.25 -23.453 1 98.19 280 GLN B C 1
ATOM 6955 O O . GLN B 1 280 ? 12.633 -5.828 -24.297 1 98.19 280 GLN B O 1
ATOM 6960 N N . MET B 1 281 ? 11.688 -5.738 -22.297 1 98.69 281 MET B N 1
ATOM 6961 C CA . MET B 1 281 ? 12.195 -7.051 -21.891 1 98.69 281 MET B CA 1
ATOM 6962 C C . MET B 1 281 ? 11.688 -8.133 -22.844 1 98.69 281 MET B C 1
ATOM 6964 O O . MET B 1 281 ? 12.469 -8.969 -23.312 1 98.69 281 MET B O 1
ATOM 6968 N N . LEU B 1 282 ? 10.414 -8.148 -23.172 1 98.81 282 LEU B N 1
ATOM 6969 C CA . LEU B 1 282 ? 9.828 -9.164 -24.031 1 98.81 282 LEU B CA 1
ATOM 6970 C C . LEU B 1 282 ? 10.383 -9.062 -25.453 1 98.81 282 LEU B C 1
ATOM 6972 O O . LEU B 1 282 ? 10.594 -10.078 -26.109 1 98.81 282 LEU B O 1
ATOM 6976 N N . THR B 1 283 ? 10.531 -7.82 -25.906 1 98.62 283 THR B N 1
ATOM 6977 C CA . THR B 1 283 ? 11.094 -7.621 -27.234 1 98.62 283 THR B CA 1
ATOM 6978 C C . THR B 1 283 ? 12.492 -8.234 -27.328 1 98.62 283 THR B C 1
ATOM 6980 O O . THR B 1 283 ? 12.781 -8.984 -28.266 1 98.62 283 THR B O 1
ATOM 6983 N N . ASP B 1 284 ? 13.297 -7.93 -26.406 1 98.56 284 ASP B N 1
ATOM 6984 C CA . ASP B 1 284 ? 14.664 -8.445 -26.406 1 98.56 284 ASP B CA 1
ATOM 6985 C C . ASP B 1 284 ? 14.68 -9.953 -26.188 1 98.56 284 ASP B C 1
ATOM 6987 O O . ASP B 1 284 ? 15.461 -10.664 -26.828 1 98.56 284 ASP B O 1
ATOM 6991 N N . LEU B 1 285 ? 13.844 -10.453 -25.297 1 98.69 285 LEU B N 1
ATOM 6992 C CA . LEU B 1 285 ? 13.773 -11.875 -25 1 98.69 285 LEU B CA 1
ATOM 6993 C C . LEU B 1 285 ? 13.391 -12.672 -26.234 1 98.69 285 LEU B C 1
ATOM 6995 O O . LEU B 1 285 ? 13.883 -13.789 -26.438 1 98.69 285 LEU B O 1
ATOM 6999 N N . ASN B 1 286 ? 12.531 -12.133 -27.031 1 98.5 286 ASN B N 1
ATOM 7000 C CA . ASN B 1 286 ? 12.047 -12.844 -28.203 1 98.5 286 ASN B CA 1
ATOM 7001 C C . ASN B 1 286 ? 12.93 -12.602 -29.422 1 98.5 286 ASN B C 1
ATOM 7003 O O . ASN B 1 286 ? 12.641 -13.078 -30.516 1 98.5 286 ASN B O 1
ATOM 7007 N N . ASP B 1 287 ? 13.961 -11.773 -29.297 1 97.94 287 ASP B N 1
ATOM 7008 C CA . ASP B 1 287 ? 15.008 -11.664 -30.312 1 97.94 287 ASP B CA 1
ATOM 7009 C C . ASP B 1 287 ? 16.062 -12.75 -30.125 1 97.94 287 ASP B C 1
ATOM 7011 O O . ASP B 1 287 ? 17.047 -12.562 -29.406 1 97.94 287 ASP B O 1
ATOM 7015 N N . THR B 1 288 ? 15.938 -13.82 -30.891 1 94.5 288 THR B N 1
ATOM 7016 C CA . THR B 1 288 ? 16.734 -15.023 -30.703 1 94.5 288 THR B CA 1
ATOM 7017 C C . THR B 1 288 ? 18.188 -14.781 -31.141 1 94.5 288 THR B C 1
ATOM 7019 O O . THR B 1 288 ? 19.062 -15.609 -30.891 1 94.5 288 THR B O 1
ATOM 7022 N N . SER B 1 289 ? 18.453 -13.656 -31.703 1 96.94 289 SER B N 1
ATOM 7023 C CA . SER B 1 289 ? 19.828 -13.32 -32.062 1 96.94 289 SER B CA 1
ATOM 7024 C C . SER B 1 289 ? 20.625 -12.891 -30.828 1 96.94 289 SER B C 1
ATOM 7026 O O . SER B 1 289 ? 21.859 -12.891 -30.844 1 96.94 289 SER B O 1
ATOM 7028 N N . GLN B 1 290 ? 19.984 -12.555 -29.766 1 96.62 290 GLN B N 1
ATOM 7029 C CA . GLN B 1 290 ? 20.641 -12.18 -28.531 1 96.62 290 GLN B CA 1
ATOM 7030 C C . GLN B 1 290 ? 20.844 -13.391 -27.625 1 96.62 290 GLN B C 1
ATOM 7032 O O . GLN B 1 290 ? 19.891 -14.117 -27.328 1 96.62 290 GLN B O 1
ATOM 7037 N N . PRO B 1 291 ? 22.047 -13.539 -27.188 1 97.31 291 PRO B N 1
ATOM 7038 C CA . PRO B 1 291 ? 22.266 -14.656 -26.25 1 97.31 291 PRO B CA 1
ATOM 7039 C C . PRO B 1 291 ? 21.453 -14.523 -24.969 1 97.31 291 PRO B C 1
ATOM 7041 O O . PRO B 1 291 ? 21.297 -13.414 -24.438 1 97.31 291 PRO B O 1
ATOM 7044 N N . ILE B 1 292 ? 21 -15.625 -24.469 1 98.12 292 ILE B N 1
ATOM 7045 C CA . ILE B 1 292 ? 20.125 -15.625 -23.297 1 98.12 292 ILE B CA 1
ATOM 7046 C C . ILE B 1 292 ? 20.906 -15.117 -22.094 1 98.12 292 ILE B C 1
ATOM 7048 O O . ILE B 1 292 ? 20.344 -14.477 -21.203 1 98.12 292 ILE B O 1
ATOM 7052 N N . GLU B 1 293 ? 22.203 -15.32 -22.047 1 97.44 293 GLU B N 1
ATOM 7053 C CA . GLU B 1 293 ? 23.047 -14.852 -20.953 1 97.44 293 GLU B CA 1
ATOM 7054 C C . GLU B 1 293 ? 22.969 -13.328 -20.812 1 97.44 293 GLU B C 1
ATOM 7056 O O . GLU B 1 293 ? 22.875 -12.805 -19.703 1 97.44 293 GLU B O 1
ATOM 7061 N N . ASP B 1 294 ? 22.953 -12.688 -21.938 1 97.5 294 ASP B N 1
ATOM 7062 C CA . ASP B 1 294 ? 22.875 -11.227 -21.938 1 97.5 294 ASP B CA 1
ATOM 7063 C C . ASP B 1 294 ? 21.5 -10.758 -21.469 1 97.5 294 ASP B C 1
ATOM 7065 O O . ASP B 1 294 ? 21.406 -9.773 -20.734 1 97.5 294 ASP B O 1
ATOM 7069 N N . ILE B 1 295 ? 20.516 -11.477 -21.922 1 98.06 295 ILE B N 1
ATOM 7070 C CA . ILE B 1 295 ? 19.156 -11.148 -21.531 1 98.06 295 ILE B CA 1
ATOM 7071 C C . ILE B 1 295 ? 18.984 -11.305 -20.016 1 98.06 295 ILE B C 1
ATOM 7073 O O . ILE B 1 295 ? 18.422 -10.438 -19.359 1 98.06 295 ILE B O 1
ATOM 7077 N N . LEU B 1 296 ? 19.484 -12.383 -19.484 1 97.75 296 LEU B N 1
ATOM 7078 C CA . LEU B 1 296 ? 19.375 -12.656 -18.062 1 97.75 296 LEU B CA 1
ATOM 7079 C C . LEU B 1 296 ? 20.141 -11.617 -17.25 1 97.75 296 LEU B C 1
ATOM 7081 O O . LEU B 1 296 ? 19.656 -11.156 -16.203 1 97.75 296 LEU B O 1
ATOM 7085 N N . ASP B 1 297 ? 21.297 -11.18 -17.703 1 96.25 297 ASP B N 1
ATOM 7086 C CA . ASP B 1 297 ? 22.094 -10.18 -17 1 96.25 297 ASP B CA 1
ATOM 7087 C C . ASP B 1 297 ? 21.406 -8.828 -16.969 1 96.25 297 ASP B C 1
ATOM 7089 O O . ASP B 1 297 ? 21.516 -8.086 -15.992 1 96.25 297 ASP B O 1
ATOM 7093 N N . GLN B 1 298 ? 20.688 -8.586 -17.984 1 96.75 298 GLN B N 1
ATOM 7094 C CA . GLN B 1 298 ? 20.078 -7.262 -18.125 1 96.75 298 GLN B CA 1
ATOM 7095 C C . GLN B 1 298 ? 18.734 -7.191 -17.406 1 96.75 298 GLN B C 1
ATOM 7097 O O . GLN B 1 298 ? 18.406 -6.172 -16.797 1 96.75 298 GLN B O 1
ATOM 7102 N N . TYR B 1 299 ? 17.938 -8.305 -17.453 1 98 299 TYR B N 1
ATOM 7103 C CA . TYR B 1 299 ? 16.516 -8.125 -17.141 1 98 299 TYR B CA 1
ATOM 7104 C C . TYR B 1 299 ? 16.109 -9 -15.953 1 98 299 TYR B C 1
ATOM 7106 O O . TYR B 1 299 ? 15.023 -8.82 -15.391 1 98 299 TYR B O 1
ATOM 7114 N N . PHE B 1 300 ? 16.938 -10 -15.539 1 98.31 300 PHE B N 1
ATOM 7115 C CA . PHE B 1 300 ? 16.406 -10.938 -14.555 1 98.31 300 PHE B CA 1
ATOM 7116 C C . PHE B 1 300 ? 17.422 -11.172 -13.438 1 98.31 300 PHE B C 1
ATOM 7118 O O . PHE B 1 300 ? 18.625 -10.992 -13.633 1 98.31 300 PHE B O 1
ATOM 7125 N N . ASP B 1 301 ? 16.906 -11.438 -12.273 1 97.62 301 ASP B N 1
ATOM 7126 C CA . ASP B 1 301 ? 17.703 -11.992 -11.18 1 97.62 301 ASP B CA 1
ATOM 7127 C C . ASP B 1 301 ? 17.875 -13.5 -11.336 1 97.62 301 ASP B C 1
ATOM 7129 O O . ASP B 1 301 ? 16.969 -14.266 -11.031 1 97.62 301 ASP B O 1
ATOM 7133 N N . ARG B 1 302 ? 19.031 -13.969 -11.711 1 96.75 302 ARG B N 1
ATOM 7134 C CA . ARG B 1 302 ? 19.281 -15.375 -12.016 1 96.75 302 ARG B CA 1
ATOM 7135 C C . ARG B 1 302 ? 19.047 -16.25 -10.789 1 96.75 302 ARG B C 1
ATOM 7137 O O . ARG B 1 302 ? 18.516 -17.359 -10.906 1 96.75 302 ARG B O 1
ATOM 7144 N N . GLU B 1 303 ? 19.453 -15.711 -9.672 1 97.69 303 GLU B N 1
ATOM 7145 C CA . GLU B 1 303 ? 19.234 -16.469 -8.445 1 97.69 303 GLU B CA 1
ATOM 7146 C C 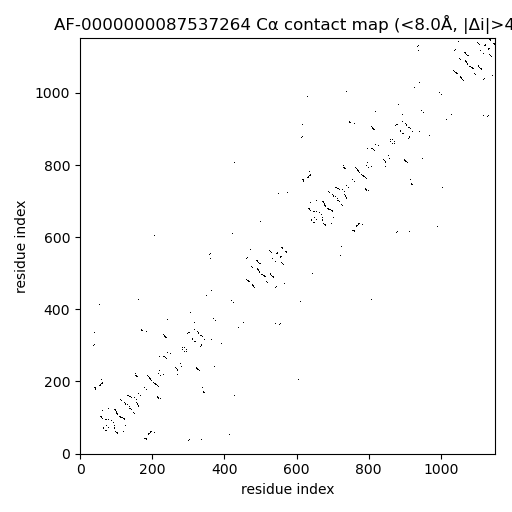. GLU B 1 303 ? 17.75 -16.703 -8.188 1 97.69 303 GLU B C 1
ATOM 7148 O O . GLU B 1 303 ? 17.344 -17.844 -7.914 1 97.69 303 GLU B O 1
ATOM 7153 N N . ASN B 1 304 ? 17.047 -15.664 -8.289 1 98.38 304 ASN B N 1
ATOM 7154 C CA . ASN B 1 304 ? 15.602 -15.766 -8.094 1 98.38 304 ASN B CA 1
ATOM 7155 C C . ASN B 1 304 ? 14.977 -16.75 -9.086 1 98.38 304 ASN B C 1
ATOM 7157 O O . ASN B 1 304 ? 14.164 -17.578 -8.703 1 98.38 304 ASN B O 1
ATOM 7161 N N . LEU B 1 305 ? 15.367 -16.703 -10.352 1 98.19 305 LEU B N 1
ATOM 7162 C CA . LEU B 1 305 ? 14.789 -17.531 -11.406 1 98.19 305 LEU B CA 1
ATOM 7163 C C . LEU B 1 305 ? 15.078 -19 -11.156 1 98.19 305 LEU B C 1
ATOM 7165 O O . LEU B 1 305 ? 14.18 -19.844 -11.266 1 98.19 305 LEU B O 1
ATOM 7169 N N . THR B 1 306 ? 16.297 -19.344 -10.82 1 98.62 306 THR B N 1
ATOM 7170 C CA . THR B 1 306 ? 16.688 -20.734 -10.648 1 98.62 306 THR B CA 1
ATOM 7171 C C . THR B 1 306 ? 16.062 -21.328 -9.398 1 98.62 306 THR B C 1
ATOM 7173 O O . THR B 1 306 ? 15.586 -22.469 -9.414 1 98.62 306 THR B O 1
ATOM 7176 N N . TYR B 1 307 ? 16.016 -20.516 -8.305 1 98.81 307 TYR B N 1
ATOM 7177 C CA . TYR B 1 307 ? 15.398 -21.016 -7.078 1 98.81 307 TYR B CA 1
ATOM 7178 C C . TYR B 1 307 ? 13.891 -21.172 -7.238 1 98.81 307 TYR B C 1
ATOM 7180 O O . TYR B 1 307 ? 13.289 -22.094 -6.688 1 98.81 307 TYR B O 1
ATOM 7188 N N . TRP B 1 308 ? 13.32 -20.188 -7.965 1 98.75 308 TRP B N 1
ATOM 7189 C CA . TRP B 1 308 ? 11.891 -20.297 -8.219 1 98.75 308 TRP B CA 1
ATOM 7190 C C . TRP B 1 308 ? 11.562 -21.578 -8.969 1 98.75 308 TRP B C 1
ATOM 7192 O O . TRP B 1 308 ? 10.688 -22.344 -8.547 1 98.75 308 TRP B O 1
ATOM 7202 N N . MET B 1 309 ? 12.273 -21.875 -10.031 1 98.75 309 MET B N 1
ATOM 7203 C CA . MET B 1 309 ? 12.039 -23.078 -10.82 1 98.75 309 MET B CA 1
ATOM 7204 C C . MET B 1 309 ? 12.336 -24.344 -10.008 1 98.75 309 MET B C 1
ATOM 7206 O O . MET B 1 309 ? 11.57 -25.297 -10.047 1 98.75 309 MET B O 1
ATOM 7210 N N . ALA B 1 310 ? 13.438 -24.328 -9.258 1 98.88 310 ALA B N 1
ATOM 7211 C CA . ALA B 1 310 ? 13.812 -25.469 -8.422 1 98.88 310 ALA B CA 1
ATOM 7212 C C . ALA B 1 310 ? 12.703 -25.812 -7.422 1 98.88 310 ALA B C 1
ATOM 7214 O O . ALA B 1 310 ? 12.375 -26.984 -7.227 1 98.88 310 ALA B O 1
ATOM 7215 N N . TYR B 1 311 ? 12.219 -24.812 -6.797 1 98.81 311 TYR B N 1
ATOM 7216 C CA . TYR B 1 311 ? 11.172 -25.016 -5.801 1 98.81 311 TYR B CA 1
ATOM 7217 C C . TYR B 1 311 ? 9.945 -25.672 -6.426 1 98.81 311 TYR B C 1
ATOM 7219 O O . TYR B 1 311 ? 9.391 -26.625 -5.875 1 98.81 311 TYR B O 1
ATOM 7227 N N . GLN B 1 312 ? 9.461 -25.062 -7.594 1 98.69 312 GLN B N 1
ATOM 7228 C CA . GLN B 1 312 ? 8.281 -25.609 -8.266 1 98.69 312 GLN B CA 1
ATOM 7229 C C . GLN B 1 312 ? 8.508 -27.062 -8.688 1 98.69 312 GLN B C 1
ATOM 7231 O O . GLN B 1 312 ? 7.625 -27.906 -8.523 1 98.69 312 GLN B O 1
ATOM 7236 N N . ILE B 1 313 ? 9.688 -27.328 -9.195 1 98.62 313 ILE B N 1
ATOM 7237 C CA . ILE B 1 313 ? 10.016 -28.672 -9.664 1 98.62 313 ILE B CA 1
ATOM 7238 C C . ILE B 1 313 ? 10 -29.656 -8.484 1 98.62 313 ILE B C 1
ATOM 7240 O O . ILE B 1 313 ? 9.359 -30.703 -8.555 1 98.62 313 ILE B O 1
ATOM 7244 N N . LEU B 1 314 ? 10.609 -29.266 -7.379 1 98.81 314 LEU B N 1
ATOM 7245 C CA . LEU B 1 314 ? 10.789 -30.188 -6.258 1 98.81 314 LEU B CA 1
ATOM 7246 C C . LEU B 1 314 ? 9.484 -30.406 -5.508 1 98.81 314 LEU B C 1
ATOM 7248 O O . LEU B 1 314 ? 9.297 -31.438 -4.859 1 98.81 314 LEU B O 1
ATOM 7252 N N . THR B 1 315 ? 8.57 -29.484 -5.562 1 98.5 315 THR B N 1
ATOM 7253 C CA . THR B 1 315 ? 7.297 -29.609 -4.855 1 98.5 315 THR B CA 1
ATOM 7254 C C . THR B 1 315 ? 6.219 -30.172 -5.781 1 98.5 315 THR B C 1
ATOM 7256 O O . THR B 1 315 ? 5.082 -30.391 -5.355 1 98.5 315 THR B O 1
ATOM 7259 N N . GLY B 1 316 ? 6.531 -30.359 -7.043 1 97.19 316 GLY B N 1
ATOM 7260 C CA . GLY B 1 316 ? 5.582 -30.891 -8.016 1 97.19 316 GLY B CA 1
ATOM 7261 C C . GLY B 1 316 ? 4.461 -29.922 -8.344 1 97.19 316 GLY B C 1
ATOM 7262 O O . GLY B 1 316 ? 3.338 -30.344 -8.625 1 97.19 316 GLY B O 1
ATOM 7263 N N . ASN B 1 317 ? 4.703 -28.609 -8.18 1 96.75 317 ASN B N 1
ATOM 7264 C CA . ASN B 1 317 ? 3.719 -27.594 -8.516 1 96.75 317 ASN B CA 1
ATOM 7265 C C . ASN B 1 317 ? 3.703 -27.297 -10.016 1 96.75 317 ASN B C 1
ATOM 7267 O O . ASN B 1 317 ? 4.113 -26.219 -10.445 1 96.75 317 ASN B O 1
ATOM 7271 N N . VAL B 1 318 ? 3.105 -28.125 -10.758 1 94.38 318 VAL B N 1
ATOM 7272 C CA . VAL B 1 318 ? 3.289 -28.172 -12.203 1 94.38 318 VAL B CA 1
ATOM 7273 C C . VAL B 1 318 ? 2.465 -27.078 -12.867 1 94.38 318 VAL B C 1
ATOM 7275 O O . VAL B 1 318 ? 2.797 -26.625 -13.969 1 94.38 318 VAL B O 1
ATOM 7278 N N . ASP B 1 319 ? 1.381 -26.594 -12.211 1 93 319 ASP B N 1
ATOM 7279 C CA . ASP B 1 319 ? 0.542 -25.562 -12.805 1 93 319 ASP B CA 1
ATOM 7280 C C . ASP B 1 319 ? 1.171 -24.172 -12.633 1 93 319 ASP B C 1
ATOM 7282 O O . ASP B 1 319 ? 0.527 -23.266 -12.125 1 93 319 ASP B O 1
ATOM 7286 N N . THR B 1 320 ? 2.406 -24.031 -12.922 1 96.38 320 THR B N 1
ATOM 7287 C CA . THR B 1 320 ? 3.15 -22.781 -12.773 1 96.38 320 THR B CA 1
ATOM 7288 C C . THR B 1 320 ? 3.93 -22.469 -14.047 1 96.38 320 THR B C 1
ATOM 7290 O O . THR B 1 320 ? 4.793 -21.594 -14.055 1 96.38 320 THR B O 1
ATOM 7293 N N . GLN B 1 321 ? 3.666 -23.281 -15.125 1 95.44 321 GLN B N 1
ATOM 7294 C CA . GLN B 1 321 ? 4.414 -23.109 -16.359 1 95.44 321 GLN B CA 1
ATOM 7295 C C . GLN B 1 321 ? 4.055 -21.797 -17.047 1 95.44 321 GLN B C 1
ATOM 7297 O O . GLN B 1 321 ? 4.879 -21.203 -17.75 1 95.44 321 GLN B O 1
ATOM 7302 N N . ASN B 1 322 ? 2.809 -21.344 -16.875 1 96.62 322 ASN B N 1
ATOM 7303 C CA . ASN B 1 322 ? 2.395 -20.078 -17.5 1 96.62 322 ASN B CA 1
ATOM 7304 C C . ASN B 1 322 ? 1.371 -19.344 -16.641 1 96.62 322 ASN B C 1
ATOM 7306 O O . ASN B 1 322 ? 0.625 -18.5 -17.141 1 96.62 322 ASN B O 1
ATOM 7310 N N . ARG B 1 323 ? 1.262 -19.734 -15.367 1 95.12 323 ARG B N 1
ATOM 7311 C CA . ARG B 1 323 ? 0.35 -19.078 -14.438 1 95.12 323 ARG B CA 1
ATOM 7312 C C . ARG B 1 323 ? 0.791 -19.297 -12.992 1 95.12 323 ARG B C 1
ATOM 7314 O O . ARG B 1 323 ? 1.834 -19.906 -12.742 1 95.12 323 ARG B O 1
ATOM 7321 N N . ASN B 1 324 ? 0.037 -18.75 -12.023 1 95.62 324 ASN B N 1
ATOM 7322 C CA . ASN B 1 324 ? 0.214 -18.906 -10.578 1 95.62 324 ASN B CA 1
ATOM 7323 C C . ASN B 1 324 ? 1.572 -18.375 -10.125 1 95.62 324 ASN B C 1
ATOM 7325 O O . ASN B 1 324 ? 2.254 -19.016 -9.32 1 95.62 324 ASN B O 1
ATOM 7329 N N . THR B 1 325 ? 1.906 -17.344 -10.68 1 97.75 325 THR B N 1
ATOM 7330 C CA . THR B 1 325 ? 3.143 -16.641 -10.367 1 97.75 325 THR B CA 1
ATOM 7331 C C . THR B 1 325 ? 2.973 -15.141 -10.586 1 97.75 325 THR B C 1
ATOM 7333 O O . THR B 1 325 ? 2.219 -14.711 -11.461 1 97.75 325 THR B O 1
ATOM 7336 N N . TYR B 1 326 ? 3.619 -14.391 -9.758 1 98.5 326 TYR B N 1
ATOM 7337 C CA . TYR B 1 326 ? 3.709 -12.961 -10 1 98.5 326 TYR B CA 1
ATOM 7338 C C . TYR B 1 326 ? 5.008 -12.609 -10.719 1 98.5 326 TYR B C 1
ATOM 7340 O O . TYR B 1 326 ? 6.039 -13.25 -10.492 1 98.5 326 TYR B O 1
ATOM 7348 N N . LEU B 1 327 ? 4.914 -11.641 -11.602 1 98.69 327 LEU B N 1
ATOM 7349 C CA . LEU B 1 327 ? 6.059 -10.977 -12.219 1 98.69 327 LEU B CA 1
ATOM 7350 C C . LEU B 1 327 ? 6.227 -9.562 -11.672 1 98.69 327 LEU B C 1
ATOM 7352 O O . LEU B 1 327 ? 5.316 -8.734 -11.789 1 98.69 327 LEU B O 1
ATOM 7356 N N . TYR B 1 328 ? 7.41 -9.328 -10.992 1 98.38 328 TYR B N 1
ATOM 7357 C CA . TYR B 1 328 ? 7.629 -8.078 -10.281 1 98.38 328 TYR B CA 1
ATOM 7358 C C . TYR B 1 328 ? 8.898 -7.391 -10.758 1 98.38 328 TYR B C 1
ATOM 7360 O O . TYR B 1 328 ? 9.898 -8.047 -11.047 1 98.38 328 TYR B O 1
ATOM 7368 N N . SER B 1 329 ? 8.859 -6.043 -10.859 1 97.81 329 SER B N 1
ATOM 7369 C CA . SER B 1 329 ? 10.039 -5.227 -11.148 1 97.81 329 SER B CA 1
ATOM 7370 C C . SER B 1 329 ? 9.953 -3.871 -10.453 1 97.81 329 SER B C 1
ATOM 7372 O O . SER B 1 329 ? 8.945 -3.162 -10.578 1 97.81 329 SER B O 1
ATOM 7374 N N . PRO B 1 330 ? 10.992 -3.488 -9.641 1 94.62 330 PRO B N 1
ATOM 7375 C CA . PRO B 1 330 ? 10.984 -2.146 -9.055 1 94.62 330 PRO B CA 1
ATOM 7376 C C . PRO B 1 330 ? 10.867 -1.044 -10.102 1 94.62 330 PRO B C 1
ATOM 7378 O O . PRO B 1 330 ? 11.32 -1.218 -11.234 1 94.62 330 PRO B O 1
ATOM 7381 N N . GLN B 1 331 ? 10.336 0.057 -9.695 1 91.25 331 GLN B N 1
ATOM 7382 C CA . GLN B 1 331 ? 10.008 1.146 -10.609 1 91.25 331 GLN B CA 1
ATOM 7383 C C . GLN B 1 331 ? 11.227 1.584 -11.406 1 91.25 331 GLN B C 1
ATOM 7385 O O . GLN B 1 331 ? 11.133 1.817 -12.609 1 91.25 331 GLN B O 1
ATOM 7390 N N . ASN B 1 332 ? 12.375 1.677 -10.773 1 89.56 332 ASN B N 1
ATOM 7391 C CA . ASN B 1 332 ? 13.539 2.279 -11.414 1 89.56 332 ASN B CA 1
ATOM 7392 C C . ASN B 1 332 ? 14.625 1.242 -11.695 1 89.56 332 ASN B C 1
ATOM 7394 O O . ASN B 1 332 ? 15.805 1.581 -11.781 1 89.56 332 ASN B O 1
ATOM 7398 N N . SER B 1 333 ? 14.281 0.003 -11.703 1 92.69 333 SER B N 1
ATOM 7399 C CA . SER B 1 333 ? 15.148 -1.113 -12.07 1 92.69 333 SER B CA 1
ATOM 7400 C C . SER B 1 333 ? 14.641 -1.823 -13.32 1 92.69 333 SER B C 1
ATOM 7402 O O . SER B 1 333 ? 13.438 -1.823 -13.594 1 92.69 333 SER B O 1
ATOM 7404 N N . ASP B 1 334 ? 15.516 -2.383 -14.07 1 94.56 334 ASP B N 1
ATOM 7405 C CA . ASP B 1 334 ? 15.125 -3.178 -15.227 1 94.56 334 ASP B CA 1
ATOM 7406 C C . ASP B 1 334 ? 15 -4.656 -14.867 1 94.56 334 ASP B C 1
ATOM 7408 O O . ASP B 1 334 ? 14.594 -5.473 -15.695 1 94.56 334 ASP B O 1
ATOM 7412 N N . THR B 1 335 ? 15.32 -4.969 -13.641 1 97.25 335 THR B N 1
ATOM 7413 C CA . THR B 1 335 ? 15.383 -6.367 -13.234 1 97.25 335 THR B CA 1
ATOM 7414 C C . THR B 1 335 ? 14 -6.891 -12.867 1 97.25 335 THR B C 1
ATOM 7416 O O . THR B 1 335 ? 13.242 -6.215 -12.164 1 97.25 335 THR B O 1
ATOM 7419 N N . TRP B 1 336 ? 13.672 -8.094 -13.367 1 98.44 336 TRP B N 1
ATOM 7420 C CA . TRP B 1 336 ? 12.398 -8.75 -13.102 1 98.44 336 TRP B CA 1
ATOM 7421 C C . TRP B 1 336 ? 12.586 -9.938 -12.164 1 98.44 336 TRP B C 1
ATOM 7423 O O . TRP B 1 336 ? 13.617 -10.609 -12.203 1 98.44 336 TRP B O 1
ATOM 7433 N N . TYR B 1 337 ? 11.594 -10.172 -11.305 1 98.44 337 TYR B N 1
ATOM 7434 C CA . TYR B 1 337 ? 11.586 -11.266 -10.336 1 98.44 337 TYR B CA 1
ATOM 7435 C C . TYR B 1 337 ? 10.297 -12.078 -10.445 1 98.44 337 TYR B C 1
ATOM 7437 O O . TYR B 1 337 ? 9.242 -11.539 -10.797 1 98.44 337 TYR B O 1
ATOM 7445 N N . LEU B 1 338 ? 10.383 -13.352 -10.18 1 98.5 338 LEU B N 1
ATOM 7446 C CA . LEU B 1 338 ? 9.219 -14.219 -10.055 1 98.5 338 LEU B CA 1
ATOM 7447 C C . LEU B 1 338 ? 8.875 -14.461 -8.586 1 98.5 338 LEU B C 1
ATOM 7449 O O . LEU B 1 338 ? 9.773 -14.656 -7.762 1 98.5 338 LEU B O 1
ATOM 7453 N N . ILE B 1 339 ? 7.621 -14.344 -8.281 1 98.56 339 ILE B N 1
ATOM 7454 C CA . ILE B 1 339 ? 7.133 -14.586 -6.926 1 98.56 339 ILE B CA 1
ATOM 7455 C C . ILE B 1 339 ? 6.051 -15.664 -6.949 1 98.56 339 ILE B C 1
ATOM 7457 O O . ILE B 1 339 ? 5.055 -15.539 -7.668 1 98.56 339 ILE B O 1
ATOM 7461 N N . ALA B 1 340 ? 6.246 -16.688 -6.133 1 97.75 340 ALA B N 1
ATOM 7462 C CA . ALA B 1 340 ? 5.312 -17.797 -6.105 1 97.75 340 ALA B CA 1
ATOM 7463 C C . ALA B 1 340 ? 3.934 -17.359 -5.625 1 97.75 340 ALA B C 1
ATOM 7465 O O . ALA B 1 340 ? 3.824 -16.547 -4.703 1 97.75 340 ALA B O 1
ATOM 7466 N N . TRP B 1 341 ? 2.943 -17.828 -6.238 1 96.75 341 TRP B N 1
ATOM 7467 C CA . TRP B 1 341 ? 1.55 -17.531 -5.918 1 96.75 341 TRP B CA 1
ATOM 7468 C C . TRP B 1 341 ? 0.665 -18.75 -6.168 1 96.75 341 TRP B C 1
ATOM 7470 O O . TRP B 1 341 ? 0.894 -19.516 -7.109 1 96.75 341 TRP B O 1
ATOM 7480 N N . ASP B 1 342 ? -0.385 -18.938 -5.301 1 92.56 342 ASP B N 1
ATOM 7481 C CA . ASP B 1 342 ? -1.365 -20 -5.465 1 92.56 342 ASP B CA 1
ATOM 7482 C C . ASP B 1 342 ? -0.685 -21.375 -5.523 1 92.56 342 ASP B C 1
ATOM 7484 O O . ASP B 1 342 ? -0.858 -22.109 -6.492 1 92.56 342 ASP B O 1
ATOM 7488 N N . ASN B 1 343 ? -0.099 -21.797 -4.469 1 95.31 343 ASN B N 1
ATOM 7489 C CA . ASN B 1 343 ? 0.719 -23 -4.391 1 95.31 343 ASN B CA 1
ATOM 7490 C C . ASN B 1 343 ? -0.119 -24.219 -4.035 1 95.31 343 ASN B C 1
ATOM 7492 O O . ASN B 1 343 ? 0.404 -25.203 -3.508 1 95.31 343 ASN B O 1
ATOM 7496 N N . ASP B 1 344 ? -1.345 -24.219 -4.285 1 91.38 344 ASP B N 1
ATOM 7497 C CA . ASP B 1 344 ? -2.234 -25.281 -3.832 1 91.38 344 ASP B CA 1
ATOM 7498 C C . ASP B 1 344 ? -2.08 -26.531 -4.691 1 91.38 344 ASP B C 1
ATOM 7500 O O . ASP B 1 344 ? -2.57 -27.594 -4.332 1 91.38 344 ASP B O 1
ATOM 7504 N N . GLY B 1 345 ? -1.294 -26.5 -5.773 1 92.62 345 GLY B N 1
ATOM 7505 C CA . GLY B 1 345 ? -1.016 -27.672 -6.594 1 92.62 345 GLY B CA 1
ATOM 7506 C C . GLY B 1 345 ? 0.247 -28.406 -6.18 1 92.62 345 GLY B C 1
ATOM 7507 O O . GLY B 1 345 ? 0.613 -29.406 -6.789 1 92.62 345 GLY B O 1
ATOM 7508 N N . SER B 1 346 ? 0.868 -27.969 -5.121 1 96.12 346 SER B N 1
ATOM 7509 C CA . SER B 1 346 ? 2.088 -28.609 -4.629 1 96.12 346 SER B CA 1
ATOM 7510 C C . SER B 1 346 ? 1.776 -29.875 -3.854 1 96.12 346 SER B C 1
ATOM 7512 O O . SER B 1 346 ? 0.777 -29.953 -3.135 1 96.12 346 SER B O 1
ATOM 7514 N N . PHE B 1 347 ? 2.629 -30.906 -4.012 1 97.38 347 PHE B N 1
ATOM 7515 C CA . PHE B 1 347 ? 2.6 -32.125 -3.234 1 97.38 347 PHE B CA 1
ATOM 7516 C C . PHE B 1 347 ? 1.296 -32.906 -3.463 1 97.38 347 PHE B C 1
ATOM 7518 O O . PHE B 1 347 ? 0.661 -33.344 -2.512 1 97.38 347 PHE B O 1
ATOM 7525 N N . MET B 1 348 ? 0.925 -33.031 -4.723 1 95.56 348 MET B N 1
ATOM 7526 C CA . MET B 1 348 ? -0.368 -33.625 -5.051 1 95.56 348 MET B CA 1
ATOM 7527 C C . MET B 1 348 ? -0.189 -35 -5.691 1 95.56 348 MET B C 1
ATOM 7529 O O . MET B 1 348 ? -1.165 -35.719 -5.91 1 95.56 348 MET B O 1
ATOM 7533 N N . ARG B 1 349 ? 0.989 -35.406 -6.031 1 93.75 349 ARG B N 1
ATOM 7534 C CA . ARG B 1 349 ? 1.23 -36.594 -6.867 1 93.75 349 ARG B CA 1
ATOM 7535 C C . ARG B 1 349 ? 0.586 -37.812 -6.266 1 93.75 349 ARG B C 1
ATOM 7537 O O . ARG B 1 349 ? -0.114 -38.562 -6.961 1 93.75 349 ARG B O 1
ATOM 7544 N N . THR B 1 350 ? 0.792 -38.094 -4.992 1 94.31 350 THR B N 1
ATOM 7545 C CA . THR B 1 350 ? 0.244 -39.281 -4.348 1 94.31 350 THR B CA 1
ATOM 7546 C C . THR B 1 350 ? -1.281 -39.219 -4.34 1 94.31 350 THR B C 1
ATOM 7548 O O . THR B 1 350 ? -1.937 -40.219 -4.613 1 94.31 350 THR B O 1
ATOM 7551 N N . GLU B 1 351 ? -1.82 -38.094 -3.992 1 93.81 351 GLU B N 1
ATOM 7552 C CA . GLU B 1 351 ? -3.275 -38 -3.951 1 93.81 351 GLU B CA 1
ATOM 7553 C C . GLU B 1 351 ? -3.887 -38.219 -5.332 1 93.81 351 GLU B C 1
ATOM 7555 O O . GLU B 1 351 ? -4.898 -38.906 -5.465 1 93.81 351 GLU B O 1
ATOM 7560 N N . TYR B 1 352 ? -3.281 -37.656 -6.348 1 89.81 352 TYR B N 1
ATOM 7561 C CA . TYR B 1 352 ? -3.781 -37.844 -7.703 1 89.81 352 TYR B CA 1
ATOM 7562 C C . TYR B 1 352 ? -3.713 -39.312 -8.102 1 89.81 352 TYR B C 1
ATOM 7564 O O . TYR B 1 352 ? -4.633 -39.844 -8.727 1 89.81 352 TYR B O 1
ATOM 7572 N N . ASN B 1 353 ? -2.678 -39.938 -7.762 1 89.5 353 ASN B N 1
ATOM 7573 C CA . ASN B 1 353 ? -2.537 -41.344 -8.047 1 89.5 353 ASN B CA 1
ATOM 7574 C C . ASN B 1 353 ? -3.623 -42.156 -7.359 1 89.5 353 ASN B C 1
ATOM 7576 O O . ASN B 1 353 ? -4.23 -43.062 -7.977 1 89.5 353 ASN B O 1
ATOM 7580 N N . ILE B 1 354 ? -3.82 -41.844 -6.113 1 90.38 354 ILE B N 1
ATOM 7581 C CA . ILE B 1 354 ? -4.805 -42.562 -5.324 1 90.38 354 ILE B CA 1
ATOM 7582 C C . ILE B 1 354 ? -6.203 -42.312 -5.883 1 90.38 354 ILE B C 1
ATOM 7584 O O . ILE B 1 354 ? -7.043 -43.219 -5.895 1 90.38 354 ILE B O 1
ATOM 7588 N N . GLN B 1 355 ? -6.434 -41.188 -6.469 1 87 355 GLN B N 1
ATOM 7589 C CA . GLN B 1 355 ? -7.727 -40.812 -7.043 1 87 355 GLN B CA 1
ATOM 7590 C C . GLN B 1 355 ? -7.828 -41.281 -8.492 1 87 355 GLN B C 1
ATOM 7592 O O . GLN B 1 355 ? -8.812 -41 -9.172 1 87 355 GLN B O 1
ATOM 7597 N N . ASN B 1 356 ? -6.816 -41.938 -9.023 1 82.38 356 ASN B N 1
ATOM 7598 C CA . ASN B 1 356 ? -6.746 -42.406 -10.406 1 82.38 356 ASN B CA 1
ATOM 7599 C C . ASN B 1 356 ? -6.906 -41.25 -11.398 1 82.38 356 ASN B C 1
ATOM 7601 O O . ASN B 1 356 ? -7.613 -41.375 -12.398 1 82.38 356 ASN B O 1
ATOM 7605 N N . ARG B 1 357 ? -6.34 -40.156 -10.977 1 80.75 357 ARG B N 1
ATOM 7606 C CA . ARG B 1 357 ? -6.305 -39 -11.852 1 80.75 357 ARG B CA 1
ATOM 7607 C C . ARG B 1 357 ? -4.996 -38.938 -12.633 1 80.75 357 ARG B C 1
ATOM 7609 O O . ARG B 1 357 ? -3.914 -39.031 -12.055 1 80.75 357 ARG B O 1
ATOM 7616 N N . PHE B 1 358 ? -5.188 -38.906 -13.938 1 77.19 358 PHE B N 1
ATOM 7617 C CA . PHE B 1 358 ? -4.016 -38.969 -14.805 1 77.19 358 PHE B CA 1
ATOM 7618 C C . PHE B 1 358 ? -3.506 -37.562 -15.094 1 77.19 358 PHE B C 1
ATOM 7620 O O . PHE B 1 358 ? -3.51 -37.125 -16.25 1 77.19 358 PHE B O 1
ATOM 7627 N N . ASP B 1 359 ? -3.264 -36.844 -14.062 1 77.62 359 ASP B N 1
ATOM 7628 C CA . ASP B 1 359 ? -2.623 -35.531 -14.164 1 77.62 359 ASP B CA 1
ATOM 7629 C C . ASP B 1 359 ? -1.17 -35.594 -13.703 1 77.62 359 ASP B C 1
ATOM 7631 O O . ASP B 1 359 ? -0.765 -36.531 -13.039 1 77.62 359 ASP B O 1
ATOM 7635 N N . GLN B 1 360 ? -0.324 -34.719 -14.18 1 85.25 360 GLN B N 1
ATOM 7636 C CA . GLN B 1 360 ? 1.089 -34.594 -13.836 1 85.25 360 GLN B CA 1
ATOM 7637 C C . GLN B 1 360 ? 1.894 -35.75 -14.406 1 85.25 360 GLN B C 1
ATOM 7639 O O . GLN B 1 360 ? 2.828 -36.25 -13.766 1 85.25 360 GLN B O 1
ATOM 7644 N N . GLY B 1 361 ? 1.388 -36.25 -15.531 1 86.88 361 GLY B N 1
ATOM 7645 C CA . GLY B 1 361 ? 2.115 -37.281 -16.25 1 86.88 361 GLY B CA 1
ATOM 7646 C C . GLY B 1 361 ? 2.895 -36.75 -17.438 1 86.88 361 GLY B C 1
ATOM 7647 O O . GLY B 1 361 ? 2.863 -35.531 -17.719 1 86.88 361 GLY B O 1
ATOM 7648 N N . SER B 1 362 ? 3.604 -37.562 -17.984 1 92.56 362 SER B N 1
ATOM 7649 C CA . SER B 1 362 ? 4.312 -37.25 -19.219 1 92.56 362 SER B CA 1
ATOM 7650 C C . SER B 1 362 ? 5.23 -36.031 -19.031 1 92.56 362 SER B C 1
ATOM 7652 O O . SER B 1 362 ? 6.082 -36.031 -18.141 1 92.56 362 SER B O 1
ATOM 7654 N N . TRP B 1 363 ? 4.961 -35.031 -19.812 1 95.44 363 TRP B N 1
ATOM 7655 C CA . TRP B 1 363 ? 5.855 -33.875 -19.844 1 95.44 363 TRP B CA 1
ATOM 7656 C C . TRP B 1 363 ? 5.566 -32.938 -18.672 1 95.44 363 TRP B C 1
ATOM 7658 O O . TRP B 1 363 ? 6.316 -31.984 -18.438 1 95.44 363 TRP B O 1
ATOM 7668 N N . GLU B 1 364 ? 4.559 -33.188 -17.844 1 94.69 364 GLU B N 1
ATOM 7669 C CA . GLU B 1 364 ? 4.207 -32.312 -16.734 1 94.69 364 GLU B CA 1
ATOM 7670 C C . GLU B 1 364 ? 5.078 -32.594 -15.508 1 94.69 364 GLU B C 1
ATOM 7672 O O . GLU B 1 364 ? 4.566 -32.844 -14.414 1 94.69 364 GLU B O 1
ATOM 7677 N N . CYS B 1 365 ? 6.336 -32.594 -15.688 1 94.88 365 CYS B N 1
ATOM 7678 C CA . CYS B 1 365 ? 7.309 -32.781 -14.617 1 94.88 365 CYS B CA 1
ATOM 7679 C C . CYS B 1 365 ? 8.68 -32.25 -15.031 1 94.88 365 CYS B C 1
ATOM 7681 O O . CYS B 1 365 ? 8.953 -32.094 -16.219 1 94.88 365 CYS B O 1
ATOM 7683 N N . GLY B 1 366 ? 9.453 -31.953 -14.016 1 97.44 366 GLY B N 1
ATOM 7684 C CA . GLY B 1 366 ? 10.82 -31.516 -14.266 1 97.44 366 GLY B CA 1
ATOM 7685 C C . GLY B 1 366 ? 10.906 -30.312 -15.18 1 97.44 366 GLY B C 1
ATOM 7686 O O . GLY B 1 366 ? 10.086 -29.391 -15.094 1 97.44 366 GLY B O 1
ATOM 7687 N N . VAL B 1 367 ? 11.914 -30.281 -16.016 1 98.38 367 VAL B N 1
ATOM 7688 C CA . VAL B 1 367 ? 12.164 -29.125 -16.859 1 98.38 367 VAL B CA 1
ATOM 7689 C C . VAL B 1 367 ? 11.227 -29.156 -18.062 1 98.38 367 VAL B C 1
ATOM 7691 O O . VAL B 1 367 ? 10.953 -28.109 -18.688 1 98.38 367 VAL B O 1
ATOM 7694 N N . SER B 1 368 ? 10.68 -30.359 -18.422 1 98.25 368 SER B N 1
ATOM 7695 C CA . SER B 1 368 ? 9.766 -30.484 -19.547 1 98.25 368 SER B CA 1
ATOM 7696 C C . SER B 1 368 ? 8.523 -29.625 -19.359 1 98.25 368 SER B C 1
ATOM 7698 O O . SER B 1 368 ? 7.977 -29.094 -20.328 1 98.25 368 SER B O 1
ATOM 7700 N N . ASN B 1 369 ? 8.125 -29.516 -18.125 1 97.75 369 ASN B N 1
ATOM 7701 C CA . ASN B 1 369 ? 6.918 -28.766 -17.766 1 97.75 369 ASN B CA 1
ATOM 7702 C C . ASN B 1 369 ? 7.023 -27.312 -18.203 1 97.75 369 ASN B C 1
ATOM 7704 O O . ASN B 1 369 ? 6.004 -26.641 -18.391 1 97.75 369 ASN B O 1
ATOM 7708 N N . TYR B 1 370 ? 8.195 -26.781 -18.406 1 98.25 370 TYR B N 1
ATOM 7709 C CA . TYR B 1 370 ? 8.398 -25.359 -18.594 1 98.25 370 TYR B CA 1
ATOM 7710 C C . TYR B 1 370 ? 8.859 -25.047 -20 1 98.25 370 TYR B C 1
ATOM 7712 O O . TYR B 1 370 ? 9.172 -23.891 -20.328 1 98.25 370 TYR B O 1
ATOM 7720 N N . TRP B 1 371 ? 8.828 -26.031 -20.891 1 98.25 371 TRP B N 1
ATOM 7721 C CA . TRP B 1 371 ? 9.438 -25.906 -22.203 1 98.25 371 TRP B CA 1
ATOM 7722 C C . TRP B 1 371 ? 8.586 -25.031 -23.125 1 98.25 371 TRP B C 1
ATOM 7724 O O . TRP B 1 371 ? 9.078 -24.5 -24.109 1 98.25 371 TRP B O 1
ATOM 7734 N N . GLU B 1 372 ? 7.363 -24.922 -22.828 1 96.5 372 GLU B N 1
ATOM 7735 C CA . GLU B 1 372 ? 6.492 -24.109 -23.672 1 96.5 372 GLU B CA 1
ATOM 7736 C C . GLU B 1 372 ? 6.688 -22.625 -23.422 1 96.5 372 GLU B C 1
ATOM 7738 O O . GLU B 1 372 ? 6.281 -21.781 -24.219 1 96.5 372 GLU B O 1
ATOM 7743 N N . ASN B 1 373 ? 7.277 -22.266 -22.406 1 97.81 373 ASN B N 1
ATOM 7744 C CA . ASN B 1 373 ? 7.527 -20.891 -21.969 1 97.81 373 ASN B CA 1
ATOM 7745 C C . ASN B 1 373 ? 8.828 -20.344 -22.547 1 97.81 373 ASN B C 1
ATOM 7747 O O . ASN B 1 373 ? 9.906 -20.859 -22.266 1 97.81 373 ASN B O 1
ATOM 7751 N N . VAL B 1 374 ? 8.773 -19.281 -23.297 1 97.94 374 VAL B N 1
ATOM 7752 C CA . VAL B 1 374 ? 9.906 -18.781 -24.062 1 97.94 374 VAL B CA 1
ATOM 7753 C C . VAL B 1 374 ? 11.062 -18.469 -23.125 1 97.94 374 VAL B C 1
ATOM 7755 O O . VAL B 1 374 ? 12.219 -18.797 -23.422 1 97.94 374 VAL B O 1
ATOM 7758 N N . LEU B 1 375 ? 10.773 -17.797 -22.016 1 98.56 375 LEU B N 1
ATOM 7759 C CA . LEU B 1 375 ? 11.805 -17.469 -21.047 1 98.56 375 LEU B CA 1
ATOM 7760 C C . LEU B 1 375 ? 12.508 -18.719 -20.547 1 98.56 375 LEU B C 1
ATOM 7762 O O . LEU B 1 375 ? 13.734 -18.828 -20.625 1 98.56 375 LEU B O 1
ATOM 7766 N N . PHE B 1 376 ? 11.789 -19.688 -20.109 1 98.56 376 PHE B N 1
ATOM 7767 C CA . PHE B 1 376 ? 12.352 -20.891 -19.516 1 98.56 376 PHE B CA 1
ATOM 7768 C C . PHE B 1 376 ? 13.023 -21.766 -20.562 1 98.56 376 PHE B C 1
ATOM 7770 O O . PHE B 1 376 ? 14.055 -22.391 -20.297 1 98.56 376 PHE B O 1
ATOM 7777 N N . GLN B 1 377 ? 12.383 -21.797 -21.75 1 98.31 377 GLN B N 1
ATOM 7778 C CA . GLN B 1 377 ? 12.992 -22.562 -22.828 1 98.31 377 GLN B CA 1
ATOM 7779 C C . GLN B 1 377 ? 14.391 -22.047 -23.141 1 98.31 377 GLN B C 1
ATOM 7781 O O . GLN B 1 377 ? 15.344 -22.828 -23.219 1 98.31 377 GLN B O 1
ATOM 7786 N N . ARG B 1 378 ? 14.516 -20.766 -23.375 1 98.38 378 ARG B N 1
ATOM 7787 C CA . ARG B 1 378 ? 15.812 -20.172 -23.688 1 98.38 378 ARG B CA 1
ATOM 7788 C C . ARG B 1 378 ? 16.797 -20.344 -22.531 1 98.38 378 ARG B C 1
ATOM 7790 O O . ARG B 1 378 ? 17.969 -20.625 -22.75 1 98.38 378 ARG B O 1
ATOM 7797 N N . CYS B 1 379 ? 16.328 -20.188 -21.297 1 98.5 379 CYS B N 1
ATOM 7798 C CA . CYS B 1 379 ? 17.156 -20.391 -20.125 1 98.5 379 CYS B CA 1
ATOM 7799 C C . CYS B 1 379 ? 17.703 -21.812 -20.078 1 98.5 379 CYS B C 1
ATOM 7801 O O . CYS B 1 379 ? 18.906 -22.016 -19.891 1 98.5 379 CYS B O 1
ATOM 7803 N N . LEU B 1 380 ? 16.859 -22.766 -20.297 1 98.56 380 LEU B N 1
ATOM 7804 C CA . LEU B 1 380 ? 17.203 -24.172 -20.156 1 98.56 380 LEU B CA 1
ATOM 7805 C C . LEU B 1 380 ? 18.156 -24.594 -21.266 1 98.56 380 LEU B C 1
ATOM 7807 O O . LEU B 1 380 ? 18.891 -25.578 -21.125 1 98.56 380 LEU B O 1
ATOM 7811 N N . GLN B 1 381 ? 18.125 -23.922 -22.375 1 97.44 381 GLN B N 1
ATOM 7812 C CA . GLN B 1 381 ? 19.047 -24.219 -23.453 1 97.44 381 GLN B CA 1
ATOM 7813 C C . GLN B 1 381 ? 20.469 -23.797 -23.109 1 97.44 381 GLN B C 1
ATOM 7815 O O . GLN B 1 381 ? 21.438 -24.219 -23.75 1 97.44 381 GLN B O 1
ATOM 7820 N N . SER B 1 382 ? 20.609 -22.953 -22.125 1 97.44 382 SER B N 1
ATOM 7821 C CA . SER B 1 382 ? 21.922 -22.516 -21.625 1 97.44 382 SER B CA 1
ATOM 7822 C C . SER B 1 382 ? 22.484 -23.516 -20.641 1 97.44 382 SER B C 1
ATOM 7824 O O . SER B 1 382 ? 21.875 -23.797 -19.609 1 97.44 382 SER B O 1
ATOM 7826 N N . GLU B 1 383 ? 23.688 -24 -20.891 1 96.88 383 GLU B N 1
ATOM 7827 C CA . GLU B 1 383 ? 24.359 -24.922 -19.984 1 96.88 383 GLU B CA 1
ATOM 7828 C C . GLU B 1 383 ? 24.625 -24.266 -18.625 1 96.88 383 GLU B C 1
ATOM 7830 O O . GLU B 1 383 ? 24.484 -24.891 -17.578 1 96.88 383 GLU B O 1
ATOM 7835 N N . ASP B 1 384 ? 25.016 -23.016 -18.734 1 97.31 384 ASP B N 1
ATOM 7836 C CA . ASP B 1 384 ? 25.281 -22.25 -17.516 1 97.31 384 ASP B CA 1
ATOM 7837 C C . ASP B 1 384 ? 24.031 -22.172 -16.641 1 97.31 384 ASP B C 1
ATOM 7839 O O . ASP B 1 384 ? 24.109 -22.344 -15.422 1 97.31 384 ASP B O 1
ATOM 7843 N N . PHE B 1 385 ? 22.969 -21.922 -17.234 1 97.94 385 PHE B N 1
ATOM 7844 C CA . PHE B 1 385 ? 21.719 -21.828 -16.469 1 97.94 385 PHE B CA 1
ATOM 7845 C C . PHE B 1 385 ? 21.359 -23.172 -15.852 1 97.94 385 PHE B C 1
ATOM 7847 O O . PHE B 1 385 ? 20.922 -23.234 -14.703 1 97.94 385 PHE B O 1
ATOM 7854 N N . ARG B 1 386 ? 21.484 -24.281 -16.578 1 98.31 386 ARG B N 1
ATOM 7855 C CA . ARG B 1 386 ? 21.156 -25.609 -16.062 1 98.31 386 ARG B CA 1
ATOM 7856 C C . ARG B 1 386 ? 22.047 -25.969 -14.875 1 98.31 386 ARG B C 1
ATOM 7858 O O . ARG B 1 386 ? 21.609 -26.641 -13.938 1 98.31 386 ARG B O 1
ATOM 7865 N N . GLU B 1 387 ? 23.266 -25.547 -14.914 1 98.38 387 GLU B N 1
ATOM 7866 C CA . GLU B 1 387 ? 24.172 -25.781 -13.797 1 98.38 387 GLU B CA 1
ATOM 7867 C C . GLU B 1 387 ? 23.719 -25.016 -12.547 1 98.38 387 GLU B C 1
ATOM 7869 O O . GLU B 1 387 ? 23.734 -25.562 -11.445 1 98.38 387 GLU B O 1
ATOM 7874 N N . GLU B 1 388 ? 23.359 -23.781 -12.773 1 98.44 388 GLU B N 1
ATOM 7875 C CA . GLU B 1 388 ? 22.844 -22.984 -11.664 1 98.44 388 GLU B CA 1
ATOM 7876 C C . GLU B 1 388 ? 21.547 -23.578 -11.125 1 98.44 388 GLU B C 1
ATOM 7878 O O . GLU B 1 388 ? 21.328 -23.578 -9.914 1 98.44 388 GLU B O 1
ATOM 7883 N N . LEU B 1 389 ? 20.688 -24.031 -12.008 1 98.75 389 LEU B N 1
ATOM 7884 C CA . LEU B 1 389 ? 19.438 -24.672 -11.602 1 98.75 389 LEU B CA 1
ATOM 7885 C C . LEU B 1 389 ? 19.719 -25.922 -10.781 1 98.75 389 LEU B C 1
ATOM 7887 O O . LEU B 1 389 ? 19.078 -26.141 -9.75 1 98.75 389 LEU B O 1
ATOM 7891 N N . ASP B 1 390 ? 20.625 -26.734 -11.25 1 98.69 390 ASP B N 1
ATOM 7892 C CA . ASP B 1 390 ? 20.969 -27.969 -10.531 1 98.69 390 ASP B CA 1
ATOM 7893 C C . ASP B 1 390 ? 21.5 -27.656 -9.133 1 98.69 390 ASP B C 1
ATOM 7895 O O . ASP B 1 390 ? 21.172 -28.375 -8.172 1 98.69 390 ASP B O 1
ATOM 7899 N N . ALA B 1 391 ? 22.266 -26.625 -9.031 1 98.75 391 ALA B N 1
ATOM 7900 C CA . ALA B 1 391 ? 22.766 -26.203 -7.723 1 98.75 391 ALA B CA 1
ATOM 7901 C C . ALA B 1 391 ? 21.625 -25.797 -6.805 1 98.75 391 ALA B C 1
ATOM 7903 O O . ALA B 1 391 ? 21.594 -26.156 -5.625 1 98.75 391 ALA B O 1
ATOM 7904 N N . ALA B 1 392 ? 20.719 -25 -7.328 1 98.81 392 ALA B N 1
ATOM 7905 C CA . ALA B 1 392 ? 19.547 -24.594 -6.566 1 98.81 392 ALA B CA 1
ATOM 7906 C C . ALA B 1 392 ? 18.703 -25.797 -6.152 1 98.81 392 ALA B C 1
ATOM 7908 O O . ALA B 1 392 ? 18.219 -25.875 -5.023 1 98.81 392 ALA B O 1
ATOM 7909 N N . ILE B 1 393 ? 18.562 -26.766 -7.074 1 98.88 393 ILE B N 1
ATOM 7910 C CA . ILE B 1 393 ? 17.812 -27.984 -6.809 1 98.88 393 ILE B CA 1
ATOM 7911 C C . ILE B 1 393 ? 18.438 -28.734 -5.629 1 98.88 393 ILE B C 1
ATOM 7913 O O . ILE B 1 393 ? 17.734 -29.156 -4.707 1 98.88 393 ILE B O 1
ATOM 7917 N N . GLN B 1 394 ? 19.719 -28.859 -5.656 1 98.75 394 GLN B N 1
ATOM 7918 C CA . GLN B 1 394 ? 20.406 -29.594 -4.598 1 98.75 394 GLN B CA 1
ATOM 7919 C C . GLN B 1 394 ? 20.281 -28.875 -3.26 1 98.75 394 GLN B C 1
ATOM 7921 O O . GLN B 1 394 ? 20.062 -29.5 -2.225 1 98.75 394 GLN B O 1
ATOM 7926 N N . ASP B 1 395 ? 20.422 -27.594 -3.311 1 98.75 395 ASP B N 1
ATOM 7927 C CA . ASP B 1 395 ? 20.266 -26.781 -2.104 1 98.75 395 ASP B CA 1
ATOM 7928 C C . ASP B 1 395 ? 18.875 -26.953 -1.506 1 98.75 395 ASP B C 1
ATOM 7930 O O . ASP B 1 395 ? 18.734 -27.25 -0.318 1 98.75 395 ASP B O 1
ATOM 7934 N N . LEU B 1 396 ? 17.875 -26.828 -2.309 1 98.81 396 LEU B N 1
ATOM 7935 C CA . LEU B 1 396 ? 16.5 -26.891 -1.833 1 98.81 396 LEU B CA 1
ATOM 7936 C C . LEU B 1 396 ? 16.109 -28.312 -1.446 1 98.81 396 LEU B C 1
ATOM 7938 O O . LEU B 1 396 ? 15.328 -28.516 -0.523 1 98.81 396 LEU B O 1
ATOM 7942 N N . ARG B 1 397 ? 16.656 -29.266 -2.189 1 98.38 397 ARG B N 1
ATOM 7943 C CA . ARG B 1 397 ? 16.438 -30.656 -1.837 1 98.38 397 ARG B CA 1
ATOM 7944 C C . ARG B 1 397 ? 16.859 -30.938 -0.4 1 98.38 397 ARG B C 1
ATOM 7946 O O . ARG B 1 397 ? 16.156 -31.641 0.334 1 98.38 397 ARG B O 1
ATOM 7953 N N . SER B 1 398 ? 17.953 -30.406 -0.04 1 98.12 398 SER B N 1
ATOM 7954 C CA . SER B 1 398 ? 18.453 -30.547 1.325 1 98.12 398 SER B CA 1
ATOM 7955 C C . SER B 1 398 ? 17.531 -29.844 2.322 1 98.12 398 SER B C 1
ATOM 7957 O O . SER B 1 398 ? 17.281 -30.359 3.414 1 98.12 398 SER B O 1
ATOM 7959 N N . TYR B 1 399 ? 17.109 -28.688 1.985 1 98.5 399 TYR B N 1
ATOM 7960 C CA . TYR B 1 399 ? 16.234 -27.891 2.838 1 98.5 399 TYR B CA 1
ATOM 7961 C C . TYR B 1 399 ? 14.875 -28.562 2.998 1 98.5 399 TYR B C 1
ATOM 7963 O O . TYR B 1 399 ? 14.32 -28.609 4.102 1 98.5 399 TYR B O 1
ATOM 7971 N N . LEU B 1 400 ? 14.328 -29.109 1.914 1 98.81 400 LEU B N 1
ATOM 7972 C CA . LEU B 1 400 ? 13.023 -29.75 1.906 1 98.81 400 LEU B CA 1
ATOM 7973 C C . LEU B 1 400 ? 13.141 -31.219 2.35 1 98.81 400 LEU B C 1
ATOM 7975 O O . LEU B 1 400 ? 12.688 -32.125 1.646 1 98.81 400 LEU B O 1
ATOM 7979 N N . SER B 1 401 ? 13.594 -31.406 3.498 1 98.25 401 SER B N 1
ATOM 7980 C CA . SER B 1 401 ? 13.883 -32.75 3.994 1 98.25 401 SER B CA 1
ATOM 7981 C C . SER B 1 401 ? 12.609 -33.469 4.453 1 98.25 401 SER B C 1
ATOM 7983 O O . SER B 1 401 ? 11.617 -32.812 4.781 1 98.25 401 SER B O 1
ATOM 7985 N N . VAL B 1 402 ? 12.68 -34.75 4.461 1 97.88 402 VAL B N 1
ATOM 7986 C CA . VAL B 1 402 ? 11.578 -35.562 4.945 1 97.88 402 VAL B CA 1
ATOM 7987 C C . VAL B 1 402 ? 11.227 -35.188 6.375 1 97.88 402 VAL B C 1
ATOM 7989 O O . VAL B 1 402 ? 10.047 -35.031 6.715 1 97.88 402 VAL B O 1
ATOM 7992 N N . ASP B 1 403 ? 12.195 -35 7.23 1 97.88 403 ASP B N 1
ATOM 7993 C CA . ASP B 1 403 ? 11.969 -34.656 8.625 1 97.88 403 ASP B CA 1
ATOM 7994 C C . ASP B 1 403 ? 11.242 -33.312 8.758 1 97.88 403 ASP B C 1
ATOM 7996 O O . ASP B 1 403 ? 10.297 -33.188 9.539 1 97.88 403 ASP B O 1
ATOM 8000 N N . ARG B 1 404 ? 11.719 -32.312 8.031 1 98.12 404 ARG B N 1
ATOM 8001 C CA . ARG B 1 404 ? 11.102 -30.969 8.086 1 98.12 404 ARG B CA 1
ATOM 8002 C C . ARG B 1 404 ? 9.641 -31.031 7.668 1 98.12 404 ARG B C 1
ATOM 8004 O O . ARG B 1 404 ? 8.766 -30.547 8.391 1 98.12 404 ARG B O 1
ATOM 8011 N N . ILE B 1 405 ? 9.344 -31.609 6.543 1 98.62 405 ILE B N 1
ATOM 8012 C CA . ILE B 1 405 ? 7.996 -31.641 5.996 1 98.62 405 ILE B CA 1
ATOM 8013 C C . ILE B 1 405 ? 7.094 -32.5 6.891 1 98.62 405 ILE B C 1
ATOM 8015 O O . ILE B 1 405 ? 5.941 -32.125 7.148 1 98.62 405 ILE B O 1
ATOM 8019 N N . SER B 1 406 ? 7.609 -33.625 7.344 1 98.38 406 SER B N 1
ATOM 8020 C CA . SER B 1 406 ? 6.824 -34.469 8.234 1 98.38 406 SER B CA 1
ATOM 8021 C C . SER B 1 406 ? 6.414 -33.719 9.5 1 98.38 406 SER B C 1
ATOM 8023 O O . SER B 1 406 ? 5.27 -33.812 9.938 1 98.38 406 SER B O 1
ATOM 8025 N N . SER B 1 407 ? 7.359 -33.031 10.078 1 98.31 407 SER B N 1
ATOM 8026 C CA . SER B 1 407 ? 7.086 -32.281 11.297 1 98.31 407 SER B CA 1
ATOM 8027 C C . SER B 1 407 ? 6.031 -31.188 11.055 1 98.31 407 SER B C 1
ATOM 8029 O O . SER B 1 407 ? 5.141 -30.984 11.883 1 98.31 407 SER B O 1
ATOM 8031 N N . MET B 1 408 ? 6.148 -30.5 9.969 1 98.31 408 MET B N 1
ATOM 8032 C CA . MET B 1 408 ? 5.188 -29.453 9.625 1 98.31 408 MET B CA 1
ATOM 8033 C C . MET B 1 408 ? 3.795 -30.047 9.414 1 98.31 408 MET B C 1
ATOM 8035 O O . MET B 1 408 ? 2.807 -29.484 9.898 1 98.31 408 MET B O 1
ATOM 8039 N N . ILE B 1 409 ? 3.725 -31.156 8.75 1 98.31 409 ILE B N 1
ATOM 8040 C CA . ILE B 1 409 ? 2.449 -31.812 8.469 1 98.31 409 ILE B CA 1
ATOM 8041 C C . ILE B 1 409 ? 1.787 -32.219 9.781 1 98.31 409 ILE B C 1
ATOM 8043 O O . ILE B 1 409 ? 0.584 -32.031 9.969 1 98.31 409 ILE B O 1
ATOM 8047 N N . GLU B 1 410 ? 2.547 -32.781 10.664 1 97.88 410 GLU B N 1
ATOM 8048 C CA . GLU B 1 410 ? 1.998 -33.219 11.945 1 97.88 410 GLU B CA 1
ATOM 8049 C C . GLU B 1 410 ? 1.386 -32.031 12.695 1 97.88 410 GLU B C 1
ATOM 8051 O O . GLU B 1 410 ? 0.338 -32.156 13.336 1 97.88 410 GLU B O 1
ATOM 8056 N N . GLU B 1 411 ? 2.041 -30.938 12.617 1 97.75 411 GLU B N 1
ATOM 8057 C CA . GLU B 1 411 ? 1.528 -29.734 13.273 1 97.75 411 GLU B CA 1
ATOM 8058 C C . GLU B 1 411 ? 0.211 -29.297 12.641 1 97.75 411 GLU B C 1
ATOM 8060 O O . GLU B 1 411 ? -0.752 -29 13.352 1 97.75 411 GLU B O 1
ATOM 8065 N N . TYR B 1 412 ? 0.155 -29.25 11.312 1 98.19 412 TYR B N 1
ATOM 8066 C CA . TYR B 1 412 ? -1.042 -28.812 10.609 1 98.19 412 TYR B CA 1
ATOM 8067 C C . TYR B 1 412 ? -2.215 -29.75 10.875 1 98.19 412 TYR B C 1
ATOM 8069 O O . TYR B 1 412 ? -3.359 -29.297 10.992 1 98.19 412 TYR B O 1
ATOM 8077 N N . ARG B 1 413 ? -1.96 -31 10.906 1 97.19 413 ARG B N 1
ATOM 8078 C CA . ARG B 1 413 ? -3 -32 11.078 1 97.19 413 ARG B CA 1
ATOM 8079 C C . ARG B 1 413 ? -3.74 -31.828 12.391 1 97.19 413 ARG B C 1
ATOM 8081 O O . ARG B 1 413 ? -4.922 -32.156 12.5 1 97.19 413 ARG B O 1
ATOM 8088 N N . THR B 1 414 ? -3.086 -31.266 13.398 1 96.94 414 THR B N 1
ATOM 8089 C CA . THR B 1 414 ? -3.746 -30.984 14.672 1 96.94 414 THR B CA 1
ATOM 8090 C C . THR B 1 414 ? -4.906 -30.016 14.484 1 96.94 414 THR B C 1
ATOM 8092 O O . THR B 1 414 ? -5.844 -30 15.289 1 96.94 414 THR B O 1
ATOM 8095 N N . VAL B 1 415 ? -4.859 -29.266 13.43 1 97.75 415 VAL B N 1
ATOM 8096 C CA . VAL B 1 415 ? -5.906 -28.281 13.133 1 97.75 415 VAL B CA 1
ATOM 8097 C C . VAL B 1 415 ? -6.867 -28.859 12.094 1 97.75 415 VAL B C 1
ATOM 8099 O O . VAL B 1 415 ? -8.07 -28.984 12.352 1 97.75 415 VAL B O 1
ATOM 8102 N N . THR B 1 416 ? -6.348 -29.297 10.945 1 97.38 416 THR B N 1
ATOM 8103 C CA . THR B 1 416 ? -7.172 -29.594 9.781 1 97.38 416 THR B CA 1
ATOM 8104 C C . THR B 1 416 ? -8.047 -30.812 10.039 1 97.38 416 THR B C 1
ATOM 8106 O O . THR B 1 416 ? -9.195 -30.875 9.602 1 97.38 416 THR B O 1
ATOM 8109 N N . GLN B 1 417 ? -7.586 -31.781 10.719 1 95.88 417 GLN B N 1
ATOM 8110 C CA . GLN B 1 417 ? -8.359 -33 10.945 1 95.88 417 GLN B CA 1
ATOM 8111 C C . GLN B 1 417 ? -9.57 -32.719 11.836 1 95.88 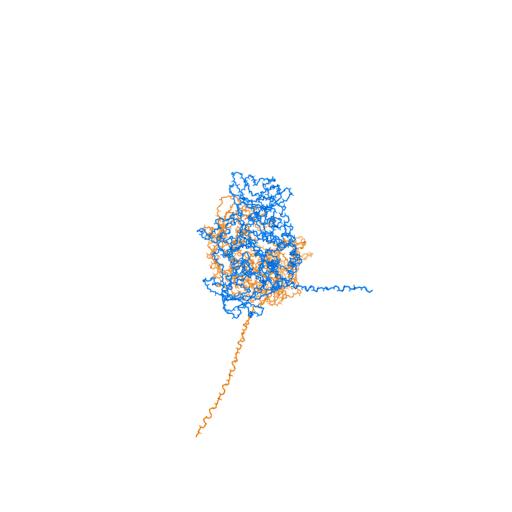417 GLN B C 1
ATOM 8113 O O . GLN B 1 417 ? -10.617 -33.344 11.688 1 95.88 417 GLN B O 1
ATOM 8118 N N . LYS B 1 418 ? -9.383 -31.828 12.773 1 96.19 418 LYS B N 1
ATOM 8119 C CA . LYS B 1 418 ? -10.523 -31.438 13.602 1 96.19 418 LYS B CA 1
ATOM 8120 C C . LYS B 1 418 ? -11.688 -30.953 12.742 1 96.19 418 LYS B C 1
ATOM 8122 O O . LYS B 1 418 ? -12.828 -31.391 12.938 1 96.19 418 LYS B O 1
ATOM 8127 N N . TYR B 1 419 ? -11.422 -30.172 11.812 1 97.12 419 TYR B N 1
ATOM 8128 C CA . TYR B 1 419 ? -12.469 -29.578 10.992 1 97.12 419 TYR B CA 1
ATOM 8129 C C . TYR B 1 419 ? -12.961 -30.562 9.938 1 97.12 419 TYR B C 1
ATOM 8131 O O . TYR B 1 419 ? -14.148 -30.562 9.586 1 97.12 419 TYR B O 1
ATOM 8139 N N . LEU B 1 420 ? -12.07 -31.391 9.445 1 96 420 LEU B N 1
ATOM 8140 C CA . LEU B 1 420 ? -12.453 -32.375 8.453 1 96 420 LEU B CA 1
ATOM 8141 C C . LEU B 1 420 ? -13.367 -33.438 9.062 1 96 420 LEU B C 1
ATOM 8143 O O . LEU B 1 420 ? -14.078 -34.125 8.344 1 96 420 LEU B O 1
ATOM 8147 N N . ASN B 1 421 ? -13.367 -33.531 10.391 1 94.88 421 ASN B N 1
ATOM 8148 C CA . ASN B 1 421 ? -14.18 -34.5 11.086 1 94.88 421 ASN B CA 1
ATOM 8149 C C . ASN B 1 421 ? -15.453 -33.906 11.656 1 94.88 421 ASN B C 1
ATOM 8151 O O . ASN B 1 421 ? -16.188 -34.531 12.414 1 94.88 421 ASN B O 1
ATOM 8155 N N . GLN B 1 422 ? -15.719 -32.688 11.281 1 95.25 422 GLN B N 1
ATOM 8156 C CA . GLN B 1 422 ? -16.938 -32 11.742 1 95.25 422 GLN B CA 1
ATOM 8157 C C . GLN B 1 422 ? -17.609 -31.25 10.594 1 95.25 422 GLN B C 1
ATOM 8159 O O . GLN B 1 422 ? -16.953 -30.875 9.617 1 95.25 422 GLN B O 1
ATOM 8164 N N . MET B 1 423 ? -18.891 -31.141 10.75 1 95.69 423 MET B N 1
ATOM 8165 C CA . MET B 1 423 ? -19.609 -30.312 9.789 1 95.69 423 MET B CA 1
ATOM 8166 C C . MET B 1 423 ? -19.188 -28.844 9.93 1 95.69 423 MET B C 1
ATOM 8168 O O . MET B 1 423 ? -18.859 -28.391 11.023 1 95.69 423 MET B O 1
ATOM 8172 N N . PRO B 1 424 ? -19.094 -28.062 8.82 1 97.38 424 PRO B N 1
ATOM 8173 C CA . PRO B 1 424 ? -19.594 -28.438 7.5 1 97.38 424 PRO B CA 1
ATOM 8174 C C . PRO B 1 424 ? -18.531 -29.094 6.621 1 97.38 424 PRO B C 1
ATOM 8176 O O . PRO B 1 424 ? -18.859 -29.656 5.574 1 97.38 424 PRO B O 1
ATOM 8179 N N . ASP B 1 425 ? -17.328 -29.109 6.977 1 96.56 425 ASP B N 1
ATOM 8180 C CA . ASP B 1 425 ? -16.234 -29.531 6.102 1 96.56 425 ASP B CA 1
ATOM 8181 C C . ASP B 1 425 ? -16.281 -31.031 5.859 1 96.56 425 ASP B C 1
ATOM 8183 O O . ASP B 1 425 ? -15.906 -31.516 4.781 1 96.56 425 ASP B O 1
ATOM 8187 N N . GLN B 1 426 ? -16.797 -31.734 6.828 1 94.62 426 GLN B N 1
ATOM 8188 C CA . GLN B 1 426 ? -16.891 -33.188 6.73 1 94.62 426 GLN B CA 1
ATOM 8189 C C . GLN B 1 426 ? -17.703 -33.625 5.516 1 94.62 426 GLN B C 1
ATOM 8191 O O . GLN B 1 426 ? -17.375 -34.594 4.848 1 94.62 426 GLN B O 1
ATOM 8196 N N . MET B 1 427 ? -18.672 -32.906 5.191 1 94.44 427 MET B N 1
ATOM 8197 C CA . MET B 1 427 ? -19.578 -33.219 4.098 1 94.44 427 MET B CA 1
ATOM 8198 C C . MET B 1 427 ? -18.859 -33.156 2.754 1 94.44 427 MET B C 1
ATOM 8200 O O . MET B 1 427 ? -19.25 -33.844 1.802 1 94.44 427 MET B O 1
ATOM 8204 N N . TYR B 1 428 ? -17.844 -32.312 2.697 1 94 428 TYR B N 1
ATOM 8205 C CA . TYR B 1 428 ? -17.203 -32.031 1.416 1 94 428 TYR B CA 1
ATOM 8206 C C . TYR B 1 428 ? -15.789 -32.594 1.383 1 94 428 TYR B C 1
ATOM 8208 O O . TYR B 1 428 ? -15.016 -32.281 0.471 1 94 428 TYR B O 1
ATOM 8216 N N . ALA B 1 429 ? -15.422 -33.375 2.441 1 93.06 429 ALA B N 1
ATOM 8217 C CA . ALA B 1 429 ? -14.094 -34 2.48 1 93.06 429 ALA B CA 1
ATOM 8218 C C . ALA B 1 429 ? -13.914 -35 1.345 1 93.06 429 ALA B C 1
ATOM 8220 O O . ALA B 1 429 ? -14.711 -35.938 1.207 1 93.06 429 ALA B O 1
ATOM 8221 N N . PRO B 1 430 ? -12.828 -34.875 0.567 1 92.38 430 PRO B N 1
ATOM 8222 C CA . PRO B 1 430 ? -12.711 -35.719 -0.616 1 92.38 430 PRO B CA 1
ATOM 8223 C C . PRO B 1 430 ? -12.086 -37.062 -0.3 1 92.38 430 PRO B C 1
ATOM 8225 O O . PRO B 1 430 ? -12.117 -37.969 -1.137 1 92.38 430 PRO B O 1
ATOM 8228 N N . LEU B 1 431 ? -11.555 -37.281 0.963 1 94.75 431 LEU B N 1
ATOM 8229 C CA . LEU B 1 431 ? -10.828 -38.5 1.295 1 94.75 431 LEU B CA 1
ATOM 8230 C C . LEU B 1 431 ? -11.438 -39.188 2.52 1 94.75 431 LEU B C 1
ATOM 8232 O O . LEU B 1 431 ? -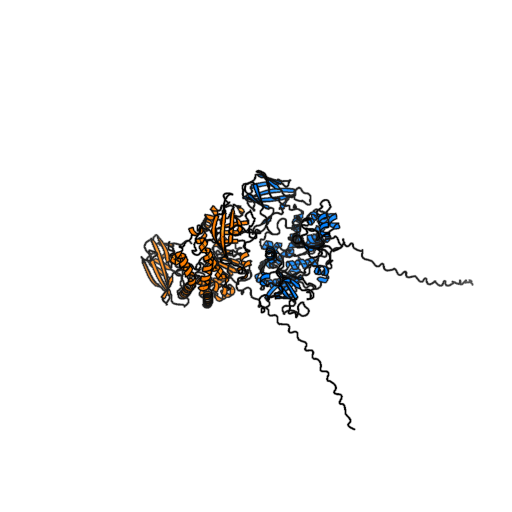11.898 -38.5 3.445 1 94.75 431 LEU B O 1
ATOM 8236 N N . THR B 1 432 ? -11.359 -40.5 2.461 1 93.5 432 THR B N 1
ATOM 8237 C CA . THR B 1 432 ? -11.602 -41.25 3.699 1 93.5 432 THR B CA 1
ATOM 8238 C C . THR B 1 432 ? -10.445 -41.062 4.676 1 93.5 432 THR B C 1
ATOM 8240 O O . THR B 1 432 ? -9.352 -40.625 4.281 1 93.5 432 THR B O 1
ATOM 8243 N N . GLU B 1 433 ? -10.719 -41.406 5.859 1 91.56 433 GLU B N 1
ATOM 8244 C CA . GLU B 1 433 ? -9.688 -41.281 6.883 1 91.56 433 GLU B CA 1
ATOM 8245 C C . GLU B 1 433 ? -8.461 -42.125 6.523 1 91.56 433 GLU B C 1
ATOM 8247 O O . GLU B 1 433 ? -7.324 -41.688 6.719 1 91.56 433 GLU B O 1
ATOM 8252 N N . ALA B 1 434 ? -8.672 -43.281 6.031 1 94.12 434 ALA B N 1
ATOM 8253 C CA . ALA B 1 434 ? -7.574 -44.188 5.676 1 94.12 434 ALA B CA 1
ATOM 8254 C C . ALA B 1 434 ? -6.734 -43.594 4.543 1 94.12 434 ALA B C 1
ATOM 8256 O O . ALA B 1 434 ? -5.504 -43.656 4.582 1 94.12 434 ALA B O 1
ATOM 8257 N N . LYS B 1 435 ? -7.375 -43.094 3.533 1 95.62 435 LYS B N 1
ATOM 8258 C CA . LYS B 1 435 ? -6.66 -42.5 2.42 1 95.62 435 LYS B CA 1
ATOM 8259 C C . LYS B 1 435 ? -5.906 -41.25 2.879 1 95.62 435 LYS B C 1
ATOM 8261 O O . LYS B 1 435 ? -4.793 -40.969 2.42 1 95.62 435 LYS B O 1
ATOM 8266 N N . TYR B 1 436 ? -6.578 -40.531 3.777 1 96.19 436 TYR B N 1
ATOM 8267 C CA . TYR B 1 436 ? -5.949 -39.344 4.336 1 96.19 436 TYR B CA 1
ATOM 8268 C C . TYR B 1 436 ? -4.613 -39.688 4.984 1 96.19 436 TYR B C 1
ATOM 8270 O O . TYR B 1 436 ? -3.602 -39.031 4.719 1 96.19 436 TYR B O 1
ATOM 8278 N N . GLU B 1 437 ? -4.582 -40.719 5.762 1 96.44 437 GLU B N 1
ATOM 8279 C CA . GLU B 1 437 ? -3.375 -41.125 6.473 1 96.44 437 GLU B CA 1
ATOM 8280 C C . GLU B 1 437 ? -2.289 -41.594 5.5 1 96.44 437 GLU B C 1
ATOM 8282 O O . GLU B 1 437 ? -1.11 -41.281 5.691 1 96.44 437 GLU B O 1
ATOM 8287 N N . THR B 1 438 ? -2.678 -42.281 4.543 1 96.69 438 THR B N 1
ATOM 8288 C CA . THR B 1 438 ? -1.741 -42.75 3.533 1 96.69 438 THR B CA 1
ATOM 8289 C C . THR B 1 438 ? -1.077 -41.594 2.811 1 96.69 438 THR B C 1
ATOM 8291 O O . THR B 1 438 ? 0.144 -41.594 2.637 1 96.69 438 THR B O 1
ATOM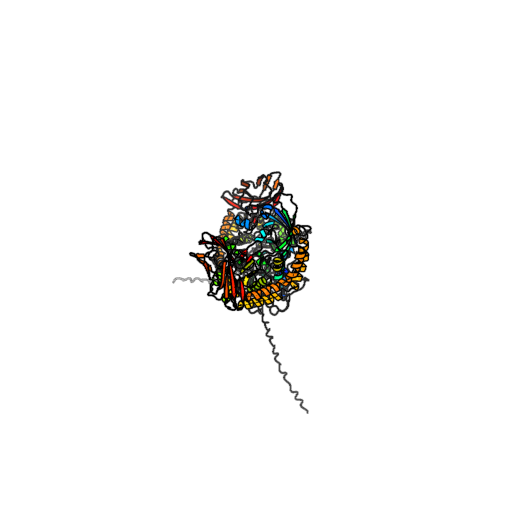 8294 N N . ILE B 1 439 ? -1.87 -40.688 2.457 1 97 439 ILE B N 1
ATOM 8295 C CA . ILE B 1 439 ? -1.382 -39.531 1.695 1 97 439 ILE B CA 1
ATOM 8296 C C . ILE B 1 439 ? -0.503 -38.656 2.584 1 97 439 ILE B C 1
ATOM 8298 O O . ILE B 1 439 ? 0.594 -38.25 2.186 1 97 439 ILE B O 1
ATOM 8302 N N . ALA B 1 440 ? -0.964 -38.375 3.816 1 97.56 440 ALA B N 1
ATOM 8303 C CA . ALA B 1 440 ? -0.203 -37.562 4.746 1 97.56 440 ALA B CA 1
ATOM 8304 C C . ALA B 1 440 ? 1.192 -38.125 4.977 1 97.56 440 ALA B C 1
ATOM 8306 O O . ALA B 1 440 ? 2.17 -37.375 5.062 1 97.56 440 ALA B O 1
ATOM 8307 N N . SER B 1 441 ? 1.272 -39.375 4.977 1 97.06 441 SER B N 1
ATOM 8308 C CA . SER B 1 441 ? 2.539 -40.062 5.254 1 97.06 441 SER B CA 1
ATOM 8309 C C . SER B 1 441 ? 3.439 -40.062 4.023 1 97.06 441 SER B C 1
ATOM 8311 O O . SER B 1 441 ? 4.66 -40.188 4.141 1 97.06 441 SER B O 1
ATOM 8313 N N . ALA B 1 442 ? 2.885 -39.938 2.865 1 97.69 442 ALA B N 1
ATOM 8314 C CA . ALA B 1 442 ? 3.635 -40.062 1.62 1 97.69 442 ALA B CA 1
ATOM 8315 C C . ALA B 1 442 ? 4.188 -38.719 1.161 1 97.69 442 ALA B C 1
ATOM 8317 O O . ALA B 1 442 ? 5.184 -38.656 0.434 1 97.69 442 ALA B O 1
ATOM 8318 N N . ILE B 1 443 ? 3.625 -37.625 1.592 1 98.12 443 ILE B N 1
ATOM 8319 C CA . ILE B 1 443 ? 3.9 -36.281 1.074 1 98.12 443 ILE B CA 1
ATOM 8320 C C . ILE B 1 443 ? 5.383 -35.969 1.243 1 98.12 443 ILE B C 1
ATOM 8322 O O . ILE B 1 443 ? 6.035 -35.5 0.307 1 98.12 443 ILE B O 1
ATOM 8326 N N . PRO B 1 444 ? 6.039 -36.281 2.387 1 98.31 444 PRO B N 1
ATOM 8327 C CA . PRO B 1 444 ? 7.449 -35.906 2.561 1 98.31 444 PRO B CA 1
ATOM 8328 C C . PRO B 1 444 ? 8.359 -36.594 1.528 1 98.31 444 PRO B C 1
ATOM 8330 O O . PRO B 1 444 ? 9.406 -36.031 1.176 1 98.31 444 PRO B O 1
ATOM 8333 N N . SER B 1 445 ? 7.941 -37.625 0.956 1 97.62 445 SER B N 1
ATOM 8334 C CA . SER B 1 445 ? 8.773 -38.375 0.015 1 97.62 445 SER B CA 1
ATOM 8335 C C . SER B 1 445 ? 8.617 -37.844 -1.404 1 97.62 445 SER B C 1
ATOM 8337 O O . SER B 1 445 ? 9.367 -38.219 -2.305 1 97.62 445 SER B O 1
ATOM 8339 N N . GLU B 1 446 ? 7.664 -37 -1.604 1 97.88 446 GLU B N 1
ATOM 8340 C CA . GLU B 1 446 ? 7.402 -36.5 -2.955 1 97.88 446 GLU B CA 1
ATOM 8341 C C . GLU B 1 446 ? 8.547 -35.625 -3.455 1 97.88 446 GLU B C 1
ATOM 8343 O O . GLU B 1 446 ? 8.758 -35.5 -4.664 1 97.88 446 GLU B O 1
ATOM 8348 N N . VAL B 1 447 ? 9.297 -35 -2.539 1 98.62 447 VAL B N 1
ATOM 8349 C CA . VAL B 1 447 ? 10.438 -34.188 -2.939 1 98.62 447 VAL B CA 1
ATOM 8350 C C . VAL B 1 447 ? 11.438 -35.031 -3.721 1 98.62 447 VAL B C 1
ATOM 8352 O O . VAL B 1 447 ? 11.883 -34.656 -4.801 1 98.62 447 VAL B O 1
ATOM 8355 N N . GLU B 1 448 ? 11.75 -36.188 -3.166 1 98.38 448 GLU B N 1
ATOM 8356 C CA . GLU B 1 448 ? 12.703 -37.062 -3.836 1 98.38 448 GLU B CA 1
ATOM 8357 C C . GLU B 1 448 ? 12.117 -37.625 -5.129 1 98.38 448 GLU B C 1
ATOM 8359 O O . GLU B 1 448 ? 12.836 -37.812 -6.109 1 98.38 448 GLU B O 1
ATOM 8364 N N . GLN B 1 449 ? 10.859 -37.938 -5.078 1 97.44 449 GLN B N 1
ATOM 8365 C CA . GLN B 1 449 ? 10.195 -38.375 -6.297 1 97.44 449 GLN B CA 1
ATOM 8366 C C . GLN B 1 449 ? 10.305 -37.344 -7.406 1 97.44 449 GLN B C 1
ATOM 8368 O O . GLN B 1 449 ? 10.625 -37.688 -8.547 1 97.44 449 GLN B O 1
ATOM 8373 N N . ASN B 1 450 ? 10.039 -36.156 -7.086 1 98.38 450 ASN B N 1
ATOM 8374 C CA . ASN B 1 450 ? 10.109 -35.062 -8.062 1 98.38 450 ASN B CA 1
ATOM 8375 C C . ASN B 1 450 ? 11.547 -34.812 -8.516 1 98.38 450 ASN B C 1
ATOM 8377 O O . ASN B 1 450 ? 11.781 -34.469 -9.672 1 98.38 450 ASN B O 1
ATOM 8381 N N . TYR B 1 451 ? 12.5 -35 -7.586 1 98.69 451 TYR B N 1
ATOM 8382 C CA . TYR B 1 451 ? 13.898 -34.875 -7.961 1 98.69 451 TYR B CA 1
ATOM 8383 C C . TYR B 1 451 ? 14.273 -35.906 -9.016 1 98.69 451 TYR B C 1
ATOM 8385 O O . TYR B 1 451 ? 14.969 -35.594 -9.984 1 98.69 451 TYR B O 1
ATOM 8393 N N . GLU B 1 452 ? 13.805 -37.094 -8.836 1 98.31 452 GLU B N 1
ATOM 8394 C CA . GLU B 1 452 ? 14.078 -38.156 -9.812 1 98.31 452 GLU B CA 1
ATOM 8395 C C . GLU B 1 452 ? 13.445 -37.812 -11.164 1 98.31 452 GLU B C 1
ATOM 8397 O O . GLU B 1 452 ? 14.055 -38.062 -12.211 1 98.31 452 GLU B O 1
ATOM 8402 N N . LEU B 1 453 ? 12.258 -37.344 -11.109 1 97.75 453 LEU B N 1
ATOM 8403 C CA . LEU B 1 453 ? 11.578 -36.938 -12.336 1 97.75 453 LEU B CA 1
ATOM 8404 C C . LEU B 1 453 ? 12.336 -35.812 -13.023 1 97.75 453 LEU B C 1
ATOM 8406 O O . LEU B 1 453 ? 12.391 -35.781 -14.258 1 97.75 453 LEU B O 1
ATOM 8410 N N . TYR B 1 454 ? 12.898 -34.969 -12.266 1 98.44 454 TYR B N 1
ATOM 8411 C CA . TYR B 1 454 ? 13.727 -33.906 -12.797 1 98.44 454 TYR B CA 1
ATOM 8412 C C . TYR B 1 454 ? 14.93 -34.469 -13.547 1 98.44 454 TYR B C 1
ATOM 8414 O O . TYR B 1 454 ? 15.188 -34.094 -14.695 1 98.44 454 TYR B O 1
ATOM 8422 N N . LYS B 1 455 ? 15.609 -35.312 -12.875 1 98.19 455 LYS B N 1
ATOM 8423 C CA . LYS B 1 455 ? 16.766 -35.938 -13.508 1 98.19 455 LYS B CA 1
ATOM 8424 C C . LYS B 1 455 ? 16.375 -36.656 -14.812 1 98.19 455 LYS B C 1
ATOM 8426 O O . LYS B 1 455 ? 17.062 -36.531 -15.82 1 98.19 455 LYS B O 1
ATOM 8431 N N . GLU B 1 456 ? 15.281 -37.281 -14.797 1 97.62 456 GLU B N 1
ATOM 8432 C CA . GLU B 1 456 ? 14.797 -38 -15.977 1 97.62 456 GLU B CA 1
ATOM 8433 C C . GLU B 1 456 ? 14.461 -37.031 -17.094 1 97.62 456 GLU B C 1
ATOM 8435 O O . GLU B 1 456 ? 14.734 -37.281 -18.266 1 97.62 456 GLU B O 1
ATOM 8440 N N . SER B 1 457 ? 13.867 -35.969 -16.719 1 97.94 457 SER B N 1
ATOM 8441 C CA . SER B 1 457 ? 13.43 -35 -17.719 1 97.94 457 SER B CA 1
ATOM 8442 C C . SER B 1 457 ? 14.625 -34.406 -18.469 1 97.94 457 SER B C 1
ATOM 8444 O O . SER B 1 457 ? 14.5 -33.969 -19.625 1 97.94 457 SER B O 1
ATOM 8446 N N . LEU B 1 458 ? 15.781 -34.344 -17.844 1 97.94 458 LEU B N 1
ATOM 8447 C CA . LEU B 1 458 ? 16.984 -33.812 -18.484 1 97.94 458 LEU B CA 1
ATOM 8448 C C . LEU B 1 458 ? 17.5 -34.781 -19.547 1 97.94 458 LEU B C 1
ATOM 8450 O O . LEU B 1 458 ? 18.203 -34.375 -20.469 1 97.94 458 LEU B O 1
ATOM 8454 N N . GLU B 1 459 ? 17.094 -36.062 -19.406 1 97.56 459 GLU B N 1
ATOM 8455 C CA . GLU B 1 459 ? 17.594 -37.094 -20.297 1 97.56 459 GLU B CA 1
ATOM 8456 C C . GLU B 1 459 ? 16.625 -37.312 -21.453 1 97.56 459 GLU B C 1
ATOM 8458 O O . GLU B 1 459 ? 17 -37.906 -22.484 1 97.56 459 GLU B O 1
ATOM 8463 N N . LYS B 1 460 ? 15.414 -36.875 -21.312 1 97.81 460 LYS B N 1
ATOM 8464 C CA . LYS B 1 460 ? 14.391 -37.062 -22.344 1 97.81 460 LYS B CA 1
ATOM 8465 C C . LYS B 1 460 ? 14.43 -35.906 -23.344 1 97.81 460 LYS B C 1
ATOM 8467 O O . LYS B 1 460 ? 14.883 -34.812 -23.016 1 97.81 460 LYS B O 1
ATOM 8472 N N . PRO B 1 461 ? 13.93 -36.188 -24.609 1 98.31 461 PRO B N 1
ATOM 8473 C CA . PRO B 1 461 ? 13.656 -35.031 -25.469 1 98.31 461 PRO B CA 1
ATOM 8474 C C . PRO B 1 461 ? 12.633 -34.062 -24.875 1 98.31 461 PRO B C 1
ATOM 8476 O O . PRO B 1 461 ? 11.867 -34.469 -23.984 1 98.31 461 PRO B O 1
ATOM 8479 N N . MET B 1 462 ? 12.695 -32.875 -25.297 1 98.62 462 MET B N 1
ATOM 8480 C CA . MET B 1 462 ? 11.695 -31.906 -24.828 1 98.62 462 MET B CA 1
ATOM 8481 C C . MET B 1 462 ? 10.398 -32.031 -25.609 1 98.62 462 MET B C 1
ATOM 8483 O O . MET B 1 462 ? 10.398 -32.5 -26.75 1 98.62 462 MET B O 1
ATOM 8487 N N . PRO B 1 463 ? 9.266 -31.766 -24.953 1 98.5 463 PRO B N 1
ATOM 8488 C CA . PRO B 1 463 ? 7.984 -31.875 -25.656 1 98.5 463 PRO B CA 1
ATOM 8489 C C . PRO B 1 463 ? 7.828 -30.828 -26.766 1 98.5 463 PRO B C 1
ATOM 8491 O O . PRO B 1 463 ? 8.609 -29.875 -26.828 1 98.5 463 PRO B O 1
ATOM 8494 N N . PHE B 1 464 ? 6.91 -31.016 -27.641 1 98.19 464 PHE B N 1
ATOM 8495 C CA . PHE B 1 464 ? 6.66 -30.219 -28.844 1 98.19 464 PHE B CA 1
ATOM 8496 C C . PHE B 1 464 ? 5.176 -30.219 -29.188 1 98.19 464 PHE B C 1
ATOM 8498 O O . PHE B 1 464 ? 4.402 -30.984 -28.625 1 98.19 464 PHE B O 1
ATOM 8505 N N . TYR B 1 465 ? 4.758 -29.422 -30.109 1 97.44 465 TYR B N 1
ATOM 8506 C CA . TYR B 1 465 ? 3.348 -29.359 -30.484 1 97.44 465 TYR B CA 1
ATOM 8507 C C . TYR B 1 465 ? 3.105 -30.031 -31.828 1 97.44 465 TYR B C 1
ATOM 8509 O O . TYR B 1 465 ? 3.934 -29.938 -32.75 1 97.44 465 TYR B O 1
ATOM 8517 N N . ILE B 1 466 ? 1.905 -30.625 -31.875 1 97.88 466 ILE B N 1
ATOM 8518 C CA . ILE B 1 466 ? 1.425 -31.188 -33.125 1 97.88 466 ILE B CA 1
ATOM 8519 C C . ILE B 1 466 ? 0.622 -30.156 -33.906 1 97.88 466 ILE B C 1
ATOM 8521 O O . ILE B 1 466 ? -0.306 -29.547 -33.375 1 97.88 466 ILE B O 1
ATOM 8525 N N . GLY B 1 467 ? 1 -29.938 -35.156 1 97.44 467 GLY B N 1
ATOM 8526 C CA . GLY B 1 467 ? 0.225 -29.031 -35.969 1 97.44 467 GLY B CA 1
ATOM 8527 C C . GLY B 1 467 ? -1.137 -29.578 -36.344 1 97.44 467 GLY B C 1
ATOM 8528 O O . GLY B 1 467 ? -1.379 -30.781 -36.219 1 97.44 467 GLY B O 1
ATOM 8529 N N . LYS B 1 468 ? -2.02 -28.734 -36.75 1 96.38 468 LYS B N 1
ATOM 8530 C CA . LYS B 1 468 ? -3.301 -29.188 -37.281 1 96.38 468 LYS B CA 1
ATOM 8531 C C . LYS B 1 468 ? -3.113 -30.016 -38.562 1 96.38 468 LYS B C 1
ATOM 8533 O O . LYS B 1 468 ? -2.482 -29.562 -39.5 1 96.38 468 LYS B O 1
ATOM 8538 N N . PRO B 1 469 ? -3.666 -31.203 -38.594 1 97.31 469 PRO B N 1
ATOM 8539 C CA . PRO B 1 469 ? -3.568 -32 -39.812 1 97.31 469 PRO B CA 1
ATOM 8540 C C . PRO B 1 469 ? -4.23 -31.312 -41 1 97.31 469 PRO B C 1
ATOM 8542 O O . PRO B 1 469 ? -5.25 -30.625 -40.844 1 97.31 469 PRO B O 1
ATOM 8545 N N . VAL B 1 470 ? -3.652 -31.594 -42.188 1 97.06 470 VAL B N 1
ATOM 8546 C CA . VAL B 1 470 ? -4.16 -30.969 -43.406 1 97.06 470 VAL B CA 1
ATOM 8547 C C . VAL B 1 470 ? -4.395 -32.031 -44.469 1 97.06 470 VAL B C 1
ATOM 8549 O O . VAL B 1 470 ? -3.602 -32.938 -44.625 1 97.06 470 VAL B O 1
ATOM 8552 N N . ILE B 1 471 ? -5.453 -31.812 -45.219 1 96.75 471 ILE B N 1
ATOM 8553 C CA . ILE B 1 471 ? -5.75 -32.719 -46.344 1 96.75 471 ILE B CA 1
ATOM 8554 C C . ILE B 1 471 ? -5.523 -31.969 -47.656 1 96.75 471 ILE B C 1
ATOM 8556 O O . ILE B 1 471 ? -6.031 -30.859 -47.844 1 96.75 471 ILE B O 1
ATOM 8560 N N . LYS B 1 472 ? -4.688 -32.531 -48.406 1 94.88 472 LYS B N 1
ATOM 8561 C CA . LYS B 1 472 ? -4.488 -32.094 -49.781 1 94.88 472 LYS B CA 1
ATOM 8562 C C . LYS B 1 472 ? -4.719 -33.25 -50.75 1 94.88 472 LYS B C 1
ATOM 8564 O O . LYS B 1 472 ? -3.881 -34.125 -50.906 1 94.88 472 LYS B O 1
ATOM 8569 N N . GLY B 1 473 ? -5.824 -33.125 -51.594 1 93.12 473 GLY B N 1
ATOM 8570 C CA . GLY B 1 473 ? -6.211 -34.281 -52.438 1 93.12 473 GLY B CA 1
ATOM 8571 C C . GLY B 1 473 ? -6.594 -35.5 -51.625 1 93.12 473 GLY B C 1
ATOM 8572 O O . GLY B 1 473 ? -7.48 -35.438 -50.75 1 93.12 473 GLY B O 1
ATOM 8573 N N . ASN B 1 474 ? -5.875 -36.531 -51.875 1 94.44 474 ASN B N 1
ATOM 8574 C CA . ASN B 1 474 ? -6.145 -37.75 -51.125 1 94.44 474 ASN B CA 1
ATOM 8575 C C . ASN B 1 474 ? -5.051 -38.062 -50.094 1 94.44 474 ASN B C 1
ATOM 8577 O O . ASN B 1 474 ? -4.844 -39.188 -49.719 1 94.44 474 ASN B O 1
ATOM 8581 N N . ILE B 1 475 ? -4.375 -36.906 -49.719 1 97.19 475 ILE B N 1
ATOM 8582 C CA . ILE B 1 475 ? -3.256 -37.094 -48.812 1 97.19 475 ILE B CA 1
ATOM 8583 C C . ILE B 1 475 ? -3.539 -36.344 -47.5 1 97.19 475 ILE B C 1
ATOM 8585 O O . ILE B 1 475 ? -3.869 -35.156 -47.5 1 97.19 475 ILE B O 1
ATOM 8589 N N . LEU B 1 476 ? -3.473 -37.031 -46.406 1 97.88 476 LEU B N 1
ATOM 8590 C CA . LEU B 1 476 ? -3.498 -36.469 -45.062 1 97.88 476 LEU B CA 1
ATOM 8591 C C . LEU B 1 476 ? -2.086 -36.188 -44.562 1 97.88 476 LEU B C 1
ATOM 8593 O O . LEU B 1 476 ? -1.279 -37.125 -44.438 1 97.88 476 LEU B O 1
ATOM 8597 N N . LYS B 1 477 ? -1.864 -35 -44.281 1 97.88 477 LYS B N 1
ATOM 8598 C CA . LYS B 1 477 ? -0.517 -34.562 -43.906 1 97.88 477 LYS B CA 1
ATOM 8599 C C . LYS B 1 477 ? -0.457 -34.156 -42.438 1 97.88 477 LYS B C 1
ATOM 8601 O O . LYS B 1 477 ? -1.337 -33.438 -41.969 1 97.88 477 LYS B O 1
ATOM 8606 N N . PHE B 1 478 ? 0.583 -34.656 -41.781 1 98.25 478 PHE B N 1
ATOM 8607 C CA . PHE B 1 478 ? 0.889 -34.25 -40.406 1 98.25 478 PHE B CA 1
ATOM 8608 C C . PHE B 1 478 ? 2.191 -33.469 -40.375 1 98.25 478 PHE B C 1
ATOM 8610 O O . PHE B 1 478 ? 3.146 -33.781 -41.062 1 98.25 478 PHE B O 1
ATOM 8617 N N . ASN B 1 479 ? 2.209 -32.5 -39.594 1 98.19 479 ASN B N 1
ATOM 8618 C CA . ASN B 1 479 ? 3.416 -31.75 -39.219 1 98.19 479 ASN B CA 1
ATOM 8619 C C . ASN B 1 479 ? 3.467 -31.438 -37.75 1 98.19 479 ASN B C 1
ATOM 8621 O O . ASN B 1 479 ? 2.428 -31.359 -37.094 1 98.19 479 ASN B O 1
ATOM 8625 N N . TRP B 1 480 ? 4.629 -31.344 -37.156 1 98.12 480 TRP B N 1
ATOM 8626 C CA . TRP B 1 480 ? 4.816 -31 -35.781 1 98.12 480 TRP B CA 1
ATOM 8627 C C . TRP B 1 480 ? 6.121 -30.234 -35.562 1 98.12 480 TRP B C 1
ATOM 8629 O O . TRP B 1 480 ? 6.953 -30.156 -36.469 1 98.12 480 TRP B O 1
ATOM 8639 N N . ASP B 1 481 ? 6.297 -29.578 -34.438 1 97.56 481 ASP B N 1
ATOM 8640 C CA . ASP B 1 481 ? 7.523 -28.859 -34.094 1 97.56 481 ASP B CA 1
ATOM 8641 C C . ASP B 1 481 ? 8.664 -29.828 -33.781 1 97.56 481 ASP B C 1
ATOM 8643 O O . ASP B 1 481 ? 8.422 -30.953 -33.344 1 97.56 481 ASP B O 1
ATOM 8647 N N . ALA B 1 482 ? 9.82 -29.344 -34 1 97.31 482 ALA B N 1
ATOM 8648 C CA . ALA B 1 482 ? 10.984 -30.172 -33.656 1 97.31 482 ALA B CA 1
ATOM 8649 C C . ALA B 1 482 ? 11.172 -30.234 -32.125 1 97.31 482 ALA B C 1
ATOM 8651 O O . ALA B 1 482 ? 10.984 -29.234 -31.422 1 97.31 482 ALA B O 1
ATOM 8652 N N . SER B 1 483 ? 11.438 -31.406 -31.703 1 98.06 483 SER B N 1
ATOM 8653 C CA . SER B 1 483 ? 11.828 -31.594 -30.297 1 98.06 483 SER B CA 1
ATOM 8654 C C . SER B 1 483 ? 13.273 -31.156 -30.078 1 98.06 483 SER B C 1
ATOM 8656 O O . SER B 1 483 ? 13.938 -30.688 -31 1 98.06 483 SER B O 1
ATOM 8658 N N . TYR B 1 484 ? 13.672 -31.141 -28.828 1 97.94 484 TYR B N 1
ATOM 8659 C CA . TYR B 1 484 ? 15 -30.672 -28.438 1 97.94 484 TYR B CA 1
ATOM 8660 C C . TYR B 1 484 ? 15.641 -31.625 -27.438 1 97.94 484 TYR B C 1
ATOM 8662 O O . TYR B 1 484 ? 14.953 -32.188 -26.578 1 97.94 484 TYR B O 1
ATOM 8670 N N . ASP B 1 485 ? 16.859 -31.891 -27.594 1 97.88 485 ASP B N 1
ATOM 8671 C CA . ASP B 1 485 ? 17.625 -32.719 -26.672 1 97.88 485 ASP B CA 1
ATOM 8672 C C . ASP B 1 485 ? 18.828 -31.953 -26.109 1 97.88 485 ASP B C 1
ATOM 8674 O O . ASP B 1 485 ? 19.641 -31.422 -26.859 1 97.88 485 ASP B O 1
ATOM 8678 N N . PHE B 1 486 ? 18.984 -31.922 -24.781 1 97.25 486 PHE B N 1
ATOM 8679 C CA . PHE B 1 486 ? 20 -31.094 -24.125 1 97.25 486 PHE B CA 1
ATOM 8680 C C . PHE B 1 486 ? 21.406 -31.609 -24.422 1 97.25 486 PHE B C 1
ATOM 8682 O O . PHE B 1 486 ? 22.375 -30.859 -24.359 1 97.25 486 PHE B O 1
ATOM 8689 N N . ASP B 1 487 ? 21.578 -32.906 -24.797 1 96 487 ASP B N 1
ATOM 8690 C CA . ASP B 1 487 ? 22.875 -33.5 -25.094 1 96 487 ASP B CA 1
ATOM 8691 C C . ASP B 1 487 ? 23.109 -33.594 -26.594 1 96 487 ASP B C 1
ATOM 8693 O O . ASP B 1 487 ? 24 -34.312 -27.047 1 96 487 ASP B O 1
ATOM 8697 N N . ALA B 1 488 ? 22.25 -33.062 -27.344 1 95.69 488 ALA B N 1
ATOM 8698 C CA . ALA B 1 488 ? 22.359 -33.031 -28.797 1 95.69 488 ALA B CA 1
ATOM 8699 C C . ALA B 1 488 ? 22.281 -34.406 -29.391 1 95.69 488 ALA B C 1
ATOM 8701 O O . ALA B 1 488 ? 22.984 -34.719 -30.359 1 95.69 488 ALA B O 1
ATOM 8702 N N . GLU B 1 489 ? 21.5 -35.188 -28.797 1 97.12 489 GLU B N 1
ATOM 8703 C CA . GLU B 1 489 ? 21.25 -36.531 -29.359 1 97.12 489 GLU B CA 1
ATOM 8704 C C . GLU B 1 489 ? 20.312 -36.438 -30.562 1 97.12 489 GLU B C 1
ATOM 8706 O O . GLU B 1 489 ? 19.469 -35.562 -30.641 1 97.12 489 GLU B O 1
ATOM 8711 N N . THR B 1 490 ? 20.547 -37.406 -31.453 1 97.75 490 THR B N 1
ATOM 8712 C CA . THR B 1 490 ? 19.625 -37.5 -32.562 1 97.75 490 THR B CA 1
ATOM 8713 C C . THR B 1 490 ? 18.234 -37.906 -32.094 1 97.75 490 THR B C 1
ATOM 8715 O O . THR B 1 490 ? 18.078 -38.781 -31.266 1 97.75 490 THR B O 1
ATOM 8718 N N . ILE B 1 491 ? 17.234 -37.219 -32.594 1 98.44 491 ILE B N 1
ATOM 8719 C CA . ILE B 1 491 ? 15.844 -37.5 -32.25 1 98.44 491 ILE B CA 1
ATOM 8720 C C . ILE B 1 491 ? 15.094 -38.062 -33.438 1 98.44 491 ILE B C 1
ATOM 8722 O O . ILE B 1 491 ? 15.242 -37.562 -34.562 1 98.44 491 ILE B O 1
ATOM 8726 N N . THR B 1 492 ? 14.398 -39.125 -33.281 1 98.62 492 THR B N 1
ATOM 8727 C CA . THR B 1 492 ? 13.469 -39.656 -34.25 1 98.62 492 THR B CA 1
ATOM 8728 C C . THR B 1 492 ? 12.047 -39.688 -33.688 1 98.62 492 THR B C 1
ATOM 8730 O O . THR B 1 492 ? 11.844 -39.562 -32.469 1 98.62 492 THR B O 1
ATOM 8733 N N . TYR B 1 493 ? 11.086 -39.719 -34.594 1 98.69 493 TYR B N 1
ATOM 8734 C CA . TYR B 1 493 ? 9.688 -39.625 -34.188 1 98.69 493 TYR B CA 1
ATOM 8735 C C . TYR B 1 493 ? 8.914 -40.875 -34.594 1 98.69 493 TYR B C 1
ATOM 8737 O O . TYR B 1 493 ? 9.25 -41.531 -35.594 1 98.69 493 TYR B O 1
ATOM 8745 N N . THR B 1 494 ? 7.953 -41.25 -33.844 1 98.62 494 THR B N 1
ATOM 8746 C CA . THR B 1 494 ? 6.918 -42.219 -34.156 1 98.62 494 THR B CA 1
ATOM 8747 C C . THR B 1 494 ? 5.555 -41.531 -34.281 1 98.62 494 THR B C 1
ATOM 8749 O O . THR B 1 494 ? 5.137 -40.812 -33.375 1 98.62 494 THR B O 1
ATOM 8752 N N . VAL B 1 495 ? 4.887 -41.781 -35.375 1 98.62 495 VAL B N 1
ATOM 8753 C CA . VAL B 1 495 ? 3.559 -41.219 -35.625 1 98.62 495 VAL B CA 1
ATOM 8754 C C . VAL B 1 495 ? 2.537 -42.344 -35.719 1 98.62 495 VAL B C 1
ATOM 8756 O O . VAL B 1 495 ? 2.752 -43.312 -36.469 1 98.62 495 VAL B O 1
ATOM 8759 N N . GLU B 1 496 ? 1.492 -42.219 -34.969 1 98.62 496 GLU B N 1
ATOM 8760 C CA . GLU B 1 496 ? 0.385 -43.156 -35.031 1 98.62 496 GLU B CA 1
ATOM 8761 C C . GLU B 1 496 ? -0.948 -42.438 -35.219 1 98.62 496 GLU B C 1
ATOM 8763 O O . GLU B 1 496 ? -1.217 -41.438 -34.562 1 98.62 496 GLU B O 1
ATOM 8768 N N . LEU B 1 497 ? -1.725 -42.875 -36.125 1 98.44 497 LEU B N 1
ATOM 8769 C CA . LEU B 1 497 ? -3.098 -42.438 -36.344 1 98.44 497 LEU B CA 1
ATOM 8770 C C . LEU B 1 497 ? -4.09 -43.531 -35.969 1 98.44 497 LEU B C 1
ATOM 8772 O O . LEU B 1 497 ? -3.971 -44.656 -36.438 1 98.44 497 LEU B O 1
ATOM 8776 N N . ALA B 1 498 ? -5.043 -43.188 -35.156 1 98.38 498 ALA B N 1
ATOM 8777 C CA . ALA B 1 498 ? -5.98 -44.219 -34.656 1 98.38 498 ALA B CA 1
ATOM 8778 C C . ALA B 1 498 ? -7.414 -43.688 -34.688 1 98.38 498 ALA B C 1
ATOM 8780 O O . ALA B 1 498 ? -7.641 -42.469 -34.781 1 98.38 498 ALA B O 1
ATOM 8781 N N . LYS B 1 499 ? -8.359 -44.594 -34.562 1 96.69 499 LYS B N 1
ATOM 8782 C CA . LYS B 1 499 ? -9.781 -44.281 -34.531 1 96.69 499 LYS B CA 1
ATOM 8783 C C . LYS B 1 499 ? -10.289 -44.125 -33.125 1 96.69 499 LYS B C 1
ATOM 8785 O O . LYS B 1 499 ? -11.445 -43.781 -32.906 1 96.69 499 LYS B O 1
ATOM 8790 N N . ASP B 1 500 ? -9.414 -44.406 -32.188 1 96.31 500 ASP B N 1
ATOM 8791 C CA . ASP B 1 500 ? -9.766 -44.312 -30.781 1 96.31 500 ASP B CA 1
ATOM 8792 C C . ASP B 1 500 ? -8.594 -43.781 -29.969 1 96.31 500 ASP B C 1
ATOM 8794 O O . ASP B 1 500 ? -7.434 -43.938 -30.328 1 96.31 500 ASP B O 1
ATOM 8798 N N . TYR B 1 501 ? -8.852 -43.188 -28.812 1 95.12 501 TYR B N 1
ATOM 8799 C CA . TYR B 1 501 ? -7.836 -42.469 -28.062 1 95.12 501 TYR B CA 1
ATOM 8800 C C . TYR B 1 501 ? -6.906 -43.406 -27.328 1 95.12 501 TYR B C 1
ATOM 8802 O O . TYR B 1 501 ? -5.848 -43 -26.844 1 95.12 501 TYR B O 1
ATOM 8810 N N . LYS B 1 502 ? -7.277 -44.688 -27.234 1 95.12 502 LYS B N 1
ATOM 8811 C CA . LYS B 1 502 ? -6.422 -45.688 -26.594 1 95.12 502 LYS B CA 1
ATOM 8812 C C . LYS B 1 502 ? -5.484 -46.344 -27.609 1 95.12 502 LYS B C 1
ATOM 8814 O O . LYS B 1 502 ? -4.609 -47.125 -27.25 1 95.12 502 LYS B O 1
ATOM 8819 N N . PHE B 1 503 ? -5.754 -46.031 -28.875 1 97 503 PHE B N 1
ATOM 8820 C CA . PHE B 1 503 ? -4.953 -46.5 -30 1 97 503 PHE B CA 1
ATOM 8821 C C . PHE B 1 503 ? -5.039 -48.031 -30.109 1 97 503 PHE B C 1
ATOM 8823 O O . PHE B 1 503 ? -4.023 -48.688 -30.328 1 97 503 PHE B O 1
ATOM 8830 N N . ASN B 1 504 ? -6.176 -48.562 -29.891 1 96.75 504 ASN B N 1
ATOM 8831 C CA . ASN B 1 504 ? -6.449 -49.969 -30.141 1 96.75 504 ASN B CA 1
ATOM 8832 C C . ASN B 1 504 ? -6.625 -50.25 -31.641 1 96.75 504 ASN B C 1
ATOM 8834 O O . ASN B 1 504 ? -6.32 -51.375 -32.094 1 96.75 504 ASN B O 1
ATOM 8838 N N . GLU B 1 505 ? -7.172 -49.25 -32.344 1 97 505 GLU B N 1
ATOM 8839 C CA . GLU B 1 505 ? -7.387 -49.375 -33.781 1 97 505 GLU B CA 1
ATOM 8840 C C . GLU B 1 505 ? -6.512 -48.375 -34.531 1 97 505 GLU B C 1
ATOM 8842 O O . GLU B 1 505 ? -7.004 -47.375 -35.062 1 97 505 GLU B O 1
ATOM 8847 N N . ILE B 1 506 ? -5.324 -48.781 -34.781 1 98 506 ILE B N 1
ATOM 8848 C CA . ILE B 1 506 ? -4.363 -47.938 -35.469 1 98 506 ILE B CA 1
ATOM 8849 C C . ILE B 1 506 ? -4.539 -48.125 -36.969 1 98 506 ILE B C 1
ATOM 8851 O O . ILE B 1 506 ? -4.562 -49.25 -37.5 1 98 506 ILE B O 1
ATOM 8855 N N . VAL B 1 507 ? -4.598 -47 -37.719 1 97.19 507 VAL B N 1
ATOM 8856 C CA . VAL B 1 507 ? -4.828 -47.094 -39.156 1 97.19 507 VAL B CA 1
ATOM 8857 C C . VAL B 1 507 ? -3.57 -46.656 -39.906 1 97.19 507 VAL B C 1
ATOM 8859 O O . VAL B 1 507 ? -3.436 -46.938 -41.125 1 97.19 507 VAL B O 1
ATOM 8862 N N . PHE B 1 508 ? -2.725 -46.031 -39.25 1 97.94 508 PHE B N 1
ATOM 8863 C CA . PHE B 1 508 ? -1.447 -45.625 -39.812 1 97.94 508 PHE B CA 1
ATOM 8864 C C . PHE B 1 508 ? -0.37 -45.531 -38.75 1 97.94 508 PHE B C 1
ATOM 8866 O O . PHE B 1 508 ? -0.63 -45.094 -37.625 1 97.94 508 PHE B O 1
ATOM 8873 N N . ARG B 1 509 ? 0.843 -46.031 -38.969 1 98.12 509 ARG B N 1
ATOM 8874 C CA . ARG B 1 509 ? 2 -45.906 -38.094 1 98.12 509 ARG B CA 1
ATOM 8875 C C . ARG B 1 509 ? 3.289 -45.781 -38.906 1 98.12 509 ARG B C 1
ATOM 8877 O O . ARG B 1 509 ? 3.469 -46.438 -39.906 1 98.12 509 ARG B O 1
ATOM 8884 N N . LYS B 1 510 ? 4.07 -44.906 -38.531 1 98.06 510 LYS B N 1
ATOM 8885 C CA . LYS B 1 510 ? 5.41 -44.75 -39.094 1 98.06 510 LYS B CA 1
ATOM 8886 C C . LYS B 1 510 ? 6.43 -44.469 -37.969 1 98.06 510 LYS B C 1
ATOM 8888 O O . LYS B 1 510 ? 6.203 -43.625 -37.125 1 98.06 510 LYS B O 1
ATOM 8893 N N . ASP B 1 511 ? 7.555 -45.188 -38.062 1 97.5 511 ASP B N 1
ATOM 8894 C CA . ASP B 1 511 ? 8.594 -45.062 -37.031 1 97.5 511 ASP B CA 1
ATOM 8895 C C . ASP B 1 511 ? 9.859 -44.438 -37.625 1 97.5 511 ASP B C 1
ATOM 8897 O O . ASP B 1 511 ? 9.992 -44.312 -38.844 1 97.5 511 ASP B O 1
ATOM 8901 N N . ASN B 1 512 ? 10.734 -43.969 -36.688 1 97.19 512 ASN B N 1
ATOM 8902 C CA . ASN B 1 512 ? 12.086 -43.5 -36.969 1 97.19 512 ASN B CA 1
ATOM 8903 C C . ASN B 1 512 ? 12.07 -42.344 -38 1 97.19 512 ASN B C 1
ATOM 8905 O O . ASN B 1 512 ? 12.875 -42.344 -38.938 1 97.19 512 ASN B O 1
ATOM 8909 N N . ILE B 1 513 ? 11.086 -41.531 -37.844 1 97.81 513 ILE B N 1
ATOM 8910 C CA . ILE B 1 513 ? 10.992 -40.344 -38.688 1 97.81 513 ILE B CA 1
ATOM 8911 C C . ILE B 1 513 ? 11.969 -39.281 -38.219 1 97.81 513 ILE B C 1
ATOM 8913 O O . ILE B 1 513 ? 11.977 -38.906 -37.031 1 97.81 513 ILE B O 1
ATOM 8917 N N . GLN B 1 514 ? 12.766 -38.719 -39.062 1 96.19 514 GLN B N 1
ATOM 8918 C CA . GLN B 1 514 ? 13.742 -37.719 -38.656 1 96.19 514 GLN B CA 1
ATOM 8919 C C . GLN B 1 514 ? 13.219 -36.312 -38.938 1 96.19 514 GLN B C 1
ATOM 8921 O O . GLN B 1 514 ? 13.484 -35.375 -38.156 1 96.19 514 GLN B O 1
ATOM 8926 N N . ILE B 1 515 ? 12.445 -36.156 -40.031 1 96.44 515 ILE B N 1
ATOM 8927 C CA . ILE B 1 515 ? 11.852 -34.875 -40.375 1 96.44 515 ILE B CA 1
ATOM 8928 C C . ILE B 1 515 ? 10.461 -34.781 -39.781 1 96.44 515 ILE B C 1
ATOM 8930 O O . ILE B 1 515 ? 9.656 -35.719 -39.844 1 96.44 515 ILE B O 1
ATOM 8934 N N . PRO B 1 516 ? 10.094 -33.688 -39.125 1 97.88 516 PRO B N 1
ATOM 8935 C CA . PRO B 1 516 ? 8.836 -33.531 -38.406 1 97.88 516 PRO B CA 1
ATOM 8936 C C . PRO B 1 516 ? 7.621 -33.438 -39.312 1 97.88 516 PRO B C 1
ATOM 8938 O O . PRO B 1 516 ? 6.852 -32.469 -39.188 1 97.88 516 PRO B O 1
ATOM 8941 N N . GLU B 1 517 ? 7.438 -34.344 -40.125 1 98 517 GLU B N 1
ATOM 8942 C CA . GLU B 1 517 ? 6.273 -34.469 -41 1 98 517 GLU B CA 1
ATOM 8943 C C . GLU B 1 517 ? 6.008 -35.906 -41.406 1 98 517 GLU B C 1
ATOM 8945 O O . GLU B 1 517 ? 6.922 -36.75 -41.375 1 98 517 GLU B O 1
ATOM 8950 N N . ALA B 1 518 ? 4.805 -36.188 -41.656 1 97.94 518 ALA B N 1
ATOM 8951 C CA . ALA B 1 518 ? 4.367 -37.5 -42.156 1 97.94 518 ALA B CA 1
ATOM 8952 C C . ALA B 1 518 ? 3.086 -37.375 -42.969 1 97.94 518 ALA B C 1
ATOM 8954 O O . ALA B 1 518 ? 2.344 -36.406 -42.844 1 97.94 518 ALA B O 1
ATOM 8955 N N . GLU B 1 519 ? 2.928 -38.312 -43.844 1 97.69 519 GLU B N 1
ATOM 8956 C CA . GLU B 1 519 ? 1.738 -38.281 -44.688 1 97.69 519 GLU B CA 1
ATOM 8957 C C . GLU B 1 519 ? 1.143 -39.688 -44.844 1 97.69 519 GLU B C 1
ATOM 8959 O O . GLU B 1 519 ? 1.855 -40.688 -44.75 1 97.69 519 GLU B O 1
ATOM 8964 N N . THR B 1 520 ? -0.074 -39.75 -45.031 1 97.38 520 THR B N 1
ATOM 8965 C CA . THR B 1 520 ? -0.804 -40.969 -45.344 1 97.38 520 THR B CA 1
ATOM 8966 C C . THR B 1 520 ? -2.027 -40.688 -46.188 1 97.38 520 THR B C 1
ATOM 8968 O O . THR B 1 520 ? -2.312 -39.531 -46.5 1 97.38 520 THR B O 1
ATOM 8971 N N . THR B 1 521 ? -2.682 -41.719 -46.688 1 96.75 521 THR B N 1
ATOM 8972 C CA . THR B 1 521 ? -3.906 -41.562 -47.469 1 96.75 521 THR B CA 1
ATOM 8973 C C . THR B 1 521 ? -5.059 -41.125 -46.562 1 96.75 521 THR B C 1
ATOM 8975 O O . THR B 1 521 ? -5.184 -41.625 -45.438 1 96.75 521 THR B O 1
ATOM 8978 N N . VAL B 1 522 ? -5.898 -40.25 -47.031 1 97 522 VAL B N 1
ATOM 8979 C CA . VAL B 1 522 ? -7.043 -39.781 -46.25 1 97 522 VAL B CA 1
ATOM 8980 C C . VAL B 1 522 ? -7.961 -40.969 -45.906 1 97 522 VAL B C 1
ATOM 8982 O O . VAL B 1 522 ? -8.414 -41.688 -46.812 1 97 522 VAL B O 1
ATOM 8985 N N . PRO B 1 523 ? -8.164 -41.156 -44.656 1 96.06 523 PRO B N 1
ATOM 8986 C CA . PRO B 1 523 ? -9.125 -42.188 -44.281 1 96.06 523 PRO B CA 1
ATOM 8987 C C . PRO B 1 523 ? -10.57 -41.75 -44.438 1 96.06 523 PRO B C 1
ATOM 8989 O O . PRO B 1 523 ? -10.836 -40.594 -44.844 1 96.06 523 PRO B O 1
ATOM 8992 N N . ALA B 1 524 ? -11.508 -42.688 -44.156 1 95.25 524 ALA B N 1
ATOM 8993 C CA . ALA B 1 524 ? -12.93 -42.375 -44.25 1 95.25 524 ALA B CA 1
ATOM 8994 C C . ALA B 1 524 ? -13.305 -41.281 -43.219 1 95.25 524 ALA B C 1
ATOM 8996 O O . ALA B 1 524 ? -12.578 -41.062 -42.25 1 95.25 524 ALA B O 1
ATOM 8997 N N . ASP B 1 525 ? -14.422 -40.656 -43.5 1 96 525 ASP B N 1
ATOM 8998 C CA . ASP B 1 525 ? -14.922 -39.656 -42.562 1 96 525 ASP B CA 1
ATOM 8999 C C . ASP B 1 525 ? -15.102 -40.219 -41.156 1 96 525 ASP B C 1
ATOM 9001 O O . ASP B 1 525 ? -15.516 -41.375 -41 1 96 525 ASP B O 1
ATOM 9005 N N . GLY B 1 526 ? -14.695 -39.312 -40.094 1 95.31 526 GLY B N 1
ATOM 9006 C CA . GLY B 1 526 ? -14.852 -39.781 -38.719 1 95.31 526 GLY B CA 1
ATOM 9007 C C . GLY B 1 526 ? -13.914 -39.062 -37.75 1 95.31 526 GLY B C 1
ATOM 9008 O O . GLY B 1 526 ? -13.312 -38.031 -38.094 1 95.31 526 GLY B O 1
ATOM 9009 N N . GLN B 1 527 ? -13.953 -39.531 -36.5 1 96.62 527 GLN B N 1
ATOM 9010 C CA . GLN B 1 527 ? -13.062 -39.031 -35.469 1 96.62 527 GLN B CA 1
ATOM 9011 C C . GLN B 1 527 ? -11.727 -39.75 -35.469 1 96.62 527 GLN B C 1
ATOM 9013 O O . GLN B 1 527 ? -11.695 -41 -35.562 1 96.62 527 GLN B O 1
ATOM 9018 N N . TYR B 1 528 ? -10.633 -39.031 -35.344 1 97.62 528 TYR B N 1
ATOM 9019 C CA . TYR B 1 528 ? -9.297 -39.625 -35.344 1 97.62 528 TYR B CA 1
ATOM 9020 C C . TYR B 1 528 ? -8.422 -39 -34.281 1 97.62 528 TYR B C 1
ATOM 9022 O O . TYR B 1 528 ? -8.695 -37.906 -33.781 1 97.62 528 TYR B O 1
ATOM 9030 N N . PHE B 1 529 ? -7.422 -39.75 -33.906 1 98 529 PHE B N 1
ATOM 9031 C CA . PHE B 1 529 ? -6.402 -39.344 -32.938 1 98 529 PHE B CA 1
ATOM 9032 C C . PHE B 1 529 ? -5.004 -39.531 -33.531 1 98 529 PHE B C 1
ATOM 9034 O O . PHE B 1 529 ? -4.664 -40.656 -33.969 1 98 529 PHE B O 1
ATOM 9041 N N . VAL B 1 530 ? -4.262 -38.562 -33.594 1 98.44 530 VAL B N 1
ATOM 9042 C CA . VAL B 1 530 ? -2.865 -38.688 -33.969 1 98.44 530 VAL B CA 1
ATOM 9043 C C . VAL B 1 530 ? -1.962 -38.531 -32.75 1 98.44 530 VAL B C 1
ATOM 9045 O O . VAL B 1 530 ? -2.143 -37.625 -31.953 1 98.44 530 VAL B O 1
ATOM 9048 N N . ARG B 1 531 ? -1.062 -39.469 -32.531 1 98.38 531 ARG B N 1
ATOM 9049 C CA . ARG B 1 531 ? -0.083 -39.438 -31.453 1 98.38 531 ARG B CA 1
ATOM 9050 C C . ARG B 1 531 ? 1.339 -39.406 -32 1 98.38 531 ARG B C 1
ATOM 9052 O O . ARG B 1 531 ? 1.682 -40.156 -32.906 1 98.38 531 ARG B O 1
ATOM 9059 N N . ILE B 1 532 ? 2.088 -38.531 -31.547 1 98.38 532 ILE B N 1
ATOM 9060 C CA . ILE B 1 532 ? 3.48 -38.406 -31.969 1 98.38 532 ILE B CA 1
ATOM 9061 C C . ILE B 1 532 ? 4.395 -38.438 -30.75 1 98.38 532 ILE B C 1
ATOM 9063 O O . ILE B 1 532 ? 4.176 -37.719 -29.781 1 98.38 532 ILE B O 1
ATOM 9067 N N . ARG B 1 533 ? 5.434 -39.25 -30.781 1 98.38 533 ARG B N 1
ATOM 9068 C CA . ARG B 1 533 ? 6.406 -39.406 -29.703 1 98.38 533 ARG B CA 1
ATOM 9069 C C . ARG B 1 533 ? 7.828 -39.219 -30.219 1 98.38 533 ARG B C 1
ATOM 9071 O O . ARG B 1 533 ? 8.18 -39.719 -31.297 1 98.38 533 ARG B O 1
ATOM 9078 N N . ALA B 1 534 ? 8.57 -38.438 -29.547 1 98.62 534 ALA B N 1
ATOM 9079 C CA . ALA B 1 534 ? 9.992 -38.25 -29.844 1 98.62 534 ALA B CA 1
ATOM 9080 C C . ALA B 1 534 ? 10.844 -39.281 -29.078 1 98.62 534 ALA B C 1
ATOM 9082 O O . ALA B 1 534 ? 10.57 -39.562 -27.906 1 98.62 534 ALA B O 1
ATOM 9083 N N . THR B 1 535 ? 11.836 -39.844 -29.703 1 98.62 535 THR B N 1
ATOM 9084 C CA . THR B 1 535 ? 12.789 -40.781 -29.078 1 98.62 535 THR B CA 1
ATOM 9085 C C . THR B 1 535 ? 14.219 -40.344 -29.406 1 98.62 535 THR B C 1
ATOM 9087 O O . THR B 1 535 ? 14.562 -40.125 -30.562 1 98.62 535 THR B O 1
ATOM 9090 N N . ASN B 1 536 ? 15.047 -40.219 -28.422 1 98.25 536 ASN B N 1
ATOM 9091 C CA . ASN B 1 536 ? 16.438 -39.875 -28.672 1 98.25 536 ASN B CA 1
ATOM 9092 C C . ASN B 1 536 ? 17.312 -41.125 -28.812 1 98.25 536 ASN B C 1
ATOM 9094 O O . ASN B 1 536 ? 16.812 -42.25 -28.703 1 98.25 536 ASN B O 1
ATOM 9098 N N . THR B 1 537 ? 18.594 -40.938 -29.094 1 98.06 537 THR B N 1
ATOM 9099 C CA . THR B 1 537 ? 19.516 -42.031 -29.375 1 98.06 537 THR B CA 1
ATOM 9100 C C . THR B 1 537 ? 19.625 -42.969 -28.172 1 98.06 537 THR B C 1
ATOM 9102 O O . THR B 1 537 ? 19.797 -44.188 -28.328 1 98.06 537 THR B O 1
ATOM 9105 N N . SER B 1 538 ? 19.422 -42.469 -26.969 1 97.88 538 SER B N 1
ATOM 9106 C CA . SER B 1 538 ? 19.531 -43.25 -25.734 1 97.88 538 SER B CA 1
ATOM 9107 C C . SER B 1 538 ? 18.25 -44.031 -25.469 1 97.88 538 SER B C 1
ATOM 9109 O O . SER B 1 538 ? 18.156 -44.75 -24.469 1 97.88 538 SER B O 1
ATOM 9111 N N . GLY B 1 539 ? 17.25 -43.812 -26.25 1 97.75 539 GLY B N 1
ATOM 9112 C CA . GLY B 1 539 ? 16.016 -44.594 -26.125 1 97.75 539 GLY B CA 1
ATOM 9113 C C . GLY B 1 539 ? 14.984 -43.938 -25.234 1 97.75 539 GLY B C 1
ATOM 9114 O O . GLY B 1 539 ? 13.922 -44.5 -24.984 1 97.75 539 GLY B O 1
ATOM 9115 N N . GLN B 1 540 ? 15.297 -42.781 -24.734 1 97.88 540 GLN B N 1
ATOM 9116 C CA . GLN B 1 540 ? 14.312 -42.031 -23.938 1 97.88 540 GLN B CA 1
ATOM 9117 C C . GLN B 1 540 ? 13.25 -41.406 -24.844 1 97.88 540 GLN B C 1
ATOM 9119 O O . GLN B 1 540 ? 13.555 -40.938 -25.938 1 97.88 540 GLN B O 1
ATOM 9124 N N . THR B 1 541 ? 12 -41.406 -24.391 1 98.06 541 THR B N 1
ATOM 9125 C CA . THR B 1 541 ? 10.891 -40.906 -25.203 1 98.06 541 THR B CA 1
ATOM 9126 C C . THR B 1 541 ? 10.164 -39.75 -24.516 1 98.06 541 THR B C 1
ATOM 9128 O O . THR B 1 541 ? 10.25 -39.594 -23.297 1 98.06 541 THR B O 1
ATOM 9131 N N . GLN B 1 542 ? 9.539 -38.938 -25.312 1 98.19 542 GLN B N 1
ATOM 9132 C CA . GLN B 1 542 ? 8.727 -37.812 -24.828 1 98.19 542 GLN B CA 1
ATOM 9133 C C . GLN B 1 542 ? 7.488 -37.625 -25.703 1 98.19 542 GLN B C 1
ATOM 9135 O O . GLN B 1 542 ? 7.566 -37.75 -26.922 1 98.19 542 GLN B O 1
ATOM 9140 N N . ASP B 1 543 ? 6.398 -37.406 -25.047 1 97.5 543 ASP B N 1
ATOM 9141 C CA . ASP B 1 543 ? 5.145 -37.094 -25.734 1 97.5 543 ASP B CA 1
ATOM 9142 C C . ASP B 1 543 ? 5.117 -35.625 -26.203 1 97.5 543 ASP B C 1
ATOM 9144 O O . ASP B 1 543 ? 5.809 -34.781 -25.656 1 97.5 543 ASP B O 1
ATOM 9148 N N . ALA B 1 544 ? 4.246 -35.375 -27.266 1 97.88 544 ALA B N 1
ATOM 9149 C CA . ALA B 1 544 ? 3.896 -34 -27.609 1 97.88 544 ALA B CA 1
ATOM 9150 C C . ALA B 1 544 ? 3.135 -33.312 -26.484 1 97.88 544 ALA B C 1
ATOM 9152 O O . ALA B 1 544 ? 2.592 -33.969 -25.609 1 97.88 544 ALA B O 1
ATOM 9153 N N . PHE B 1 545 ? 3.09 -32 -26.484 1 96.5 545 PHE B N 1
ATOM 9154 C CA . PHE B 1 545 ? 2.377 -31.219 -25.484 1 96.5 545 PHE B CA 1
ATOM 9155 C C . PHE B 1 545 ? 0.882 -31.516 -25.531 1 96.5 545 PHE B C 1
ATOM 9157 O O . PHE B 1 545 ? 0.195 -31.422 -24.516 1 96.5 545 PHE B O 1
ATOM 9164 N N . ASP B 1 546 ? 0.369 -31.859 -26.688 1 95.44 546 ASP B N 1
ATOM 9165 C CA . ASP B 1 546 ? -1.06 -32.031 -26.922 1 95.44 546 ASP B CA 1
ATOM 9166 C C . ASP B 1 546 ? -1.619 -33.188 -26.109 1 95.44 546 ASP B C 1
ATOM 9168 O O . ASP B 1 546 ? -0.902 -34.125 -25.797 1 95.44 546 ASP B O 1
ATOM 9172 N N . TYR B 1 547 ? -2.852 -33.062 -25.75 1 93.88 547 TYR B N 1
ATOM 9173 C CA . TYR B 1 547 ? -3.506 -34.125 -25.016 1 93.88 547 TYR B CA 1
ATOM 9174 C C . TYR B 1 547 ? -5.008 -34.125 -25.266 1 93.88 547 TYR B C 1
ATOM 9176 O O . TYR B 1 547 ? -5.566 -33.125 -25.734 1 93.88 547 TYR B O 1
ATOM 9184 N N . TYR B 1 548 ? -5.586 -35.188 -25.062 1 92.5 548 TYR B N 1
ATOM 9185 C CA . TYR B 1 548 ? -7.027 -35.406 -25.125 1 92.5 548 TYR B CA 1
ATOM 9186 C C . TYR B 1 548 ? -7.586 -35.688 -23.734 1 92.5 548 TYR B C 1
ATOM 9188 O O . TYR B 1 548 ? -7.043 -36.5 -22.984 1 92.5 548 TYR B O 1
ATOM 9196 N N . VAL B 1 549 ? -8.633 -35 -23.328 1 89.31 549 VAL B N 1
ATOM 9197 C CA . VAL B 1 549 ? -9.133 -35.125 -21.969 1 89.31 549 VAL B CA 1
ATOM 9198 C C . VAL B 1 549 ? -10.383 -36 -21.922 1 89.31 549 VAL B C 1
ATOM 9200 O O . VAL B 1 549 ? -11.289 -35.812 -22.75 1 89.31 549 VAL B O 1
ATOM 9203 N N . THR B 1 550 ? -10.336 -36.906 -21.094 1 86.62 550 THR B N 1
ATOM 9204 C CA . THR B 1 550 ? -11.5 -37.719 -20.75 1 86.62 550 THR B CA 1
ATOM 9205 C C . THR B 1 550 ? -11.875 -37.531 -19.281 1 86.62 550 THR B C 1
ATOM 9207 O O . THR B 1 550 ? -11.266 -36.719 -18.578 1 86.62 550 THR B O 1
ATOM 9210 N N . ASP B 1 551 ? -12.883 -38.281 -18.812 1 78.56 551 ASP B N 1
ATOM 9211 C CA . ASP B 1 551 ? -13.297 -38.188 -17.422 1 78.56 551 ASP B CA 1
ATOM 9212 C C . ASP B 1 551 ? -12.18 -38.656 -16.484 1 78.56 551 ASP B C 1
ATOM 9214 O O . ASP B 1 551 ? -12.133 -38.25 -15.32 1 78.56 551 ASP B O 1
ATOM 9218 N N . ALA B 1 552 ? -11.305 -39.344 -17.078 1 78.25 552 ALA B N 1
ATOM 9219 C CA . ALA B 1 552 ? -10.219 -39.906 -16.281 1 78.25 552 ALA B CA 1
ATOM 9220 C C . ALA B 1 552 ? -9 -39 -16.281 1 78.25 552 ALA B C 1
ATOM 9222 O O . ALA B 1 552 ? -8.031 -39.25 -15.57 1 78.25 552 ALA B O 1
ATOM 9223 N N . GLY B 1 553 ? -9.109 -38.031 -17.078 1 83.12 553 GLY B N 1
ATOM 9224 C CA . GLY B 1 553 ? -7.992 -37.094 -17.094 1 83.12 553 GLY B CA 1
ATOM 9225 C C . GLY B 1 553 ? -7.367 -36.938 -18.469 1 83.12 553 GLY B C 1
ATOM 9226 O O . GLY B 1 553 ? -8.031 -37.125 -19.484 1 83.12 553 GLY B O 1
ATOM 9227 N N . LYS B 1 554 ? -6.152 -36.594 -18.453 1 88.62 554 LYS B N 1
ATOM 9228 C CA . LYS B 1 554 ? -5.453 -36.281 -19.688 1 88.62 554 LYS B CA 1
ATOM 9229 C C . LYS B 1 554 ? -4.871 -37.531 -20.328 1 88.62 554 LYS B C 1
ATOM 9231 O O . LYS B 1 554 ? -4.336 -38.406 -19.625 1 88.62 554 LYS B O 1
ATOM 9236 N N . ASN B 1 555 ? -5.09 -37.625 -21.562 1 91.25 555 ASN B N 1
ATOM 9237 C CA . ASN B 1 555 ? -4.359 -38.562 -22.406 1 91.25 555 ASN B CA 1
ATOM 9238 C C . ASN B 1 555 ? -3.314 -37.844 -23.25 1 91.25 555 ASN B C 1
ATOM 9240 O O . ASN B 1 555 ? -3.656 -37.156 -24.219 1 91.25 555 ASN B O 1
ATOM 9244 N N . TYR B 1 556 ? -2.051 -38.094 -22.922 1 94.62 556 TYR B N 1
ATOM 9245 C CA . TYR B 1 556 ? -0.963 -37.219 -23.375 1 94.62 556 TYR B CA 1
ATOM 9246 C C . TYR B 1 556 ? -0.504 -37.594 -24.781 1 94.62 556 TYR B C 1
ATOM 9248 O O . TYR B 1 556 ? -0.675 -38.75 -25.203 1 94.62 556 TYR B O 1
ATOM 9256 N N . GLY B 1 557 ? 0.047 -36.625 -25.531 1 96.31 557 GLY B N 1
ATOM 9257 C CA . GLY B 1 557 ? 0.815 -36.844 -26.75 1 96.31 557 GLY B CA 1
ATOM 9258 C C . GLY B 1 557 ? -0.051 -36.969 -27.984 1 96.31 557 GLY B C 1
ATOM 9259 O O . GLY B 1 557 ? 0.41 -37.469 -29.016 1 96.31 557 GLY B O 1
ATOM 9260 N N . MET B 1 558 ? -1.309 -36.562 -27.844 1 96.75 558 MET B N 1
ATOM 9261 C CA . MET B 1 558 ? -2.18 -36.844 -28.984 1 96.75 558 MET B CA 1
ATOM 9262 C C . MET B 1 558 ? -3.082 -35.625 -29.281 1 96.75 558 MET B C 1
ATOM 9264 O O . MET B 1 558 ? -3.342 -34.812 -28.391 1 96.75 558 MET B O 1
ATOM 9268 N N . LYS B 1 559 ? -3.43 -35.531 -30.438 1 96.88 559 LYS B N 1
ATOM 9269 C CA . LYS B 1 559 ? -4.41 -34.562 -30.922 1 96.88 559 LYS B CA 1
ATOM 9270 C C . LYS B 1 559 ? -5.629 -35.25 -31.516 1 96.88 559 LYS B C 1
ATOM 9272 O O . LYS B 1 559 ? -5.492 -36.219 -32.25 1 96.88 559 LYS B O 1
ATOM 9277 N N . CYS B 1 560 ? -6.812 -34.781 -31.094 1 96.44 560 CYS B N 1
ATOM 9278 C CA . CYS B 1 560 ? -8.07 -35.312 -31.609 1 96.44 560 CYS B CA 1
ATOM 9279 C C . CYS B 1 560 ? -8.617 -34.406 -32.719 1 96.44 560 CYS B C 1
ATOM 9281 O O . CYS B 1 560 ? -8.609 -33.188 -32.594 1 96.44 560 CYS B O 1
ATOM 9283 N N . PHE B 1 561 ? -9.078 -35 -33.812 1 96.56 561 PHE B N 1
ATOM 9284 C CA . PHE B 1 561 ? -9.656 -34.219 -34.906 1 96.56 561 PHE B CA 1
ATOM 9285 C C . PHE B 1 561 ? -10.703 -35.031 -35.656 1 96.56 561 PHE B C 1
ATOM 9287 O O . PHE B 1 561 ? -10.828 -36.25 -35.438 1 96.56 561 PHE B O 1
ATOM 9294 N N . TYR B 1 562 ? -11.5 -34.406 -36.438 1 96.19 562 TYR B N 1
ATOM 9295 C CA . TYR B 1 562 ? -12.555 -35 -37.25 1 96.19 562 TYR B CA 1
ATOM 9296 C C . TYR B 1 562 ? -12.32 -34.75 -38.75 1 96.19 562 TYR B C 1
ATOM 9298 O O . TYR B 1 562 ? -11.883 -33.656 -39.125 1 96.19 562 TYR B O 1
ATOM 9306 N N . ILE B 1 563 ? -12.523 -35.75 -39.5 1 95 563 ILE B N 1
ATOM 9307 C CA . ILE B 1 563 ? -12.523 -35.594 -40.938 1 95 563 ILE B CA 1
ATOM 9308 C C . ILE B 1 563 ? -13.961 -35.656 -41.469 1 95 563 ILE B C 1
ATOM 9310 O O . ILE B 1 563 ? -14.711 -36.562 -41.125 1 95 563 ILE B O 1
ATOM 9314 N N . THR B 1 564 ? -14.305 -34.656 -42.219 1 94.06 564 THR B N 1
ATOM 9315 C CA . THR B 1 564 ? -15.633 -34.625 -42.844 1 94.06 564 THR B CA 1
ATOM 9316 C C . THR B 1 564 ? -15.531 -34.344 -44.312 1 94.06 564 THR B C 1
ATOM 9318 O O . THR B 1 564 ? -14.727 -33.5 -44.75 1 94.06 564 THR B O 1
ATOM 9321 N N . GLY B 1 565 ? -16.312 -35.031 -45.156 1 92.12 565 GLY B N 1
ATOM 9322 C CA . GLY B 1 565 ? -16.375 -34.812 -46.594 1 92.12 565 GLY B CA 1
ATOM 9323 C C . GLY B 1 565 ? -15.094 -35.188 -47.312 1 92.12 565 GLY B C 1
ATOM 9324 O O . GLY B 1 565 ? -14.859 -34.781 -48.438 1 92.12 565 GLY B O 1
ATOM 9325 N N . GLY B 1 566 ? -14.281 -35.844 -46.625 1 88.81 566 GLY B N 1
ATOM 9326 C CA . GLY B 1 566 ? -13.023 -36.312 -47.219 1 88.81 566 GLY B CA 1
ATOM 9327 C C . GLY B 1 566 ? -12.023 -35.188 -47.406 1 88.81 566 GLY B C 1
ATOM 9328 O O . GLY B 1 566 ? -10.906 -35.406 -47.875 1 88.81 566 GLY B O 1
ATOM 9329 N N . GLN B 1 567 ? -12.383 -34 -46.938 1 90.31 567 GLN B N 1
ATOM 9330 C CA . GLN B 1 567 ? -11.5 -32.875 -47.25 1 90.31 567 GLN B CA 1
ATOM 9331 C C . GLN B 1 567 ? -11.359 -31.922 -46.094 1 90.31 567 GLN B C 1
ATOM 9333 O O . GLN B 1 567 ? -10.414 -31.141 -46.031 1 90.31 567 GLN B O 1
ATOM 9338 N N . ASN B 1 568 ? -12.281 -32.031 -45.25 1 93.44 568 ASN B N 1
ATOM 9339 C CA . ASN B 1 568 ? -12.297 -31.062 -44.125 1 93.44 568 ASN B CA 1
ATOM 9340 C C . ASN B 1 568 ? -11.758 -31.688 -42.844 1 93.44 568 ASN B C 1
ATOM 9342 O O . ASN B 1 568 ? -12.117 -32.812 -42.5 1 93.44 568 ASN B O 1
ATOM 9346 N N . VAL B 1 569 ? -10.852 -30.922 -42.125 1 96 569 VAL B N 1
ATOM 9347 C CA . VAL B 1 569 ? -10.312 -31.344 -40.812 1 96 569 VAL B CA 1
ATOM 9348 C C . VAL B 1 569 ? -10.695 -30.312 -39.75 1 96 569 VAL B C 1
ATOM 9350 O O . VAL B 1 569 ? -10.461 -29.125 -39.938 1 96 569 VAL B O 1
ATOM 9353 N N . GLU B 1 570 ? -11.32 -30.75 -38.719 1 94 570 GLU B N 1
ATOM 9354 C CA . GLU B 1 570 ? -11.641 -29.906 -37.562 1 94 570 GLU B CA 1
ATOM 9355 C C . GLU B 1 570 ? -11.086 -30.5 -36.281 1 94 570 GLU B C 1
ATOM 9357 O O . GLU B 1 570 ? -11.328 -31.672 -35.969 1 94 570 GLU B O 1
ATOM 9362 N N . GLU B 1 571 ? -10.32 -29.703 -35.562 1 92.62 571 GLU B N 1
ATOM 9363 C CA . GLU B 1 571 ? -9.711 -30.172 -34.312 1 92.62 571 GLU B CA 1
ATOM 9364 C C . GLU B 1 571 ? -10.719 -30.125 -33.156 1 92.62 571 GLU B C 1
ATOM 9366 O O . GLU B 1 571 ? -11.555 -29.219 -33.094 1 92.62 571 GLU B O 1
ATOM 9371 N N . ASP B 1 572 ? -10.57 -31.062 -32.281 1 88.62 572 ASP B N 1
ATOM 9372 C CA . ASP B 1 572 ? -11.289 -31.047 -31.016 1 88.62 572 ASP B CA 1
ATOM 9373 C C . ASP B 1 572 ? -10.492 -30.297 -29.953 1 88.62 572 ASP B C 1
ATOM 9375 O O . ASP B 1 572 ? -9.594 -30.859 -29.328 1 88.62 572 ASP B O 1
ATOM 9379 N N . ILE B 1 573 ? -10.805 -29.109 -29.719 1 77.62 573 ILE B N 1
ATOM 9380 C CA . ILE B 1 573 ? -10.008 -28.266 -28.844 1 77.62 573 ILE B CA 1
ATOM 9381 C C . ILE B 1 573 ? -10.617 -28.266 -27.438 1 77.62 573 ILE B C 1
ATOM 9383 O O . ILE B 1 573 ? -11.828 -28.109 -27.281 1 77.62 573 ILE B O 1
ATOM 9387 N N . TYR B 1 574 ? -9.758 -28.609 -26.531 1 67.94 574 TYR B N 1
ATOM 9388 C CA . TYR B 1 574 ? -10.172 -28.578 -25.141 1 67.94 574 TYR B CA 1
ATOM 9389 C C . TYR B 1 574 ? -10.25 -27.156 -24.625 1 67.94 574 TYR B C 1
ATOM 9391 O O . TYR B 1 574 ? -9.312 -26.375 -24.797 1 67.94 574 TYR B O 1
ATOM 9399 N N . GLU B 1 575 ? -11.461 -26.75 -24.219 1 59.03 575 GLU B N 1
ATOM 9400 C CA . GLU B 1 575 ? -11.633 -25.438 -23.609 1 59.03 575 GLU B CA 1
ATOM 9401 C C . GLU B 1 575 ? -11.422 -25.5 -22.094 1 59.03 575 GLU B C 1
ATOM 9403 O O . GLU B 1 575 ? -12.039 -26.328 -21.422 1 59.03 575 GLU B O 1
ATOM 9408 N N . GLU B 1 576 ? -10.273 -24.953 -21.578 1 55.47 576 GLU B N 1
ATOM 9409 C CA . GLU B 1 576 ? -10.023 -24.938 -20.141 1 55.47 576 GLU B CA 1
ATOM 9410 C C . GLU B 1 576 ? -11.133 -24.203 -19.391 1 55.47 576 GLU B C 1
ATOM 9412 O O . GLU B 1 576 ? -11.703 -23.234 -19.922 1 55.47 576 GLU B O 1
#